Protein AF-0000000079326857 (afdb_homodimer)

Nearest PDB structures (foldseek):
  7pel-assembly1_E  TM=3.396E-01  e=6.069E-03  Simian T-lymphotropic virus 1
  7ouf-assembly1_E  TM=3.299E-01  e=1.329E-02  Simian T-lymphotropic virus 1
  4d1q-assembly1_H-2  TM=3.170E-01  e=2.129E-04  Musca domestica
  7pel-assembly1_E  TM=3.290E-01  e=3.061E-03  Simian T-lymphotropic virus 1
  7ouf-assembly1_E  TM=3.299E-01  e=8.265E-03  Simian T-lymphotropic virus 1

InterPro domains:
  IPR004291 Transposase IS66, central domain [PF03050] (175-452)
  IPR024474 Transposase IS66, zinc-finger binding domain of [PF13005] (114-158)
  IPR045618 Domain of unknown function DUF6444 [PF20042] (26-97)
  IPR052344 Transposase-related protein [PTHR33678] (21-482)

Solvent-accessible surface area (backbone atoms only — not comparable to full-atom values): 53247 Å² total; per-residue (Å²): 128,55,70,69,56,50,52,53,34,53,73,67,29,70,68,46,41,48,50,51,50,49,50,49,46,48,46,39,52,51,45,50,49,49,40,51,51,50,48,50,49,39,48,50,49,44,49,47,46,45,50,51,44,51,56,63,66,49,30,37,42,47,39,92,45,57,67,83,70,33,62,94,78,59,81,67,59,63,90,63,68,78,82,78,67,71,94,65,88,58,95,80,59,77,69,81,66,78,70,87,69,91,77,56,76,40,79,48,76,29,72,46,53,55,36,90,82,85,56,50,78,31,73,86,53,71,63,76,46,72,49,68,28,33,35,43,26,60,63,88,65,58,67,38,32,38,31,36,36,24,30,27,31,62,38,87,82,82,60,47,78,38,65,20,71,67,62,91,88,65,80,52,57,56,39,75,25,47,54,49,44,19,50,50,39,41,38,39,59,70,69,49,35,52,55,67,59,42,30,47,48,43,25,56,66,45,72,42,88,54,54,53,69,55,49,51,49,44,38,48,52,49,33,60,64,41,49,65,55,50,51,51,48,48,49,51,59,28,68,36,67,55,53,33,22,42,45,73,47,82,42,43,42,60,89,33,76,26,23,37,37,38,44,29,48,81,55,43,38,41,50,47,77,33,76,48,79,53,60,68,36,48,59,70,70,51,39,63,81,65,27,70,17,30,42,27,22,62,90,51,69,67,65,69,75,39,93,38,45,59,30,34,27,45,62,59,50,48,27,49,31,46,26,39,36,70,74,68,61,44,73,47,34,56,59,48,47,51,47,54,51,49,50,50,50,52,43,66,70,37,54,89,81,41,60,44,59,53,70,67,56,49,50,51,50,51,51,50,51,50,50,44,49,52,51,34,53,53,52,51,45,66,75,38,42,75,55,66,72,41,85,90,55,80,74,48,71,64,55,53,49,50,50,50,52,63,74,38,42,67,26,58,50,33,33,50,67,30,58,76,36,63,62,46,44,60,67,37,52,58,66,49,44,57,58,53,48,39,34,71,70,65,43,60,33,79,34,68,66,58,44,52,30,45,35,49,49,39,19,51,47,51,20,31,49,51,63,75,44,57,54,48,60,41,49,26,21,52,72,47,95,61,57,69,47,71,90,77,104,126,56,69,70,56,48,52,53,34,54,73,66,30,70,68,45,40,46,49,50,50,49,50,48,46,48,48,41,51,51,45,50,51,49,38,52,51,49,49,49,49,38,48,50,50,45,47,47,47,44,50,50,42,52,57,63,66,49,31,34,42,46,37,92,46,55,65,83,71,32,62,94,80,60,82,68,58,64,89,62,70,78,81,77,66,71,94,64,86,59,94,78,60,77,69,81,65,77,68,88,69,92,76,55,76,40,78,47,77,28,70,46,52,54,36,89,82,84,55,49,76,32,74,87,52,72,62,76,45,71,50,70,28,34,36,44,26,61,64,87,63,59,68,38,33,37,31,37,36,24,30,26,31,60,36,86,83,80,60,47,77,38,65,20,72,69,62,89,89,64,80,51,55,58,39,75,26,48,56,48,45,19,50,51,38,42,38,40,59,70,69,48,35,52,54,69,58,40,30,48,48,43,24,56,68,47,72,41,87,56,54,55,67,54,50,53,48,43,39,50,52,50,33,63,63,40,49,65,54,49,50,51,47,49,49,50,57,26,68,36,67,54,52,36,22,42,46,72,46,80,42,44,43,61,90,33,79,26,24,36,37,38,45,28,48,81,56,43,38,40,48,48,76,33,76,46,80,52,63,68,35,47,58,70,71,51,38,62,81,66,28,70,18,30,42,27,22,63,92,52,70,67,66,71,75,41,93,38,46,60,31,35,26,44,60,60,50,45,27,50,31,47,26,37,35,70,73,70,63,42,74,47,33,55,59,50,48,50,47,54,53,50,50,50,52,52,43,67,71,37,53,89,78,40,59,44,60,53,69,67,56,50,51,50,51,51,49,52,52,50,50,44,50,51,52,33,52,50,51,50,45,65,75,37,43,74,54,67,70,42,85,90,55,80,75,49,71,64,54,51,49,50,50,48,52,63,74,38,42,67,26,60,50,34,33,48,67,31,59,75,36,61,62,47,44,58,67,36,51,58,66,49,46,56,58,55,47,40,32,70,71,65,44,61,33,77,34,68,67,57,44,51,31,47,34,51,48,38,21,52,46,52,19,31,49,51,64,74,45,57,53,49,60,41,49,26,21,52,74,45,96,61,57,69,48,71,89,77,103

Structure (mmCIF, N/CA/C/O backbone):
data_AF-0000000079326857-model_v1
#
loop_
_entity.id
_entity.type
_entity.pdbx_description
1 polymer 'Uncharacterized protein'
#
loop_
_atom_site.group_PDB
_atom_site.id
_atom_site.type_symbol
_atom_site.label_atom_id
_atom_site.label_alt_id
_atom_site.label_comp_id
_atom_site.label_asym_id
_atom_site.label_entity_id
_atom_site.label_seq_id
_atom_site.pdbx_PDB_ins_code
_atom_site.Cartn_x
_atom_site.Cartn_y
_atom_site.Cartn_z
_atom_site.occupancy
_atom_site.B_iso_or_equiv
_atom_site.auth_seq_id
_atom_site.auth_comp_id
_atom_site.auth_asym_id
_atom_site.auth_atom_id
_atom_site.pdbx_PDB_model_num
ATOM 1 N N . MET A 1 1 ? 6.156 63.688 33.5 1 72.5 1 MET A N 1
ATOM 2 C CA . MET A 1 1 ? 6.543 65.125 33.594 1 72.5 1 MET A CA 1
ATOM 3 C C . MET A 1 1 ? 6.895 65.5 35 1 72.5 1 MET A C 1
ATOM 5 O O . MET A 1 1 ? 6.176 65.125 35.938 1 72.5 1 MET A O 1
ATOM 9 N N . SER A 1 2 ? 7.98 66 35.25 1 78.31 2 SER A N 1
ATOM 10 C CA . SER A 1 2 ? 8.469 66.375 36.562 1 78.31 2 SER A CA 1
ATOM 11 C C . SER A 1 2 ? 7.645 67.5 37.156 1 78.31 2 SER A C 1
ATOM 13 O O . SER A 1 2 ? 7.031 68.25 36.438 1 78.31 2 SER A O 1
ATOM 15 N N . GLU A 1 3 ? 7.559 67.438 38.469 1 78.5 3 GLU A N 1
ATOM 16 C CA . GLU A 1 3 ? 6.801 68.438 39.219 1 78.5 3 GLU A CA 1
ATOM 17 C C . GLU A 1 3 ? 7.293 69.875 38.875 1 78.5 3 GLU A C 1
ATOM 19 O O . GLU A 1 3 ? 6.496 70.75 38.75 1 78.5 3 GLU A O 1
ATOM 24 N N . GLY A 1 4 ? 8.578 70.062 38.75 1 76.19 4 GLY A N 1
ATOM 25 C CA . GLY A 1 4 ? 9.156 71.375 38.406 1 76.19 4 GLY A CA 1
ATOM 26 C C . GLY A 1 4 ? 8.703 71.875 37.062 1 76.19 4 GLY A C 1
ATOM 27 O O . GLY A 1 4 ? 8.438 73.062 36.875 1 76.19 4 GLY A O 1
ATOM 28 N N . LYS A 1 5 ? 8.469 70.938 36.188 1 82.5 5 LYS A N 1
ATOM 29 C CA . LYS A 1 5 ? 8.047 71.312 34.844 1 82.5 5 LYS A CA 1
ATOM 30 C C . LYS A 1 5 ? 6.562 71.688 34.812 1 82.5 5 LYS A C 1
ATOM 32 O O . LYS A 1 5 ? 6.148 72.562 34.062 1 82.5 5 LYS A O 1
ATOM 37 N N . ILE A 1 6 ? 5.777 71.062 35.719 1 79.94 6 ILE A N 1
ATOM 38 C CA . ILE A 1 6 ? 4.352 71.375 35.781 1 79.94 6 ILE A CA 1
ATOM 39 C C . ILE A 1 6 ? 4.133 72.75 36.406 1 79.94 6 ILE A C 1
ATOM 41 O O . ILE A 1 6 ? 3.291 73.5 35.906 1 79.94 6 ILE A O 1
ATOM 45 N N . ILE A 1 7 ? 5.078 73.125 37.375 1 80.5 7 ILE A N 1
ATOM 46 C CA . ILE A 1 7 ? 5.004 74.375 38.031 1 80.5 7 ILE A CA 1
ATOM 47 C C . ILE A 1 7 ? 5.398 75.5 37.031 1 80.5 7 ILE A C 1
ATOM 49 O O . ILE A 1 7 ? 4.77 76.562 36.969 1 80.5 7 ILE A O 1
ATOM 53 N N . GLU A 1 8 ? 6.312 75.188 36.219 1 81.5 8 GLU A N 1
ATOM 54 C CA . GLU A 1 8 ? 6.758 76.125 35.219 1 81.5 8 GLU A CA 1
ATOM 55 C C . GLU A 1 8 ? 5.672 76.375 34.156 1 81.5 8 GLU A C 1
ATOM 57 O O . GLU A 1 8 ? 5.441 77.5 33.719 1 81.5 8 GLU A O 1
ATOM 62 N N . ILE A 1 9 ? 4.902 75.375 33.812 1 80.94 9 ILE A N 1
ATOM 63 C CA . ILE A 1 9 ? 3.848 75.438 32.812 1 80.94 9 ILE A CA 1
ATOM 64 C C . ILE A 1 9 ? 2.641 76.188 33.375 1 80.94 9 ILE A C 1
ATOM 66 O O . ILE A 1 9 ? 2.025 77 32.688 1 80.94 9 ILE A O 1
ATOM 70 N N . TYR A 1 10 ? 2.41 76 34.719 1 81.31 10 TYR A N 1
ATOM 71 C CA . TYR A 1 10 ? 1.327 76.688 35.375 1 81.31 10 TYR A CA 1
ATOM 72 C C . TYR A 1 10 ? 1.611 78.188 35.469 1 81.31 10 TYR A C 1
ATOM 74 O O . TYR A 1 10 ? 0.719 79 35.25 1 81.31 10 TYR A O 1
ATOM 82 N N . ASN A 1 11 ? 2.92 78.562 35.688 1 81.06 11 ASN A N 1
ATOM 83 C CA . ASN A 1 11 ? 3.299 79.938 35.875 1 81.06 11 ASN A CA 1
ATOM 84 C C . ASN A 1 11 ? 3.309 80.688 34.531 1 81.06 11 ASN A C 1
ATOM 86 O O . ASN A 1 11 ? 3.275 81.938 34.5 1 81.06 11 ASN A O 1
ATOM 90 N N . GLN A 1 12 ? 3.279 79.938 33.531 1 82.31 12 GLN A N 1
ATOM 91 C CA . GLN A 1 12 ? 3.322 80.562 32.188 1 82.31 12 GLN A CA 1
ATOM 92 C C . GLN A 1 12 ? 1.923 80.938 31.719 1 82.31 12 GLN A C 1
ATOM 94 O O . GLN A 1 12 ? 1.771 81.625 30.719 1 82.31 12 GLN A O 1
ATOM 99 N N . GLY A 1 13 ? 0.97 80.5 32.469 1 81.5 13 GLY A N 1
ATOM 100 C CA . GLY A 1 13 ? -0.364 81 32.188 1 81.5 13 GLY A CA 1
ATOM 101 C C . GLY A 1 13 ? -1.336 79.938 31.75 1 81.5 13 GLY A C 1
ATOM 102 O O . GLY A 1 13 ? -0.952 78.75 31.594 1 81.5 13 GLY A O 1
ATOM 103 N N . LEU A 1 14 ? -2.498 80.312 31.75 1 81.69 14 LEU A N 1
ATOM 104 C CA . LEU A 1 14 ? -3.621 79.438 31.453 1 81.69 14 LEU A CA 1
ATOM 105 C C . LEU A 1 14 ? -3.479 78.875 30.047 1 81.69 14 LEU A C 1
ATOM 107 O O . LEU A 1 14 ? -3.764 77.688 29.844 1 81.69 14 LEU A O 1
ATOM 111 N N . THR A 1 15 ? -2.924 79.562 29.219 1 81.81 15 THR A N 1
ATOM 112 C CA . THR A 1 15 ? -2.816 79.125 27.828 1 81.81 15 THR A CA 1
ATOM 113 C C . THR A 1 15 ? -1.83 78 27.688 1 81.81 15 THR A C 1
ATOM 115 O O . THR A 1 15 ? -2.064 77.062 26.922 1 81.81 15 THR A O 1
ATOM 118 N N . GLN A 1 16 ? -0.893 77.938 28.484 1 82.44 16 GLN A N 1
ATOM 119 C CA . GLN A 1 16 ? 0.14 76.938 28.406 1 82.44 16 GLN A CA 1
ATOM 120 C C . GLN A 1 16 ? -0.331 75.625 29.047 1 82.44 16 GLN A C 1
ATOM 122 O O . GLN A 1 16 ? -0.053 74.562 28.547 1 82.44 16 GLN A O 1
ATOM 127 N N . VAL A 1 17 ? -1.014 75.75 30.109 1 82.5 17 VAL A N 1
ATOM 128 C CA . VAL A 1 17 ? -1.545 74.625 30.797 1 82.5 17 VAL A CA 1
ATOM 129 C C . VAL A 1 17 ? -2.578 73.875 29.906 1 82.5 17 VAL A C 1
ATOM 131 O O . VAL A 1 17 ? -2.588 72.688 29.797 1 82.5 17 VAL A O 1
ATOM 134 N N . MET A 1 18 ? -3.328 74.688 29.281 1 80.81 18 MET A N 1
ATOM 135 C CA . MET A 1 18 ? -4.344 74.188 28.375 1 80.81 18 MET A CA 1
ATOM 136 C C . MET A 1 18 ? -3.701 73.438 27.219 1 80.81 18 MET A C 1
ATOM 138 O O . MET A 1 18 ? -4.184 72.375 26.812 1 80.81 18 MET A O 1
ATOM 142 N N . SER A 1 19 ? -2.646 73.938 26.828 1 82.31 19 SER A N 1
ATOM 143 C CA . SER A 1 19 ? -1.95 73.375 25.703 1 82.31 19 SER A CA 1
ATOM 144 C C . SER A 1 19 ? -1.36 72 26.078 1 82.31 19 SER A C 1
ATOM 146 O O . SER A 1 19 ? -1.469 71 25.312 1 82.31 19 SER A O 1
ATOM 148 N N . VAL A 1 20 ? -0.878 71.938 27.203 1 82.44 20 VAL A N 1
ATOM 149 C CA . VAL A 1 20 ? -0.219 70.688 27.641 1 82.44 20 VAL A CA 1
ATOM 150 C C . VAL A 1 20 ? -1.263 69.625 27.922 1 82.44 20 VAL A C 1
ATOM 152 O O . VAL A 1 20 ? -1.079 68.438 27.547 1 82.44 20 VAL A O 1
ATOM 155 N N . ILE A 1 21 ? -2.264 70 28.516 1 81.25 21 ILE A N 1
ATOM 156 C CA . ILE A 1 21 ? -3.312 69 28.844 1 81.25 21 ILE A CA 1
ATOM 157 C C . ILE A 1 21 ? -3.967 68.5 27.562 1 81.25 21 ILE A C 1
ATOM 159 O O . ILE A 1 21 ? -4.258 67.312 27.438 1 81.25 21 ILE A O 1
ATOM 163 N N . LYS A 1 22 ? -4.062 69.438 26.719 1 80.19 22 LYS A N 1
ATOM 164 C CA . LYS A 1 22 ? -4.613 69 25.438 1 80.19 22 LYS A CA 1
ATOM 165 C C . LYS A 1 22 ? -3.686 68.062 24.719 1 80.19 22 LYS A C 1
ATOM 167 O O . LYS A 1 22 ? -4.145 67.062 24.109 1 80.19 22 LYS A O 1
ATOM 172 N N . GLU A 1 23 ? -2.492 68.312 24.844 1 81.62 23 GLU A N 1
ATOM 173 C CA . GLU A 1 23 ? -1.506 67.438 24.219 1 81.62 23 GLU A CA 1
ATOM 174 C C . GLU A 1 23 ? -1.509 66.062 24.875 1 81.62 23 GLU A C 1
ATOM 176 O O . GLU A 1 23 ? -1.433 65 24.188 1 81.62 23 GLU A O 1
ATOM 181 N N . LEU A 1 24 ? -1.613 66.062 26.109 1 82.38 24 LEU A N 1
ATOM 182 C CA . LEU A 1 24 ? -1.612 64.812 26.844 1 82.38 24 LEU A CA 1
ATOM 183 C C . LEU A 1 24 ? -2.891 64 26.562 1 82.38 24 LEU A C 1
ATOM 185 O O . LEU A 1 24 ? -2.85 62.812 26.406 1 82.38 24 LEU A O 1
ATOM 189 N N . THR A 1 25 ? -3.928 64.75 26.516 1 80.12 25 THR A N 1
ATOM 190 C CA . THR A 1 25 ? -5.207 64.125 26.234 1 80.12 25 THR A CA 1
ATOM 191 C C . THR A 1 25 ? -5.227 63.562 24.812 1 80.12 25 THR A C 1
ATOM 193 O O . THR A 1 25 ? -5.754 62.469 24.578 1 80.12 25 THR A O 1
ATOM 196 N N . ASN A 1 26 ? -4.629 64.25 23.953 1 80.81 26 ASN A N 1
ATOM 197 C CA . ASN A 1 26 ? -4.527 63.75 22.578 1 80.81 26 ASN A CA 1
ATOM 198 C C . ASN A 1 26 ? -3.639 62.531 22.5 1 80.81 26 ASN A C 1
ATOM 200 O O . ASN A 1 26 ? -3.938 61.594 21.75 1 80.81 26 ASN A O 1
ATOM 204 N N . GLU A 1 27 ? -2.691 62.531 23.219 1 81.81 27 GLU A N 1
ATOM 205 C CA . GLU A 1 27 ? -1.798 61.375 23.25 1 81.81 27 GLU A CA 1
ATOM 206 C C . GLU A 1 27 ? -2.502 60.156 23.844 1 81.81 27 GLU A C 1
ATOM 208 O O . GLU A 1 27 ? -2.318 59.062 23.359 1 81.81 27 GLU A O 1
ATOM 213 N N . ILE A 1 28 ? -3.209 60.406 24.766 1 81.94 28 ILE A N 1
ATOM 214 C CA . ILE A 1 28 ? -3.959 59.344 25.391 1 81.94 28 ILE A CA 1
ATOM 215 C C . ILE A 1 28 ? -4.977 58.781 24.406 1 81.94 28 ILE A C 1
ATOM 217 O O . ILE A 1 28 ? -5.137 57.562 24.297 1 81.94 28 ILE A O 1
ATOM 221 N N . LYS A 1 29 ? -5.566 59.656 23.75 1 79.81 29 LYS A N 1
ATOM 222 C CA . LYS A 1 29 ? -6.531 59.219 22.734 1 79.81 29 LYS A CA 1
ATOM 223 C C . LYS A 1 29 ? -5.848 58.406 21.641 1 79.81 29 LYS A C 1
ATOM 225 O O . LYS A 1 29 ? -6.387 57.375 21.203 1 79.81 29 LYS A O 1
ATOM 230 N N . GLY A 1 30 ? -4.762 58.906 21.281 1 81.19 30 GLY A N 1
ATOM 231 C CA . GLY A 1 30 ? -3.994 58.156 20.297 1 81.19 30 GLY A CA 1
ATOM 232 C C . GLY A 1 30 ? -3.541 56.812 20.766 1 81.19 30 GLY A C 1
ATOM 233 O O . GLY A 1 30 ? -3.631 55.812 20.031 1 81.19 30 GLY A O 1
ATOM 234 N N . LEU A 1 31 ? -3.17 56.75 21.922 1 80.81 31 LEU A N 1
ATOM 235 C CA . LEU A 1 31 ? -2.686 55.5 22.5 1 80.81 31 LEU A CA 1
ATOM 236 C C . LEU A 1 31 ? -3.834 54.531 22.719 1 80.81 31 LEU A C 1
ATOM 238 O O . LEU A 1 31 ? -3.68 53.312 22.5 1 80.81 31 LEU A O 1
ATOM 242 N N . ASN A 1 32 ? -4.859 55.062 23.125 1 79.5 32 ASN A N 1
ATOM 243 C CA . ASN A 1 32 ? -6.043 54.25 23.297 1 79.5 32 ASN A CA 1
ATOM 244 C C . ASN A 1 32 ? -6.484 53.625 21.969 1 79.5 32 ASN A C 1
ATOM 246 O O . ASN A 1 32 ? -6.855 52.438 21.922 1 79.5 32 ASN A O 1
ATOM 250 N N . SER A 1 33 ? -6.422 54.375 21.031 1 80.12 33 SER A N 1
ATOM 251 C CA . SER A 1 33 ? -6.758 53.875 19.703 1 80.12 33 SER A CA 1
ATOM 252 C C . SER A 1 33 ? -5.781 52.781 19.25 1 80.12 33 SER A C 1
ATOM 254 O O . SER A 1 33 ? -6.184 51.781 18.672 1 80.12 33 SER A O 1
ATOM 256 N N . GLN A 1 34 ? -4.633 53.031 19.594 1 79.81 34 GLN A N 1
ATOM 257 C CA . GLN A 1 34 ? -3.607 52.062 19.234 1 79.81 34 GLN A CA 1
ATOM 258 C C . GLN A 1 34 ? -3.797 50.75 20.016 1 79.81 34 GLN A C 1
ATOM 260 O O . GLN A 1 34 ? -3.656 49.656 19.453 1 79.81 34 GLN A O 1
ATOM 265 N N . VAL A 1 35 ? -4.074 50.875 21.172 1 77.75 35 VAL A N 1
ATOM 266 C CA . VAL A 1 35 ? -4.32 49.719 22.016 1 77.75 35 VAL A CA 1
ATOM 267 C C . VAL A 1 35 ? -5.512 48.938 21.469 1 77.75 35 VAL A C 1
ATOM 269 O O . VAL A 1 35 ? -5.477 47.688 21.422 1 77.75 35 VAL A O 1
ATOM 272 N N . GLU A 1 36 ? -6.441 49.656 21.156 1 76.69 36 GLU A N 1
ATOM 273 C CA . GLU A 1 36 ? -7.633 49 20.625 1 76.69 36 GLU A CA 1
ATOM 274 C C . GLU A 1 36 ? -7.316 48.281 19.328 1 76.69 36 GLU A C 1
ATOM 276 O O . GLU A 1 36 ? -7.777 47.156 19.109 1 76.69 36 GLU A O 1
ATOM 281 N N . LYS A 1 37 ? -6.617 48.844 18.531 1 77.25 37 LYS A N 1
ATOM 282 C CA . LYS A 1 37 ? -6.258 48.25 17.266 1 77.25 37 LYS A CA 1
ATOM 283 C C . LYS A 1 37 ? -5.395 47 17.453 1 77.25 37 LYS A C 1
ATOM 285 O O . LYS A 1 37 ? -5.648 45.969 16.859 1 77.25 37 LYS A O 1
ATOM 290 N N . ILE A 1 38 ? -4.488 47.125 18.281 1 75.31 38 ILE A N 1
ATOM 291 C CA . ILE A 1 38 ? -3.564 46.031 18.5 1 75.31 38 ILE A CA 1
ATOM 292 C C . ILE A 1 38 ? -4.285 44.906 19.219 1 75.31 38 ILE A C 1
ATOM 294 O O . ILE A 1 38 ? -4.066 43.719 18.906 1 75.31 38 ILE A O 1
ATOM 298 N N . SER A 1 39 ? -5.105 45.281 20.047 1 73.12 39 SER A N 1
ATOM 299 C CA . SER A 1 39 ? -5.891 44.281 20.766 1 73.12 39 SER A CA 1
ATOM 300 C C . SER A 1 39 ? -6.797 43.5 19.812 1 73.12 39 SER A C 1
ATOM 302 O O . SER A 1 39 ? -6.949 42.281 19.938 1 73.12 39 SER A O 1
ATOM 304 N N . LYS A 1 40 ? -7.32 44.156 18.969 1 72.06 40 LYS A N 1
ATOM 305 C CA . LYS A 1 40 ? -8.148 43.5 17.969 1 72.06 40 LYS A CA 1
ATOM 306 C C . LYS A 1 40 ? -7.32 42.562 17.094 1 72.06 40 LYS A C 1
ATOM 308 O O . LYS A 1 40 ? -7.758 41.438 16.797 1 72.06 40 LYS A O 1
ATOM 313 N N . GLU A 1 41 ? -6.273 43.062 16.797 1 72.19 41 GLU A N 1
ATOM 314 C CA . GLU A 1 41 ? -5.371 42.25 16 1 72.19 41 GLU A CA 1
ATOM 315 C C . GLU A 1 41 ? -4.914 41.031 16.781 1 72.19 41 GLU A C 1
ATOM 317 O O . GLU A 1 41 ? -4.836 39.906 16.234 1 72.19 41 GLU A O 1
ATOM 322 N N . ASN A 1 42 ? -4.617 41.25 17.922 1 66.38 42 ASN A N 1
ATOM 323 C CA . ASN A 1 42 ? -4.219 40.156 18.812 1 66.38 42 ASN A CA 1
ATOM 324 C C . ASN A 1 42 ? -5.336 39.125 18.969 1 66.38 42 ASN A C 1
ATOM 326 O O . ASN A 1 42 ? -5.078 37.906 18.984 1 66.38 42 ASN A O 1
ATOM 330 N N . LYS A 1 43 ? -6.395 39.656 19.156 1 65.88 43 LYS A N 1
ATOM 331 C CA . LYS A 1 43 ? -7.547 38.781 19.266 1 65.88 43 LYS A CA 1
ATOM 332 C C . LYS A 1 43 ? -7.746 37.969 18 1 65.88 43 LYS A C 1
ATOM 334 O O . LYS A 1 43 ? -8.008 36.781 18.047 1 65.88 43 LYS A O 1
ATOM 339 N N . ALA A 1 44 ? -7.656 38.625 16.984 1 66.5 44 ALA A N 1
ATOM 340 C CA . ALA A 1 44 ? -7.797 37.938 15.703 1 66.5 44 ALA A CA 1
ATOM 341 C C . ALA A 1 44 ? -6.711 36.875 15.523 1 66.5 44 ALA A C 1
ATOM 343 O O . ALA A 1 44 ? -6.988 35.75 15.07 1 66.5 44 ALA A O 1
ATOM 344 N N . LEU A 1 45 ? -5.609 37.281 15.836 1 64.75 45 LEU A N 1
ATOM 345 C CA . LEU A 1 45 ? -4.492 36.344 15.727 1 64.75 45 LEU A CA 1
ATOM 346 C C . LEU A 1 45 ? -4.641 35.188 16.719 1 64.75 45 LEU A C 1
ATOM 348 O O . LEU A 1 45 ? -4.328 34.031 16.391 1 64.75 45 LEU A O 1
ATOM 352 N N . GLY A 1 46 ? -5.07 35.594 17.828 1 60 46 GLY A N 1
ATOM 353 C CA . GLY A 1 46 ? -5.367 34.562 18.828 1 60 46 GLY A CA 1
ATOM 354 C C . GLY A 1 46 ? -6.422 33.594 18.359 1 60 46 GLY A C 1
ATOM 355 O O . GLY A 1 46 ? -6.27 32.375 18.562 1 60 46 GLY A O 1
ATOM 356 N N . GLU A 1 47 ? -7.395 34.094 17.953 1 62.41 47 GLU A N 1
ATOM 357 C CA . GLU A 1 47 ? -8.453 33.25 17.406 1 62.41 47 GLU A CA 1
ATOM 358 C C . GLU A 1 47 ? -7.922 32.375 16.281 1 62.41 47 GLU A C 1
ATOM 360 O O . GLU A 1 47 ? -8.297 31.203 16.172 1 62.41 47 GLU A O 1
ATOM 365 N N . ARG A 1 48 ? -7.18 33.031 15.57 1 60.03 48 ARG A N 1
ATOM 366 C CA . ARG A 1 48 ? -6.59 32.281 14.477 1 60.03 48 ARG A CA 1
ATOM 367 C C . ARG A 1 48 ? -5.691 31.172 15.008 1 60.03 48 ARG A C 1
ATOM 369 O O . ARG A 1 48 ? -5.699 30.047 14.484 1 60.03 48 ARG A O 1
ATOM 376 N N . VAL A 1 49 ? -4.996 31.5 15.93 1 57.81 49 VAL A N 1
ATOM 377 C CA . VAL A 1 49 ? -4.152 30.5 16.578 1 57.81 49 VAL A CA 1
ATOM 378 C C . VAL A 1 49 ? -5.027 29.422 17.219 1 57.81 49 VAL A C 1
ATOM 380 O O . VAL A 1 49 ? -4.742 28.219 17.094 1 57.81 49 VAL A O 1
ATOM 383 N N . GLN A 1 50 ? -5.914 29.875 17.906 1 56.84 50 GLN A N 1
ATOM 384 C CA . GLN A 1 50 ? -6.836 28.938 18.547 1 56.84 50 GLN A CA 1
ATOM 385 C C . GLN A 1 50 ? -7.512 28.047 17.5 1 56.84 50 GLN A C 1
ATOM 387 O O . GLN A 1 50 ? -7.668 26.844 17.719 1 56.84 50 GLN A O 1
ATOM 392 N N . SER A 1 51 ? -7.996 28.688 16.641 1 56 51 SER A N 1
ATOM 393 C CA . SER A 1 51 ? -8.594 27.922 15.539 1 56 51 SER A CA 1
ATOM 394 C C . SER A 1 51 ? -7.602 26.922 14.961 1 56 51 SER A C 1
ATOM 396 O O . SER A 1 51 ? -7.957 25.766 14.695 1 56 51 SER A O 1
ATOM 398 N N . LEU A 1 52 ? -6.566 27.422 14.82 1 56.88 52 LEU A N 1
ATOM 399 C CA . LEU A 1 52 ? -5.516 26.562 14.281 1 56.88 52 LEU A CA 1
ATOM 400 C C . LEU A 1 52 ? -5.145 25.469 15.273 1 56.88 52 LEU A C 1
ATOM 402 O O . LEU A 1 52 ? -4.891 24.328 14.883 1 56.88 52 LEU A O 1
ATOM 406 N N . GLU A 1 53 ? -5.145 25.906 16.453 1 52.88 53 GLU A N 1
ATOM 407 C CA . GLU A 1 53 ? -4.863 24.938 17.5 1 52.88 53 GLU A CA 1
ATOM 408 C C . GLU A 1 53 ? -5.992 23.922 17.625 1 52.88 53 GLU A C 1
ATOM 410 O O . GLU A 1 53 ? -5.742 22.719 17.828 1 52.88 53 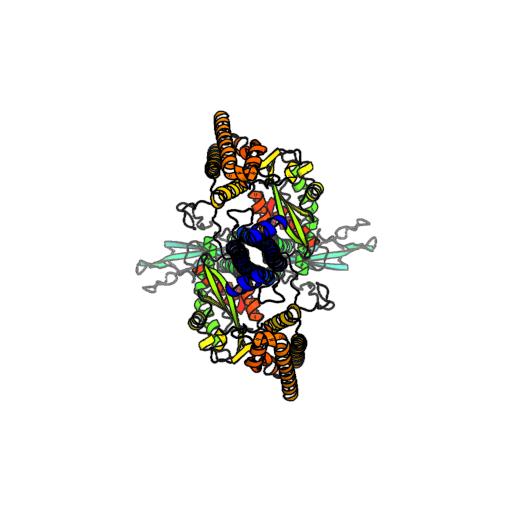GLU A O 1
ATOM 415 N N . LYS A 1 54 ? -7.188 24.359 17.781 1 55.19 54 LYS A N 1
ATOM 416 C CA . LYS A 1 54 ? -8.336 23.453 17.766 1 55.19 54 LYS A CA 1
ATOM 417 C C . LYS A 1 54 ? -8.25 22.484 16.578 1 55.19 54 LYS A C 1
ATOM 419 O O . LYS A 1 54 ? -8.586 21.312 16.719 1 55.19 54 LYS A O 1
ATOM 424 N N . GLN A 1 55 ? -7.969 23.109 15.633 1 51.91 55 GLN A N 1
ATOM 425 C CA . GLN A 1 55 ? -7.75 22.281 14.445 1 51.91 55 GLN A CA 1
ATOM 426 C C . GLN A 1 55 ? -6.664 21.25 14.688 1 51.91 55 GLN A C 1
ATOM 428 O O . GLN A 1 55 ? -6.773 20.109 14.227 1 51.91 55 GLN A O 1
ATOM 433 N N . THR A 1 56 ? -5.797 21.688 15.438 1 53.28 56 THR A N 1
ATOM 434 C CA . THR A 1 56 ? -4.691 20.781 15.734 1 53.28 56 THR A CA 1
ATOM 435 C C . THR A 1 56 ? -5.117 19.719 16.734 1 53.28 56 THR A C 1
ATOM 437 O O . THR A 1 56 ? -4.574 18.609 16.734 1 53.28 56 THR A O 1
ATOM 440 N N . GLN A 1 57 ? -6.121 20.031 17.531 1 51.94 57 GLN A N 1
ATOM 441 C CA . GLN A 1 57 ? -6.562 19.078 18.547 1 51.94 57 GLN A CA 1
ATOM 442 C C . GLN A 1 57 ? -7.594 18.109 17.984 1 51.94 57 GLN A C 1
ATOM 444 O O . GLN A 1 57 ? -7.844 17.047 18.562 1 51.94 57 GLN A O 1
ATOM 449 N N . LYS A 1 58 ? -8.172 18.453 16.984 1 53.53 58 LYS A N 1
ATOM 450 C CA . LYS A 1 58 ? -9.125 17.578 16.328 1 53.53 58 LYS A CA 1
ATOM 451 C C . LYS A 1 58 ? -8.438 16.328 15.781 1 53.53 58 LYS A C 1
ATOM 453 O O . LYS A 1 58 ? -7.363 16.406 15.188 1 53.53 58 LYS A O 1
ATOM 458 N N . ASN A 1 59 ? -8.875 15.219 16.312 1 51.09 59 ASN A N 1
ATOM 459 C CA . ASN A 1 59 ? -8.359 13.922 15.883 1 51.09 59 ASN A CA 1
ATOM 460 C C . ASN A 1 59 ? -9.484 13.016 15.383 1 51.09 59 ASN A C 1
ATOM 462 O O . ASN A 1 59 ? -10.641 13.422 15.328 1 51.09 59 ASN A O 1
ATOM 466 N N . SER A 1 60 ? -9.234 12.008 14.844 1 46.59 60 SER A N 1
ATOM 467 C CA . SER A 1 60 ? -10.195 11.094 14.227 1 46.59 60 SER A CA 1
ATOM 468 C C . SER A 1 60 ? -11.242 10.633 15.234 1 46.59 60 SER A C 1
ATOM 470 O O . SER A 1 60 ? -12.32 10.172 14.852 1 46.59 60 SER A O 1
ATOM 472 N N . ASN A 1 61 ? -10.969 10.852 16.484 1 46.88 61 ASN A N 1
ATOM 473 C CA . ASN A 1 61 ? -11.891 10.375 17.516 1 46.88 61 ASN A CA 1
ATOM 474 C C . ASN A 1 61 ? -12.914 11.438 17.891 1 46.88 61 ASN A C 1
ATOM 476 O O . ASN A 1 61 ? -13.938 11.141 18.5 1 46.88 61 ASN A O 1
ATOM 480 N N . ASN A 1 62 ? -12.547 12.688 17.672 1 48.5 62 ASN A N 1
ATOM 481 C CA . ASN A 1 62 ? -13.43 13.766 18.125 1 48.5 62 ASN A CA 1
ATOM 482 C C . ASN A 1 62 ? -13.859 14.656 16.953 1 48.5 62 ASN A C 1
ATOM 484 O O . ASN A 1 62 ? -14.289 15.789 17.156 1 48.5 62 ASN A O 1
ATOM 488 N N . SER A 1 63 ? -13.414 14.109 15.766 1 49.06 63 SER A N 1
ATOM 489 C CA . SER A 1 63 ? -13.828 14.844 14.57 1 49.06 63 SER A CA 1
ATOM 490 C C . SER A 1 63 ? -14.102 13.906 13.406 1 49.06 63 SER A C 1
ATOM 492 O O . SER A 1 63 ? -14 12.68 13.547 1 49.06 63 SER A O 1
ATOM 494 N N . SER A 1 64 ? -14.609 14.453 12.352 1 47.88 64 SER A N 1
ATOM 495 C CA . SER A 1 64 ? -14.891 13.672 11.148 1 47.88 64 SER A CA 1
ATOM 496 C C . SER A 1 64 ? -13.617 13.43 10.344 1 47.88 64 SER A C 1
ATOM 498 O O . SER A 1 64 ? -13.688 12.992 9.195 1 47.88 64 SER A O 1
ATOM 500 N N . LYS A 1 65 ? -12.523 13.812 11.016 1 50.03 65 LYS A N 1
ATOM 501 C CA . LYS A 1 65 ? -11.258 13.617 10.32 1 50.03 65 LYS A CA 1
ATOM 502 C C . LYS A 1 65 ? -10.891 12.133 10.242 1 50.03 65 LYS A C 1
ATOM 504 O O . LYS A 1 65 ? -11.094 11.391 11.203 1 50.03 65 LYS A O 1
ATOM 509 N N . PRO A 1 66 ? -10.617 11.812 9.039 1 51.88 66 PRO A N 1
ATOM 510 C CA . PRO A 1 66 ? -10.203 10.414 8.914 1 51.88 66 PRO A CA 1
ATOM 511 C C . PRO A 1 66 ? -9.016 10.07 9.812 1 51.88 66 PRO A C 1
ATOM 513 O O . PRO A 1 66 ? -8.156 10.914 10.055 1 51.88 66 PRO A O 1
ATOM 516 N N . PRO A 1 67 ? -9.016 8.945 10.453 1 50 67 PRO A N 1
ATOM 517 C CA . PRO A 1 67 ? -7.93 8.508 11.336 1 50 67 PRO A CA 1
ATOM 518 C C . PRO A 1 67 ? -6.547 8.719 10.727 1 50 67 PRO A C 1
ATOM 520 O O . PRO A 1 67 ? -5.574 8.945 11.453 1 50 67 PRO A O 1
ATOM 523 N N . SER A 1 68 ? -6.41 8.719 9.477 1 48.09 68 SER A N 1
ATOM 524 C CA . SER A 1 68 ? -5.113 8.812 8.812 1 48.09 68 SER A CA 1
ATOM 525 C C . SER A 1 68 ? -4.492 10.188 9 1 48.09 68 SER A C 1
ATOM 527 O O . SER A 1 68 ? -3.277 10.352 8.852 1 48.09 68 SER A O 1
ATOM 529 N N . THR A 1 69 ? -5.344 11.156 9.281 1 45.47 69 THR A N 1
ATOM 530 C CA . THR A 1 69 ? -4.859 12.531 9.328 1 45.47 69 THR A CA 1
ATOM 531 C C . THR A 1 69 ? -4.289 12.852 10.703 1 45.47 69 THR A C 1
ATOM 533 O O . THR A 1 69 ? -3.818 13.969 10.945 1 45.47 69 THR A O 1
ATOM 536 N N . ASP A 1 70 ? -4.559 12.031 11.734 1 48.88 70 ASP A N 1
ATOM 537 C CA . ASP A 1 70 ? -4.113 12.32 13.094 1 48.88 70 ASP A CA 1
ATOM 538 C C . ASP A 1 70 ? -2.59 12.383 13.172 1 48.88 70 ASP A C 1
ATOM 540 O O . ASP A 1 70 ? -2.029 12.82 14.18 1 48.88 70 ASP A O 1
ATOM 544 N N . GLY A 1 71 ? -1.824 12.406 12.188 1 44.19 71 GLY A N 1
ATOM 545 C CA . GLY A 1 71 ? -0.372 12.484 12.18 1 44.19 71 GLY A CA 1
ATOM 546 C C . GLY A 1 71 ? 0.272 11.695 13.305 1 44.19 71 GLY A C 1
ATOM 547 O O . GLY A 1 71 ? -0.362 10.82 13.898 1 44.19 71 GLY A O 1
ATOM 548 N N . PHE A 1 72 ? 1.699 11.812 13.602 1 43.59 72 PHE A N 1
ATOM 549 C CA . PHE A 1 72 ? 2.521 11.07 14.555 1 43.59 72 PHE A CA 1
ATOM 550 C C . PHE A 1 72 ? 2.107 11.383 15.992 1 43.59 72 PHE A C 1
ATOM 552 O O . PHE A 1 72 ? 2.486 10.672 16.922 1 43.59 72 PHE A O 1
ATOM 559 N N . LYS A 1 73 ? 1.59 12.461 16.203 1 44 73 LYS A N 1
ATOM 560 C CA . LYS A 1 73 ? 1.505 12.906 17.594 1 44 73 LYS A CA 1
ATOM 561 C C . LYS A 1 73 ? 0.357 12.219 18.328 1 44 73 LYS A C 1
ATOM 563 O O . LYS A 1 73 ? 0.457 11.938 19.516 1 44 73 LYS A O 1
ATOM 568 N N . LYS A 1 74 ? -1.016 12.227 17.984 1 47.38 74 LYS A N 1
ATOM 569 C CA . LYS A 1 74 ? -2.055 11.93 18.969 1 47.38 74 LYS A CA 1
ATOM 570 C C . LYS A 1 74 ? -2.697 10.578 18.688 1 47.38 74 LYS A C 1
ATOM 572 O O . LYS A 1 74 ? -2.912 10.203 17.547 1 47.38 74 LYS A O 1
ATOM 577 N N . LYS A 1 75 ? -2.84 9.688 19.734 1 44.5 75 LYS A N 1
ATOM 578 C CA . LYS A 1 75 ? -3.486 8.398 19.953 1 44.5 75 LYS A CA 1
ATOM 579 C C . LYS A 1 75 ? -4.945 8.43 19.516 1 44.5 75 LYS A C 1
ATOM 581 O O . LYS A 1 75 ? -5.723 9.266 19.984 1 44.5 75 LYS A O 1
ATOM 586 N N . THR A 1 76 ? -5.258 7.941 18.453 1 40.91 76 THR A N 1
ATOM 587 C CA . THR A 1 76 ? -6.66 7.805 18.078 1 40.91 76 THR A CA 1
ATOM 588 C C . THR A 1 76 ? -7.438 7.062 19.156 1 40.91 76 THR A C 1
ATOM 590 O O . THR A 1 76 ? -7.051 5.961 19.562 1 40.91 76 THR A O 1
ATOM 593 N N . LYS A 1 77 ? -8.055 7.621 19.984 1 42.44 77 LYS A N 1
ATOM 594 C CA . LYS A 1 77 ? -8.914 6.914 20.938 1 42.44 77 LYS A CA 1
ATOM 595 C C . LYS A 1 77 ? -9.992 6.117 20.219 1 42.44 77 LYS A C 1
ATOM 597 O O . LYS A 1 77 ? -10.742 6.672 19.406 1 42.44 77 LYS A O 1
ATOM 602 N N . THR A 1 78 ? -9.719 4.91 19.906 1 42.62 78 THR A N 1
ATOM 603 C CA . THR A 1 78 ? -10.703 4.035 19.281 1 42.62 78 THR A CA 1
ATOM 604 C C . THR A 1 78 ? -12 4.02 20.109 1 42.62 78 THR A C 1
ATOM 606 O O . THR A 1 78 ? -11.961 3.977 21.328 1 42.62 78 THR A O 1
ATOM 609 N N . LEU A 1 79 ? -13.07 4.496 19.531 1 47.25 79 LEU A N 1
ATOM 610 C CA . LEU A 1 79 ? -14.383 4.352 20.141 1 47.25 79 LEU A CA 1
ATOM 611 C C . LEU A 1 79 ? -14.656 2.896 20.516 1 47.25 79 LEU A C 1
ATOM 613 O O . LEU A 1 79 ? -15.68 2.592 21.141 1 47.25 79 LEU A O 1
ATOM 617 N N . ARG A 1 80 ? -13.703 2.037 19.953 1 42.84 80 ARG A N 1
ATOM 618 C CA . ARG A 1 80 ? -13.914 0.634 20.297 1 42.84 80 ARG A CA 1
ATOM 619 C C . ARG A 1 80 ? -13.453 0.348 21.719 1 42.84 80 ARG A C 1
ATOM 621 O O . ARG A 1 80 ? -12.367 0.765 22.125 1 42.84 80 ARG A O 1
ATOM 628 N N . THR A 1 81 ? -14.312 0.152 22.531 1 44.59 81 THR A N 1
ATOM 629 C CA . THR A 1 81 ? -13.992 -0.331 23.875 1 44.59 81 THR A CA 1
ATOM 630 C C . THR A 1 81 ? -13.086 -1.558 23.797 1 44.59 81 THR A C 1
ATOM 632 O O . THR A 1 81 ? -13.281 -2.43 22.953 1 44.59 81 THR A O 1
ATOM 635 N N . LYS A 1 82 ? -11.891 -1.512 24.469 1 47.44 82 LYS A N 1
ATOM 636 C CA . LYS A 1 82 ? -10.992 -2.654 24.531 1 47.44 82 LYS A CA 1
ATOM 637 C C . LYS A 1 82 ? -11.758 -3.947 24.812 1 47.44 82 LYS A C 1
ATOM 639 O O . LYS A 1 82 ? -12.539 -4.023 25.75 1 47.44 82 LYS A O 1
ATOM 644 N N . SER A 1 83 ? -12.016 -4.57 23.797 1 47.94 83 SER A N 1
ATOM 645 C CA . SER A 1 83 ? -12.75 -5.801 24.062 1 47.94 83 SER A CA 1
ATOM 646 C C . SER A 1 83 ? -12.031 -6.66 25.094 1 47.94 83 SER A C 1
ATOM 648 O O . SER A 1 83 ? -12.617 -7.574 25.672 1 47.94 83 SER A O 1
ATOM 650 N N . GLY A 1 84 ? -10.844 -6.113 25.703 1 46.81 84 GLY A N 1
ATOM 651 C CA . GLY A 1 84 ? -10.055 -6.867 26.672 1 46.81 84 GLY A CA 1
ATOM 652 C C . GLY A 1 84 ? -9.438 -8.125 26.078 1 46.81 84 GLY A C 1
ATOM 653 O O . GLY A 1 84 ? -8.797 -8.898 26.797 1 46.81 84 GLY A O 1
ATOM 654 N N . LYS A 1 85 ? -9.852 -8.484 24.969 1 49.84 85 LYS A N 1
ATOM 655 C CA . LYS A 1 85 ? -9.352 -9.758 24.469 1 49.84 85 LYS A CA 1
ATOM 656 C C . LYS A 1 85 ? -7.984 -9.594 23.812 1 49.84 85 LYS A C 1
ATOM 658 O O . LYS A 1 85 ? -7.75 -8.617 23.094 1 49.84 85 LYS A O 1
ATOM 663 N N . LYS A 1 86 ? -7.02 -10.227 24.219 1 48.88 86 LYS A N 1
ATOM 664 C CA . LYS A 1 86 ? -5.656 -10.242 23.703 1 48.88 86 LYS A CA 1
ATOM 665 C C . LYS A 1 86 ? -5.641 -10.555 22.203 1 48.88 86 LYS A C 1
ATOM 667 O O . LYS A 1 86 ? -6.418 -11.391 21.734 1 48.88 86 LYS A O 1
ATOM 672 N N . PRO A 1 87 ? -4.91 -9.758 21.312 1 49.5 87 PRO A N 1
ATOM 673 C CA . PRO A 1 87 ? -4.68 -10.117 19.922 1 49.5 87 PRO A CA 1
ATOM 674 C C . PRO A 1 87 ? -4.109 -11.523 19.75 1 49.5 87 PRO A C 1
ATOM 676 O O . PRO A 1 87 ? -3.35 -11.992 20.594 1 49.5 87 PRO A O 1
ATOM 679 N N . GLY A 1 88 ? -4.844 -12.516 19 1 50.25 88 GLY A N 1
ATOM 680 C CA . GLY A 1 88 ? -4.59 -13.922 18.734 1 50.25 88 GLY A CA 1
ATOM 681 C C . GLY A 1 88 ? -5.852 -14.758 18.703 1 50.25 88 GLY A C 1
ATOM 682 O O . GLY A 1 88 ? -6.957 -14.234 18.859 1 50.25 88 GLY A O 1
ATOM 683 N N . GLY A 1 89 ? -5.742 -15.938 18.109 1 49.16 89 GLY A N 1
ATOM 684 C CA . GLY A 1 89 ? -6.895 -16.828 18.125 1 49.16 89 GLY A CA 1
ATOM 685 C C . GLY A 1 89 ? -7.523 -16.953 19.5 1 49.16 89 GLY A C 1
ATOM 686 O O . GLY A 1 89 ? -6.824 -17.156 20.5 1 49.16 89 GLY A O 1
ATOM 687 N N . GLN A 1 90 ? -8.68 -16.422 19.781 1 49.44 90 GLN A N 1
ATOM 688 C CA . GLN A 1 90 ? -9.414 -16.594 21.031 1 49.44 90 GLN A CA 1
ATOM 689 C C . GLN A 1 90 ? -9.492 -18.062 21.438 1 49.44 90 GLN A C 1
ATOM 691 O O . GLN A 1 90 ? -9.391 -18.953 20.578 1 49.44 90 GLN A O 1
ATOM 696 N N . GLU A 1 91 ? -9.594 -18.328 22.688 1 43 91 GLU A N 1
ATOM 697 C CA . GLU A 1 91 ? -9.883 -19.672 23.188 1 43 91 GLU A CA 1
ATOM 698 C C . GLU A 1 91 ? -11.18 -20.203 22.609 1 43 91 GLU A C 1
ATOM 700 O O . GLU A 1 91 ? -12.188 -19.5 22.562 1 43 91 GLU A O 1
ATOM 705 N N . GLY A 1 92 ? -11.117 -21.297 21.797 1 47.06 92 GLY A N 1
ATOM 706 C CA . GLY A 1 92 ? -12.211 -22.031 21.188 1 47.06 92 GLY A CA 1
ATOM 707 C C . GLY A 1 92 ? -12.234 -21.953 19.672 1 47.06 92 GLY A C 1
ATOM 708 O O . GLY A 1 92 ? -13.195 -22.375 19.031 1 47.06 92 GLY A O 1
ATOM 709 N N . HIS A 1 93 ? -11.547 -20.984 19.188 1 48.28 93 HIS A N 1
ATOM 710 C CA . HIS A 1 93 ? -11.57 -20.969 17.719 1 48.28 93 HIS A CA 1
ATOM 711 C C . HIS A 1 93 ? -11.117 -22.297 17.141 1 48.28 93 HIS A C 1
ATOM 713 O O . HIS A 1 93 ? -10.148 -22.891 17.625 1 48.28 93 HIS A O 1
ATOM 719 N N . ASP A 1 94 ? -11.898 -22.953 16.484 1 49.25 94 ASP A N 1
ATOM 720 C CA . ASP A 1 94 ? -11.539 -24.219 15.836 1 49.25 94 ASP A CA 1
ATOM 721 C C . ASP A 1 94 ? -10.312 -24.047 14.945 1 49.25 94 ASP A C 1
ATOM 723 O O . ASP A 1 94 ? -10.336 -23.234 14.008 1 49.25 94 ASP A O 1
ATOM 727 N N . GLY A 1 95 ? -9.266 -23.953 15.562 1 48.69 95 GLY A N 1
ATOM 728 C CA . GLY A 1 95 ? -8.07 -23.938 14.727 1 48.69 95 GLY A CA 1
ATOM 729 C C . GLY A 1 95 ? -8.148 -24.875 13.547 1 48.69 95 GLY A C 1
ATOM 730 O O . GLY A 1 95 ? -8.719 -25.969 13.648 1 48.69 95 GLY A O 1
ATOM 731 N N . LYS A 1 96 ? -8.344 -24.453 12.438 1 53.75 96 LYS A N 1
ATOM 732 C CA . LYS A 1 96 ? -8.32 -25.359 11.289 1 53.75 96 LYS A CA 1
ATOM 733 C C . LYS A 1 96 ? -6.961 -26.031 11.141 1 53.75 96 LYS A C 1
ATOM 735 O O . LYS A 1 96 ? -5.977 -25.375 10.781 1 53.75 96 LYS A O 1
ATOM 740 N N . THR A 1 97 ? -6.75 -26.953 11.961 1 59.75 97 THR A N 1
ATOM 741 C CA . THR A 1 97 ? -5.531 -27.734 11.781 1 59.75 97 THR A CA 1
ATOM 742 C C . THR A 1 97 ? -5.535 -28.453 10.438 1 59.75 97 THR A C 1
ATOM 744 O O . THR A 1 97 ? -6.59 -28.875 9.953 1 59.75 97 THR A O 1
ATOM 747 N N . LEU A 1 98 ? -4.5 -28.281 9.695 1 66.81 98 LEU A N 1
ATOM 748 C CA . LEU A 1 98 ? -4.324 -29 8.445 1 66.81 98 LEU A CA 1
ATOM 749 C C . LEU A 1 98 ? -4.539 -30.5 8.656 1 66.81 98 LEU A C 1
ATOM 751 O O . LEU A 1 98 ? -3.893 -31.109 9.516 1 66.81 98 LEU A O 1
ATOM 755 N N . GLU A 1 99 ? -5.621 -30.969 8.109 1 69.56 99 GLU A N 1
ATOM 756 C CA . GLU A 1 99 ? -5.949 -32.375 8.266 1 69.56 99 GLU A CA 1
ATOM 757 C C . GLU A 1 99 ? -5.32 -33.219 7.156 1 69.56 99 GLU A C 1
ATOM 759 O O . GLU A 1 99 ? -5.02 -32.719 6.078 1 69.56 99 GLU A O 1
ATOM 764 N N . LEU A 1 100 ? -4.98 -34.438 7.527 1 75.19 100 LEU A N 1
ATOM 765 C CA . LEU A 1 100 ? -4.461 -35.406 6.574 1 75.19 100 LEU A CA 1
ATOM 766 C C . LEU A 1 100 ? -5.465 -35.656 5.449 1 75.19 100 LEU A C 1
ATOM 768 O O . LEU A 1 100 ? -6.676 -35.688 5.688 1 75.19 100 LEU A O 1
ATOM 772 N N . THR A 1 101 ? -4.996 -35.531 4.281 1 78.12 101 THR A N 1
ATOM 773 C CA . THR A 1 101 ? -5.867 -35.844 3.154 1 78.12 101 THR A CA 1
ATOM 774 C C . THR A 1 101 ? -5.809 -37.344 2.846 1 78.12 101 THR A C 1
ATOM 776 O O . THR A 1 101 ? -4.75 -37.969 2.953 1 78.12 101 THR A O 1
ATOM 779 N N . GLU A 1 102 ? -6.91 -37.844 2.463 1 76.94 102 GLU A N 1
ATOM 780 C CA . GLU A 1 102 ? -7 -39.281 2.164 1 76.94 102 GLU A CA 1
ATOM 781 C C . GLU A 1 102 ? -6.406 -39.594 0.794 1 76.94 102 GLU A C 1
ATOM 783 O O . GLU A 1 102 ? -5.977 -40.719 0.542 1 76.94 102 GLU A O 1
ATOM 788 N N . ASN A 1 103 ? -6.32 -38.594 -0.081 1 79.81 103 ASN A N 1
ATOM 789 C CA . ASN A 1 103 ? -5.855 -38.844 -1.444 1 79.81 103 ASN A CA 1
ATOM 790 C C . ASN A 1 103 ? -4.617 -38 -1.768 1 79.81 103 ASN A C 1
ATOM 792 O O . ASN A 1 103 ? -4.707 -37 -2.465 1 79.81 103 ASN A O 1
ATOM 796 N N . PRO A 1 104 ? -3.498 -38.625 -1.267 1 85.56 104 PRO A N 1
ATOM 797 C CA . PRO A 1 104 ? -2.273 -37.906 -1.621 1 85.56 104 PRO A CA 1
ATOM 798 C C . PRO A 1 104 ? -1.89 -38.062 -3.09 1 85.56 104 PRO A C 1
ATOM 800 O O . PRO A 1 104 ? -2.303 -39.031 -3.729 1 85.56 104 PRO A O 1
ATOM 803 N N . ASP A 1 105 ? -1.254 -37.125 -3.738 1 85.44 105 ASP A N 1
ATOM 804 C CA . ASP A 1 105 ? -0.854 -37.188 -5.141 1 85.44 105 ASP A CA 1
ATOM 805 C C . ASP A 1 105 ? 0.377 -38.062 -5.34 1 85.44 105 ASP A C 1
ATOM 807 O O . ASP A 1 105 ? 0.536 -38.688 -6.387 1 85.44 105 ASP A O 1
ATOM 811 N N . GLU A 1 106 ? 1.282 -38.031 -4.352 1 87.69 106 GLU A N 1
ATOM 812 C CA . GLU A 1 106 ? 2.514 -38.812 -4.391 1 87.69 106 GLU A CA 1
ATOM 813 C C . GLU A 1 106 ? 2.807 -39.469 -3.037 1 87.69 106 GLU A C 1
ATOM 815 O O . GLU A 1 106 ? 2.586 -38.844 -1.993 1 87.69 106 GLU A O 1
ATOM 820 N N . ILE A 1 107 ? 3.188 -40.75 -3.055 1 89.31 107 ILE A N 1
ATOM 821 C CA . ILE A 1 107 ? 3.529 -41.469 -1.833 1 89.31 107 ILE A CA 1
ATOM 822 C C . ILE A 1 107 ? 5 -41.906 -1.873 1 89.31 107 ILE A C 1
ATOM 824 O O . ILE A 1 107 ? 5.453 -42.5 -2.844 1 89.31 107 ILE A O 1
ATOM 828 N N . ILE A 1 108 ? 5.773 -41.406 -0.952 1 87.81 108 ILE A N 1
ATOM 829 C CA . ILE A 1 108 ? 7.18 -41.781 -0.831 1 87.81 108 ILE A CA 1
ATOM 830 C C . ILE A 1 108 ? 7.379 -42.656 0.4 1 87.81 108 ILE A C 1
ATOM 832 O O . ILE A 1 108 ? 7.137 -42.219 1.528 1 87.81 108 ILE A O 1
ATOM 836 N N . VAL A 1 109 ? 7.844 -43.844 0.219 1 88.38 109 VAL A N 1
ATOM 837 C CA . VAL A 1 109 ? 8.016 -44.812 1.309 1 88.38 109 VAL A CA 1
ATOM 838 C C . VAL A 1 109 ? 9.477 -44.812 1.77 1 88.38 109 VAL A C 1
ATOM 840 O O . VAL A 1 109 ? 10.391 -44.875 0.95 1 88.38 109 VAL A O 1
ATOM 843 N N . HIS A 1 110 ? 9.648 -44.531 3.064 1 88.69 110 HIS A N 1
ATOM 844 C CA . HIS A 1 110 ? 10.977 -44.594 3.678 1 88.69 110 HIS A CA 1
ATOM 845 C C . HIS A 1 110 ? 11.164 -45.906 4.43 1 88.69 110 HIS A C 1
ATOM 847 O O . HIS A 1 110 ? 10.617 -46.094 5.52 1 88.69 110 HIS A O 1
ATOM 853 N N . THR A 1 111 ? 12.031 -46.75 3.871 1 85.69 111 THR A N 1
ATOM 854 C CA . THR A 1 111 ? 12.219 -48.094 4.41 1 85.69 111 THR A CA 1
ATOM 855 C C . THR A 1 111 ? 13.406 -48.125 5.367 1 85.69 111 THR A C 1
ATOM 857 O O . THR A 1 111 ? 14.203 -47.188 5.41 1 85.69 111 THR A O 1
ATOM 860 N N . VAL A 1 112 ? 13.391 -49.094 6.234 1 85.94 112 VAL A N 1
ATOM 861 C CA . VAL A 1 112 ? 14.508 -49.406 7.113 1 85.94 112 VAL A CA 1
ATOM 862 C C . VAL A 1 112 ? 15.109 -50.75 6.723 1 85.94 112 VAL A C 1
ATOM 864 O O . VAL A 1 112 ? 14.438 -51.781 6.812 1 85.94 112 VAL A O 1
ATOM 867 N N . ASP A 1 113 ? 16.312 -50.594 6.316 1 84.94 113 ASP A N 1
ATOM 868 C CA . ASP A 1 113 ? 16.891 -51.812 5.738 1 84.94 113 ASP A CA 1
ATOM 869 C C . ASP A 1 113 ? 17.781 -52.531 6.75 1 84.94 113 ASP A C 1
ATOM 871 O O . ASP A 1 113 ? 18.062 -53.719 6.605 1 84.94 113 ASP A O 1
ATOM 875 N N . LYS A 1 114 ? 18.297 -51.75 7.727 1 89.06 114 LYS A N 1
ATOM 876 C CA . LYS A 1 114 ? 19.188 -52.344 8.711 1 89.06 114 LYS A CA 1
ATOM 877 C C . LYS A 1 114 ? 18.828 -51.875 10.125 1 89.06 114 LYS A C 1
ATOM 879 O O . LYS A 1 114 ? 18.391 -50.75 10.328 1 89.06 114 LYS A O 1
ATOM 884 N N . CYS A 1 115 ? 18.922 -52.875 11.07 1 89.5 115 CYS A N 1
ATOM 885 C CA . CYS A 1 115 ? 18.703 -52.531 12.469 1 89.5 115 CYS A CA 1
ATOM 886 C C . CYS A 1 115 ? 19.828 -51.656 13 1 89.5 115 CYS A C 1
ATOM 888 O O . CYS A 1 115 ? 21 -51.938 12.758 1 89.5 115 CYS A O 1
ATOM 890 N N . ASP A 1 116 ? 19.453 -50.594 13.664 1 85.31 116 ASP A N 1
ATOM 891 C CA . ASP A 1 116 ? 20.406 -49.594 14.141 1 85.31 116 ASP A CA 1
ATOM 892 C C . ASP A 1 116 ? 21.266 -50.156 15.273 1 85.31 116 ASP A C 1
ATOM 894 O O . ASP A 1 116 ? 22.344 -49.625 15.57 1 85.31 116 ASP A O 1
ATOM 898 N N . ILE A 1 117 ? 20.844 -51.219 15.859 1 84.69 117 ILE A N 1
ATOM 899 C CA . ILE A 1 117 ? 21.547 -51.75 17.031 1 84.69 117 ILE A CA 1
ATOM 900 C C . ILE A 1 117 ? 22.344 -53 16.625 1 84.69 117 ILE A C 1
ATOM 902 O O . ILE A 1 117 ? 23.562 -53.031 16.781 1 84.69 117 ILE A O 1
ATOM 906 N N . CYS A 1 118 ? 21.75 -54.094 16.156 1 89.25 118 CYS A N 1
ATOM 907 C CA . CYS A 1 118 ? 22.422 -55.375 15.914 1 89.25 118 CYS A CA 1
ATOM 908 C C . CYS A 1 118 ? 22.859 -55.5 14.461 1 89.25 118 CYS A C 1
ATOM 910 O O . CYS A 1 118 ? 23.672 -56.344 14.117 1 89.25 118 CYS A O 1
ATOM 912 N N . GLY A 1 119 ? 22.359 -54.562 13.57 1 86.25 119 GLY A N 1
ATOM 913 C CA . GLY A 1 119 ? 22.812 -54.562 12.188 1 86.25 119 GLY A CA 1
ATOM 914 C C . GLY A 1 119 ? 22.109 -55.594 11.32 1 86.25 119 GLY A C 1
ATOM 915 O O . GLY A 1 119 ? 22.438 -55.75 10.141 1 86.25 119 GLY A O 1
ATOM 916 N N . GLU A 1 120 ? 21.234 -56.375 11.914 1 87.81 120 GLU A N 1
ATOM 917 C CA . GLU A 1 120 ? 20.5 -57.375 11.156 1 87.81 120 GLU A CA 1
ATOM 918 C C . GLU A 1 120 ? 19.719 -56.75 10.008 1 87.81 120 GLU A C 1
ATOM 920 O O . GLU A 1 120 ? 19.25 -55.625 10.125 1 87.81 120 GLU A O 1
ATOM 925 N N . SER A 1 121 ? 19.656 -57.5 8.852 1 89 121 SER A N 1
ATOM 926 C CA . SER A 1 121 ? 18.938 -57.031 7.68 1 89 121 SER A CA 1
ATOM 927 C C . SER A 1 121 ? 17.422 -57.062 7.906 1 89 121 SER A C 1
ATOM 929 O O . SER A 1 121 ? 16.891 -58.094 8.312 1 89 121 SER A O 1
ATOM 931 N N . LEU A 1 122 ? 16.781 -55.969 7.746 1 86.75 122 LEU A N 1
ATOM 932 C CA . LEU A 1 122 ? 15.344 -55.844 7.93 1 86.75 122 LEU A CA 1
ATOM 933 C C . LEU A 1 122 ? 14.633 -55.781 6.586 1 86.75 122 LEU A C 1
ATOM 935 O O . LEU A 1 122 ? 13.453 -55.438 6.52 1 86.75 122 LEU A O 1
ATOM 939 N N . GLN A 1 123 ? 15.25 -56.062 5.516 1 85.38 123 GLN A N 1
ATOM 940 C CA . GLN A 1 123 ? 14.688 -55.938 4.172 1 85.38 123 GLN A CA 1
ATOM 941 C C . GLN A 1 123 ? 13.492 -56.875 3.998 1 85.38 123 GLN A C 1
ATOM 943 O O . GLN A 1 123 ? 12.516 -56.531 3.328 1 85.38 123 GLN A O 1
ATOM 948 N N . ASP A 1 124 ? 13.531 -58.062 4.68 1 82.81 124 ASP A N 1
ATOM 949 C CA . ASP A 1 124 ? 12.484 -59.062 4.48 1 82.81 124 ASP A CA 1
ATOM 950 C C . ASP A 1 124 ? 11.477 -59.031 5.629 1 82.81 124 ASP A C 1
ATOM 952 O O . ASP A 1 124 ? 10.57 -59.875 5.688 1 82.81 124 ASP A O 1
ATOM 956 N N . VAL A 1 125 ? 11.688 -58.062 6.484 1 86.5 125 VAL A N 1
ATOM 957 C CA . VAL A 1 125 ? 10.781 -57.969 7.625 1 86.5 125 VAL A CA 1
ATOM 958 C C . VAL A 1 125 ? 9.609 -57.062 7.281 1 86.5 125 VAL A C 1
ATOM 960 O O . VAL A 1 125 ? 9.805 -55.969 6.711 1 86.5 125 VAL A O 1
ATOM 963 N N . ALA A 1 126 ? 8.391 -57.594 7.508 1 87.19 126 ALA A N 1
ATOM 964 C CA . ALA A 1 126 ? 7.195 -56.781 7.262 1 87.19 126 ALA A CA 1
ATOM 965 C C . ALA A 1 126 ? 7.051 -55.688 8.305 1 87.19 126 ALA A C 1
ATOM 967 O O . ALA A 1 126 ? 7.332 -55.906 9.484 1 87.19 126 ALA A O 1
ATOM 968 N N . PRO A 1 127 ? 6.664 -54.531 7.848 1 86.56 127 PRO A N 1
ATOM 969 C CA . PRO A 1 127 ? 6.516 -53.406 8.781 1 86.56 127 PRO A CA 1
ATOM 970 C C . PRO A 1 127 ? 5.371 -53.625 9.773 1 86.56 127 PRO A C 1
ATOM 972 O O . PRO A 1 127 ? 4.32 -54.156 9.406 1 86.56 127 PRO A O 1
ATOM 975 N N . ASP A 1 128 ? 5.652 -53.281 11.055 1 85.31 128 ASP A N 1
ATOM 976 C CA . ASP A 1 128 ? 4.648 -53.375 12.109 1 85.31 128 ASP A CA 1
ATOM 977 C C . ASP A 1 128 ? 3.656 -52.219 12.023 1 85.31 128 ASP A C 1
ATOM 979 O O . ASP A 1 128 ? 2.463 -52.406 12.289 1 85.31 128 ASP A O 1
ATOM 983 N N . SER A 1 129 ? 4.121 -50.969 11.812 1 86.5 129 SER A N 1
ATOM 984 C CA . SER A 1 129 ? 3.305 -49.781 11.695 1 86.5 129 SER A CA 1
ATOM 985 C C . SER A 1 129 ? 3.936 -48.781 10.734 1 86.5 129 SER A C 1
ATOM 987 O O . SER A 1 129 ? 5.09 -48.938 10.328 1 86.5 129 SER A O 1
ATOM 989 N N . ILE A 1 130 ? 3.02 -48 10.203 1 87.12 130 ILE A N 1
ATOM 990 C CA . ILE A 1 130 ? 3.473 -46.969 9.281 1 87.12 130 ILE A CA 1
ATOM 991 C C . ILE A 1 130 ? 3.156 -45.562 9.852 1 87.12 130 ILE A C 1
ATOM 993 O O . ILE A 1 130 ? 2.031 -45.312 10.289 1 87.12 130 ILE A O 1
ATOM 997 N N . ILE A 1 131 ? 4.195 -44.781 10.008 1 86.88 131 ILE A N 1
ATOM 998 C CA . ILE A 1 131 ? 3.996 -43.375 10.406 1 86.88 131 ILE A CA 1
ATOM 999 C C . ILE A 1 131 ? 3.857 -42.5 9.164 1 86.88 131 ILE A C 1
ATOM 1001 O O . ILE A 1 131 ? 4.719 -42.531 8.281 1 86.88 131 ILE A O 1
ATOM 1005 N N . VAL A 1 132 ? 2.688 -41.812 9.133 1 86.62 132 VAL A N 1
ATOM 1006 C CA . VAL A 1 132 ? 2.377 -41.031 7.934 1 86.62 132 VAL A CA 1
ATOM 1007 C C . VAL A 1 132 ? 2.574 -39.562 8.219 1 86.62 132 VAL A C 1
ATOM 1009 O O . VAL A 1 132 ? 2.158 -39.062 9.266 1 86.62 132 VAL A O 1
ATOM 1012 N N . ARG A 1 133 ? 3.318 -38.844 7.305 1 85.19 133 ARG A N 1
ATOM 1013 C CA . ARG A 1 133 ? 3.441 -37.406 7.289 1 85.19 133 ARG A CA 1
ATOM 1014 C C . ARG A 1 133 ? 3.172 -36.844 5.895 1 85.19 133 ARG A C 1
ATOM 1016 O O . ARG A 1 133 ? 3.602 -37.438 4.895 1 85.19 133 ARG A O 1
ATOM 1023 N N . GLN A 1 134 ? 2.41 -35.781 5.855 1 87.75 134 GLN A N 1
ATOM 1024 C CA . GLN A 1 134 ? 2.047 -35.25 4.555 1 87.75 134 GLN A CA 1
ATOM 1025 C C . GLN A 1 134 ? 2.59 -33.812 4.387 1 87.75 134 GLN A C 1
ATOM 1027 O O . GLN A 1 134 ? 2.578 -33.031 5.332 1 87.75 134 GLN A O 1
ATOM 1032 N N . VAL A 1 135 ? 3.135 -33.594 3.227 1 86.62 135 VAL A N 1
ATOM 1033 C CA . VAL A 1 135 ? 3.617 -32.25 2.861 1 86.62 135 VAL A CA 1
ATOM 1034 C C . VAL A 1 135 ? 2.742 -31.672 1.752 1 86.62 135 VAL A C 1
ATOM 1036 O O . VAL A 1 135 ? 2.598 -32.281 0.687 1 86.62 135 VAL A O 1
ATOM 1039 N N . VAL A 1 136 ? 2.107 -30.594 1.989 1 86.31 136 VAL A N 1
ATOM 1040 C CA . VAL A 1 136 ? 1.284 -29.891 1.012 1 86.31 136 VAL A CA 1
ATOM 1041 C C . VAL A 1 136 ? 2.104 -28.781 0.343 1 86.31 136 VAL A C 1
ATOM 1043 O O . VAL A 1 136 ? 2.545 -27.844 1.004 1 86.31 136 VAL A O 1
ATOM 1046 N N . ASP A 1 137 ? 2.334 -28.906 -0.969 1 88.69 137 ASP A N 1
ATOM 1047 C CA . ASP A 1 137 ? 3.152 -27.922 -1.662 1 88.69 137 ASP A CA 1
ATOM 1048 C C . ASP A 1 137 ? 2.637 -27.672 -3.08 1 88.69 137 ASP A C 1
ATOM 1050 O O . ASP A 1 137 ? 1.591 -28.203 -3.463 1 88.69 137 ASP A O 1
ATOM 1054 N N . LEU A 1 138 ? 3.252 -26.656 -3.738 1 87.62 138 LEU A N 1
ATOM 1055 C CA . LEU A 1 138 ? 2.895 -26.312 -5.113 1 87.62 138 LEU A CA 1
ATOM 1056 C C . LEU A 1 138 ? 3.91 -26.891 -6.094 1 87.62 138 LEU A C 1
ATOM 1058 O O . LEU A 1 138 ? 5.113 -26.875 -5.824 1 87.62 138 LEU A O 1
ATOM 1062 N N . PRO A 1 139 ? 3.377 -27.469 -7.152 1 80.81 139 PRO A N 1
ATOM 1063 C CA . PRO A 1 139 ? 4.309 -27.938 -8.188 1 80.81 139 PRO A CA 1
ATOM 1064 C C . PRO A 1 139 ? 4.984 -26.781 -8.93 1 80.81 139 PRO A C 1
ATOM 1066 O O . PRO A 1 139 ? 4.586 -25.625 -8.789 1 80.81 139 PRO A O 1
ATOM 1069 N N . GLU A 1 140 ? 6.105 -27.156 -9.555 1 77.56 140 GLU A N 1
ATOM 1070 C CA . GLU A 1 140 ? 6.762 -26.141 -10.383 1 77.56 140 GLU A CA 1
ATOM 1071 C C . GLU A 1 140 ? 5.844 -25.656 -11.508 1 77.56 140 GLU A C 1
ATOM 1073 O O . GLU A 1 140 ? 5.211 -26.469 -12.188 1 77.56 140 GLU A O 1
ATOM 1078 N N . THR A 1 141 ? 5.508 -24.391 -11.422 1 75 141 THR A N 1
ATOM 1079 C CA . THR A 1 141 ? 4.605 -23.844 -12.43 1 75 141 THR A CA 1
ATOM 1080 C C . THR A 1 141 ? 5.375 -23.453 -13.695 1 75 141 THR A C 1
ATOM 1082 O O . THR A 1 141 ? 6.312 -22.656 -13.641 1 75 141 THR A O 1
ATOM 1085 N N . LYS A 1 142 ? 5.137 -24.25 -14.727 1 76.69 142 LYS A N 1
ATOM 1086 C CA . LYS A 1 142 ? 5.738 -23.922 -16.016 1 76.69 142 LYS A CA 1
ATOM 1087 C C . LYS A 1 142 ? 4.711 -23.312 -16.953 1 76.69 142 LYS A C 1
ATOM 1089 O O . LYS A 1 142 ? 3.541 -23.703 -16.953 1 76.69 142 LYS A O 1
ATOM 1094 N N . VAL A 1 143 ? 5.129 -22.344 -17.625 1 84.94 143 VAL A N 1
ATOM 1095 C CA . VAL A 1 143 ? 4.305 -21.703 -18.641 1 84.94 143 VAL A CA 1
ATOM 1096 C C . VAL A 1 143 ? 3.967 -22.703 -19.75 1 84.94 143 VAL A C 1
ATOM 1098 O O . VAL A 1 143 ? 4.812 -23.5 -20.156 1 84.94 143 VAL A O 1
ATOM 1101 N N . LYS A 1 144 ? 2.74 -22.734 -20.141 1 86.31 144 LYS A N 1
ATOM 1102 C CA . LYS A 1 144 ? 2.281 -23.594 -21.219 1 86.31 144 LYS A CA 1
ATOM 1103 C C . LYS A 1 144 ? 2.033 -22.797 -22.5 1 86.31 144 LYS A C 1
ATOM 1105 O O . LYS A 1 144 ? 1.249 -21.844 -22.5 1 86.31 144 LYS A O 1
ATOM 1110 N N . VAL A 1 145 ? 2.76 -23.156 -23.516 1 88.38 145 VAL A N 1
ATOM 1111 C CA . VAL A 1 145 ? 2.57 -22.516 -24.812 1 88.38 145 VAL A CA 1
ATOM 1112 C C . VAL A 1 145 ? 1.742 -23.422 -25.719 1 88.38 145 VAL A C 1
ATOM 1114 O O . VAL A 1 145 ? 2.143 -24.547 -26.016 1 88.38 145 VAL A O 1
ATOM 1117 N N . THR A 1 146 ? 0.594 -23.016 -26.062 1 88.5 146 THR A N 1
ATOM 1118 C CA . THR A 1 146 ? -0.27 -23.734 -27 1 88.5 146 THR A CA 1
ATOM 1119 C C . THR A 1 146 ? -0.204 -23.109 -28.391 1 88.5 146 THR A C 1
ATOM 1121 O O . THR A 1 146 ? -0.469 -21.922 -28.562 1 88.5 146 THR A O 1
ATOM 1124 N N . GLU A 1 147 ? 0.196 -23.875 -29.359 1 90 147 GLU A N 1
ATOM 1125 C CA . GLU A 1 147 ? 0.278 -23.422 -30.75 1 90 147 GLU A CA 1
ATOM 1126 C C . GLU A 1 147 ? -0.939 -23.875 -31.547 1 90 147 GLU A C 1
ATOM 1128 O O . GLU A 1 147 ? -1.272 -25.062 -31.562 1 90 147 GLU A O 1
ATOM 1133 N N . HIS A 1 148 ? -1.638 -22.906 -32.094 1 88.75 148 HIS A N 1
ATOM 1134 C CA . HIS A 1 148 ? -2.746 -23.172 -33 1 88.75 148 HIS A CA 1
ATOM 1135 C C . HIS A 1 148 ? -2.295 -23.094 -34.438 1 88.75 148 HIS A C 1
ATOM 1137 O O . HIS A 1 148 ? -1.748 -22.078 -34.875 1 88.75 148 HIS A O 1
ATOM 1143 N N . ARG A 1 149 ? -2.502 -24.156 -35.125 1 87.75 149 ARG A N 1
ATOM 1144 C CA . ARG A 1 149 ? -2.148 -24.219 -36.531 1 87.75 149 ARG A CA 1
ATOM 1145 C C . ARG A 1 149 ? -3.395 -24.312 -37.406 1 87.75 149 ARG A C 1
ATOM 1147 O O . ARG A 1 149 ? -4.129 -25.297 -37.344 1 87.75 149 ARG A O 1
ATOM 1154 N N . SER A 1 150 ? -3.633 -23.219 -38.125 1 88.56 150 SER A N 1
ATOM 1155 C CA . SER A 1 150 ? -4.754 -23.234 -39.062 1 88.56 150 SER A CA 1
ATOM 1156 C C . SER A 1 150 ? -4.297 -23.609 -40.469 1 88.56 150 SER A C 1
ATOM 1158 O O . SER A 1 150 ? -3.434 -22.938 -41.062 1 88.56 150 SER A O 1
ATOM 1160 N N . GLU A 1 151 ? -4.957 -24.594 -40.969 1 86.5 151 GLU A N 1
ATOM 1161 C CA . GLU A 1 151 ? -4.602 -25.062 -42.312 1 86.5 151 GLU A CA 1
ATOM 1162 C C . GLU A 1 151 ? -5.266 -24.203 -43.375 1 86.5 151 GLU A C 1
ATOM 1164 O O . GLU A 1 151 ? -6.418 -23.797 -43.219 1 86.5 151 GLU A O 1
ATOM 1169 N N . VAL A 1 152 ? -4.5 -23.875 -44.375 1 88.81 152 VAL A N 1
ATOM 1170 C CA . VAL A 1 152 ? -5.02 -23.219 -45.562 1 88.81 152 VAL A CA 1
ATOM 1171 C C . VAL A 1 152 ? -5.039 -24.203 -46.75 1 88.81 152 VAL A C 1
ATOM 1173 O O . VAL A 1 152 ? -3.994 -24.703 -47.156 1 88.81 152 VAL A O 1
ATOM 1176 N N . LYS A 1 153 ? -6.293 -24.484 -47.156 1 87.69 153 LYS A N 1
ATOM 1177 C CA . LYS A 1 153 ? -6.445 -25.453 -48.219 1 87.69 153 LYS A CA 1
ATOM 1178 C C . LYS A 1 153 ? -7.09 -24.797 -49.469 1 87.69 153 LYS A C 1
ATOM 1180 O O . LYS A 1 153 ? -7.953 -23.922 -49.312 1 87.69 153 LYS A O 1
ATOM 1185 N N . LYS A 1 154 ? -6.598 -25.141 -50.594 1 89.31 154 LYS A N 1
ATOM 1186 C CA . LYS A 1 154 ? -7.18 -24.688 -51.844 1 89.31 154 LYS A CA 1
ATOM 1187 C C . LYS A 1 154 ? -8.164 -25.719 -52.406 1 89.31 154 LYS A C 1
ATOM 1189 O O . LYS A 1 154 ? -7.82 -26.891 -52.531 1 89.31 154 LYS A O 1
ATOM 1194 N N . CYS A 1 155 ? -9.344 -25.234 -52.656 1 89.88 155 CYS A N 1
ATOM 1195 C CA . CYS A 1 155 ? -10.367 -26.125 -53.188 1 89.88 155 CYS A CA 1
ATOM 1196 C C . CYS A 1 155 ? -10.023 -26.578 -54.625 1 89.88 155 CYS A C 1
ATOM 1198 O O . CYS A 1 155 ? -9.688 -25.75 -55.469 1 89.88 155 CYS A O 1
ATOM 1200 N N . PRO A 1 156 ? -10.078 -27.766 -54.875 1 86.31 156 PRO A N 1
ATOM 1201 C CA . PRO A 1 156 ? -9.789 -28.25 -56.25 1 86.31 156 PRO A CA 1
ATOM 1202 C C . PRO A 1 156 ? -10.883 -27.875 -57.25 1 86.31 156 PRO A C 1
ATOM 1204 O O . PRO A 1 156 ? -10.617 -27.812 -58.438 1 86.31 156 PRO A O 1
ATOM 1207 N N . LYS A 1 157 ? -11.961 -27.625 -56.75 1 87.31 157 LYS A N 1
ATOM 1208 C CA . LYS A 1 157 ? -13.086 -27.328 -57.625 1 87.31 157 LYS A CA 1
ATOM 1209 C C . LYS A 1 157 ? -13.141 -25.844 -57.938 1 87.31 157 LYS A C 1
ATOM 1211 O O . LYS A 1 157 ? -13.125 -25.453 -59.125 1 87.31 157 LYS A O 1
ATOM 1216 N N . CYS A 1 158 ? -13.312 -24.984 -57 1 90.56 158 CYS A N 1
ATOM 1217 C CA . CYS A 1 158 ? -13.477 -23.547 -57.25 1 90.56 158 CYS A CA 1
ATOM 1218 C C . CYS A 1 158 ? -12.164 -22.812 -57 1 90.56 158 CYS A C 1
ATOM 1220 O O . CYS A 1 158 ? -12.078 -21.609 -57.25 1 90.56 158 CYS A O 1
ATOM 1222 N N . ARG A 1 159 ? -11.109 -23.375 -56.531 1 86.12 159 ARG A N 1
ATOM 1223 C CA . ARG A 1 159 ? -9.758 -22.844 -56.312 1 86.12 159 ARG A CA 1
ATOM 1224 C C . ARG A 1 159 ? -9.742 -21.797 -55.219 1 86.12 159 ARG A C 1
ATOM 1226 O O . ARG A 1 159 ? -8.781 -21.031 -55.094 1 86.12 159 ARG A O 1
ATOM 1233 N N . ARG A 1 160 ? -10.805 -21.797 -54.531 1 87.12 160 ARG A N 1
ATOM 1234 C CA . ARG A 1 160 ? -10.859 -20.844 -53.438 1 87.12 160 ARG A CA 1
ATOM 1235 C C . ARG A 1 160 ? -10 -21.312 -52.25 1 87.12 160 ARG A C 1
ATOM 1237 O O . ARG A 1 160 ? -9.93 -22.5 -51.969 1 87.12 160 ARG A O 1
ATOM 1244 N N . LYS A 1 161 ? -9.312 -20.375 -51.594 1 89.19 161 LYS A N 1
ATOM 1245 C CA . LYS A 1 161 ? -8.539 -20.641 -50.406 1 89.19 161 LYS A CA 1
ATOM 1246 C C . LYS A 1 161 ? -9.43 -20.656 -49.156 1 89.19 161 LYS A C 1
ATOM 1248 O O . LYS A 1 161 ? -10.195 -19.719 -48.938 1 89.19 161 LYS A O 1
ATOM 1253 N N . ASN A 1 162 ? -9.445 -21.812 -48.562 1 88.38 162 ASN A N 1
ATOM 1254 C CA . ASN A 1 162 ? -10.188 -21.953 -47.312 1 88.38 162 ASN A CA 1
ATOM 1255 C C . ASN A 1 162 ? -9.25 -22.078 -46.094 1 88.38 162 ASN A C 1
ATOM 1257 O O . ASN A 1 162 ? -8.266 -22.828 -46.156 1 88.38 162 ASN A O 1
ATOM 1261 N N . THR A 1 163 ? -9.43 -21.266 -45.156 1 86.25 163 THR A N 1
ATOM 1262 C CA . THR A 1 163 ? -8.609 -21.281 -43.938 1 86.25 163 THR A CA 1
ATOM 1263 C C . THR A 1 163 ? -9.406 -21.812 -42.75 1 86.25 163 THR A C 1
ATOM 1265 O O . THR A 1 163 ? -10.578 -21.469 -42.562 1 86.25 163 THR A O 1
ATOM 1268 N N . GLY A 1 164 ? -8.789 -22.75 -42.031 1 85.06 164 GLY A N 1
ATOM 1269 C CA . GLY A 1 164 ? -9.391 -23.172 -40.781 1 85.06 164 GLY A CA 1
ATOM 1270 C C . GLY A 1 164 ? -9.648 -22.031 -39.812 1 85.06 164 GLY A C 1
ATOM 1271 O O . GLY A 1 164 ? -8.844 -21.109 -39.719 1 85.06 164 GLY A O 1
ATOM 1272 N N . LYS A 1 165 ? -10.789 -22.062 -39.094 1 82.31 165 LYS A N 1
ATOM 1273 C CA . LYS A 1 165 ? -11.18 -20.969 -38.219 1 82.31 165 LYS A CA 1
ATOM 1274 C C . LYS A 1 165 ? -10.508 -21.109 -36.844 1 82.31 165 LYS A C 1
ATOM 1276 O O . LYS A 1 165 ? -10.523 -22.172 -36.25 1 82.31 165 LYS A O 1
ATOM 1281 N N . PHE A 1 166 ? -9.828 -20.078 -36.5 1 84.31 166 PHE A N 1
ATOM 1282 C CA . PHE A 1 166 ? -9.273 -20.031 -35.156 1 84.31 166 PHE A CA 1
ATOM 1283 C C . PHE A 1 166 ? -10.391 -19.891 -34.125 1 84.31 166 PHE A C 1
ATOM 1285 O O . PHE A 1 166 ? -11.438 -19.312 -34.406 1 84.31 166 PHE A O 1
ATOM 1292 N N . PRO A 1 167 ? -10.195 -20.531 -32.906 1 80.12 167 PRO A N 1
ATOM 1293 C CA . PRO A 1 167 ? -11.156 -20.312 -31.828 1 80.12 167 PRO A CA 1
ATOM 1294 C C . PRO A 1 167 ? -11.352 -18.828 -31.531 1 80.12 167 PRO A C 1
ATOM 1296 O O . PRO A 1 167 ? -10.492 -18 -31.859 1 80.12 167 PRO A O 1
ATOM 1299 N N . GLU A 1 168 ? -12.469 -18.547 -30.938 1 79.62 168 GLU A N 1
ATOM 1300 C CA . GLU A 1 168 ? -12.773 -17.172 -30.562 1 79.62 168 GLU A CA 1
ATOM 1301 C C . GLU A 1 168 ? -11.734 -16.609 -29.594 1 79.62 168 GLU A C 1
ATOM 1303 O O . GLU A 1 168 ? -11.297 -17.297 -28.672 1 79.62 168 GLU A O 1
ATOM 1308 N N . GLY A 1 169 ? -11.18 -15.484 -29.938 1 77.25 169 GLY A N 1
ATOM 1309 C CA . GLY A 1 169 ? -10.258 -14.82 -29.016 1 77.25 169 GLY A CA 1
ATOM 1310 C C . GLY A 1 169 ? -8.812 -14.914 -29.453 1 77.25 169 GLY A C 1
ATOM 1311 O O . GLY A 1 169 ? -7.949 -14.219 -28.922 1 77.25 169 GLY A O 1
ATOM 1312 N N . ILE A 1 170 ? -8.547 -15.891 -30.359 1 81.62 170 ILE A N 1
ATOM 1313 C CA . ILE A 1 170 ? -7.176 -16.031 -30.844 1 81.62 170 ILE A CA 1
ATOM 1314 C C . ILE A 1 170 ? -6.996 -15.219 -32.125 1 81.62 170 ILE A C 1
ATOM 1316 O O . ILE A 1 170 ? -7.344 -15.672 -33.219 1 81.62 170 ILE A O 1
ATOM 1320 N N . THR A 1 171 ? -6.48 -14.031 -31.984 1 78.12 171 THR A N 1
ATOM 1321 C CA . THR A 1 171 ? -6.418 -13.117 -33.125 1 78.12 171 THR A CA 1
ATOM 1322 C C . THR A 1 171 ? -4.973 -12.766 -33.438 1 78.12 171 THR A C 1
ATOM 1324 O O . THR A 1 171 ? -4.625 -12.578 -34.625 1 78.12 171 THR A O 1
ATOM 1327 N N . ASN A 1 172 ? -4.129 -12.789 -32.375 1 80.44 172 ASN A N 1
ATOM 1328 C CA . ASN A 1 172 ? -2.754 -12.352 -32.594 1 80.44 172 ASN A CA 1
ATOM 1329 C C . ASN A 1 172 ? -1.809 -13.531 -32.781 1 80.44 172 ASN A C 1
ATOM 1331 O O . ASN A 1 172 ? -2.154 -14.664 -32.438 1 80.44 172 ASN A O 1
ATOM 1335 N N . THR A 1 173 ? -0.681 -13.25 -33.375 1 80.69 173 THR A N 1
ATOM 1336 C CA . THR A 1 173 ? 0.33 -14.281 -33.594 1 80.69 173 THR A CA 1
ATOM 1337 C C . THR A 1 173 ? 0.788 -14.875 -32.25 1 80.69 173 THR A C 1
ATOM 1339 O O . THR A 1 173 ? 0.909 -16.094 -32.125 1 80.69 173 THR A O 1
ATOM 1342 N N . VAL A 1 174 ? 1.055 -14.039 -31.406 1 82.94 174 VAL A N 1
ATOM 1343 C CA . VAL A 1 174 ? 1.376 -14.461 -30.047 1 82.94 174 VAL A CA 1
ATOM 1344 C C . VAL A 1 174 ? 0.563 -13.641 -29.047 1 82.94 174 VAL A C 1
ATOM 1346 O O . VAL A 1 174 ? 0.49 -12.414 -29.156 1 82.94 174 VAL A O 1
ATOM 1349 N N . GLN A 1 175 ? -0.128 -14.43 -28.266 1 87 175 GLN A N 1
ATOM 1350 C CA . GLN A 1 175 ? -0.918 -13.711 -27.266 1 87 175 GLN A CA 1
ATOM 1351 C C . GLN A 1 175 ? -0.894 -14.43 -25.922 1 87 175 GLN A C 1
ATOM 1353 O O . GLN A 1 175 ? -0.548 -15.609 -25.844 1 87 175 GLN A O 1
ATOM 1358 N N . TYR A 1 176 ? -1.199 -13.648 -24.891 1 90.56 176 TYR A N 1
ATOM 1359 C CA . TYR A 1 176 ? -1.278 -14.234 -23.547 1 90.56 176 TYR A CA 1
ATOM 1360 C C . TYR A 1 176 ? -2.65 -14.852 -23.297 1 90.56 176 TYR A C 1
ATOM 1362 O O . TYR A 1 176 ? -3.662 -14.344 -23.797 1 90.56 176 TYR A O 1
ATOM 1370 N N . GLY A 1 177 ? -2.648 -15.891 -22.578 1 90.81 177 GLY A N 1
ATOM 1371 C CA . GLY A 1 177 ? -3.891 -16.578 -22.25 1 90.81 177 GLY A CA 1
ATOM 1372 C C . GLY A 1 177 ? -4.703 -15.859 -21.188 1 90.81 177 GLY A C 1
ATOM 1373 O O . GLY A 1 177 ? -4.27 -14.844 -20.641 1 90.81 177 GLY A O 1
ATOM 1374 N N . ASP A 1 178 ? -5.867 -16.453 -20.922 1 92.81 178 ASP A N 1
ATOM 1375 C CA . ASP A 1 178 ? -6.84 -15.812 -20.047 1 92.81 178 ASP A CA 1
ATOM 1376 C C . ASP A 1 178 ? -6.375 -15.844 -18.594 1 92.81 178 ASP A C 1
ATOM 1378 O O . ASP A 1 178 ? -6.637 -14.914 -17.828 1 92.81 178 ASP A O 1
ATOM 1382 N N . LYS A 1 179 ? -5.691 -16.828 -18.219 1 93 179 LYS A N 1
ATOM 1383 C CA . LYS A 1 179 ? -5.246 -16.938 -16.828 1 93 179 LYS A CA 1
ATOM 1384 C C . LYS A 1 179 ? -4.18 -15.898 -16.516 1 93 179 LYS A C 1
ATOM 1386 O O . LYS A 1 179 ? -4.199 -15.281 -15.453 1 93 179 LYS A O 1
ATOM 1391 N N . VAL A 1 180 ? -3.275 -15.703 -17.438 1 93.88 180 VAL A N 1
ATOM 1392 C CA . VAL A 1 180 ? -2.23 -14.703 -17.266 1 93.88 180 VAL A CA 1
ATOM 1393 C C . VAL A 1 180 ? -2.855 -13.312 -17.188 1 93.88 180 VAL A C 1
ATOM 1395 O O . VAL A 1 180 ? -2.494 -12.508 -16.312 1 93.88 180 VAL A O 1
ATOM 1398 N N . LYS A 1 181 ? -3.795 -13.102 -18.062 1 95.75 181 LYS A N 1
ATOM 1399 C CA . LYS A 1 181 ? -4.492 -11.82 -18.062 1 95.75 181 LYS A CA 1
ATOM 1400 C C . LYS A 1 181 ? -5.215 -11.586 -16.734 1 95.75 181 LYS A C 1
ATOM 1402 O O . LYS A 1 181 ? -5.133 -10.5 -16.156 1 95.75 181 LYS A O 1
ATOM 1407 N N . ALA A 1 182 ? -5.867 -12.609 -16.297 1 96.88 182 ALA A N 1
ATOM 1408 C CA . ALA A 1 182 ? -6.648 -12.523 -15.062 1 96.88 182 ALA A CA 1
ATOM 1409 C C . ALA A 1 182 ? -5.75 -12.25 -13.859 1 96.88 182 ALA A C 1
ATOM 1411 O O . ALA A 1 182 ? -6.09 -11.438 -13 1 96.88 182 ALA A O 1
ATOM 1412 N N . ILE A 1 183 ? -4.609 -12.898 -13.812 1 95.56 183 ILE A N 1
ATOM 1413 C CA . ILE A 1 183 ? -3.682 -12.734 -12.703 1 95.56 183 ILE A CA 1
ATOM 1414 C C . ILE A 1 183 ? -3.148 -11.305 -12.688 1 95.56 183 ILE A C 1
ATOM 1416 O O . ILE A 1 183 ? -3.057 -10.68 -11.625 1 95.56 183 ILE A O 1
ATOM 1420 N N . ALA A 1 184 ? -2.826 -10.805 -13.844 1 96.88 184 ALA A N 1
ATOM 1421 C CA . ALA A 1 184 ? -2.311 -9.445 -13.938 1 96.88 184 ALA A CA 1
ATOM 1422 C C . ALA A 1 184 ? -3.332 -8.43 -13.422 1 96.88 184 ALA A C 1
ATOM 1424 O O . ALA A 1 184 ? -2.992 -7.543 -12.641 1 96.88 184 ALA A O 1
ATOM 1425 N N . VAL A 1 185 ? -4.559 -8.617 -13.836 1 97.62 185 VAL A N 1
ATOM 1426 C CA . VAL A 1 185 ? -5.629 -7.719 -13.414 1 97.62 185 VAL A CA 1
ATOM 1427 C C . VAL A 1 185 ? -5.875 -7.883 -11.914 1 97.62 185 VAL A C 1
ATOM 1429 O O . VAL A 1 185 ? -6.023 -6.898 -11.188 1 97.62 185 VAL A O 1
ATOM 1432 N N . TYR A 1 186 ? -5.926 -9.125 -11.438 1 97.62 186 TYR A N 1
ATOM 1433 C CA . TYR A 1 186 ? -6.145 -9.445 -10.031 1 97.62 186 TYR A CA 1
ATOM 1434 C C . TYR A 1 186 ? -5.102 -8.766 -9.148 1 97.62 186 TYR A C 1
ATOM 1436 O O . TYR A 1 186 ? -5.441 -8.156 -8.141 1 97.62 186 TYR A O 1
ATOM 1444 N N . LEU A 1 187 ? -3.852 -8.789 -9.523 1 96.31 187 LEU A N 1
ATOM 1445 C CA . LEU A 1 187 ? -2.746 -8.266 -8.727 1 96.31 187 LEU A CA 1
ATOM 1446 C C . LEU A 1 187 ? -2.771 -6.742 -8.688 1 96.31 187 LEU A C 1
ATOM 1448 O O . LEU A 1 187 ? -2.541 -6.141 -7.637 1 96.31 187 LEU A O 1
ATOM 1452 N N . THR A 1 188 ? -3.113 -6.102 -9.742 1 95.19 188 THR A N 1
ATOM 1453 C CA . THR A 1 188 ? -2.982 -4.652 -9.836 1 95.19 188 THR A CA 1
ATOM 1454 C C . THR A 1 188 ? -4.266 -3.963 -9.383 1 95.19 188 THR A C 1
ATOM 1456 O O . THR A 1 188 ? -4.215 -2.92 -8.727 1 95.19 188 THR A O 1
ATOM 1459 N N . GLN A 1 189 ? -5.398 -4.59 -9.656 1 94.88 189 GLN A N 1
ATOM 1460 C CA . GLN A 1 189 ? -6.66 -3.895 -9.406 1 94.88 189 GLN A CA 1
ATOM 1461 C C . GLN A 1 189 ? -7.281 -4.336 -8.086 1 94.88 189 GLN A C 1
ATOM 1463 O O . GLN A 1 189 ? -8.039 -3.584 -7.469 1 94.88 189 GLN A O 1
ATOM 1468 N N . TYR A 1 190 ? -7.055 -5.543 -7.648 1 94.25 190 TYR A N 1
ATOM 1469 C CA . TYR A 1 190 ? -7.613 -6.016 -6.387 1 94.25 190 TYR A CA 1
ATOM 1470 C C . TYR A 1 190 ? -6.582 -5.926 -5.266 1 94.25 190 TYR A C 1
ATOM 1472 O O . TYR A 1 190 ? -6.793 -5.223 -4.277 1 94.25 190 TYR A O 1
ATOM 1480 N N . GLN A 1 191 ? -5.414 -6.445 -5.516 1 94.19 191 GLN A N 1
ATOM 1481 C CA . GLN A 1 191 ? -4.398 -6.457 -4.469 1 94.19 191 GLN A CA 1
ATOM 1482 C C . GLN A 1 191 ? -3.592 -5.16 -4.477 1 94.19 191 GLN A C 1
ATOM 1484 O O . GLN A 1 191 ? -2.744 -4.945 -3.605 1 94.19 191 GLN A O 1
ATOM 1489 N N . LEU A 1 192 ? -3.777 -4.305 -5.48 1 93.56 192 LEU A N 1
ATOM 1490 C CA . LEU A 1 192 ? -3.271 -2.939 -5.555 1 93.56 192 LEU A CA 1
ATOM 1491 C C . LEU A 1 192 ? -1.747 -2.93 -5.617 1 93.56 192 LEU A C 1
ATOM 1493 O O . LEU A 1 192 ? -1.102 -2.074 -5.008 1 93.56 192 LEU A O 1
ATOM 1497 N N . ILE A 1 193 ? -1.165 -3.914 -6.27 1 93.94 193 ILE A N 1
ATOM 1498 C CA . ILE A 1 193 ? 0.273 -3.93 -6.516 1 93.94 193 ILE A CA 1
ATOM 1499 C C . ILE A 1 193 ? 0.604 -3.027 -7.699 1 93.94 193 ILE A C 1
ATOM 1501 O O . ILE A 1 193 ? -0.048 -3.1 -8.742 1 93.94 193 ILE A O 1
ATOM 1505 N N . PRO A 1 194 ? 1.59 -2.127 -7.512 1 92.81 194 PRO A N 1
ATOM 1506 C CA . PRO A 1 194 ? 1.978 -1.283 -8.648 1 92.81 194 PRO A CA 1
ATOM 1507 C C . PRO A 1 194 ? 2.385 -2.092 -9.875 1 92.81 194 PRO A C 1
ATOM 1509 O O . PRO A 1 194 ? 2.811 -3.242 -9.75 1 92.81 194 PRO A O 1
ATOM 1512 N N . PHE A 1 195 ? 2.352 -1.51 -11.039 1 93 195 PHE A N 1
ATOM 1513 C CA . PHE A 1 195 ? 2.531 -2.201 -12.312 1 93 195 PHE A CA 1
ATOM 1514 C C . PHE A 1 195 ? 3.918 -2.826 -12.398 1 93 195 PHE A C 1
ATOM 1516 O O . PHE A 1 195 ? 4.059 -3.992 -12.773 1 93 195 PHE A O 1
ATOM 1523 N N . LYS A 1 196 ? 4.898 -2.1 -12.055 1 92.88 196 LYS A N 1
ATOM 1524 C CA . LYS A 1 196 ? 6.262 -2.619 -12.125 1 92.88 196 LYS A CA 1
ATOM 1525 C C . LYS A 1 196 ? 6.438 -3.826 -11.211 1 92.88 196 LYS A C 1
ATOM 1527 O O . LYS A 1 196 ? 6.996 -4.848 -11.617 1 92.88 196 LYS A O 1
ATOM 1532 N N . ARG A 1 197 ? 5.949 -3.756 -10.008 1 93.12 197 ARG A N 1
ATOM 1533 C CA . ARG A 1 197 ? 6.07 -4.836 -9.039 1 93.12 197 ARG A CA 1
ATOM 1534 C C . ARG A 1 197 ? 5.18 -6.016 -9.414 1 93.12 197 ARG A C 1
ATOM 1536 O O . ARG A 1 197 ? 5.523 -7.168 -9.141 1 93.12 197 ARG A O 1
ATOM 1543 N N . GLY A 1 198 ? 4.012 -5.66 -9.961 1 94.19 198 GLY A N 1
ATOM 1544 C CA . GLY A 1 198 ? 3.162 -6.73 -10.469 1 94.19 198 GLY A CA 1
ATOM 1545 C C . GLY A 1 198 ? 3.82 -7.551 -11.562 1 94.19 198 GLY A C 1
ATOM 1546 O O . GLY A 1 198 ? 3.746 -8.781 -11.555 1 94.19 198 GLY A O 1
ATOM 1547 N N . ALA A 1 199 ? 4.473 -6.832 -12.477 1 94.44 199 ALA A N 1
ATOM 1548 C CA . ALA A 1 199 ? 5.195 -7.516 -13.547 1 94.44 199 ALA A CA 1
ATOM 1549 C C . ALA A 1 199 ? 6.34 -8.359 -12.984 1 94.44 199 ALA A C 1
ATOM 1551 O O . ALA A 1 199 ? 6.574 -9.477 -13.438 1 94.44 199 ALA A O 1
ATOM 1552 N N . GLU A 1 200 ? 6.98 -7.824 -11.977 1 93.88 200 GLU A N 1
ATOM 1553 C CA . GLU A 1 200 ? 8.07 -8.547 -11.32 1 93.88 200 GLU A CA 1
ATOM 1554 C C . GLU A 1 200 ? 7.559 -9.812 -10.641 1 93.88 200 GLU A C 1
ATOM 1556 O O . GLU A 1 200 ? 8.195 -10.859 -10.711 1 93.88 200 GLU A O 1
ATOM 1561 N N . LEU A 1 201 ? 6.445 -9.664 -9.984 1 94.38 201 LEU A N 1
ATOM 1562 C CA . LEU A 1 201 ? 5.848 -10.805 -9.305 1 94.38 201 LEU A CA 1
ATOM 1563 C C . LEU A 1 201 ? 5.512 -11.922 -10.289 1 94.38 201 LEU A C 1
ATOM 1565 O O . LEU A 1 201 ? 5.832 -13.086 -10.055 1 94.38 201 LEU A O 1
ATOM 1569 N N . ILE A 1 202 ? 4.949 -11.547 -11.391 1 93.44 202 ILE A N 1
ATOM 1570 C CA . ILE A 1 202 ? 4.566 -12.523 -12.406 1 93.44 202 ILE A CA 1
ATOM 1571 C C . ILE A 1 202 ? 5.82 -13.18 -12.992 1 93.44 202 ILE A C 1
ATOM 1573 O O . ILE A 1 202 ? 5.844 -14.391 -13.227 1 93.44 202 ILE A O 1
ATOM 1577 N N . SER A 1 203 ? 6.84 -12.375 -13.156 1 92.75 203 SER A N 1
ATOM 1578 C CA . SER A 1 203 ? 8.102 -12.906 -13.664 1 92.75 203 SER A CA 1
ATOM 1579 C C . SER A 1 203 ? 8.75 -13.859 -12.672 1 92.75 203 SER A C 1
ATOM 1581 O O . SER A 1 203 ? 9.172 -14.961 -13.039 1 92.75 203 SER A O 1
ATOM 1583 N N . ASP A 1 204 ? 8.773 -13.484 -11.43 1 91.69 204 ASP A N 1
ATOM 1584 C CA . ASP A 1 204 ? 9.406 -14.297 -10.398 1 91.69 204 ASP A CA 1
ATOM 1585 C C . ASP A 1 204 ? 8.641 -15.594 -10.18 1 91.69 204 ASP A C 1
ATOM 1587 O O . ASP A 1 204 ? 9.25 -16.656 -9.969 1 91.69 204 ASP A O 1
ATOM 1591 N N . MET A 1 205 ? 7.367 -15.531 -10.242 1 90.12 205 MET A N 1
ATOM 1592 C CA . MET A 1 205 ? 6.539 -16.688 -9.898 1 90.12 205 MET A CA 1
ATOM 1593 C C . MET A 1 205 ? 6.375 -17.609 -11.094 1 90.12 205 MET A C 1
ATOM 1595 O O . MET A 1 205 ? 6.371 -18.844 -10.938 1 90.12 205 MET A O 1
ATOM 1599 N N . PHE A 1 206 ? 6.211 -17.031 -12.367 1 89.75 206 PHE A N 1
ATOM 1600 C CA . PHE A 1 206 ? 5.812 -17.859 -13.5 1 89.75 206 PHE A CA 1
ATOM 1601 C C . PHE A 1 206 ? 6.848 -17.781 -14.617 1 89.75 206 PHE A C 1
ATOM 1603 O O . PHE A 1 206 ? 6.688 -18.422 -15.664 1 89.75 206 PHE A O 1
ATOM 1610 N N . ASN A 1 207 ? 7.879 -16.953 -14.477 1 87.69 207 ASN A N 1
ATOM 1611 C CA . ASN A 1 207 ? 8.922 -16.766 -15.484 1 87.69 207 ASN A CA 1
ATOM 1612 C C . ASN A 1 207 ? 8.359 -16.188 -16.781 1 87.69 207 ASN A C 1
ATOM 1614 O O . ASN A 1 207 ? 8.711 -16.641 -17.875 1 87.69 207 ASN A O 1
ATOM 1618 N N . ILE A 1 208 ? 7.348 -15.32 -16.609 1 88.25 208 ILE A N 1
ATOM 1619 C CA . ILE A 1 208 ? 6.762 -14.578 -17.719 1 88.25 208 ILE A CA 1
ATOM 1620 C C . ILE A 1 208 ? 7.141 -13.102 -17.609 1 88.25 208 ILE A C 1
ATOM 1622 O O . ILE A 1 208 ? 6.938 -12.477 -16.562 1 88.25 208 ILE A O 1
ATOM 1626 N N . SER A 1 209 ? 7.73 -12.594 -18.594 1 88.31 209 SER A N 1
ATOM 1627 C CA . SER A 1 209 ? 8.117 -11.188 -18.594 1 88.31 209 SER A CA 1
ATOM 1628 C C . SER A 1 209 ? 7.043 -10.32 -19.234 1 88.31 209 SER A C 1
ATOM 1630 O O . SER A 1 209 ? 6.902 -10.289 -20.469 1 88.31 209 SER A O 1
ATOM 1632 N N . LEU A 1 210 ? 6.254 -9.68 -18.5 1 90.75 210 LEU A N 1
ATOM 1633 C CA . LEU A 1 210 ? 5.215 -8.766 -18.969 1 90.75 210 LEU A CA 1
ATOM 1634 C C . LEU A 1 210 ? 5.68 -7.32 -18.859 1 90.75 210 LEU A C 1
ATOM 1636 O O . LEU A 1 210 ? 6.336 -6.945 -17.875 1 90.75 210 LEU A O 1
ATOM 1640 N N . SER A 1 211 ? 5.391 -6.57 -19.844 1 91.81 211 SER A N 1
ATOM 1641 C CA . SER A 1 211 ? 5.641 -5.137 -19.734 1 91.81 211 SER A CA 1
ATOM 1642 C C . SER A 1 211 ? 4.527 -4.438 -18.953 1 91.81 211 SER A C 1
ATOM 1644 O O . SER A 1 211 ? 3.422 -4.969 -18.828 1 91.81 211 SER A O 1
ATOM 1646 N N . GLN A 1 212 ? 4.82 -3.33 -18.438 1 92.44 212 GLN A N 1
ATOM 1647 C CA . GLN A 1 212 ? 3.82 -2.541 -17.734 1 92.44 212 GLN A CA 1
ATOM 1648 C C . GLN A 1 212 ? 2.68 -2.137 -18.656 1 92.44 212 GLN A C 1
ATOM 1650 O O . GLN A 1 212 ? 1.513 -2.148 -18.266 1 92.44 212 GLN A O 1
ATOM 1655 N N . GLY A 1 213 ? 3.045 -1.782 -19.891 1 90.56 213 GLY A N 1
ATOM 1656 C CA . GLY A 1 213 ? 2.037 -1.421 -20.875 1 90.56 213 GLY A CA 1
ATOM 1657 C C . GLY A 1 213 ? 1.046 -2.535 -21.156 1 90.56 213 GLY A C 1
ATOM 1658 O O . GLY A 1 213 ? -0.15 -2.285 -21.312 1 90.56 213 GLY A O 1
ATOM 1659 N N . THR A 1 214 ? 1.553 -3.77 -21.188 1 91.75 214 THR A N 1
ATOM 1660 C CA . THR A 1 214 ? 0.696 -4.93 -21.406 1 91.75 214 THR A CA 1
ATOM 1661 C C . THR A 1 214 ? -0.305 -5.094 -20.266 1 91.75 214 THR A C 1
ATOM 1663 O O . THR A 1 214 ? -1.475 -5.402 -20.5 1 91.75 214 THR A O 1
ATOM 1666 N N . ILE A 1 215 ? 0.12 -4.906 -19.078 1 94.62 215 ILE A N 1
ATOM 1667 C CA . ILE A 1 215 ? -0.755 -5.016 -17.922 1 94.62 215 ILE A CA 1
ATOM 1668 C C . ILE A 1 215 ? -1.857 -3.965 -18 1 94.62 215 ILE A C 1
ATOM 1670 O O . ILE A 1 215 ? -3.021 -4.254 -17.719 1 94.62 215 ILE A O 1
ATOM 1674 N N . VAL A 1 216 ? -1.522 -2.75 -18.406 1 93.69 216 VAL A N 1
ATOM 1675 C CA . VAL A 1 216 ? -2.5 -1.68 -18.578 1 93.69 216 VAL A CA 1
ATOM 1676 C C . VAL A 1 216 ? -3.531 -2.08 -19.625 1 93.69 216 VAL A C 1
ATOM 1678 O O . VAL A 1 216 ? -4.73 -1.862 -19.453 1 93.69 216 VAL A O 1
ATOM 1681 N N . ASN A 1 217 ? -3.025 -2.711 -20.656 1 93.69 217 ASN A N 1
ATOM 1682 C CA . ASN A 1 217 ? -3.926 -3.172 -21.703 1 93.69 217 ASN A CA 1
ATOM 1683 C C . ASN A 1 217 ? -4.898 -4.227 -21.188 1 93.69 217 ASN A C 1
ATOM 1685 O O . ASN A 1 217 ? -6.074 -4.227 -21.562 1 93.69 217 ASN A O 1
ATOM 1689 N N . PHE A 1 218 ? -4.395 -5.129 -20.391 1 95.44 218 PHE A N 1
ATOM 1690 C CA . PHE A 1 218 ? -5.258 -6.133 -19.797 1 95.44 218 PHE A CA 1
ATOM 1691 C C . PHE A 1 218 ? -6.344 -5.473 -18.938 1 95.44 218 PHE A C 1
ATOM 1693 O O . PHE A 1 218 ? -7.504 -5.883 -18.984 1 95.44 218 PHE A O 1
ATOM 1700 N N . ASN A 1 219 ? -5.98 -4.465 -18.156 1 96.06 219 ASN A N 1
ATOM 1701 C CA . ASN A 1 219 ? -6.938 -3.746 -17.328 1 96.06 219 ASN A CA 1
ATOM 1702 C C . ASN A 1 219 ? -8.008 -3.051 -18.156 1 96.06 219 ASN A C 1
ATOM 1704 O O . ASN A 1 219 ? -9.188 -3.078 -17.812 1 96.06 219 ASN A O 1
ATOM 1708 N N . ASN A 1 220 ? -7.574 -2.445 -19.25 1 95.44 220 ASN A N 1
ATOM 1709 C CA . ASN A 1 220 ? -8.516 -1.761 -20.125 1 95.44 220 ASN A CA 1
ATOM 1710 C C . ASN A 1 220 ? -9.477 -2.742 -20.797 1 95.44 220 ASN A C 1
ATOM 1712 O O . ASN A 1 220 ? -10.672 -2.455 -20.922 1 95.44 220 ASN A O 1
ATOM 1716 N N . ASN A 1 221 ? -8.898 -3.842 -21.234 1 94.88 221 ASN A N 1
ATOM 1717 C CA . ASN A 1 221 ? -9.742 -4.887 -21.797 1 94.88 221 ASN A CA 1
ATOM 1718 C C . ASN A 1 221 ? -10.781 -5.379 -20.797 1 94.88 221 ASN A C 1
ATOM 1720 O O . ASN A 1 221 ? -11.961 -5.512 -21.141 1 94.88 221 ASN A O 1
ATOM 1724 N N . CYS A 1 222 ? -10.359 -5.613 -19.625 1 96.81 222 CYS A N 1
ATOM 1725 C CA . CYS A 1 222 ? -11.266 -6.035 -18.562 1 96.81 222 CYS A CA 1
ATOM 1726 C C . CYS A 1 222 ? -12.344 -4.984 -18.312 1 96.81 222 CYS A C 1
ATOM 1728 O O . CYS A 1 222 ? -13.523 -5.32 -18.172 1 96.81 222 CYS A O 1
ATOM 1730 N N . HIS A 1 223 ? -11.953 -3.719 -18.312 1 96.88 223 HIS A N 1
ATOM 1731 C CA . HIS A 1 223 ? -12.859 -2.594 -18.109 1 96.88 223 HIS A CA 1
ATOM 1732 C C . HIS A 1 223 ? -13.961 -2.584 -19.172 1 96.88 223 HIS A C 1
ATOM 1734 O O . HIS A 1 223 ? -15.141 -2.436 -18.844 1 96.88 223 HIS A O 1
ATOM 1740 N N . GLU A 1 224 ? -13.586 -2.768 -20.375 1 96.06 224 GLU A N 1
ATOM 1741 C CA . GLU A 1 224 ? -14.531 -2.723 -21.484 1 96.06 224 GLU A CA 1
ATOM 1742 C C . GLU A 1 224 ? -15.523 -3.883 -21.422 1 96.06 224 GLU A C 1
ATOM 1744 O O . GLU A 1 224 ? -16.719 -3.699 -21.641 1 96.06 224 GLU A O 1
ATOM 1749 N N . LYS A 1 225 ? -15.039 -4.969 -21.094 1 96 225 LYS A N 1
ATOM 1750 C CA . LYS A 1 225 ? -15.867 -6.172 -21.062 1 96 225 LYS A CA 1
ATOM 1751 C C . LYS A 1 225 ? -16.828 -6.152 -19.875 1 96 225 LYS A C 1
ATOM 1753 O O . LYS A 1 225 ? -17.875 -6.812 -19.906 1 96 225 LYS A O 1
ATOM 1758 N N . LEU A 1 226 ? -16.516 -5.395 -18.812 1 97.38 226 LEU A N 1
ATOM 1759 C CA . LEU A 1 226 ? -17.328 -5.371 -17.609 1 97.38 226 LEU A CA 1
ATOM 1760 C C . LEU A 1 226 ? -18.406 -4.297 -17.688 1 97.38 226 LEU A C 1
ATOM 1762 O O . LEU A 1 226 ? -19.141 -4.07 -16.719 1 97.38 226 LEU A O 1
ATOM 1766 N N . GLU A 1 227 ? -18.562 -3.623 -18.781 1 96.38 227 GLU A N 1
ATOM 1767 C CA . GLU A 1 227 ? -19.516 -2.52 -18.922 1 96.38 227 GLU A CA 1
ATOM 1768 C C . GLU A 1 227 ? -20.938 -2.975 -18.641 1 96.38 227 GLU A C 1
ATOM 1770 O O . GLU A 1 227 ? -21.641 -2.357 -17.844 1 96.38 227 GLU A O 1
ATOM 1775 N N . LEU A 1 228 ? -21.281 -4.105 -19.25 1 95.31 228 LEU A N 1
ATOM 1776 C CA . LEU A 1 228 ? -22.641 -4.605 -19.078 1 95.31 228 LEU A CA 1
ATOM 1777 C C . LEU A 1 228 ? -22.875 -5.066 -17.641 1 95.31 228 LEU A C 1
ATOM 1779 O O . LEU A 1 228 ? -23.938 -4.832 -17.078 1 95.31 228 LEU A O 1
ATOM 1783 N N . VAL A 1 229 ? -21.938 -5.742 -17.078 1 96.44 229 VAL A N 1
ATOM 1784 C CA . VAL A 1 229 ? -22.062 -6.227 -15.711 1 96.44 229 VAL A CA 1
ATOM 1785 C C . VAL A 1 229 ? -22.203 -5.047 -14.758 1 96.44 229 VAL A C 1
ATOM 1787 O O . VAL A 1 229 ? -22.984 -5.105 -13.805 1 96.44 229 VAL A O 1
ATOM 1790 N N . GLU A 1 230 ? -21.469 -3.971 -14.992 1 96.69 230 GLU A N 1
ATOM 1791 C CA . GLU A 1 230 ? -21.562 -2.773 -14.156 1 96.69 230 GLU A CA 1
ATOM 1792 C C . GLU A 1 230 ? -22.953 -2.17 -14.211 1 96.69 230 GLU A C 1
ATOM 1794 O O . GLU A 1 230 ? -23.484 -1.739 -13.188 1 96.69 230 GLU A O 1
ATOM 1799 N N . GLU A 1 231 ? -23.5 -2.125 -15.383 1 96.25 231 GLU A N 1
ATOM 1800 C CA . GLU A 1 231 ? -24.859 -1.614 -15.539 1 96.25 231 GLU A CA 1
ATOM 1801 C C . GLU A 1 231 ? -25.859 -2.467 -14.773 1 96.25 231 GLU A C 1
ATOM 1803 O O . GLU A 1 231 ? -26.797 -1.938 -14.164 1 96.25 231 GLU A O 1
ATOM 1808 N N . ASN A 1 232 ? -25.656 -3.748 -14.859 1 97 232 ASN A N 1
ATOM 1809 C CA . ASN A 1 232 ? -26.516 -4.652 -14.102 1 97 232 ASN A CA 1
ATOM 1810 C C . ASN A 1 232 ? -26.406 -4.41 -12.602 1 97 232 ASN A C 1
ATOM 1812 O O . ASN A 1 232 ? -27.422 -4.434 -11.891 1 97 232 ASN A O 1
ATOM 1816 N N . ILE A 1 233 ? -25.219 -4.223 -12.141 1 97.25 233 ILE A N 1
ATOM 1817 C CA . ILE A 1 233 ? -25 -3.953 -10.719 1 97.25 233 ILE A CA 1
ATOM 1818 C C . ILE A 1 233 ? -25.672 -2.641 -10.336 1 97.25 233 ILE A C 1
ATOM 1820 O O . ILE A 1 233 ? -26.359 -2.566 -9.305 1 97.25 233 ILE A O 1
ATOM 1824 N N . LYS A 1 234 ? -25.516 -1.638 -11.156 1 97 234 LYS A N 1
ATOM 1825 C CA . LYS A 1 234 ? -26.141 -0.34 -10.93 1 97 234 LYS A CA 1
ATOM 1826 C C . LYS A 1 234 ? -27.656 -0.469 -10.852 1 97 234 LYS A C 1
ATOM 1828 O O . LYS A 1 234 ? -28.281 0.078 -9.945 1 97 234 LYS A O 1
ATOM 1833 N N . ASN A 1 235 ? -28.219 -1.191 -11.719 1 96.44 235 ASN A N 1
ATOM 1834 C CA . ASN A 1 235 ? -29.672 -1.397 -11.75 1 96.44 235 ASN A CA 1
ATOM 1835 C C . ASN A 1 235 ? -30.156 -2.189 -10.539 1 96.44 235 ASN A C 1
ATOM 1837 O O . ASN A 1 235 ? -31.203 -1.896 -9.977 1 96.44 235 ASN A O 1
ATOM 1841 N N . ALA A 1 236 ? -29.391 -3.135 -10.211 1 96.38 236 ALA A N 1
ATOM 1842 C CA . ALA A 1 236 ? -29.75 -3.938 -9.039 1 96.38 236 ALA A CA 1
ATOM 1843 C C . ALA A 1 236 ? -29.781 -3.082 -7.777 1 96.38 236 ALA A C 1
ATOM 1845 O O . ALA A 1 236 ? -30.672 -3.24 -6.941 1 96.38 236 ALA A O 1
ATOM 1846 N N . ILE A 1 237 ? -28.859 -2.188 -7.652 1 97 237 ILE A N 1
ATOM 1847 C CA . ILE A 1 237 ? -28.797 -1.305 -6.492 1 97 237 ILE A CA 1
ATOM 1848 C C . ILE A 1 237 ? -29.969 -0.318 -6.539 1 97 237 ILE A C 1
ATOM 1850 O O . ILE A 1 237 ? -30.625 -0.074 -5.52 1 97 237 ILE A O 1
ATOM 1854 N N . THR A 1 238 ? -30.234 0.226 -7.688 1 96.19 238 THR A N 1
ATOM 1855 C CA . THR A 1 238 ? -31.281 1.225 -7.867 1 96.19 238 THR A CA 1
ATOM 1856 C C . THR A 1 238 ? -32.656 0.637 -7.535 1 96.19 238 THR A C 1
ATOM 1858 O O . THR A 1 238 ? -33.5 1.316 -6.957 1 96.19 238 THR A O 1
ATOM 1861 N N . ASN A 1 239 ? -32.812 -0.6 -7.809 1 94.81 239 ASN A N 1
ATOM 1862 C CA . ASN A 1 239 ? -34.125 -1.226 -7.637 1 94.81 239 ASN A CA 1
ATOM 1863 C C . ASN A 1 239 ? -34.219 -1.947 -6.297 1 94.81 239 ASN A C 1
ATOM 1865 O O . ASN A 1 239 ? -35.25 -2.539 -5.988 1 94.81 239 ASN A O 1
ATOM 1869 N N . TYR A 1 240 ? -33.188 -1.873 -5.566 1 94.56 240 TYR A N 1
ATOM 1870 C CA . TYR A 1 240 ? -33.188 -2.547 -4.273 1 94.56 240 TYR A CA 1
ATOM 1871 C C . TYR A 1 240 ? -34.094 -1.813 -3.273 1 94.56 240 TYR A C 1
ATOM 1873 O O . TYR A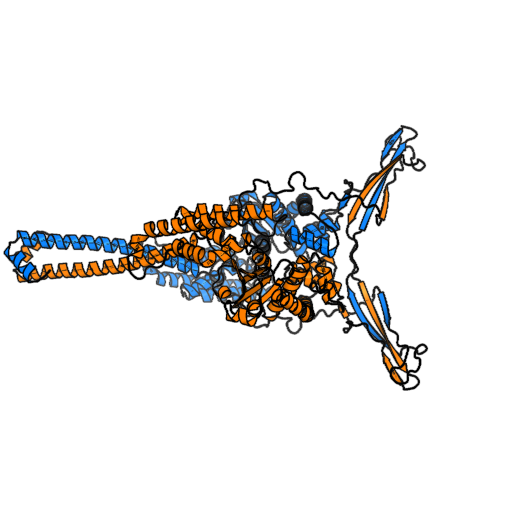 1 240 ? -34.031 -0.586 -3.17 1 94.56 240 TYR A O 1
ATOM 1881 N N . GLN A 1 241 ? -34.906 -2.48 -2.529 1 92.69 241 GLN A N 1
ATOM 1882 C CA . GLN A 1 241 ? -35.844 -1.852 -1.612 1 92.69 241 GLN A CA 1
ATOM 1883 C C . GLN A 1 241 ? -35.281 -1.766 -0.202 1 92.69 241 GLN A C 1
ATOM 1885 O O . GLN A 1 241 ? -35.781 -1.012 0.635 1 92.69 241 GLN A O 1
ATOM 1890 N N . GLY A 1 242 ? -34.219 -2.377 0.048 1 93.75 242 GLY A N 1
ATOM 1891 C CA . GLY A 1 242 ? -33.594 -2.34 1.371 1 93.75 242 GLY A CA 1
ATOM 1892 C C . GLY A 1 242 ? -32.625 -1.189 1.55 1 93.75 242 GLY A C 1
ATOM 1893 O O . GLY A 1 242 ? -32.781 -0.144 0.912 1 93.75 242 GLY A O 1
ATOM 1894 N N . ALA A 1 243 ? -31.781 -1.33 2.488 1 96.56 243 ALA A N 1
ATOM 1895 C CA . ALA A 1 243 ? -30.844 -0.264 2.824 1 96.56 243 ALA A CA 1
ATOM 1896 C C . ALA A 1 243 ? -29.656 -0.264 1.873 1 96.56 243 ALA A C 1
ATOM 1898 O O . ALA A 1 243 ? -29.078 -1.317 1.586 1 96.56 243 ALA A O 1
ATOM 1899 N N . VAL A 1 244 ? -29.297 0.879 1.31 1 97.56 244 VAL A N 1
ATOM 1900 C CA . VAL A 1 244 ? -28.109 1.088 0.485 1 97.56 244 VAL A CA 1
ATOM 1901 C C . VAL A 1 244 ? -27.25 2.191 1.092 1 97.56 244 VAL A C 1
ATOM 1903 O O . VAL A 1 244 ? -27.75 3.232 1.507 1 97.56 244 VAL A O 1
ATOM 1906 N N . HIS A 1 245 ? -26.031 1.946 1.187 1 97.94 245 HIS A N 1
ATOM 1907 C CA . HIS A 1 245 ? -25.094 2.881 1.796 1 97.94 245 HIS A CA 1
ATOM 1908 C C . HIS A 1 245 ? -24.5 3.83 0.756 1 97.94 245 HIS A C 1
ATOM 1910 O O . HIS A 1 245 ? -24.109 3.402 -0.333 1 97.94 245 HIS A O 1
ATOM 1916 N N . TYR A 1 246 ? -24.453 5.094 1.072 1 96.44 246 TYR A N 1
ATOM 1917 C CA . TYR A 1 246 ? -23.891 6.117 0.202 1 96.44 246 TYR A CA 1
ATOM 1918 C C . TYR A 1 246 ? -22.781 6.891 0.919 1 96.44 246 TYR A C 1
ATOM 1920 O O . TYR A 1 246 ? -22.922 7.242 2.092 1 96.44 246 TYR A O 1
ATOM 1928 N N . ASP A 1 247 ? -21.75 7.043 0.3 1 94.44 247 ASP A N 1
ATOM 1929 C CA . ASP A 1 247 ? -20.641 7.824 0.818 1 94.44 247 ASP A CA 1
ATOM 1930 C C . ASP A 1 247 ? -19.719 8.289 -0.312 1 94.44 247 ASP A C 1
ATOM 1932 O O . ASP A 1 247 ? -19.891 7.879 -1.463 1 94.44 247 ASP A O 1
ATOM 1936 N N . GLU A 1 248 ? -18.906 9.273 -0.03 1 92.56 248 GLU A N 1
ATOM 1937 C CA . GLU A 1 248 ? -17.953 9.789 -1.021 1 92.56 248 GLU A CA 1
ATOM 1938 C C . GLU A 1 248 ? -16.609 10.094 -0.391 1 92.56 248 GLU A C 1
ATOM 1940 O O . GLU A 1 248 ? -16.516 10.32 0.817 1 92.56 248 GLU A O 1
ATOM 1945 N N . THR A 1 249 ? -15.57 9.914 -1.109 1 89.69 249 THR A N 1
ATOM 1946 C CA . THR A 1 249 ? -14.227 10.258 -0.667 1 89.69 249 THR A CA 1
ATOM 1947 C C . THR A 1 249 ? -13.461 10.992 -1.77 1 89.69 249 THR A C 1
ATOM 1949 O O . THR A 1 249 ? -13.805 10.867 -2.949 1 89.69 249 THR A O 1
ATOM 1952 N N . GLY A 1 250 ? -12.57 11.773 -1.404 1 88.06 250 GLY A N 1
ATOM 1953 C CA . GLY A 1 250 ? -11.75 12.492 -2.367 1 88.06 250 GLY A CA 1
ATOM 1954 C C . GLY A 1 250 ? -10.664 11.633 -2.994 1 88.06 250 GLY A C 1
ATOM 1955 O O . GLY A 1 250 ? 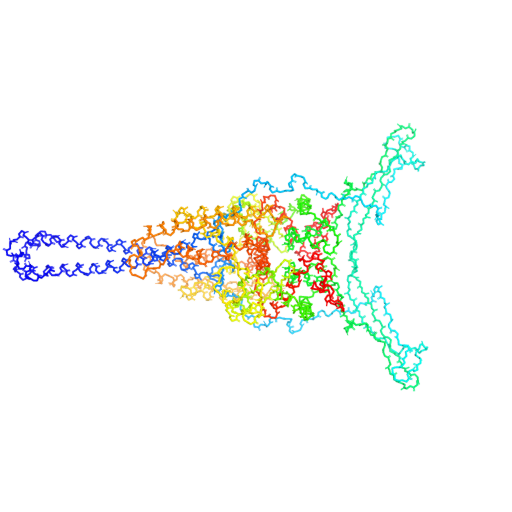-10.055 10.812 -2.314 1 88.06 250 GLY A O 1
ATOM 1956 N N . ILE A 1 251 ? -10.516 11.781 -4.305 1 87.19 251 ILE A N 1
ATOM 1957 C CA . ILE A 1 251 ? -9.438 11.109 -5.023 1 87.19 251 ILE A CA 1
ATOM 1958 C C . ILE A 1 251 ? -8.758 12.102 -5.969 1 87.19 251 ILE A C 1
ATOM 1960 O O . ILE A 1 251 ? -9.312 13.156 -6.277 1 87.19 251 ILE A O 1
ATOM 1964 N N . TYR A 1 252 ? -7.57 11.805 -6.332 1 85.94 252 TYR A N 1
ATOM 1965 C CA . TYR A 1 252 ? -6.844 12.664 -7.262 1 85.94 252 TYR A CA 1
ATOM 1966 C C . TYR A 1 252 ? -6.691 11.984 -8.617 1 85.94 252 TYR A C 1
ATOM 1968 O O . TYR A 1 252 ? -6.191 10.867 -8.711 1 85.94 252 TYR A O 1
ATOM 1976 N N . ILE A 1 253 ? -7.18 12.656 -9.602 1 88.19 253 ILE A N 1
ATOM 1977 C CA . ILE A 1 253 ? -7.039 12.219 -10.984 1 88.19 253 ILE A CA 1
ATOM 1978 C C . ILE A 1 253 ? -6.316 13.297 -11.797 1 88.19 253 ILE A C 1
ATOM 1980 O O . ILE A 1 253 ? -6.77 14.445 -11.852 1 88.19 253 ILE A O 1
ATOM 1984 N N . ASP A 1 254 ? -5.258 13.008 -12.352 1 82.44 254 ASP A N 1
ATOM 1985 C CA . ASP A 1 254 ? -4.461 13.945 -13.133 1 82.44 254 ASP A CA 1
ATOM 1986 C C . ASP A 1 254 ? -4.156 15.211 -12.328 1 82.44 254 ASP A C 1
ATOM 1988 O O . ASP A 1 254 ? -4.41 16.328 -12.797 1 82.44 254 ASP A O 1
ATOM 1992 N N . LYS A 1 255 ? -3.848 15.039 -11.156 1 76.19 255 LYS A N 1
ATOM 1993 C CA . LYS A 1 255 ? -3.383 16.078 -10.25 1 76.19 255 LYS A CA 1
ATOM 1994 C C . LYS A 1 255 ? -4.527 17.016 -9.852 1 76.19 255 LYS A C 1
ATOM 1996 O O . LYS A 1 255 ? -4.293 18.125 -9.367 1 76.19 255 LYS A O 1
ATOM 2001 N N . LYS A 1 256 ? -5.688 16.562 -10.172 1 82 256 LYS A N 1
ATOM 2002 C CA . LYS A 1 256 ? -6.867 17.328 -9.773 1 82 256 LYS A CA 1
ATOM 2003 C C . LYS A 1 256 ? -7.715 16.562 -8.766 1 82 256 LYS A C 1
ATOM 2005 O O . LYS A 1 256 ? -7.883 15.344 -8.906 1 82 256 LYS A O 1
ATOM 2010 N N . ARG A 1 257 ? -8.156 17.312 -7.891 1 87.5 257 ARG A N 1
ATOM 2011 C CA . ARG A 1 257 ? -9 16.688 -6.879 1 87.5 257 ARG A CA 1
ATOM 2012 C C . ARG A 1 257 ? -10.375 16.344 -7.453 1 87.5 257 ARG A C 1
ATOM 2014 O O . ARG A 1 257 ? -11.016 17.188 -8.078 1 87.5 257 ARG A O 1
ATOM 2021 N N . GLN A 1 258 ? -10.766 15.211 -7.355 1 91.69 258 GLN A N 1
ATOM 2022 C CA . GLN A 1 258 ? -12.086 14.711 -7.73 1 91.69 258 GLN A CA 1
ATOM 2023 C C . GLN A 1 258 ? -12.703 13.891 -6.602 1 91.69 258 GLN A C 1
ATOM 2025 O O . GLN A 1 258 ? -12.211 13.914 -5.469 1 91.69 258 GLN A O 1
ATOM 2030 N N . TRP A 1 259 ? -13.922 13.352 -6.941 1 92.56 259 TRP A N 1
ATOM 2031 C CA . TRP A 1 259 ? -14.625 12.641 -5.879 1 92.56 259 TRP A CA 1
ATOM 2032 C C . TRP A 1 259 ? -15.047 11.25 -6.344 1 92.56 259 TRP A C 1
ATOM 2034 O O . TRP A 1 259 ? -15.492 11.078 -7.48 1 92.56 259 TRP A O 1
ATOM 2044 N N . LEU A 1 260 ? -14.828 10.305 -5.5 1 94.62 260 LEU A N 1
ATOM 2045 C CA . LEU A 1 260 ? -15.305 8.945 -5.742 1 94.62 260 LEU A CA 1
ATOM 2046 C C . LEU A 1 260 ? -16.562 8.664 -4.938 1 94.62 260 LEU A C 1
ATOM 2048 O O . LEU A 1 260 ? -16.562 8.75 -3.707 1 94.62 260 LEU A O 1
ATOM 2052 N N . HIS A 1 261 ? -17.625 8.406 -5.609 1 95.75 261 HIS A N 1
ATOM 2053 C CA . HIS A 1 261 ? -18.906 8.07 -4.984 1 95.75 261 HIS A CA 1
ATOM 2054 C C . HIS A 1 261 ? -19.094 6.559 -4.906 1 95.75 261 HIS A C 1
ATOM 2056 O O . HIS A 1 261 ? -18.719 5.832 -5.828 1 95.75 261 HIS A O 1
ATOM 2062 N N . VAL A 1 262 ? -19.672 6.113 -3.85 1 97.06 262 VAL A N 1
ATOM 2063 C CA . VAL A 1 262 ? -19.953 4.688 -3.699 1 97.06 262 VAL A CA 1
ATOM 2064 C C . VAL A 1 262 ? -21.406 4.477 -3.326 1 97.06 262 VAL A C 1
ATOM 2066 O O . VAL A 1 262 ? -21.984 5.262 -2.568 1 97.06 262 VAL A O 1
ATOM 2069 N N . ALA A 1 263 ? -22.078 3.662 -3.881 1 97.69 263 ALA A N 1
ATOM 2070 C CA . ALA A 1 263 ? -23.359 3.09 -3.502 1 97.69 263 ALA A CA 1
ATOM 2071 C C . ALA A 1 263 ? -23.25 1.579 -3.309 1 97.69 263 ALA A C 1
ATOM 2073 O O . ALA A 1 263 ? -22.906 0.851 -4.242 1 97.69 263 ALA A O 1
ATOM 2074 N N . SER A 1 264 ? -23.484 1.104 -2.094 1 97.25 264 SER A N 1
ATOM 2075 C CA . SER A 1 264 ? -23.234 -0.317 -1.866 1 97.25 264 SER A CA 1
ATOM 2076 C C . SER A 1 264 ? -24.203 -0.88 -0.823 1 97.25 264 SER A C 1
ATOM 2078 O O . SER A 1 264 ? -24.75 -0.133 -0.014 1 97.25 264 SER A O 1
ATOM 2080 N N . ASN A 1 265 ? -24.484 -2.066 -0.894 1 96.38 265 ASN A N 1
ATOM 2081 C CA . ASN A 1 265 ? -25.188 -2.863 0.11 1 96.38 265 ASN A CA 1
ATOM 2082 C C . ASN A 1 265 ? -24.453 -4.176 0.392 1 96.38 265 ASN A C 1
ATOM 2084 O O . ASN A 1 265 ? -23.25 -4.285 0.149 1 96.38 265 ASN A O 1
ATOM 2088 N N . ASP A 1 266 ? -25.047 -5.125 0.987 1 93.94 266 ASP A N 1
ATOM 2089 C CA . ASP A 1 266 ? -24.375 -6.352 1.406 1 93.94 266 ASP A CA 1
ATOM 2090 C C . ASP A 1 266 ? -24.062 -7.242 0.207 1 93.94 266 ASP A C 1
ATOM 2092 O O . ASP A 1 266 ? -23.234 -8.148 0.301 1 93.94 266 ASP A O 1
ATOM 2096 N N . LYS A 1 267 ? -24.594 -6.926 -1.03 1 95.56 267 LYS A N 1
ATOM 2097 C CA . LYS A 1 267 ? -24.422 -7.812 -2.178 1 95.56 267 LYS A CA 1
ATOM 2098 C C . LYS A 1 267 ? -23.719 -7.094 -3.328 1 95.56 267 LYS A C 1
ATOM 2100 O O . LYS A 1 267 ? -23 -7.719 -4.117 1 95.56 267 LYS A O 1
ATOM 2105 N N . TYR A 1 268 ? -23.984 -5.793 -3.4 1 97.06 268 TYR A N 1
ATOM 2106 C CA . TYR A 1 268 ? -23.531 -5.074 -4.586 1 97.06 268 TYR A CA 1
ATOM 2107 C C . TYR A 1 268 ? -22.75 -3.82 -4.203 1 97.06 268 TYR A C 1
ATOM 2109 O O . TYR A 1 268 ? -23.016 -3.221 -3.156 1 97.06 268 TYR A O 1
ATOM 2117 N N . THR A 1 269 ? -21.828 -3.475 -5 1 97.94 269 THR A N 1
ATOM 2118 C CA . THR A 1 269 ? -21.062 -2.246 -4.84 1 97.94 269 THR A CA 1
ATOM 2119 C C . THR A 1 269 ? -20.906 -1.527 -6.176 1 97.94 269 THR A C 1
ATOM 2121 O O . THR A 1 269 ? -20.531 -2.141 -7.18 1 97.94 269 THR A O 1
ATOM 2124 N N . TYR A 1 270 ? -21.203 -0.314 -6.246 1 97.88 270 TYR A N 1
ATOM 2125 C CA . TYR A 1 270 ? -21.031 0.535 -7.418 1 97.88 270 TYR A CA 1
ATOM 2126 C C . TYR A 1 270 ? -20.188 1.761 -7.086 1 97.88 270 TYR A C 1
ATOM 2128 O O . TYR A 1 270 ? -20.406 2.412 -6.062 1 97.88 270 TYR A O 1
ATOM 2136 N N . TYR A 1 271 ? -19.219 1.962 -7.922 1 96.94 271 TYR A N 1
ATOM 2137 C CA . TYR A 1 271 ? -18.359 3.131 -7.781 1 96.94 271 TYR A CA 1
ATOM 2138 C C . TYR A 1 271 ? -18.469 4.047 -8.992 1 96.94 271 TYR A C 1
ATOM 2140 O O . TYR A 1 271 ? -18.641 3.58 -10.117 1 96.94 271 TYR A O 1
ATOM 2148 N N . GLU A 1 272 ? -18.297 5.328 -8.75 1 95.25 272 GLU A N 1
ATOM 2149 C CA . GLU A 1 272 ? -18.203 6.285 -9.844 1 95.25 272 GLU A CA 1
ATOM 2150 C C . GLU A 1 272 ? -17.391 7.512 -9.445 1 95.25 272 GLU A C 1
ATOM 2152 O O . GLU A 1 272 ? -17.594 8.07 -8.359 1 95.25 272 GLU A O 1
ATOM 2157 N N . ALA A 1 273 ? -16.469 7.82 -10.289 1 93.94 273 ALA A N 1
ATOM 2158 C CA . ALA A 1 273 ? -15.68 9.031 -10.078 1 93.94 273 ALA A CA 1
ATOM 2159 C C . ALA A 1 273 ? -16.312 10.227 -10.781 1 93.94 273 ALA A C 1
ATOM 2161 O O . ALA A 1 273 ? -16.781 10.109 -11.922 1 93.94 273 ALA A O 1
ATOM 2162 N N . HIS A 1 274 ? -16.375 11.305 -10.055 1 93.31 274 HIS A N 1
ATOM 2163 C CA . HIS A 1 274 ? -16.953 12.531 -10.602 1 93.31 274 HIS A CA 1
ATOM 2164 C C . HIS A 1 274 ? -16.172 13.758 -10.148 1 93.31 274 HIS A C 1
ATOM 2166 O O . HIS A 1 274 ? -15.57 13.758 -9.078 1 93.31 274 HIS A O 1
ATOM 2172 N N . GLU A 1 275 ? -16.156 14.734 -10.891 1 90.69 275 GLU A N 1
ATOM 2173 C CA . GLU A 1 275 ? -15.43 15.961 -10.594 1 90.69 275 GLU A CA 1
ATOM 2174 C C . GLU A 1 275 ? -16.062 16.719 -9.422 1 90.69 275 GLU A C 1
ATOM 2176 O O . GLU A 1 275 ? -15.359 17.391 -8.664 1 90.69 275 GLU A O 1
ATOM 2181 N N . LYS A 1 276 ? -17.375 16.562 -9.367 1 90.38 276 LYS A N 1
ATOM 2182 C CA . LYS A 1 276 ? -18.094 17.266 -8.312 1 90.38 276 LYS A CA 1
ATOM 2183 C C . LYS A 1 276 ? -18.531 16.312 -7.203 1 90.38 276 LYS A C 1
ATOM 2185 O O . LYS A 1 276 ? -18.609 15.094 -7.418 1 90.38 276 LYS A O 1
ATOM 2190 N N . ARG A 1 277 ? -18.797 16.875 -6.09 1 88.56 277 ARG A N 1
ATOM 2191 C CA . ARG A 1 277 ? -19.188 16.109 -4.914 1 88.56 277 ARG A CA 1
ATOM 2192 C C . ARG A 1 277 ? -20.703 16.172 -4.691 1 88.56 277 ARG A C 1
ATOM 2194 O O . ARG A 1 277 ? -21.312 15.195 -4.238 1 88.56 277 ARG A O 1
ATOM 2201 N N . GLY A 1 278 ? -21.297 17.219 -5.102 1 87.75 278 GLY A N 1
ATOM 2202 C CA . GLY A 1 278 ? -22.641 17.562 -4.664 1 87.75 278 GLY A CA 1
ATOM 2203 C C . GLY A 1 278 ? -23.734 16.969 -5.543 1 87.75 278 GLY A C 1
ATOM 2204 O O . GLY A 1 278 ? -23.578 15.867 -6.062 1 87.75 278 GLY A O 1
ATOM 2205 N N . LYS A 1 279 ? -24.828 17.703 -5.574 1 90.94 279 LYS A N 1
ATOM 2206 C CA . LYS A 1 279 ? -26.062 17.281 -6.219 1 90.94 279 LYS A CA 1
ATOM 2207 C C . LYS A 1 279 ? -25.828 16.969 -7.699 1 90.94 279 LYS A C 1
ATOM 2209 O O . LYS A 1 279 ? -26.375 16 -8.234 1 90.94 279 LYS A O 1
ATOM 2214 N N . GLU A 1 280 ? -25.031 17.719 -8.297 1 92.12 280 GLU A N 1
ATOM 2215 C CA . GLU A 1 280 ? -24.75 17.516 -9.719 1 92.12 280 GLU A CA 1
ATOM 2216 C C . GLU A 1 280 ? -24.188 16.125 -9.969 1 92.12 280 GLU A C 1
ATOM 2218 O O . GLU A 1 280 ? -24.578 15.438 -10.914 1 92.12 280 GLU A O 1
ATOM 2223 N N . ALA A 1 281 ? -23.266 15.719 -9.164 1 93 281 ALA A N 1
ATOM 2224 C CA . ALA A 1 281 ? -22.656 14.398 -9.297 1 93 281 ALA A CA 1
ATOM 2225 C C . ALA A 1 281 ? -23.672 13.289 -9.047 1 93 281 ALA A C 1
ATOM 2227 O O . ALA A 1 281 ? -23.734 12.32 -9.805 1 93 281 ALA A O 1
ATOM 2228 N N . ILE A 1 282 ? -24.5 13.438 -8.047 1 93.75 282 ILE A N 1
ATOM 2229 C CA . ILE A 1 282 ? -25.469 12.43 -7.66 1 93.75 282 ILE A CA 1
ATOM 2230 C C . ILE A 1 282 ? -26.531 12.281 -8.758 1 93.75 282 ILE A C 1
ATOM 2232 O O . ILE A 1 282 ? -26.938 11.164 -9.078 1 93.75 282 ILE A O 1
ATOM 2236 N N . ASP A 1 283 ? -26.875 13.438 -9.328 1 94.44 283 ASP A N 1
ATOM 2237 C CA . ASP A 1 283 ? -27.859 13.414 -10.422 1 94.44 283 ASP A CA 1
ATOM 2238 C C . ASP A 1 283 ? -27.281 12.742 -11.656 1 94.44 283 ASP A C 1
ATOM 2240 O O . ASP A 1 283 ? -27.969 12 -12.352 1 94.44 283 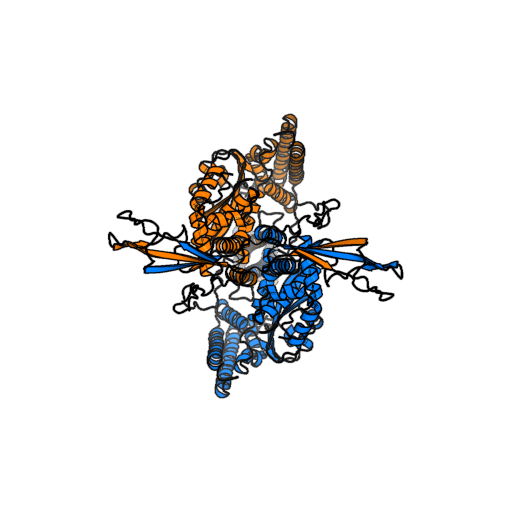ASP A O 1
ATOM 2244 N N . ASP A 1 284 ? -26.031 13.016 -11.898 1 94.31 284 ASP A N 1
ATOM 2245 C CA . ASP A 1 284 ? -25.359 12.422 -13.055 1 94.31 284 ASP A CA 1
ATOM 2246 C C . ASP A 1 284 ? -25.234 10.906 -12.906 1 94.31 284 ASP A C 1
ATOM 2248 O O . ASP A 1 284 ? -25.391 10.164 -13.875 1 94.31 284 ASP A O 1
ATOM 2252 N N . ILE A 1 285 ? -24.906 10.422 -11.75 1 93.88 285 ILE A N 1
ATOM 2253 C CA . ILE A 1 285 ? -24.766 8.992 -11.477 1 93.88 285 ILE A CA 1
ATOM 2254 C C . ILE A 1 285 ? -26.125 8.312 -11.594 1 93.88 285 ILE A C 1
ATOM 2256 O O . ILE A 1 285 ? -26.219 7.164 -12.031 1 93.88 285 ILE A O 1
ATOM 2260 N N . ASN A 1 286 ? -27.172 9.023 -11.148 1 94 286 ASN A N 1
ATOM 2261 C CA . ASN A 1 286 ? -28.562 8.688 -11.406 1 94 286 ASN A CA 1
ATOM 2262 C C . ASN A 1 286 ? -28.984 7.422 -10.672 1 94 286 ASN A C 1
ATOM 2264 O O . ASN A 1 286 ? -29.719 6.594 -11.219 1 94 286 ASN A O 1
ATOM 2268 N N . ILE A 1 287 ? -28.484 7.137 -9.508 1 94.94 287 ILE A N 1
ATOM 2269 C CA . ILE A 1 287 ? -28.922 6.031 -8.664 1 94.94 287 ILE A CA 1
ATOM 2270 C C . ILE A 1 287 ? -29.906 6.547 -7.621 1 94.94 287 ILE A C 1
ATOM 2272 O O . ILE A 1 287 ? -31.047 6.078 -7.547 1 94.94 287 ILE A O 1
ATOM 2276 N N . LEU A 1 288 ? -29.547 7.57 -6.938 1 93.62 288 LEU A N 1
ATOM 2277 C CA . LEU A 1 288 ? -30.312 8.086 -5.809 1 93.62 288 LEU A CA 1
ATOM 2278 C C . LEU A 1 288 ? -31.625 8.711 -6.281 1 93.62 288 LEU A C 1
ATOM 2280 O O . LEU A 1 288 ? -32.656 8.555 -5.629 1 93.62 288 LEU A O 1
ATOM 2284 N N . PRO A 1 289 ? -31.641 9.414 -7.453 1 93.88 289 PRO A N 1
ATOM 2285 C CA . PRO A 1 289 ? -32.906 10.008 -7.93 1 93.88 289 PRO A CA 1
ATOM 2286 C C . PRO A 1 289 ? -33.969 8.961 -8.234 1 93.88 289 PRO A C 1
ATOM 2288 O O . PRO A 1 289 ? -35.156 9.25 -8.156 1 93.88 289 PRO A O 1
ATOM 2291 N N . LYS A 1 290 ? -33.562 7.777 -8.508 1 94.5 290 LYS A N 1
ATOM 2292 C CA . LYS A 1 290 ? -34.5 6.719 -8.875 1 94.5 290 LYS A CA 1
ATOM 2293 C C . LYS A 1 290 ? -34.656 5.711 -7.742 1 94.5 290 LYS A C 1
ATOM 2295 O O . LYS A 1 290 ? -35.469 4.773 -7.844 1 94.5 290 LYS A O 1
ATOM 2300 N N . PHE A 1 291 ? -33.969 5.922 -6.73 1 95.5 291 PHE A N 1
ATOM 2301 C CA . PHE A 1 291 ? -33.906 4.973 -5.625 1 95.5 291 PHE A CA 1
ATOM 2302 C C . PHE A 1 291 ? -35.125 5.121 -4.73 1 95.5 291 PHE A C 1
ATOM 2304 O O . PHE A 1 291 ? -35.531 6.242 -4.398 1 95.5 291 PHE A O 1
ATOM 2311 N N . THR A 1 292 ? -35.75 3.998 -4.332 1 93.81 292 THR A N 1
ATOM 2312 C CA . THR A 1 292 ? -36.969 4.051 -3.527 1 93.81 292 THR A CA 1
ATOM 2313 C C . THR A 1 292 ? -36.75 3.334 -2.193 1 93.81 292 THR A C 1
ATOM 2315 O O . THR A 1 292 ? -37.688 3.205 -1.404 1 93.81 292 THR A O 1
ATOM 2318 N N . GLY A 1 293 ? -35.656 2.869 -1.943 1 95 293 GLY A N 1
ATOM 2319 C CA . GLY A 1 293 ? -35.344 2.211 -0.679 1 95 293 GLY A CA 1
ATOM 2320 C C . GLY A 1 293 ? -34.875 3.17 0.401 1 95 293 GLY A C 1
ATOM 2321 O O . GLY A 1 293 ? -35.375 4.293 0.494 1 95 293 GLY A O 1
ATOM 2322 N N . THR A 1 294 ? -34.062 2.693 1.307 1 96.62 294 THR A N 1
ATOM 2323 C CA . THR A 1 294 ? -33.562 3.516 2.398 1 96.62 294 THR A CA 1
ATOM 2324 C C . THR A 1 294 ? -32.094 3.867 2.172 1 96.62 294 THR A C 1
ATOM 2326 O O . THR A 1 294 ? -31.234 2.98 2.109 1 96.62 294 THR A O 1
ATOM 2329 N N . ALA A 1 295 ? -31.781 5.094 2.035 1 96.88 295 ALA A N 1
ATOM 2330 C CA . ALA A 1 295 ? -30.406 5.562 1.844 1 96.88 295 ALA A CA 1
ATOM 2331 C C . ALA A 1 295 ? -29.719 5.797 3.184 1 96.88 295 ALA A C 1
ATOM 2333 O O . ALA A 1 295 ? -30.172 6.605 3.994 1 96.88 295 ALA A O 1
ATOM 2334 N N . VAL A 1 296 ? -28.703 5.09 3.416 1 97.19 296 VAL A N 1
ATOM 2335 C CA . VAL A 1 296 ? -27.906 5.258 4.629 1 97.19 296 VAL A CA 1
ATOM 2336 C C . VAL A 1 296 ? -26.703 6.141 4.34 1 97.19 296 VAL A C 1
ATOM 2338 O O . VAL A 1 296 ? -25.922 5.855 3.432 1 97.19 296 VAL A O 1
ATOM 2341 N N . HIS A 1 297 ? -26.484 7.156 4.945 1 95 297 HIS A N 1
ATOM 2342 C CA . HIS A 1 297 ? -25.391 8.078 4.676 1 95 297 HIS A CA 1
ATOM 2343 C C . HIS A 1 297 ? -25.031 8.883 5.922 1 95 297 HIS A C 1
ATOM 2345 O O . HIS A 1 297 ? -25.625 8.695 6.98 1 95 297 HIS A O 1
ATOM 2351 N N . ASP A 1 298 ? -24.047 9.617 5.562 1 87.06 298 ASP A N 1
ATOM 2352 C CA . ASP A 1 298 ? -23.703 10.562 6.621 1 87.06 298 ASP A CA 1
ATOM 2353 C C . ASP A 1 298 ? -24.594 11.805 6.543 1 87.06 298 ASP A C 1
ATOM 2355 O O . ASP A 1 298 ? -25.375 11.961 5.598 1 87.06 298 ASP A O 1
ATOM 2359 N N . CYS A 1 299 ? -25.016 12.508 7.469 1 84.75 299 CYS A N 1
ATOM 2360 C CA . CYS A 1 299 ? -25.938 13.625 7.582 1 84.75 299 CYS A CA 1
ATOM 2361 C C . CYS A 1 299 ? -25.531 14.766 6.66 1 84.75 299 CYS A C 1
ATOM 2363 O O . CYS A 1 299 ? -25.688 15.938 7.004 1 84.75 299 CYS A O 1
ATOM 2365 N N . TRP A 1 300 ? -24.969 14.258 5.418 1 83.44 300 TRP A N 1
ATOM 2366 C CA . TRP A 1 300 ? -24.672 15.297 4.434 1 83.44 300 TRP A CA 1
ATOM 2367 C C . TRP A 1 300 ? -25.953 15.82 3.793 1 83.44 300 TRP A C 1
ATOM 2369 O O . TRP A 1 300 ? -26.812 15.039 3.354 1 83.44 300 TRP A O 1
ATOM 2379 N N . LYS A 1 301 ? -26.156 17.078 3.74 1 84.5 301 LYS A N 1
ATOM 2380 C CA . LYS A 1 301 ? -27.406 17.75 3.398 1 84.5 301 LYS A CA 1
ATOM 2381 C C . LYS A 1 301 ? -27.844 17.391 1.98 1 84.5 301 LYS A C 1
ATOM 2383 O O . LYS A 1 301 ? -29.047 17.328 1.7 1 84.5 301 LYS A O 1
ATOM 2388 N N . THR A 1 302 ? -26.922 17.078 1.143 1 87.06 302 THR A N 1
ATOM 2389 C CA . THR A 1 302 ? -27.219 16.828 -0.262 1 87.06 302 THR A CA 1
ATOM 2390 C C . THR A 1 302 ? -28.078 15.578 -0.414 1 87.06 302 THR A C 1
ATOM 2392 O O . THR A 1 302 ? -28.953 15.516 -1.277 1 87.06 302 THR A O 1
ATOM 2395 N N . TYR A 1 303 ? -27.906 14.609 0.429 1 91.06 303 TYR A N 1
ATOM 2396 C CA . TYR A 1 303 ? -28.625 13.352 0.32 1 91.06 303 TYR A CA 1
ATOM 2397 C C . TYR A 1 303 ? -30.094 13.523 0.672 1 91.06 303 TYR A C 1
ATOM 2399 O O . TYR A 1 303 ? -30.953 12.805 0.165 1 91.06 303 TYR A O 1
ATOM 2407 N N . HIS A 1 304 ? -30.375 14.531 1.484 1 89.81 304 HIS A N 1
ATOM 2408 C CA . HIS A 1 304 ? -31.734 14.734 1.981 1 89.81 304 HIS A CA 1
ATOM 2409 C C . HIS A 1 304 ? -32.625 15.367 0.917 1 89.81 304 HIS A C 1
ATOM 2411 O O . HIS A 1 304 ? -33.844 15.461 1.097 1 89.81 304 HIS A O 1
ATOM 2417 N N . GLN A 1 305 ? -32.094 15.672 -0.143 1 89.19 305 GLN A N 1
ATOM 2418 C CA . GLN A 1 305 ? -32.844 16.312 -1.219 1 89.19 305 GLN A CA 1
ATOM 2419 C C . GLN A 1 305 ? -33.594 15.281 -2.062 1 89.19 305 GLN A C 1
ATOM 2421 O O . GLN A 1 305 ? -34.438 15.633 -2.896 1 89.19 305 GLN A O 1
ATOM 2426 N N . TYR A 1 306 ? -33.375 14.086 -1.774 1 92.25 306 TYR A N 1
ATOM 2427 C CA . TYR A 1 306 ? -34 13.031 -2.582 1 92.25 306 TYR A CA 1
ATOM 2428 C C . TYR A 1 306 ? -35.125 12.336 -1.82 1 92.25 306 TYR A C 1
ATOM 2430 O O . TYR A 1 306 ? -35.094 12.266 -0.589 1 92.25 306 TYR A O 1
ATOM 2438 N N . SER A 1 307 ? -36.125 11.867 -2.566 1 88.12 307 SER A N 1
ATOM 2439 C CA . SER A 1 307 ? -37.438 11.453 -2.01 1 88.12 307 SER A CA 1
ATOM 2440 C C . SER A 1 307 ? -37.344 10.023 -1.469 1 88.12 307 SER A C 1
ATOM 2442 O O . SER A 1 307 ? -38.344 9.5 -0.96 1 88.12 307 SER A O 1
ATOM 2444 N N . CYS A 1 308 ? -36.312 9.477 -1.214 1 92.62 308 CYS A N 1
ATOM 2445 C CA . CYS A 1 308 ? -36.219 8.148 -0.627 1 92.62 308 CYS A CA 1
ATOM 2446 C C . CYS A 1 308 ? -36.156 8.227 0.895 1 92.62 308 CYS A C 1
ATOM 2448 O O . CYS A 1 308 ? -36.188 9.312 1.466 1 92.62 308 CYS A O 1
ATOM 2450 N N . GLU A 1 309 ? -36.312 7.098 1.545 1 94.25 309 GLU A N 1
ATOM 2451 C CA . GLU A 1 309 ? -36.125 7.062 2.994 1 94.25 309 GLU A CA 1
ATOM 2452 C C . GLU A 1 309 ? -34.656 7.203 3.375 1 94.25 309 GLU A C 1
ATOM 2454 O O . GLU A 1 309 ? -33.781 6.789 2.621 1 94.25 309 GLU A O 1
ATOM 2459 N N . HIS A 1 310 ? -34.469 7.797 4.465 1 95.88 310 HIS A N 1
ATOM 2460 C CA . HIS A 1 310 ? -33.094 8.062 4.867 1 95.88 310 HIS A CA 1
ATOM 2461 C C . HIS A 1 310 ? -32.812 7.488 6.254 1 95.88 310 HIS A C 1
ATOM 2463 O O . HIS A 1 310 ? -33.688 7.41 7.094 1 95.88 310 HIS A O 1
ATOM 2469 N N . ALA A 1 311 ? -31.656 7.027 6.445 1 96.44 311 ALA A N 1
ATOM 2470 C CA . ALA A 1 311 ? -31.109 6.625 7.734 1 96.44 311 ALA A CA 1
ATOM 2471 C C . ALA A 1 311 ? -29.719 7.227 7.953 1 96.44 311 ALA A C 1
ATOM 2473 O O . ALA A 1 311 ? -28.922 7.309 7.02 1 96.44 311 ALA A O 1
ATOM 2474 N N . LEU A 1 312 ? -29.453 7.625 9.156 1 95.75 312 LEU A N 1
ATOM 2475 C CA . LEU A 1 312 ? -28.203 8.328 9.422 1 95.75 312 LEU A CA 1
ATOM 2476 C C . LEU A 1 312 ? -27.219 7.43 10.164 1 95.75 312 LEU A C 1
ATOM 2478 O O . LEU A 1 312 ? -27.625 6.559 10.938 1 95.75 312 LEU A O 1
ATOM 2482 N N . CYS A 1 313 ? -25.984 7.652 9.867 1 95.12 313 CYS A N 1
ATOM 2483 C CA . CYS A 1 313 ? -24.906 6.879 10.477 1 95.12 313 CYS A CA 1
ATOM 2484 C C . CYS A 1 313 ? -24.703 7.281 11.938 1 95.12 313 CYS A C 1
ATOM 2486 O O . CYS A 1 313 ? -24.203 8.375 12.219 1 95.12 313 CYS A O 1
ATOM 2488 N N . ASN A 1 314 ? -24.906 6.402 12.852 1 94.81 314 ASN A N 1
ATOM 2489 C CA . ASN A 1 314 ? -24.812 6.699 14.281 1 94.81 314 ASN A CA 1
ATOM 2490 C C . ASN A 1 314 ? -23.359 6.672 14.75 1 94.81 314 ASN A C 1
ATOM 2492 O O . ASN A 1 314 ? -23.047 7.172 15.836 1 94.81 314 ASN A O 1
ATOM 2496 N N . ALA A 1 315 ? -22.5 6.098 13.961 1 91.25 315 ALA A N 1
ATOM 2497 C CA . ALA A 1 315 ? -21.094 6.156 14.312 1 91.25 315 ALA A CA 1
ATOM 2498 C C . ALA A 1 315 ? -20.578 7.594 14.297 1 91.25 315 ALA A C 1
ATOM 2500 O O . ALA A 1 315 ? -19.797 7.984 15.156 1 91.25 315 ALA A O 1
ATOM 2501 N N . HIS A 1 316 ? -21.016 8.305 13.359 1 88.75 316 HIS A N 1
ATOM 2502 C CA . HIS A 1 316 ? -20.641 9.711 13.297 1 88.75 316 HIS A CA 1
ATOM 2503 C C . HIS A 1 316 ? -21.25 10.492 14.461 1 88.75 316 HIS A C 1
ATOM 2505 O O . HIS A 1 316 ? -20.594 11.336 15.062 1 88.75 316 HIS A O 1
ATOM 2511 N N . ILE A 1 317 ? -22.422 10.188 14.75 1 90.75 317 ILE A N 1
ATOM 2512 C CA . ILE A 1 317 ? -23.125 10.859 15.844 1 90.75 317 ILE A CA 1
ATOM 2513 C C . ILE A 1 317 ? -22.422 10.57 17.172 1 90.75 317 ILE A C 1
ATOM 2515 O O . ILE A 1 317 ? -22.188 11.477 17.969 1 90.75 317 ILE A O 1
ATOM 2519 N N . LEU A 1 318 ? -22.078 9.367 17.344 1 90.31 318 LEU A N 1
ATOM 2520 C CA . LEU A 1 318 ? -21.375 8.977 18.562 1 90.31 318 LEU A CA 1
ATOM 2521 C C . LEU A 1 318 ? -20.062 9.75 18.703 1 90.31 318 LEU A C 1
ATOM 2523 O O . LEU A 1 318 ? -19.703 10.18 19.797 1 90.31 318 LEU A O 1
ATOM 2527 N N . ARG A 1 319 ? -19.359 9.906 17.594 1 84.19 319 ARG A N 1
ATOM 2528 C CA . ARG A 1 319 ? -18.109 10.648 17.625 1 84.19 319 ARG A CA 1
ATOM 2529 C C . ARG A 1 319 ? -18.344 12.117 17.984 1 84.19 319 ARG A C 1
ATOM 2531 O O . ARG A 1 319 ? -17.578 12.711 18.734 1 84.19 319 ARG A O 1
ATOM 2538 N N . GLU A 1 320 ? -19.344 12.633 17.438 1 86.19 320 GLU A N 1
ATOM 2539 C CA . GLU A 1 320 ? -19.672 14.023 17.719 1 86.19 320 GLU A CA 1
ATOM 2540 C C . GLU A 1 320 ? -20.094 14.211 19.172 1 86.19 320 GLU A C 1
ATOM 2542 O O . GLU A 1 320 ? -19.781 15.234 19.781 1 86.19 320 GLU A O 1
ATOM 2547 N N . LEU A 1 321 ? -20.812 13.25 19.688 1 89.75 321 LEU A N 1
ATOM 2548 C CA . LEU A 1 321 ? -21.234 13.297 21.078 1 89.75 321 LEU A CA 1
ATOM 2549 C C . LEU A 1 321 ? -20.016 13.227 22 1 89.75 321 LEU A C 1
ATOM 2551 O O . LEU A 1 321 ? -19.969 13.922 23.031 1 89.75 321 LEU A O 1
ATOM 2555 N N . ASN A 1 322 ? -19.094 12.461 21.594 1 84.44 322 ASN A N 1
ATOM 2556 C CA . ASN A 1 322 ? -17.844 12.406 22.359 1 84.44 322 ASN A CA 1
ATOM 2557 C C . ASN A 1 322 ? -17.125 13.75 22.375 1 84.44 322 ASN A C 1
ATOM 2559 O O . ASN A 1 322 ? -16.578 14.164 23.391 1 84.44 322 ASN A O 1
ATOM 2563 N N . ALA A 1 323 ? -17.156 14.344 21.25 1 80.69 323 ALA A N 1
ATOM 2564 C CA . ALA A 1 323 ? -16.5 15.648 21.141 1 80.69 323 ALA A CA 1
ATOM 2565 C C . ALA A 1 323 ? -17.172 16.672 22.047 1 80.69 323 ALA A C 1
ATOM 2567 O O . ALA A 1 323 ? -16.5 17.5 22.672 1 80.69 323 ALA A O 1
ATOM 2568 N N . ILE A 1 324 ? -18.453 16.594 22.109 1 81.81 324 ILE A N 1
ATOM 2569 C CA . ILE A 1 324 ? -19.203 17.516 22.953 1 81.81 324 ILE A CA 1
ATOM 2570 C C . ILE A 1 324 ? -18.906 17.25 24.422 1 81.81 324 ILE A C 1
ATOM 2572 O O . ILE A 1 324 ? -18.703 18.188 25.203 1 81.81 324 ILE A O 1
ATOM 2576 N N . SER A 1 325 ? -18.844 16.078 24.766 1 81.81 325 SER A N 1
ATOM 2577 C CA . SER A 1 325 ? -18.562 15.695 26.141 1 81.81 325 SER A CA 1
ATOM 2578 C C . SER A 1 325 ? -17.156 16.094 26.547 1 81.81 325 SER A C 1
ATOM 2580 O O . SER A 1 325 ? -16.938 16.594 27.656 1 81.81 325 SER A O 1
ATOM 2582 N N . GLU A 1 326 ? -16.234 15.953 25.641 1 75.12 326 GLU A N 1
ATOM 2583 C CA . GLU A 1 326 ? -14.828 16.172 25.953 1 75.12 326 GLU A CA 1
ATOM 2584 C C . GLU A 1 326 ? -14.469 17.656 25.828 1 75.12 326 GLU A C 1
ATOM 2586 O O . GLU A 1 326 ? -13.734 18.188 26.656 1 75.12 326 GLU A O 1
ATOM 2591 N N . LEU A 1 327 ? -14.992 18.297 24.844 1 69 327 LEU A N 1
ATOM 2592 C CA . LEU A 1 327 ? -14.555 19.656 24.531 1 69 327 LEU A CA 1
ATOM 2593 C C . LEU A 1 327 ? -15.469 20.688 25.188 1 69 327 LEU A C 1
ATOM 2595 O O . LEU A 1 327 ? -14.992 21.688 25.719 1 69 327 LEU A O 1
ATOM 2599 N N . GLU A 1 328 ? -16.797 20.453 25.141 1 71.12 328 GLU A N 1
ATOM 2600 C CA . GLU A 1 328 ? -17.75 21.438 25.656 1 71.12 328 GLU A CA 1
ATOM 2601 C C . GLU A 1 328 ? -18.219 21.078 27.062 1 71.12 328 GLU A C 1
ATOM 2603 O O . GLU A 1 328 ? -18.875 21.875 27.719 1 71.12 328 GLU A O 1
ATOM 2608 N N . LYS A 1 329 ? -17.875 19.859 27.516 1 76.38 329 LYS A N 1
ATOM 2609 C CA . LYS A 1 329 ? -18.172 19.359 28.859 1 76.38 329 LYS A CA 1
ATOM 2610 C C . LYS A 1 329 ? -19.656 19.469 29.172 1 76.38 329 LYS A C 1
ATOM 2612 O O . LYS A 1 329 ? -20.031 19.859 30.266 1 76.38 329 LYS A O 1
ATOM 2617 N N . GLN A 1 330 ? -20.469 19.328 28.203 1 83.69 330 GLN A N 1
ATOM 2618 C CA . GLN A 1 330 ? -21.906 19.266 28.422 1 83.69 330 GLN A CA 1
ATOM 2619 C C . GLN A 1 330 ? -22.344 17.859 28.859 1 83.69 330 GLN A C 1
ATOM 2621 O O . GLN A 1 330 ? -21.859 16.859 28.328 1 83.69 330 GLN A O 1
ATOM 2626 N N . LYS A 1 331 ? -23.297 17.766 29.719 1 88.38 331 LYS A N 1
ATOM 2627 C CA . LYS A 1 331 ? -23.625 16.531 30.422 1 88.38 331 LYS A CA 1
ATOM 2628 C C . LYS A 1 331 ? -24.641 15.703 29.641 1 88.38 331 LYS A C 1
ATOM 2630 O O . LYS A 1 331 ? -24.734 14.484 29.828 1 88.38 331 LYS A O 1
ATOM 2635 N N . TRP A 1 332 ? -25.359 16.328 28.734 1 91.38 332 TRP A N 1
ATOM 2636 C CA . TRP A 1 332 ? -26.438 15.625 28.062 1 91.38 332 TRP A CA 1
ATOM 2637 C C . TRP A 1 332 ? -25.891 14.633 27.031 1 91.38 332 TRP A C 1
ATOM 2639 O O . TRP A 1 332 ? -26.578 13.688 26.641 1 91.38 332 TRP A O 1
ATOM 2649 N N . ALA A 1 333 ? -24.688 14.805 26.594 1 91.69 333 ALA A N 1
ATOM 2650 C CA . ALA A 1 333 ? -24.109 14.023 25.5 1 91.69 333 ALA A CA 1
ATOM 2651 C C . ALA A 1 333 ? -23.891 12.57 25.906 1 91.69 333 ALA A C 1
ATOM 2653 O O . ALA A 1 333 ? -24.141 11.656 25.125 1 91.69 333 ALA A O 1
ATOM 2654 N N . GLU A 1 334 ? -23.453 12.352 27.062 1 92.25 334 GLU A N 1
ATOM 2655 C CA . GLU A 1 334 ? -23.125 11.008 27.516 1 92.25 334 GLU A CA 1
ATOM 2656 C C . GLU A 1 334 ? -24.391 10.148 27.641 1 92.25 334 GLU A C 1
ATOM 2658 O O . GLU A 1 334 ? -24.422 9.008 27.172 1 92.25 334 GLU A O 1
ATOM 2663 N N . PRO A 1 335 ? -25.406 10.68 28.25 1 94.06 335 PRO A N 1
ATOM 2664 C CA . PRO A 1 335 ? -26.625 9.883 28.344 1 94.06 335 PRO A CA 1
ATOM 2665 C C . PRO A 1 335 ? -27.188 9.523 26.969 1 94.06 335 PRO A C 1
ATOM 2667 O O . PRO A 1 335 ? -27.734 8.438 26.781 1 94.06 335 PRO A O 1
ATOM 2670 N N . LEU A 1 336 ? -27.094 10.422 26.094 1 95.44 336 LEU A N 1
ATOM 2671 C CA . LEU A 1 336 ? -27.594 10.117 24.75 1 95.44 336 LEU A CA 1
ATOM 2672 C C . LEU A 1 336 ? -26.75 9.039 24.078 1 95.44 336 LEU A C 1
ATOM 2674 O O . LEU A 1 336 ? -27.281 8.148 23.422 1 95.44 336 LEU A O 1
ATOM 2678 N N . LYS A 1 337 ? -25.469 9.156 24.188 1 94.44 337 LYS A N 1
ATOM 2679 C CA . LYS A 1 337 ? -24.578 8.125 23.672 1 94.44 337 LYS A CA 1
ATOM 2680 C C . LYS A 1 337 ? -24.922 6.754 24.234 1 94.44 337 LYS A C 1
ATOM 2682 O O . LYS A 1 337 ? -25.047 5.781 23.484 1 94.44 337 LYS A O 1
ATOM 2687 N N . ASN A 1 338 ? -25.125 6.738 25.484 1 95 338 ASN A N 1
ATOM 2688 C CA . ASN A 1 338 ? -25.469 5.484 26.156 1 95 338 ASN A CA 1
ATOM 2689 C C . ASN A 1 338 ? -26.812 4.941 25.688 1 95 338 ASN A C 1
ATOM 2691 O O . ASN A 1 338 ? -26.984 3.729 25.547 1 95 338 ASN A O 1
ATOM 2695 N N . LEU A 1 339 ? -27.672 5.848 25.484 1 96.38 339 LEU A N 1
ATOM 2696 C CA . LEU A 1 339 ? -28.984 5.438 25.016 1 96.38 339 LEU A CA 1
ATOM 2697 C C . LEU A 1 339 ? -28.891 4.773 23.641 1 96.38 339 LEU A C 1
ATOM 2699 O O . LEU A 1 339 ? -29.469 3.699 23.438 1 96.38 339 LEU A O 1
ATOM 2703 N N . LEU A 1 340 ? -28.188 5.387 22.734 1 96.19 340 LEU A N 1
ATOM 2704 C CA . LEU A 1 340 ? -28.047 4.836 21.391 1 96.19 340 LEU A CA 1
ATOM 2705 C C . LEU A 1 340 ? -27.391 3.463 21.422 1 96.19 340 LEU A C 1
ATOM 2707 O O . LEU A 1 340 ? -27.812 2.551 20.703 1 96.19 340 LEU A O 1
ATOM 2711 N N . VAL A 1 341 ? -26.406 3.318 22.219 1 95.69 341 VAL A N 1
ATOM 2712 C CA . VAL A 1 341 ? -25.703 2.051 22.344 1 95.69 341 VAL A CA 1
ATOM 2713 C C . VAL A 1 341 ? -26.625 0.999 22.953 1 95.69 341 VAL A C 1
ATOM 2715 O O . VAL A 1 341 ? -26.609 -0.165 22.547 1 95.69 341 VAL A O 1
ATOM 2718 N N . GLU A 1 342 ? -27.391 1.463 23.891 1 95 342 GLU A N 1
ATOM 2719 C CA . GLU A 1 342 ? -28.359 0.56 24.516 1 95 342 GLU A CA 1
ATOM 2720 C C . GLU A 1 342 ? -29.375 0.059 23.5 1 95 342 GLU A C 1
ATOM 2722 O O . GLU A 1 342 ? -29.719 -1.126 23.484 1 95 342 GLU A O 1
ATOM 2727 N N . ILE A 1 343 ? -29.844 0.929 22.766 1 95.56 343 ILE A N 1
ATOM 2728 C CA . ILE A 1 343 ? -30.812 0.549 21.75 1 95.56 343 ILE A CA 1
ATOM 2729 C C . ILE A 1 343 ? -30.172 -0.447 20.781 1 95.56 343 ILE A C 1
ATOM 2731 O O . ILE A 1 343 ? -30.797 -1.444 20.406 1 95.56 343 ILE A O 1
ATOM 2735 N N . LYS A 1 344 ? -29 -0.143 20.328 1 95.25 344 LYS A N 1
ATOM 2736 C CA . LYS A 1 344 ? -28.281 -1.04 19.422 1 95.25 344 LYS A CA 1
ATOM 2737 C C . LYS A 1 344 ? -28.156 -2.438 20.016 1 95.25 344 LYS A C 1
ATOM 2739 O O . LYS A 1 344 ? -28.359 -3.438 19.328 1 95.25 344 LYS A O 1
ATOM 2744 N N . LYS A 1 345 ? -27.797 -2.533 21.25 1 94.12 345 LYS A N 1
ATOM 2745 C CA . LYS A 1 345 ? -27.672 -3.816 21.938 1 94.12 345 LYS A CA 1
ATOM 2746 C C . LYS A 1 345 ? -28.984 -4.582 21.922 1 94.12 345 LYS A C 1
ATOM 2748 O O . LYS A 1 345 ? -29 -5.797 21.703 1 94.12 345 LYS A O 1
ATOM 2753 N N . GLU A 1 346 ? -30 -3.832 22.203 1 93 346 GLU A N 1
ATOM 2754 C CA . GLU A 1 346 ? -31.312 -4.457 22.219 1 93 346 GLU A CA 1
ATOM 2755 C C . GLU A 1 346 ? -31.688 -4.992 20.828 1 93 346 GLU A C 1
ATOM 2757 O O . GLU A 1 346 ? -32.25 -6.074 20.719 1 93 346 GLU A O 1
ATOM 2762 N N . VAL A 1 347 ? -31.438 -4.25 19.875 1 93.56 347 VAL A N 1
ATOM 2763 C CA . VAL A 1 347 ? -31.703 -4.668 18.5 1 93.56 347 VAL A CA 1
ATOM 2764 C C . VAL A 1 347 ? -30.875 -5.906 18.172 1 93.56 347 VAL A C 1
ATOM 2766 O O . VAL A 1 347 ? -31.375 -6.852 17.562 1 93.56 347 VAL A O 1
ATOM 2769 N N . ASP A 1 348 ? -29.578 -5.918 18.531 1 91.25 348 ASP A N 1
ATOM 2770 C CA . ASP A 1 348 ? -28.672 -7.035 18.25 1 91.25 348 ASP A CA 1
ATOM 2771 C C . ASP A 1 348 ? -29.172 -8.312 18.922 1 91.25 348 ASP A C 1
ATOM 2773 O O . ASP A 1 348 ? -29 -9.414 18.391 1 91.25 348 ASP A O 1
ATOM 2777 N N . LEU A 1 349 ? -29.75 -8.156 20 1 89.19 349 LEU A N 1
ATOM 2778 C CA . LEU A 1 349 ? -30.266 -9.305 20.75 1 89.19 349 LEU A CA 1
ATOM 2779 C C . LEU A 1 349 ? -31.547 -9.836 20.125 1 89.19 349 LEU A C 1
ATOM 2781 O O . LEU A 1 349 ? -31.797 -11.047 20.156 1 89.19 349 LEU A O 1
ATOM 2785 N N . SER A 1 350 ? -32.188 -8.953 19.516 1 86.81 350 SER A N 1
ATOM 2786 C CA . SER A 1 350 ? -33.5 -9.328 19.031 1 86.81 350 SER A CA 1
ATOM 2787 C C . SER A 1 350 ? -33.5 -9.617 17.531 1 86.81 350 SER A C 1
ATOM 2789 O O . SER A 1 350 ? -34.531 -9.961 16.953 1 86.81 350 SER A O 1
ATOM 2791 N N . TRP A 1 351 ? -32.438 -9.539 16.938 1 79.75 351 TRP A N 1
ATOM 2792 C CA . TRP A 1 351 ? -32.344 -9.547 15.484 1 79.75 351 TRP A CA 1
ATOM 2793 C C . TRP A 1 351 ? -32.781 -10.898 14.922 1 79.75 351 TRP A C 1
ATOM 2795 O O . TRP A 1 351 ? -33.281 -10.984 13.805 1 79.75 351 TRP A O 1
ATOM 2805 N N . ASN A 1 352 ? -32.656 -11.961 15.609 1 80.75 352 ASN A N 1
ATOM 2806 C CA . ASN A 1 352 ? -32.969 -13.305 15.133 1 80.75 352 ASN A CA 1
ATOM 2807 C C . ASN A 1 352 ? -34.469 -13.617 15.312 1 80.75 352 ASN A C 1
ATOM 2809 O O . ASN A 1 352 ? -34.969 -14.531 14.68 1 80.75 352 ASN A O 1
ATOM 2813 N N . THR A 1 353 ? -35.156 -12.781 16.109 1 80.62 353 THR A N 1
ATOM 2814 C CA . THR A 1 353 ? -36.5 -13.164 16.484 1 80.62 353 THR A CA 1
ATOM 2815 C C . THR A 1 353 ? -37.531 -12.195 15.883 1 80.62 353 THR A C 1
ATOM 2817 O O . THR A 1 353 ? -38.688 -12.531 15.742 1 80.62 353 THR A O 1
ATOM 2820 N N . ALA A 1 354 ? -37 -10.992 15.625 1 84 354 ALA A N 1
ATOM 2821 C CA . ALA A 1 354 ? -37.938 -9.977 15.156 1 84 354 ALA A CA 1
ATOM 2822 C C . ALA A 1 354 ? -37.312 -9.086 14.094 1 84 354 ALA A C 1
ATOM 2824 O O . ALA A 1 354 ? -36.125 -9.227 13.797 1 84 354 ALA A O 1
ATOM 2825 N N . ASN A 1 355 ? -38.219 -8.367 13.453 1 87.88 355 ASN A N 1
ATOM 2826 C CA . ASN A 1 355 ? -37.75 -7.434 12.438 1 87.88 355 ASN A CA 1
ATOM 2827 C C . ASN A 1 355 ? -37.75 -5.996 12.961 1 87.88 355 ASN A C 1
ATOM 2829 O O . ASN A 1 355 ? -37.25 -5.09 12.281 1 87.88 355 ASN A O 1
ATOM 2833 N N . ALA A 1 356 ? -38.344 -5.824 14.133 1 89.88 356 ALA A N 1
ATOM 2834 C CA . ALA A 1 356 ? -38.406 -4.523 14.797 1 89.88 356 ALA A CA 1
ATOM 2835 C C . ALA A 1 356 ? -38.531 -4.684 16.312 1 89.88 356 ALA A C 1
ATOM 2837 O O . ALA A 1 356 ? -38.875 -5.77 16.797 1 89.88 356 ALA A O 1
ATOM 2838 N N . LEU A 1 357 ? -38.25 -3.678 17.016 1 92 357 LEU A N 1
ATOM 2839 C CA . LEU A 1 357 ? -38.469 -3.703 18.453 1 92 357 LEU A CA 1
ATOM 2840 C C . LEU A 1 357 ? -39.969 -3.621 18.75 1 92 357 LEU A C 1
ATOM 2842 O O . LEU A 1 357 ? -40.75 -3.209 17.891 1 92 357 LEU A O 1
ATOM 2846 N N . THR A 1 358 ? -40.281 -4.086 19.906 1 91.88 358 THR A N 1
ATOM 2847 C CA . THR A 1 358 ? -41.688 -4.027 20.297 1 91.88 358 THR A CA 1
ATOM 2848 C C . THR A 1 358 ? -42.125 -2.582 20.484 1 91.88 358 THR A C 1
ATOM 2850 O O . THR A 1 358 ? -41.312 -1.71 20.812 1 91.88 358 THR A O 1
ATOM 2853 N N . LEU A 1 359 ? -43.375 -2.301 20.266 1 93.06 359 LEU A N 1
ATOM 2854 C CA . LEU A 1 359 ? -43.938 -0.953 20.328 1 93.06 359 LEU A CA 1
ATOM 2855 C C . LEU A 1 359 ? -43.688 -0.339 21.703 1 93.06 359 LEU A C 1
ATOM 2857 O O . LEU A 1 359 ? -43.438 0.861 21.812 1 93.06 359 LEU A O 1
ATOM 2861 N N . ASP A 1 360 ? -43.719 -1.143 22.656 1 93.12 360 ASP A N 1
ATOM 2862 C CA . ASP A 1 360 ? -43.5 -0.65 24.016 1 93.12 360 ASP A CA 1
ATOM 2863 C C . ASP A 1 360 ? -42.062 -0.159 24.188 1 93.12 360 ASP A C 1
ATOM 2865 O O . ASP A 1 360 ? -41.844 0.896 24.781 1 93.12 360 ASP A O 1
ATOM 2869 N N . LYS A 1 361 ? -41.219 -0.988 23.688 1 93.94 361 LYS A N 1
ATOM 2870 C CA . LYS A 1 361 ? -39.812 -0.62 23.797 1 93.94 361 LYS A CA 1
ATOM 2871 C C . LYS A 1 361 ? -39.5 0.622 22.969 1 93.94 361 LYS A C 1
ATOM 2873 O O . LYS A 1 361 ? -38.75 1.49 23.391 1 93.94 361 LYS A O 1
ATOM 2878 N N . ILE A 1 362 ? -40.125 0.689 21.797 1 95.81 362 ILE A N 1
ATOM 2879 C CA . ILE A 1 362 ? -39.938 1.821 20.891 1 95.81 362 ILE A CA 1
ATOM 2880 C C . ILE A 1 362 ? -40.406 3.107 21.562 1 95.81 362 ILE A C 1
ATOM 2882 O O . ILE A 1 362 ? -39.688 4.109 21.578 1 95.81 362 ILE A O 1
ATOM 2886 N N . GLU A 1 363 ? -41.469 3.068 22.203 1 95.5 363 GLU A N 1
ATOM 2887 C CA . GLU A 1 363 ? -42.031 4.242 22.875 1 95.5 363 GLU A CA 1
ATOM 2888 C C . GLU A 1 363 ? -41.156 4.66 24.047 1 95.5 363 GLU A C 1
ATOM 2890 O O . GLU A 1 363 ? -40.969 5.855 24.281 1 95.5 363 GLU A O 1
ATOM 2895 N N . ALA A 1 364 ? -40.75 3.699 24.703 1 95.88 364 ALA A N 1
ATOM 2896 C CA . ALA A 1 364 ? -39.906 3.98 25.859 1 95.88 364 ALA A CA 1
ATOM 2897 C C . ALA A 1 364 ? -38.594 4.656 25.422 1 95.88 364 ALA A C 1
ATOM 2899 O O . ALA A 1 364 ? -38.156 5.633 26.031 1 95.88 364 ALA A O 1
ATOM 2900 N N . PHE A 1 365 ? -38.031 4.062 24.406 1 96.75 365 PHE A N 1
ATOM 2901 C CA . PHE A 1 365 ? -36.781 4.613 23.922 1 96.75 365 PHE A CA 1
ATOM 2902 C C . PHE A 1 365 ? -37 6.008 23.328 1 96.75 365 PHE A C 1
ATOM 2904 O O . PHE A 1 365 ? -36.156 6.895 23.516 1 96.75 365 PHE A O 1
ATOM 2911 N N . GLU A 1 366 ? -38.062 6.273 22.641 1 96.69 366 GLU A N 1
ATOM 2912 C CA . GLU A 1 366 ? -38.375 7.582 22.078 1 96.69 366 GLU A CA 1
ATOM 2913 C C . GLU A 1 366 ? -38.562 8.625 23.172 1 96.69 366 GLU A C 1
ATOM 2915 O O . GLU A 1 366 ? -38.094 9.766 23.031 1 96.69 366 GLU A O 1
ATOM 2920 N N . LYS A 1 367 ? -39.219 8.219 24.188 1 96.31 367 LYS A N 1
ATOM 2921 C CA . LYS A 1 367 ? -39.438 9.125 25.312 1 96.31 367 LYS A CA 1
ATOM 2922 C C . LYS A 1 367 ? -38.125 9.539 25.969 1 96.31 367 LYS A C 1
ATOM 2924 O O . LYS A 1 367 ? -37.906 10.711 26.281 1 96.31 367 LYS A O 1
ATOM 2929 N N . ARG A 1 368 ? -37.375 8.555 26.172 1 96.81 368 ARG A N 1
ATOM 2930 C CA . ARG A 1 368 ? -36.062 8.844 26.766 1 96.81 368 ARG A CA 1
ATOM 2931 C C . ARG A 1 368 ? -35.219 9.742 25.859 1 96.81 368 ARG A C 1
ATOM 2933 O O . ARG A 1 368 ? -34.562 10.656 26.344 1 96.81 368 ARG A O 1
ATOM 2940 N N . TYR A 1 369 ? -35.312 9.438 24.578 1 97.38 369 TYR A N 1
ATOM 2941 C CA . TYR A 1 369 ? -34.594 10.234 23.578 1 97.38 369 TYR A CA 1
ATOM 2942 C C . TYR A 1 369 ? -35.062 11.695 23.625 1 97.38 369 TYR A C 1
ATOM 2944 O O . TYR A 1 369 ? -34.219 12.602 23.703 1 97.38 369 TYR A O 1
ATOM 2952 N N . ASP A 1 370 ? -36.281 11.914 23.719 1 96.56 370 ASP A N 1
ATOM 2953 C CA . ASP A 1 370 ? -36.844 13.266 23.734 1 96.56 370 ASP A CA 1
ATOM 2954 C C . ASP A 1 370 ? -36.5 13.984 25.031 1 96.56 370 ASP A C 1
ATOM 2956 O O . ASP A 1 370 ? -36.219 15.188 25.031 1 96.56 370 ASP A O 1
ATOM 2960 N N . GLN A 1 371 ? -36.531 13.234 26.078 1 96.12 371 GLN A N 1
ATOM 2961 C CA . GLN A 1 371 ? -36.188 13.836 27.375 1 96.12 371 GLN A CA 1
ATOM 2962 C C . GLN A 1 371 ? -34.75 14.305 27.422 1 96.12 371 GLN A C 1
ATOM 2964 O O . GLN A 1 371 ? -34.438 15.391 27.922 1 96.12 371 GLN A O 1
ATOM 2969 N N . ILE A 1 372 ? -33.906 13.445 26.891 1 96.19 372 ILE A N 1
ATOM 2970 C CA . ILE A 1 372 ? -32.5 13.797 26.891 1 96.19 372 ILE A CA 1
ATOM 2971 C C . ILE A 1 372 ? -32.25 15.039 26.031 1 96.19 372 ILE A C 1
ATOM 2973 O O . ILE A 1 372 ? -31.484 15.922 26.391 1 96.19 372 ILE A O 1
ATOM 2977 N N . LEU A 1 373 ? -32.938 15.133 24.875 1 95.81 373 LEU A N 1
ATOM 2978 C CA . LEU A 1 373 ? -32.812 16.281 23.984 1 95.81 373 LEU A CA 1
ATOM 2979 C C . LEU A 1 373 ? -33.312 17.547 24.656 1 95.81 373 LEU A C 1
ATOM 2981 O O . LEU A 1 373 ? -32.688 18.609 24.531 1 95.81 373 LEU A O 1
ATOM 2985 N N . GLU A 1 374 ? -34.406 17.422 25.359 1 94.44 374 GLU A N 1
ATOM 2986 C CA . GLU A 1 374 ? -34.938 18.578 26.078 1 94.44 374 GLU A CA 1
ATOM 2987 C C . GLU A 1 374 ? -33.969 19.078 27.141 1 94.44 374 GLU A C 1
ATOM 2989 O O . GLU A 1 374 ? -33.75 20.297 27.281 1 94.44 374 GLU A O 1
ATOM 2994 N N . ASP A 1 375 ? -33.469 18.125 27.828 1 93.81 375 ASP A N 1
ATOM 2995 C CA . ASP A 1 375 ? -32.438 18.484 28.812 1 93.81 375 ASP A CA 1
ATOM 2996 C C . ASP A 1 375 ? -31.219 19.125 28.156 1 93.81 375 ASP A C 1
ATOM 2998 O O . ASP A 1 375 ? -30.625 20.047 28.719 1 93.81 375 ASP A O 1
ATOM 3002 N N . GLY A 1 376 ? -30.953 18.609 27.016 1 92.94 376 GLY A N 1
ATOM 3003 C CA . GLY A 1 376 ? -29.812 19.156 26.281 1 92.94 376 GLY A CA 1
ATOM 3004 C C . GLY A 1 376 ? -30.031 20.594 25.828 1 92.94 376 GLY A C 1
ATOM 3005 O O . GLY A 1 376 ? -29.141 21.422 25.938 1 92.94 376 GLY A O 1
ATOM 3006 N N . PHE A 1 377 ? -31.203 20.875 25.328 1 92.38 377 PHE A N 1
ATOM 3007 C CA . PHE A 1 377 ? -31.531 22.219 24.891 1 92.38 377 PHE A CA 1
ATOM 3008 C C . PHE A 1 377 ? -31.484 23.203 26.062 1 92.38 377 PHE A C 1
ATOM 3010 O O . PHE A 1 377 ? -30.969 24.312 25.938 1 92.38 377 PHE A O 1
ATOM 3017 N N . LYS A 1 378 ? -31.969 22.75 27.203 1 90.81 378 LYS A N 1
ATOM 3018 C CA . LYS A 1 378 ? -31.969 23.594 28.406 1 90.81 378 LYS A CA 1
ATOM 3019 C C . LYS A 1 378 ? -30.531 23.875 28.859 1 90.81 378 LYS A C 1
ATOM 3021 O O . LYS A 1 378 ? -30.188 25.016 29.172 1 90.81 378 LYS A O 1
ATOM 3026 N N . GLU A 1 379 ? -29.859 22.812 28.859 1 90.25 379 GLU A N 1
ATOM 3027 C CA . GLU A 1 379 ? -28.469 22.953 29.281 1 90.25 379 GLU A CA 1
ATOM 3028 C C . GLU A 1 379 ? -27.703 23.891 28.359 1 90.25 379 GLU A C 1
ATOM 3030 O O . GLU A 1 379 ? -26.922 24.734 28.828 1 90.25 379 GLU A O 1
ATOM 3035 N N . ASP A 1 380 ? -27.875 23.766 27.078 1 86.38 380 ASP A N 1
ATOM 3036 C CA . ASP A 1 380 ? -27.156 24.609 26.109 1 86.38 380 ASP A CA 1
ATOM 3037 C C . ASP A 1 380 ? -27.609 26.062 26.203 1 86.38 380 ASP A C 1
ATOM 3039 O O . ASP A 1 380 ? -26.797 26.969 26.109 1 86.38 380 ASP A O 1
ATOM 3043 N N . TYR A 1 381 ? -28.859 26.25 26.438 1 82.25 381 TYR A N 1
ATOM 3044 C CA . TYR A 1 381 ? -29.375 27.609 26.562 1 82.25 381 TYR A CA 1
ATOM 3045 C C . TYR A 1 381 ? -28.797 28.297 27.797 1 82.25 381 TYR A C 1
ATOM 3047 O O . TYR A 1 381 ? -28.438 29.484 27.734 1 82.25 381 TYR A O 1
ATOM 3055 N N . ILE A 1 382 ? -28.734 27.562 28.828 1 81.38 382 ILE A N 1
ATOM 3056 C CA . ILE A 1 382 ? -28.188 28.125 30.078 1 81.38 382 ILE A CA 1
ATOM 3057 C C . ILE A 1 382 ? -26.703 28.438 29.891 1 81.38 382 ILE A C 1
ATOM 3059 O O . ILE A 1 382 ? -26.25 29.516 30.297 1 81.38 382 ILE A O 1
ATOM 3063 N N . ALA A 1 383 ? -26.062 27.594 29.297 1 79.25 383 ALA A N 1
ATOM 3064 C CA . ALA A 1 383 ? -24.609 27.734 29.141 1 79.25 383 ALA A CA 1
ATOM 3065 C C . ALA A 1 383 ? -24.281 28.875 28.172 1 79.25 383 ALA A C 1
ATOM 3067 O O . ALA A 1 383 ? -23.266 29.547 28.328 1 79.25 383 ALA A O 1
ATOM 3068 N N . ASN A 1 384 ? -25.125 29.141 27.203 1 76.44 384 ASN A N 1
ATOM 3069 C CA . ASN A 1 384 ? -24.797 30.109 26.172 1 76.44 384 ASN A CA 1
ATOM 3070 C C . ASN A 1 384 ? -25.766 31.281 26.172 1 76.44 384 ASN A C 1
ATOM 3072 O O . ASN A 1 384 ? -25.906 31.984 25.172 1 76.44 384 ASN A O 1
ATOM 3076 N N . SER A 1 385 ? -26.438 31.453 27.156 1 74.38 385 SER A N 1
ATOM 3077 C CA . SER A 1 385 ? -27.469 32.469 27.281 1 74.38 385 SER A CA 1
ATOM 3078 C C . SER A 1 385 ? -26.906 33.875 26.969 1 74.38 385 SER A C 1
ATOM 3080 O O . SER A 1 385 ? -27.531 34.656 26.266 1 74.38 385 SER A O 1
ATOM 3082 N N . LYS A 1 386 ? -25.812 34.188 27.484 1 66.94 386 LYS A N 1
ATOM 3083 C CA . LYS A 1 386 ? -25.203 35.5 27.266 1 66.94 386 LYS A CA 1
ATOM 3084 C C . LYS A 1 386 ? -24.828 35.688 25.797 1 66.94 386 LYS A C 1
ATOM 3086 O O . LYS A 1 386 ? -25.031 36.75 25.219 1 66.94 386 LYS A O 1
ATOM 3091 N N . ALA A 1 387 ? -24.359 34.5 25.281 1 71 387 ALA A N 1
ATOM 3092 C CA . ALA A 1 387 ? -23.922 34.594 23.891 1 71 387 ALA A CA 1
ATOM 3093 C C . ALA A 1 387 ? -25.109 34.719 22.938 1 71 387 ALA A C 1
ATOM 3095 O O . ALA A 1 387 ? -25.062 35.469 21.969 1 71 387 ALA A O 1
ATOM 3096 N N . TYR A 1 388 ? -26.188 34.062 23.234 1 72.25 388 TYR A N 1
ATOM 3097 C CA . TYR A 1 388 ? -27.344 34 22.359 1 72.25 388 TYR A CA 1
ATOM 3098 C C . TYR A 1 388 ? -28.141 35.281 22.422 1 72.25 388 TYR A C 1
ATOM 3100 O O . TYR A 1 388 ? -28.969 35.562 21.547 1 72.25 388 TYR A O 1
ATOM 3108 N N . SER A 1 389 ? -27.938 36.062 23.516 1 64.12 389 SER A N 1
ATOM 3109 C CA . SER A 1 389 ? -28.609 37.375 23.656 1 64.12 389 SER A CA 1
ATOM 3110 C C . SER A 1 389 ? -28.016 38.406 22.719 1 64.12 389 SER A C 1
ATOM 3112 O O . SER A 1 389 ? -28.656 39.406 22.406 1 64.12 389 SER A O 1
ATOM 3114 N N . LYS A 1 390 ? -26.812 38.188 22.328 1 62.5 390 LYS A N 1
ATOM 3115 C CA . LYS A 1 390 ? -26.188 39.094 21.391 1 62.5 390 LYS A CA 1
ATOM 3116 C C . LYS A 1 390 ? -26.609 38.781 19.953 1 62.5 390 LYS A C 1
ATOM 3118 O O . LYS A 1 390 ? -26.922 37.656 19.625 1 62.5 390 LYS A O 1
ATOM 3123 N N . LYS A 1 391 ? -26.828 39.812 19.172 1 61 391 LYS A N 1
ATOM 3124 C CA . LYS A 1 391 ? -27.219 39.656 17.781 1 61 391 LYS A CA 1
ATOM 3125 C C . LYS A 1 391 ? -26.156 38.906 16.969 1 61 391 LYS A C 1
ATOM 3127 O O . LYS A 1 391 ? -24.969 39.094 17.203 1 61 391 LYS A O 1
ATOM 3132 N N . LYS A 1 392 ? -26.484 37.969 16.047 1 60.19 392 LYS A N 1
ATOM 3133 C CA . LYS A 1 392 ? -25.766 37.312 14.953 1 60.19 392 LYS A CA 1
ATOM 3134 C C . LYS A 1 392 ? -24.719 36.344 15.5 1 60.19 392 LYS A C 1
ATOM 3136 O O . LYS A 1 392 ? -23.562 36.344 15.039 1 60.19 392 LYS A O 1
ATOM 3141 N N . VAL A 1 393 ? -25.141 35.688 16.641 1 60.34 393 VAL A N 1
ATOM 3142 C CA . VAL A 1 393 ? -24.078 34.844 17.156 1 60.34 393 VAL A CA 1
ATOM 3143 C C . VAL A 1 393 ? -24.172 33.469 16.5 1 60.34 393 VAL A C 1
ATOM 3145 O O . VAL A 1 393 ? -25.281 32.969 16.203 1 60.34 393 VAL A O 1
ATOM 3148 N N . LYS A 1 394 ? -23.016 32.938 16.094 1 68.69 394 LYS A N 1
ATOM 3149 C CA . LYS A 1 394 ? -22.922 31.594 15.555 1 68.69 394 LYS A CA 1
ATOM 3150 C C . LYS A 1 394 ? -23.359 30.562 16.594 1 68.69 394 LYS A C 1
ATOM 3152 O O . LYS A 1 394 ? -23.031 30.688 17.766 1 68.69 394 LYS A O 1
ATOM 3157 N N . LYS A 1 395 ? -24.328 29.734 16.234 1 74.44 395 LYS A N 1
ATOM 3158 C CA . LYS A 1 395 ? -24.812 28.656 17.094 1 74.44 395 LYS A CA 1
ATOM 3159 C C . LYS A 1 395 ? -23.656 27.781 17.578 1 74.44 395 LYS A C 1
ATOM 3161 O O . LYS A 1 395 ? -22.672 27.609 16.875 1 74.44 395 LYS A O 1
ATOM 3166 N N . SER A 1 396 ? -23.812 27.406 18.703 1 77.31 396 SER A N 1
ATOM 3167 C CA . SER A 1 396 ? -22.797 26.516 19.266 1 77.31 396 SER A CA 1
ATOM 3168 C C . SER A 1 396 ? -22.828 25.156 18.578 1 77.31 396 SER A C 1
ATOM 3170 O O . SER A 1 396 ? -23.812 24.797 17.938 1 77.31 396 SER A O 1
ATOM 3172 N N . THR A 1 397 ? -21.734 24.438 18.594 1 80.25 397 THR A N 1
ATOM 3173 C CA . THR A 1 397 ? -21.656 23.094 18.047 1 80.25 397 THR A CA 1
ATOM 3174 C C . THR A 1 397 ? -22.672 22.172 18.703 1 80.25 397 THR A C 1
ATOM 3176 O O . THR A 1 397 ? -23.266 21.297 18.047 1 80.25 397 THR A O 1
ATOM 3179 N N . SER A 1 398 ? -22.812 22.438 19.984 1 85.38 398 SER A N 1
ATOM 3180 C CA . SER A 1 398 ? -23.781 21.641 20.734 1 85.38 398 SER A CA 1
ATOM 3181 C C . SER A 1 398 ? -25.203 21.891 20.25 1 85.38 398 SER A C 1
ATOM 3183 O O . SER A 1 398 ? -25.953 20.953 20 1 85.38 398 SER A O 1
ATOM 3185 N N . LEU A 1 399 ? -25.516 23.094 20.094 1 87.19 399 LEU A N 1
ATOM 3186 C CA . LEU A 1 399 ? -26.859 23.438 19.641 1 87.19 399 LEU A CA 1
ATOM 3187 C C . LEU A 1 399 ? -27.109 22.891 18.234 1 87.19 399 LEU A C 1
ATOM 3189 O O . LEU A 1 399 ? -28.188 22.391 17.938 1 87.19 399 LEU A O 1
ATOM 3193 N N . ASN A 1 400 ? -26.141 23.031 17.422 1 87.81 400 ASN A N 1
ATOM 3194 C CA . ASN A 1 400 ? -26.266 22.5 16.062 1 87.81 400 ASN A CA 1
ATOM 3195 C C . ASN A 1 400 ? -26.531 21 16.078 1 87.81 400 ASN A C 1
ATOM 3197 O O . ASN A 1 400 ? -27.359 20.5 15.32 1 87.81 400 ASN A O 1
ATOM 3201 N N . LEU A 1 401 ? -25.781 20.281 16.875 1 90.56 401 LEU A N 1
ATOM 3202 C CA . LEU A 1 401 ? -25.969 18.844 16.969 1 90.56 401 LEU A CA 1
ATOM 3203 C C . LEU A 1 401 ? -27.359 18.516 17.531 1 90.56 401 LEU A C 1
ATOM 3205 O O . LEU A 1 401 ? -28.031 17.625 17.016 1 90.56 401 LEU A O 1
ATOM 3209 N N . LEU A 1 402 ? -27.75 19.266 18.547 1 92.44 402 LEU A N 1
ATOM 3210 C CA . LEU A 1 402 ? -29.047 19.062 19.141 1 92.44 402 LEU A CA 1
ATOM 3211 C C . LEU A 1 402 ? -30.172 19.281 18.125 1 92.44 402 LEU A C 1
ATOM 3213 O O . LEU A 1 402 ? -31.125 18.516 18.062 1 92.44 402 LEU A O 1
ATOM 3217 N N . ASN A 1 403 ? -30.031 20.312 17.375 1 92.44 403 ASN A N 1
ATOM 3218 C CA . ASN A 1 403 ? -31 20.578 16.328 1 92.44 403 ASN A CA 1
ATOM 3219 C C . ASN A 1 403 ? -31.062 19.453 15.305 1 92.44 403 ASN A C 1
ATOM 3221 O O . ASN A 1 403 ? -32.156 19.062 14.867 1 92.44 403 ASN A O 1
ATOM 3225 N N . ARG A 1 404 ? -29.922 18.938 14.914 1 92.12 404 ARG A N 1
ATOM 3226 C CA . ARG A 1 404 ? -29.859 17.828 13.977 1 92.12 404 ARG A CA 1
ATOM 3227 C C . ARG A 1 404 ? -30.5 16.578 14.562 1 92.12 404 ARG A C 1
ATOM 3229 O O . ARG A 1 404 ? -31.25 15.883 13.891 1 92.12 404 ARG A O 1
ATOM 3236 N N . LEU A 1 405 ? -30.188 16.312 15.82 1 95.19 405 LEU A N 1
ATOM 3237 C CA . LEU A 1 405 ? -30.719 15.141 16.5 1 95.19 405 LEU A CA 1
ATOM 3238 C C . LEU A 1 405 ? -32.219 15.227 16.625 1 95.19 405 LEU A C 1
ATOM 3240 O O . LEU A 1 405 ? -32.906 14.211 16.516 1 95.19 405 LEU A O 1
ATOM 3244 N N . SER A 1 406 ? -32.688 16.406 16.891 1 95.06 406 SER A N 1
ATOM 3245 C CA . SER A 1 406 ? -34.125 16.609 17.016 1 95.06 406 SER A CA 1
ATOM 3246 C C . SER A 1 406 ? -34.812 16.547 15.656 1 95.06 406 SER A C 1
ATOM 3248 O O . SER A 1 406 ? -35.875 15.945 15.523 1 95.06 406 SER A O 1
ATOM 3250 N N . GLY A 1 407 ? -34.219 17.141 14.656 1 93.38 407 GLY A N 1
ATOM 3251 C CA . GLY A 1 407 ? -34.812 17.234 13.336 1 93.38 407 GLY A CA 1
ATOM 3252 C C . GLY A 1 407 ? -34.844 15.898 12.602 1 93.38 407 GLY A C 1
ATOM 3253 O O . GLY A 1 407 ? -35.719 15.672 11.758 1 93.38 407 GLY A O 1
ATOM 3254 N N . TYR A 1 408 ? -33.906 15.008 12.898 1 95.25 408 TYR A N 1
ATOM 3255 C CA . TYR A 1 408 ? -33.812 13.75 12.18 1 95.25 408 TYR A CA 1
ATOM 3256 C C . TYR A 1 408 ? -33.969 12.562 13.125 1 95.25 408 TYR A C 1
ATOM 3258 O O . TYR A 1 408 ? -33.281 11.555 12.984 1 95.25 408 TYR A O 1
ATOM 3266 N N . LYS A 1 409 ? -34.781 12.727 14.094 1 96 409 LYS A N 1
ATOM 3267 C CA . LYS A 1 409 ? -35 11.695 15.102 1 96 409 LYS A CA 1
ATOM 3268 C C . LYS A 1 409 ? -35.375 10.359 14.461 1 96 409 LYS A C 1
ATOM 3270 O O . LYS A 1 409 ? -34.75 9.336 14.758 1 96 409 LYS A O 1
ATOM 3275 N N . ASN A 1 410 ? -36.281 10.391 13.5 1 95.19 410 ASN A N 1
ATOM 3276 C CA . ASN A 1 410 ? -36.719 9.156 12.859 1 95.19 410 ASN A CA 1
ATOM 3277 C C . ASN A 1 410 ? -35.625 8.484 12.062 1 95.19 410 ASN A C 1
ATOM 3279 O O . ASN A 1 410 ? -35.5 7.258 12.055 1 95.19 410 ASN A O 1
ATOM 3283 N N . GLN A 1 411 ? -34.812 9.242 11.414 1 95.81 411 GLN A N 1
ATOM 3284 C CA . GLN A 1 411 ? -33.719 8.719 10.602 1 95.81 411 GLN A CA 1
ATOM 3285 C C . GLN A 1 411 ? -32.594 8.172 11.469 1 95.81 411 GLN A C 1
ATOM 3287 O O . GLN A 1 411 ? -31.922 7.211 11.094 1 95.81 411 GLN A O 1
ATOM 3292 N N . ILE A 1 412 ? -32.406 8.766 12.609 1 96.75 412 ILE A N 1
ATOM 3293 C CA . ILE A 1 412 ? -31.344 8.352 13.531 1 96.75 412 ILE A CA 1
ATOM 3294 C C . ILE A 1 412 ? -31.75 7.055 14.227 1 96.75 412 ILE A C 1
ATOM 3296 O O . ILE A 1 412 ? -30.922 6.152 14.398 1 96.75 412 ILE A O 1
ATOM 3300 N N . LEU A 1 413 ? -33.031 6.938 14.57 1 96.94 413 LEU A N 1
ATOM 3301 C CA . LEU A 1 413 ? -33.531 5.773 15.297 1 96.94 413 LEU A CA 1
ATOM 3302 C C . LEU A 1 413 ? -34.094 4.738 14.336 1 96.94 413 LEU A C 1
ATOM 3304 O O . LEU A 1 413 ? -34.75 3.777 14.766 1 96.94 413 LEU A O 1
ATOM 3308 N N . ALA A 1 414 ? -33.875 4.859 13.086 1 96.06 414 ALA A N 1
ATOM 3309 C CA . ALA A 1 414 ? -34.469 4.004 12.062 1 96.06 414 ALA A CA 1
ATOM 3310 C C . ALA A 1 414 ? -34.094 2.539 12.289 1 96.06 414 ALA A C 1
ATOM 3312 O O . ALA A 1 414 ? -34.906 1.644 12.008 1 96.06 414 ALA A O 1
ATOM 3313 N N . PHE A 1 415 ? -32.938 2.229 12.859 1 95.44 415 PHE A N 1
ATOM 3314 C CA . PHE A 1 415 ? -32.438 0.867 13.023 1 95.44 415 PHE A CA 1
ATOM 3315 C C . PHE A 1 415 ? -33.281 0.109 14.055 1 95.44 415 PHE A C 1
ATOM 3317 O O . PHE A 1 415 ? -33.219 -1.12 14.117 1 95.44 415 PHE A O 1
ATOM 3324 N N . MET A 1 416 ? -33.969 0.829 14.914 1 95 416 MET A N 1
ATOM 3325 C CA . MET A 1 416 ? -34.781 0.12 15.898 1 95 416 MET A CA 1
ATOM 3326 C C . MET A 1 416 ? -36.156 -0.189 15.344 1 95 416 MET A C 1
ATOM 3328 O O . MET A 1 416 ? -36.844 -1.07 15.844 1 95 416 MET A O 1
ATOM 3332 N N . TYR A 1 417 ? -36.594 0.634 14.234 1 95 417 TYR A N 1
ATOM 3333 C CA . TYR A 1 417 ? -37.875 0.418 13.602 1 95 417 TYR A CA 1
ATOM 3334 C C . TYR A 1 417 ? -37.812 -0.727 12.594 1 95 417 TYR A C 1
ATOM 3336 O O . TYR A 1 417 ? -38.812 -1.388 12.328 1 95 417 TYR A O 1
ATOM 3344 N N . ASP A 1 418 ? -36.688 -0.875 11.969 1 94.12 418 ASP A N 1
ATOM 3345 C CA . ASP A 1 418 ? -36.406 -1.902 10.969 1 94.12 418 ASP A CA 1
ATOM 3346 C C . ASP A 1 418 ? -34.969 -2.43 11.102 1 94.12 418 ASP A C 1
ATOM 3348 O O . ASP A 1 418 ? -34.031 -1.722 10.797 1 94.12 418 ASP A O 1
ATOM 3352 N N . PHE A 1 419 ? -34.906 -3.717 11.406 1 93.38 419 PHE A N 1
ATOM 3353 C CA . PHE A 1 419 ? -33.625 -4.305 11.711 1 93.38 419 PHE A CA 1
ATOM 3354 C C . PHE A 1 419 ? -32.781 -4.449 10.445 1 93.38 419 PHE A C 1
ATOM 3356 O O . PHE A 1 419 ? -31.562 -4.68 10.523 1 93.38 419 PHE A O 1
ATOM 3363 N N . GLU A 1 420 ? -33.344 -4.227 9.289 1 91.44 420 GLU A N 1
ATOM 3364 C CA . GLU A 1 420 ? -32.594 -4.277 8.031 1 91.44 420 GLU A CA 1
ATOM 3365 C C . GLU A 1 420 ? -31.797 -3.004 7.82 1 91.44 420 GLU A C 1
ATOM 3367 O O . GLU A 1 420 ? -30.875 -2.979 7.004 1 91.44 420 GLU A O 1
ATOM 3372 N N . ILE A 1 421 ? -32.156 -1.986 8.555 1 94.69 421 ILE A N 1
ATOM 3373 C CA . ILE A 1 421 ? -31.422 -0.732 8.492 1 94.69 421 ILE A CA 1
ATOM 3374 C C . ILE A 1 421 ? -30.25 -0.784 9.461 1 94.69 421 ILE A C 1
ATOM 3376 O O . ILE A 1 421 ? -30.422 -0.97 10.672 1 94.69 421 ILE A O 1
ATOM 3380 N N . PRO A 1 422 ? -29.094 -0.646 8.93 1 95.25 422 PRO A N 1
ATOM 3381 C CA . PRO A 1 422 ? -27.906 -0.76 9.781 1 95.25 422 PRO A CA 1
ATOM 3382 C C . PRO A 1 422 ? -27.75 0.426 10.727 1 95.25 422 PRO A C 1
ATOM 3384 O O . PRO A 1 422 ? -28.266 1.51 10.469 1 95.25 422 PRO A O 1
ATOM 3387 N N . PHE A 1 423 ? -27.031 0.233 11.797 1 95.62 423 PHE A N 1
ATOM 3388 C CA . PHE A 1 423 ? -26.75 1.232 12.82 1 95.62 423 PHE A CA 1
ATOM 3389 C C . PHE A 1 423 ? -25.828 2.312 12.289 1 95.62 423 PHE A C 1
ATOM 3391 O O . PHE A 1 423 ? -25.922 3.475 12.68 1 95.62 423 PHE A O 1
ATOM 3398 N N . ASP A 1 424 ? -24.984 1.842 11.398 1 95 424 ASP A N 1
ATOM 3399 C CA . ASP A 1 424 ? -23.984 2.779 10.906 1 95 424 ASP A CA 1
ATOM 3400 C C . ASP A 1 424 ? -23.766 2.613 9.398 1 95 424 ASP A C 1
ATOM 3402 O O . ASP A 1 424 ? -24.422 1.793 8.758 1 95 424 ASP A O 1
ATOM 3406 N N . ASN A 1 425 ? -22.891 3.51 8.812 1 95.12 425 ASN A N 1
ATOM 3407 C CA . ASN A 1 425 ? -22.562 3.512 7.395 1 95.12 425 ASN A CA 1
ATOM 3408 C C . ASN A 1 425 ? -21.172 2.936 7.145 1 95.12 425 ASN A C 1
ATOM 3410 O O . ASN A 1 425 ? -20.469 3.363 6.227 1 95.12 425 ASN A O 1
ATOM 3414 N N . ASN A 1 426 ? -20.703 1.987 8 1 91.19 426 ASN A N 1
ATOM 3415 C CA . ASN A 1 426 ? -19.344 1.456 7.969 1 91.19 426 ASN A CA 1
ATOM 3416 C C . ASN A 1 426 ? -19.094 0.657 6.695 1 91.19 426 ASN A C 1
ATOM 3418 O O . ASN A 1 426 ? -17.953 0.585 6.227 1 91.19 426 ASN A O 1
ATOM 3422 N N . LEU A 1 427 ? -20.125 0.093 6.117 1 94.69 427 LEU A N 1
ATOM 3423 C CA . LEU A 1 427 ? -19.953 -0.677 4.891 1 94.69 427 LEU A CA 1
ATOM 3424 C C . LEU A 1 427 ? -19.406 0.199 3.77 1 94.69 427 LEU A C 1
ATOM 3426 O O . LEU A 1 427 ? -18.469 -0.194 3.072 1 94.69 427 LEU A O 1
ATOM 3430 N N . ALA A 1 428 ? -20 1.371 3.635 1 94.69 428 ALA A N 1
ATOM 3431 C CA . ALA A 1 428 ? -19.516 2.291 2.605 1 94.69 428 ALA A CA 1
ATOM 3432 C C . ALA A 1 428 ? -18.078 2.715 2.873 1 94.69 428 ALA A C 1
ATOM 3434 O O . ALA A 1 428 ? -17.266 2.828 1.944 1 94.69 428 ALA A O 1
ATOM 3435 N N . GLU A 1 429 ? -17.781 2.936 4.145 1 89.38 429 GLU A N 1
ATOM 3436 C CA . GLU A 1 429 ? -16.422 3.316 4.52 1 89.38 429 GLU A CA 1
ATOM 3437 C C . GLU A 1 429 ? -15.422 2.211 4.184 1 89.38 429 GLU A C 1
ATOM 3439 O O . GLU A 1 429 ? -14.336 2.484 3.672 1 89.38 429 GLU A O 1
ATOM 3444 N N . ARG A 1 430 ? -15.812 1.055 4.426 1 91.75 430 ARG A N 1
ATOM 3445 C CA . ARG A 1 430 ? -14.953 -0.091 4.121 1 91.75 430 ARG A CA 1
ATOM 3446 C C . ARG A 1 430 ? -14.75 -0.236 2.617 1 91.75 430 ARG A C 1
ATOM 3448 O O . ARG A 1 430 ? -13.648 -0.548 2.166 1 91.75 430 ARG A O 1
ATOM 3455 N N . ASP A 1 431 ? -15.766 -0.021 1.911 1 94.06 431 ASP A N 1
ATOM 3456 C CA . ASP A 1 431 ? -15.695 -0.142 0.458 1 94.06 431 ASP A CA 1
ATOM 3457 C C . ASP A 1 431 ? -14.805 0.949 -0.138 1 94.06 431 ASP A C 1
ATOM 3459 O O . ASP A 1 431 ? -14.117 0.719 -1.132 1 94.06 431 ASP A O 1
ATOM 3463 N N . LEU A 1 432 ? -14.812 2.104 0.482 1 93.69 432 LEU A N 1
ATOM 3464 C CA . LEU A 1 432 ? -14.031 3.221 -0.043 1 93.69 432 LEU A CA 1
ATOM 3465 C C . LEU A 1 432 ? -12.578 3.123 0.392 1 93.69 432 LEU A C 1
ATOM 3467 O O . LEU A 1 432 ? -11.695 3.729 -0.225 1 93.69 432 LEU A O 1
ATOM 3471 N N . ARG A 1 433 ? -12.297 2.436 1.442 1 87.44 433 ARG A N 1
ATOM 3472 C CA . ARG A 1 433 ? -10.977 2.367 2.051 1 87.44 433 ARG A CA 1
ATOM 3473 C C . ARG A 1 433 ? -9.938 1.876 1.047 1 87.44 433 ARG A C 1
ATOM 3475 O O . ARG A 1 433 ? -8.812 2.379 1.013 1 87.44 433 ARG A O 1
ATOM 3482 N N . MET A 1 434 ? -10.234 0.929 0.256 1 89.12 434 MET A N 1
ATOM 3483 C CA . MET A 1 434 ? -9.266 0.32 -0.656 1 89.12 434 MET A CA 1
ATOM 3484 C C . MET A 1 434 ? -8.844 1.31 -1.735 1 89.12 434 MET A C 1
ATOM 3486 O O . MET A 1 434 ? -7.699 1.271 -2.201 1 89.12 434 MET A O 1
ATOM 3490 N N . THR A 1 435 ? -9.75 2.16 -2.098 1 88.56 435 THR A N 1
ATOM 3491 C CA . THR A 1 435 ? -9.383 3.188 -3.066 1 88.56 435 THR A CA 1
ATOM 3492 C C . THR A 1 435 ? -8.344 4.141 -2.473 1 88.56 435 THR A C 1
ATOM 3494 O O . THR A 1 435 ? -7.43 4.582 -3.17 1 88.56 435 THR A O 1
ATOM 3497 N N . LYS A 1 436 ? -8.484 4.449 -1.196 1 85 436 LYS A N 1
ATOM 3498 C CA . LYS A 1 436 ? -7.508 5.289 -0.515 1 85 436 LYS A CA 1
ATOM 3499 C C . LYS A 1 436 ? -6.156 4.59 -0.415 1 85 436 LYS A C 1
ATOM 3501 O O . LYS A 1 436 ? -5.109 5.223 -0.559 1 85 436 LYS A O 1
ATOM 3506 N N . VAL A 1 437 ? -6.219 3.352 -0.238 1 86.69 437 VAL A N 1
ATOM 3507 C CA . VAL A 1 437 ? -4.992 2.561 -0.159 1 86.69 437 VAL A CA 1
ATOM 3508 C C . VAL A 1 437 ? -4.277 2.584 -1.506 1 86.69 437 VAL A C 1
ATOM 3510 O O . VAL A 1 437 ? -3.051 2.715 -1.562 1 86.69 437 VAL A O 1
ATOM 3513 N N . LYS A 1 438 ? -5.062 2.453 -2.553 1 88.94 438 LYS A N 1
ATOM 3514 C CA . LYS A 1 438 ? -4.492 2.541 -3.893 1 88.94 438 LYS A CA 1
ATOM 3515 C C . LYS A 1 438 ? -3.719 3.844 -4.078 1 88.94 438 LYS A C 1
ATOM 3517 O O . LYS A 1 438 ? -2.611 3.846 -4.617 1 88.94 438 LYS A O 1
ATOM 3522 N N . GLN A 1 439 ? -4.242 4.887 -3.617 1 85.38 439 GLN A N 1
ATOM 3523 C CA . GLN A 1 439 ? -3.611 6.191 -3.76 1 85.38 439 GLN A CA 1
ATOM 3524 C C . GLN A 1 439 ? -2.355 6.297 -2.898 1 85.38 439 GLN A C 1
ATOM 3526 O O . GLN A 1 439 ? -1.387 6.957 -3.279 1 85.38 439 GLN A O 1
ATOM 3531 N N . LYS A 1 440 ? -2.4 5.637 -1.77 1 80 440 LYS A N 1
ATOM 3532 C CA . LYS A 1 440 ? -1.24 5.641 -0.884 1 80 440 LYS A CA 1
ATOM 3533 C C . LYS A 1 440 ? -0.068 4.891 -1.51 1 80 440 LYS A C 1
ATOM 3535 O O . LYS A 1 440 ? 1.089 5.277 -1.334 1 80 440 LYS A O 1
ATOM 3540 N N . ILE A 1 441 ? -0.389 3.889 -2.201 1 84.19 441 ILE A N 1
ATOM 3541 C CA . ILE A 1 441 ? 0.64 3.012 -2.746 1 84.19 441 ILE A CA 1
ATOM 3542 C C . ILE A 1 441 ? 1.153 3.576 -4.07 1 84.19 441 ILE A C 1
ATOM 3544 O O . ILE A 1 441 ? 2.363 3.699 -4.273 1 84.19 441 ILE A O 1
ATOM 3548 N N . SER A 1 442 ? 0.218 3.924 -4.918 1 79.44 442 SER A N 1
ATOM 3549 C CA . SER A 1 442 ? 0.585 4.27 -6.289 1 79.44 442 SER A CA 1
ATOM 3550 C C . SER A 1 442 ? 0.476 5.77 -6.531 1 79.44 442 SER A C 1
ATOM 3552 O O . SER A 1 442 ? 0.815 6.258 -7.609 1 79.44 442 SER A O 1
ATOM 3554 N N . GLY A 1 443 ? 0.036 6.461 -5.484 1 73.19 443 GLY A N 1
ATOM 3555 C CA . GLY A 1 443 ? -0.126 7.895 -5.66 1 73.19 443 GLY A CA 1
ATOM 3556 C C . GLY A 1 443 ? -1.441 8.273 -6.316 1 73.19 443 GLY A C 1
ATOM 3557 O O . GLY A 1 443 ? -2.504 7.801 -5.902 1 73.19 443 GLY A O 1
ATOM 3558 N N . THR A 1 444 ? -1.371 9.109 -7.414 1 73.31 444 THR A N 1
ATOM 3559 C CA . THR A 1 444 ? -2.568 9.609 -8.078 1 73.31 444 THR A CA 1
ATOM 3560 C C . THR A 1 444 ? -2.852 8.812 -9.352 1 73.31 444 THR A C 1
ATOM 3562 O O . THR A 1 444 ? -1.986 8.086 -9.836 1 73.31 444 THR A O 1
ATOM 3565 N N . PHE A 1 445 ? -4.137 8.773 -9.688 1 84.25 445 PHE A N 1
ATOM 3566 C CA . PHE A 1 445 ? -4.453 8.266 -11.016 1 84.25 445 PHE A CA 1
ATOM 3567 C C . PHE A 1 445 ? -3.92 9.195 -12.102 1 84.25 445 PHE A C 1
ATOM 3569 O O . PHE A 1 445 ? -4.215 10.391 -12.094 1 84.25 445 PHE A O 1
ATOM 3576 N N . ARG A 1 446 ? -3.158 8.672 -12.891 1 78.5 446 ARG A N 1
ATOM 3577 C CA . ARG A 1 446 ? -2.477 9.484 -13.891 1 78.5 446 ARG A CA 1
ATOM 3578 C C . ARG A 1 446 ? -3.43 9.898 -15.008 1 78.5 446 ARG A C 1
ATOM 3580 O O . ARG A 1 446 ? -3.162 10.844 -15.742 1 78.5 446 ARG A O 1
ATOM 3587 N N . SER A 1 447 ? -4.527 9.125 -15.164 1 85.19 447 SER A N 1
ATOM 3588 C CA . SER A 1 447 ? -5.484 9.422 -16.219 1 85.19 447 SER A CA 1
ATOM 3589 C C . SER A 1 447 ? -6.91 9.102 -15.781 1 85.19 447 SER A C 1
ATOM 3591 O O . SER A 1 447 ? -7.117 8.312 -14.859 1 85.19 447 SER A O 1
ATOM 3593 N N . LYS A 1 448 ? -7.797 9.766 -16.469 1 87.62 448 LYS A N 1
ATOM 3594 C CA . LYS A 1 448 ? -9.211 9.492 -16.234 1 87.62 448 LYS A CA 1
ATOM 3595 C C . LYS A 1 448 ? -9.57 8.055 -16.609 1 87.62 448 LYS A C 1
ATOM 3597 O O . LYS A 1 448 ? -10.336 7.402 -15.906 1 87.62 448 LYS A O 1
ATOM 3602 N N . ASP A 1 449 ? -8.969 7.633 -17.656 1 89 449 ASP A N 1
ATOM 3603 C CA . ASP A 1 449 ? -9.234 6.273 -18.109 1 89 449 ASP A CA 1
ATOM 3604 C C . ASP A 1 449 ? -8.781 5.246 -17.078 1 89 449 ASP A C 1
ATOM 3606 O O . ASP A 1 449 ? -9.477 4.258 -16.828 1 89 449 ASP A O 1
ATOM 3610 N N . GLY A 1 450 ? -7.684 5.512 -16.516 1 88.38 450 GLY A N 1
ATOM 3611 C CA . GLY A 1 450 ? -7.18 4.629 -15.477 1 88.38 450 GLY A CA 1
ATOM 3612 C C . GLY A 1 450 ? -8.062 4.59 -14.25 1 88.38 450 GLY A C 1
ATOM 3613 O O . GLY A 1 450 ? -8.281 3.525 -13.664 1 88.38 450 GLY A O 1
ATOM 3614 N N . ALA A 1 451 ? -8.578 5.723 -13.969 1 90.69 451 ALA A N 1
ATOM 3615 C CA . ALA A 1 451 ? -9.469 5.809 -12.805 1 90.69 451 ALA A CA 1
ATOM 3616 C C . ALA A 1 451 ? -10.781 5.074 -13.07 1 90.69 451 ALA A C 1
ATOM 3618 O O . ALA A 1 451 ? -11.289 4.367 -12.195 1 90.69 451 ALA A O 1
ATOM 3619 N N . LYS A 1 452 ? -11.305 5.258 -14.273 1 92.31 452 LYS A N 1
ATOM 3620 C CA . LYS A 1 452 ? -12.547 4.586 -14.648 1 92.31 452 LYS A CA 1
ATOM 3621 C C . LYS A 1 452 ? -12.375 3.07 -14.656 1 92.31 452 LYS A C 1
ATOM 3623 O O . LYS A 1 452 ? -13.25 2.338 -14.188 1 92.31 452 LYS A O 1
ATOM 3628 N N . ALA A 1 453 ? -11.289 2.656 -15.172 1 94.12 453 ALA A N 1
ATOM 3629 C CA . ALA A 1 453 ? -11.008 1.224 -15.195 1 94.12 453 ALA A CA 1
ATOM 3630 C C . ALA A 1 453 ? -10.922 0.658 -13.781 1 94.12 453 ALA A C 1
ATOM 3632 O O . ALA A 1 453 ? -11.516 -0.379 -13.484 1 94.12 453 ALA A O 1
ATOM 3633 N N . PHE A 1 454 ? -10.227 1.38 -12.953 1 93.56 454 PHE A N 1
ATOM 3634 C CA . PHE A 1 454 ? -10.047 0.933 -11.578 1 93.56 454 PHE A CA 1
ATOM 3635 C C . PHE A 1 454 ? -11.391 0.837 -10.859 1 93.56 454 PHE A C 1
ATOM 3637 O O . PHE A 1 454 ? -11.688 -0.172 -10.219 1 93.56 454 PHE A O 1
ATOM 3644 N N . THR A 1 455 ? -12.219 1.854 -11 1 94.75 455 THR A N 1
ATOM 3645 C CA . THR A 1 455 ? -13.477 1.92 -10.266 1 94.75 455 THR A CA 1
ATOM 3646 C C . THR A 1 455 ? -14.438 0.83 -10.734 1 94.75 455 THR A C 1
ATOM 3648 O O . THR A 1 455 ? -15.086 0.176 -9.914 1 94.75 455 THR A O 1
ATOM 3651 N N . ARG A 1 456 ? -14.508 0.631 -12.039 1 96.75 456 ARG A N 1
ATOM 3652 C CA . ARG A 1 456 ? -15.391 -0.402 -12.57 1 96.75 456 ARG A CA 1
ATOM 3653 C C . ARG A 1 456 ? -14.93 -1.79 -12.125 1 96.75 456 ARG A C 1
ATOM 3655 O O . ARG A 1 456 ? -15.742 -2.592 -11.648 1 96.75 456 ARG A O 1
ATOM 3662 N N . ILE A 1 457 ? -13.68 -2.094 -12.297 1 97.44 457 ILE A N 1
ATOM 3663 C CA . ILE A 1 457 ? -13.148 -3.406 -11.938 1 97.44 457 ILE A CA 1
ATOM 3664 C C . ILE A 1 457 ? -13.289 -3.625 -10.43 1 97.44 457 ILE A C 1
ATOM 3666 O O . ILE A 1 457 ? -13.672 -4.711 -9.984 1 97.44 457 ILE A O 1
ATOM 3670 N N . ARG A 1 458 ? -13 -2.6 -9.68 1 96.25 458 ARG A N 1
ATOM 3671 C CA . ARG A 1 458 ? -13.102 -2.695 -8.227 1 96.25 458 ARG A CA 1
ATOM 3672 C C . ARG A 1 458 ? -14.547 -2.953 -7.797 1 96.25 458 ARG A C 1
ATOM 3674 O O . ARG A 1 458 ? -14.789 -3.715 -6.859 1 96.25 458 ARG A O 1
ATOM 3681 N N . GLY A 1 459 ? -15.469 -2.195 -8.398 1 97.19 459 GLY A N 1
ATOM 3682 C CA . GLY A 1 459 ? -16.875 -2.455 -8.117 1 97.19 459 GLY A CA 1
ATOM 3683 C C . GLY A 1 459 ? -17.281 -3.895 -8.375 1 97.19 459 GLY A C 1
ATOM 3684 O O . GLY A 1 459 ? -17.984 -4.5 -7.57 1 97.19 459 GLY A O 1
ATOM 3685 N N . TYR A 1 460 ? -16.812 -4.461 -9.492 1 97.56 460 TYR A N 1
ATOM 3686 C CA . TYR A 1 460 ? -17.062 -5.855 -9.828 1 97.56 460 TYR A CA 1
ATOM 3687 C C . TYR A 1 460 ? -16.453 -6.793 -8.797 1 97.56 460 TYR A C 1
ATOM 3689 O O . TYR A 1 460 ? -17.125 -7.707 -8.305 1 97.56 460 TYR A O 1
ATOM 3697 N N . VAL A 1 461 ? -15.219 -6.547 -8.414 1 96.31 461 VAL A N 1
ATOM 3698 C CA . VAL A 1 461 ? -14.492 -7.387 -7.465 1 96.31 461 VAL A CA 1
ATOM 3699 C C . VAL A 1 461 ? -15.18 -7.348 -6.105 1 96.31 461 VAL A C 1
ATOM 3701 O O . VAL A 1 461 ? -15.367 -8.391 -5.469 1 96.31 461 VAL A O 1
ATOM 3704 N N . SER A 1 462 ? -15.508 -6.125 -5.656 1 96.25 462 SER A N 1
ATOM 3705 C CA . SER A 1 462 ? -16.219 -5.984 -4.383 1 96.25 462 SER A CA 1
ATOM 3706 C C . SER A 1 462 ? -17.516 -6.77 -4.387 1 96.25 462 SER A C 1
ATOM 3708 O O . SER A 1 462 ? -17.844 -7.453 -3.412 1 96.25 462 SER A O 1
ATOM 3710 N N . THR A 1 463 ? -18.266 -6.664 -5.469 1 97.38 463 THR A N 1
ATOM 3711 C CA . THR A 1 463 ? -19.531 -7.379 -5.609 1 97.38 463 THR A CA 1
ATOM 3712 C C . THR A 1 463 ? -19.297 -8.891 -5.59 1 97.38 463 THR A C 1
ATOM 3714 O O . THR A 1 463 ? -20.031 -9.625 -4.93 1 97.38 463 THR A O 1
ATOM 3717 N N . VAL A 1 464 ? -18.266 -9.352 -6.324 1 96.25 464 VAL A N 1
ATOM 3718 C CA . VAL A 1 464 ? -17.922 -10.766 -6.395 1 96.25 464 VAL A CA 1
ATOM 3719 C C . VAL A 1 464 ? -17.578 -11.289 -4.996 1 96.25 464 VAL A C 1
ATOM 3721 O O . VAL A 1 464 ? -18.062 -12.344 -4.586 1 96.25 464 VAL A O 1
ATOM 3724 N N . ARG A 1 465 ? -16.844 -10.586 -4.258 1 93.81 465 ARG A N 1
ATOM 3725 C CA . ARG A 1 465 ? -16.438 -10.977 -2.914 1 93.81 465 ARG A CA 1
ATOM 3726 C C . ARG A 1 465 ? -17.625 -11.023 -1.964 1 93.81 465 ARG A C 1
ATOM 3728 O O . ARG A 1 465 ? -17.719 -11.914 -1.117 1 93.81 465 ARG A O 1
ATOM 3735 N N . LYS A 1 466 ? -18.5 -10.039 -2.08 1 95.12 466 LYS A N 1
ATOM 3736 C CA . LYS A 1 466 ? -19.703 -10 -1.242 1 95.12 466 LYS A CA 1
ATOM 3737 C C . LYS A 1 466 ? -20.578 -11.227 -1.476 1 95.12 466 LYS A C 1
ATOM 3739 O O . LYS A 1 466 ? -21.328 -11.641 -0.589 1 95.12 466 LYS A O 1
ATOM 3744 N N . ASN A 1 467 ? -20.438 -11.797 -2.668 1 94.88 467 ASN A N 1
ATOM 3745 C CA . ASN A 1 467 ? -21.219 -12.984 -3.002 1 94.88 467 ASN A CA 1
ATOM 3746 C C . ASN A 1 467 ? -20.422 -14.266 -2.801 1 94.88 467 ASN A C 1
ATOM 3748 O O . ASN A 1 467 ? -20.766 -15.312 -3.342 1 94.88 467 ASN A O 1
ATOM 3752 N N . SER A 1 468 ? -19.25 -14.266 -2.174 1 91.38 468 SER A N 1
ATOM 3753 C CA . SER A 1 468 ? -18.406 -15.383 -1.757 1 91.38 468 SER A CA 1
ATOM 3754 C C . SER A 1 468 ? -17.922 -16.188 -2.957 1 91.38 468 SER A C 1
ATOM 3756 O O . SER A 1 468 ? -17.906 -17.422 -2.924 1 91.38 468 SER A O 1
ATOM 3758 N N . LEU A 1 469 ? -17.656 -15.5 -4.035 1 92.69 469 LEU A N 1
ATOM 3759 C CA . LEU A 1 469 ? -17.094 -16.125 -5.227 1 92.69 469 LEU A CA 1
ATOM 3760 C C . LEU A 1 469 ? -15.578 -15.914 -5.285 1 92.69 469 LEU A C 1
ATOM 3762 O O . LEU A 1 469 ? -15.055 -14.984 -4.672 1 92.69 469 LEU A O 1
ATOM 3766 N N . ASN A 1 470 ? -14.93 -16.797 -5.973 1 93.25 470 ASN A N 1
ATOM 3767 C CA . ASN A 1 470 ? -13.492 -16.641 -6.176 1 93.25 470 ASN A CA 1
ATOM 3768 C C . ASN A 1 470 ? -13.195 -15.492 -7.137 1 93.25 470 ASN A C 1
ATOM 3770 O O . ASN A 1 470 ? -13.547 -15.555 -8.32 1 93.25 470 ASN A O 1
ATOM 3774 N N . THR A 1 471 ? -12.562 -14.539 -6.633 1 95.19 471 THR A N 1
ATOM 3775 C CA . THR A 1 471 ? -12.344 -13.305 -7.383 1 95.19 471 THR A CA 1
ATOM 3776 C C . THR A 1 471 ? -11.516 -13.57 -8.633 1 95.19 471 THR A C 1
ATOM 3778 O O . THR A 1 471 ? -11.82 -13.055 -9.711 1 95.19 471 THR A O 1
ATOM 3781 N N . LEU A 1 472 ? -10.43 -14.398 -8.531 1 95.31 472 LEU A N 1
ATOM 3782 C CA . LEU A 1 472 ? -9.562 -14.664 -9.672 1 95.31 472 LEU A CA 1
ATOM 3783 C C . LEU A 1 472 ? -10.312 -15.406 -10.773 1 95.31 472 LEU A C 1
ATOM 3785 O O . LEU A 1 472 ? -10.188 -15.062 -11.953 1 95.31 472 LEU A O 1
ATOM 3789 N N . ASP A 1 473 ? -11.125 -16.344 -10.422 1 93.88 473 ASP A N 1
ATOM 3790 C CA . ASP A 1 473 ? -11.922 -17.078 -11.391 1 93.88 473 ASP A CA 1
ATOM 3791 C C . ASP A 1 473 ? -12.93 -16.172 -12.094 1 93.88 473 ASP A C 1
ATOM 3793 O O . ASP A 1 473 ? -13.148 -16.281 -13.297 1 93.88 473 ASP A O 1
ATOM 3797 N N . CYS A 1 474 ? -13.5 -15.305 -11.305 1 96 474 CYS A N 1
ATOM 3798 C CA . CYS A 1 474 ? -14.477 -14.375 -11.875 1 96 474 CYS A CA 1
ATOM 3799 C C . CYS A 1 474 ? -13.812 -13.406 -12.844 1 96 474 CYS A C 1
ATOM 3801 O O . CYS A 1 474 ? -14.352 -13.133 -13.914 1 96 474 CYS A O 1
ATOM 3803 N N . ILE A 1 475 ? -12.648 -12.891 -12.492 1 97.12 475 ILE A N 1
ATOM 3804 C CA . ILE A 1 475 ? -11.922 -12 -13.391 1 97.12 475 ILE A CA 1
ATOM 3805 C C . ILE A 1 475 ? -11.516 -12.766 -14.648 1 97.12 475 ILE A C 1
ATOM 3807 O O . ILE A 1 475 ? -11.57 -12.227 -15.758 1 97.12 475 ILE A O 1
ATOM 3811 N N . LYS A 1 476 ? -11.055 -14.016 -14.484 1 95.69 476 LYS A N 1
ATOM 3812 C CA . LYS A 1 476 ? -10.695 -14.852 -15.633 1 95.69 476 LYS A CA 1
ATOM 3813 C C . LYS A 1 476 ? -11.883 -15.016 -16.578 1 95.69 476 LYS A C 1
ATOM 3815 O O . LYS A 1 476 ? -11.711 -14.953 -17.797 1 95.69 476 LYS A O 1
ATOM 3820 N N . SER A 1 477 ? -13.07 -15.18 -16.016 1 95.25 477 SER A N 1
ATOM 3821 C CA . SER A 1 477 ? -14.266 -15.359 -16.812 1 95.25 477 SER A CA 1
ATOM 3822 C C . SER A 1 477 ? -14.539 -14.141 -17.688 1 95.25 477 SER A C 1
ATOM 3824 O O . SER A 1 477 ? -15.156 -14.25 -18.75 1 95.25 477 SER A O 1
ATOM 3826 N N . VAL A 1 478 ? -14.094 -12.969 -17.234 1 95.62 478 VAL A N 1
ATOM 3827 C CA . VAL A 1 478 ? -14.312 -11.727 -17.984 1 95.62 478 VAL A CA 1
ATOM 3828 C C . VAL A 1 478 ? -13.609 -11.797 -19.328 1 95.62 478 VAL A C 1
ATOM 3830 O O . VAL A 1 478 ? -14.062 -11.195 -20.312 1 95.62 478 VAL A O 1
ATOM 3833 N N . PHE A 1 479 ? -12.477 -12.547 -19.422 1 93.5 479 PHE A N 1
ATOM 3834 C CA . PHE A 1 479 ? -11.695 -12.641 -20.641 1 93.5 479 PHE A CA 1
ATOM 3835 C C . PHE A 1 479 ? -12.195 -13.781 -21.516 1 93.5 479 PHE A C 1
ATOM 3837 O O . PHE A 1 479 ? -11.688 -13.992 -22.625 1 93.5 479 PHE A O 1
ATOM 3844 N N . THR A 1 480 ? -13.18 -14.477 -21.016 1 89.88 480 THR A N 1
ATOM 3845 C CA . THR A 1 480 ? -13.797 -15.555 -21.781 1 89.88 480 THR A CA 1
ATOM 3846 C C . THR A 1 480 ? -15.164 -15.117 -22.312 1 89.88 480 THR A C 1
ATOM 3848 O O . THR A 1 480 ? -15.555 -13.961 -22.156 1 89.88 480 THR A O 1
ATOM 3851 N N . SER A 1 481 ? -15.82 -16.031 -22.984 1 85.31 481 SER A N 1
ATOM 3852 C CA . SER A 1 481 ? -17.125 -15.734 -23.547 1 85.31 481 SER A CA 1
ATOM 3853 C C . SER A 1 481 ? -18.234 -15.82 -22.5 1 85.31 481 SER A C 1
ATOM 3855 O O . SER A 1 481 ? -19.344 -15.32 -22.719 1 85.31 481 SER A O 1
ATOM 3857 N N . ASN A 1 482 ? -17.891 -16.312 -21.391 1 88.38 482 ASN A N 1
ATOM 3858 C CA . ASN A 1 482 ? -18.875 -16.5 -20.328 1 88.38 482 ASN A CA 1
ATOM 3859 C C . ASN A 1 482 ? -18.484 -15.734 -19.062 1 88.38 482 ASN A C 1
ATOM 3861 O O . ASN A 1 482 ? -18 -16.328 -18.094 1 88.38 482 ASN A O 1
ATOM 3865 N N . ILE A 1 483 ? -18.906 -14.516 -19.047 1 92.31 483 ILE A N 1
ATOM 3866 C CA . ILE A 1 483 ? -18.578 -13.664 -17.922 1 92.31 483 ILE A CA 1
ATOM 3867 C C . ILE A 1 483 ? -19.484 -14.008 -16.734 1 92.31 483 ILE A C 1
ATOM 3869 O O . ILE A 1 483 ? -20.703 -14.133 -16.891 1 92.31 483 ILE A O 1
ATOM 3873 N N . ILE A 1 484 ? -18.969 -14.234 -15.641 1 92.19 484 ILE A N 1
ATOM 3874 C CA . ILE A 1 484 ? -19.734 -14.484 -14.422 1 92.19 484 ILE A CA 1
ATOM 3875 C C . ILE A 1 484 ? -20.312 -13.172 -13.898 1 92.19 484 ILE A C 1
ATOM 3877 O O . ILE A 1 484 ? -19.562 -12.266 -13.523 1 92.19 484 ILE A O 1
ATOM 3881 N N . ASP A 1 485 ? -21.562 -13.055 -13.93 1 93.44 485 ASP A N 1
ATOM 3882 C CA . ASP A 1 485 ? -22.297 -11.898 -13.414 1 93.44 485 ASP A CA 1
ATOM 3883 C C . ASP A 1 485 ? -22.922 -12.203 -12.055 1 93.44 485 ASP A C 1
ATOM 3885 O O . ASP A 1 485 ? -23.891 -12.969 -11.977 1 93.44 485 ASP A O 1
ATOM 3889 N N . PRO A 1 486 ? -22.406 -11.617 -11.016 1 90.5 486 PRO A N 1
ATOM 3890 C CA . PRO A 1 486 ? -22.891 -11.922 -9.664 1 90.5 486 PRO A CA 1
ATOM 3891 C C . PRO A 1 486 ? -24.344 -11.531 -9.469 1 90.5 486 PRO A C 1
ATOM 3893 O O . PRO A 1 486 ? -24.984 -11.969 -8.5 1 90.5 486 PRO A O 1
ATOM 3896 N N . THR A 1 487 ? -24.922 -10.664 -10.344 1 87.94 487 THR A N 1
ATOM 3897 C CA . THR A 1 487 ? -26.312 -10.258 -10.219 1 87.94 487 THR A CA 1
ATOM 3898 C C . THR A 1 487 ? -27.25 -11.367 -10.703 1 87.94 487 THR A C 1
ATOM 3900 O O . THR A 1 487 ? -28.453 -11.344 -10.406 1 87.94 487 THR A O 1
ATOM 3903 N N . LEU A 1 488 ? -26.656 -12.305 -11.43 1 79.38 488 LEU A N 1
ATOM 3904 C CA . LEU A 1 488 ? -27.453 -13.383 -12 1 79.38 488 LEU A CA 1
ATOM 3905 C C . LEU A 1 488 ? -27.266 -14.68 -11.219 1 79.38 488 LEU A C 1
ATOM 3907 O O . LEU A 1 488 ? -27.906 -15.688 -11.508 1 79.38 488 LEU A O 1
ATOM 3911 N N . VAL A 1 489 ? -26.375 -14.68 -10.258 1 68.81 489 VAL A N 1
ATOM 3912 C CA . VAL A 1 489 ? -26.125 -15.906 -9.508 1 68.81 489 VAL A CA 1
ATOM 3913 C C . VAL A 1 489 ? -27.094 -16 -8.32 1 68.81 489 VAL A C 1
ATOM 3915 O O . VAL A 1 489 ? -27.469 -14.977 -7.746 1 68.81 489 VAL A O 1
ATOM 3918 N N . MET B 1 1 ? -10.664 66.125 27.172 1 72.25 1 MET B N 1
ATOM 3919 C CA . MET B 1 1 ? -11.133 67.062 28.203 1 72.25 1 MET B CA 1
ATOM 3920 C C . MET B 1 1 ? -11.539 68.375 27.594 1 72.25 1 MET B C 1
ATOM 3922 O O . MET B 1 1 ? -10.828 68.938 26.75 1 72.25 1 MET B O 1
ATOM 3926 N N . SER B 1 2 ? -12.641 68.812 27.812 1 78.44 2 SER B N 1
ATOM 3927 C CA . SER B 1 2 ? -13.18 70.062 27.25 1 78.44 2 SER B CA 1
ATOM 3928 C C . SER B 1 2 ? -12.43 71.312 27.766 1 78.44 2 SER B C 1
ATOM 3930 O O . SER B 1 2 ? -11.852 71.25 28.859 1 78.44 2 SER B O 1
ATOM 3932 N N . GLU B 1 3 ? -12.367 72.25 26.891 1 78.44 3 GLU B N 1
ATOM 3933 C CA . GLU B 1 3 ? -11.68 73.5 27.25 1 78.44 3 GLU B CA 1
ATOM 3934 C C . GLU B 1 3 ? -12.25 74.125 28.516 1 78.44 3 GLU B C 1
ATOM 3936 O O . GLU B 1 3 ? -11.5 74.625 29.359 1 78.44 3 GLU B O 1
ATOM 3941 N N . GLY B 1 4 ? -13.562 74.062 28.719 1 76.19 4 GLY B N 1
ATOM 3942 C CA . GLY B 1 4 ? -14.203 74.625 29.922 1 76.19 4 GLY B CA 1
ATOM 3943 C C . GLY B 1 4 ? -13.742 73.875 31.188 1 76.19 4 GLY B C 1
ATOM 3944 O O . GLY B 1 4 ? -13.555 74.562 32.219 1 76.19 4 GLY B O 1
ATOM 3945 N N . LYS B 1 5 ? -13.438 72.688 31.047 1 82.88 5 LYS B N 1
ATOM 3946 C CA . LYS B 1 5 ? -13 71.875 32.188 1 82.88 5 LYS B CA 1
ATOM 3947 C C . LYS B 1 5 ? -11.539 72.188 32.531 1 82.88 5 LYS B C 1
ATOM 3949 O O . LYS B 1 5 ? -11.164 72.188 33.719 1 82.88 5 LYS B O 1
ATOM 3954 N N . ILE B 1 6 ? -10.75 72.5 31.531 1 79.94 6 ILE B N 1
ATOM 3955 C CA . ILE B 1 6 ? -9.344 72.875 31.75 1 79.94 6 ILE B CA 1
ATOM 3956 C C . ILE B 1 6 ? -9.219 74.188 32.438 1 79.94 6 ILE B C 1
ATOM 3958 O O . ILE B 1 6 ? -8.414 74.375 33.344 1 79.94 6 ILE B O 1
ATOM 3962 N N . ILE B 1 7 ? -10.195 75.125 32.062 1 80.56 7 ILE B N 1
ATOM 3963 C CA . ILE B 1 7 ? -10.219 76.438 32.656 1 80.56 7 ILE B CA 1
ATOM 3964 C C . ILE B 1 7 ? -10.641 76.312 34.125 1 80.56 7 ILE B C 1
ATOM 3966 O O . ILE B 1 7 ? -10.078 77 35 1 80.56 7 ILE B O 1
ATOM 3970 N N . GLU B 1 8 ? -11.531 75.5 34.375 1 81.75 8 GLU B N 1
ATOM 3971 C CA . GLU B 1 8 ? -11.992 75.25 35.75 1 81.75 8 GLU B CA 1
ATOM 3972 C C . GLU B 1 8 ? -10.898 74.688 36.625 1 81.75 8 GLU B C 1
ATOM 3974 O O . GLU B 1 8 ? -10.719 75.062 37.781 1 81.75 8 GLU B O 1
ATOM 3979 N N . ILE B 1 9 ? -10.062 73.812 36.094 1 80.94 9 ILE B N 1
ATOM 3980 C CA . ILE B 1 9 ? -8.984 73.125 36.781 1 80.94 9 ILE B CA 1
ATOM 3981 C C . ILE B 1 9 ? -7.836 74.125 37.031 1 80.94 9 ILE B C 1
ATOM 3983 O O . ILE B 1 9 ? -7.25 74.125 38.125 1 80.94 9 ILE B O 1
ATOM 3987 N N . TYR B 1 10 ? -7.625 75.062 36.062 1 81.31 10 TYR B N 1
ATOM 3988 C CA . TYR B 1 10 ? -6.602 76.062 36.219 1 81.31 10 TYR B CA 1
ATOM 3989 C C . TYR B 1 10 ? -6.977 77.062 37.312 1 81.31 10 TYR B C 1
ATOM 3991 O O . TYR B 1 10 ? -6.125 77.438 38.094 1 81.31 10 TYR B O 1
ATOM 3999 N N . ASN B 1 11 ? -8.312 77.375 37.406 1 81 11 ASN B N 1
ATOM 4000 C CA . ASN B 1 11 ? -8.781 78.375 38.375 1 81 11 ASN B CA 1
ATOM 4001 C C . ASN B 1 11 ? -8.789 77.812 39.781 1 81 11 ASN B C 1
ATOM 4003 O O . ASN B 1 11 ? -8.844 78.562 40.75 1 81 11 ASN B O 1
ATOM 4007 N N . GLN B 1 12 ? -8.688 76.562 39.844 1 82.31 12 GLN B N 1
ATOM 4008 C CA . GLN B 1 12 ? -8.727 75.875 41.156 1 82.31 12 GLN B CA 1
ATOM 4009 C C . GLN B 1 12 ? -7.34 75.812 41.781 1 82.31 12 GLN B C 1
ATOM 4011 O O . GLN B 1 12 ? -7.199 75.5 42.938 1 82.31 12 GLN B O 1
ATOM 4016 N N . GLY B 1 13 ? -6.383 76.188 41 1 81.31 13 GLY B N 1
ATOM 4017 C CA . GLY B 1 13 ? -5.07 76.375 41.625 1 81.31 13 GLY B CA 1
ATOM 4018 C C . GLY B 1 13 ? -4.031 75.438 41.062 1 81.31 13 GLY B C 1
ATOM 4019 O O . GLY B 1 13 ? -4.348 74.562 40.281 1 81.31 13 GLY B O 1
ATOM 4020 N N . LEU B 1 14 ? -2.893 75.75 41.438 1 81.62 14 LEU B N 1
ATOM 4021 C CA . LEU B 1 14 ? -1.719 75 40.969 1 81.62 14 LEU B CA 1
ATOM 4022 C C . LEU B 1 14 ? -1.79 73.562 41.375 1 81.62 14 LEU B C 1
ATOM 4024 O O . LEU B 1 14 ? -1.435 72.688 40.625 1 81.62 14 LEU B O 1
ATOM 4028 N N . THR B 1 15 ? -2.352 73.312 42.438 1 81.62 15 THR B N 1
ATOM 4029 C CA . THR B 1 15 ? -2.398 71.938 42.969 1 81.62 15 THR B CA 1
ATOM 4030 C C . THR B 1 15 ? -3.318 71.062 42.125 1 81.62 15 THR B C 1
ATOM 4032 O O . THR B 1 15 ? -3.014 69.875 41.906 1 81.62 15 THR B O 1
ATOM 4035 N N . GLN B 1 16 ? -4.273 71.625 41.625 1 82.69 16 GLN B N 1
ATOM 4036 C CA . GLN B 1 16 ? -5.246 70.875 40.844 1 82.69 16 GLN B CA 1
ATOM 4037 C C . GLN B 1 16 ? -4.727 70.562 39.438 1 82.69 16 GLN B C 1
ATOM 4039 O O . GLN B 1 16 ? -4.93 69.438 38.906 1 82.69 16 GLN B O 1
ATOM 4044 N N . VAL B 1 17 ? -4.086 71.5 38.875 1 82.5 17 VAL B N 1
ATOM 4045 C CA . VAL B 1 17 ? -3.51 71.312 37.562 1 82.5 17 VAL B CA 1
ATOM 4046 C C . VAL B 1 17 ? -2.418 70.25 37.625 1 82.5 17 VAL B C 1
ATOM 4048 O O . VAL B 1 17 ? -2.34 69.375 36.719 1 82.5 17 VAL B O 1
ATOM 4051 N N . MET B 1 18 ? -1.701 70.312 38.656 1 80.88 18 MET B N 1
ATOM 4052 C CA . MET B 1 18 ? -0.633 69.375 38.844 1 80.88 18 MET B CA 1
ATOM 4053 C C . MET B 1 18 ? -1.202 67.938 38.969 1 80.88 18 MET B C 1
ATOM 4055 O O . MET B 1 18 ? -0.652 67 38.438 1 80.88 18 MET B O 1
ATOM 4059 N N . SER B 1 19 ? -2.266 67.875 39.594 1 82.5 19 SER B N 1
ATOM 4060 C CA . SER B 1 19 ? -2.898 66.625 39.812 1 82.5 19 SER B CA 1
ATOM 4061 C C . SER B 1 19 ? -3.422 66 38.531 1 82.5 19 SER B C 1
ATOM 4063 O O . SER B 1 19 ? -3.238 64.812 38.25 1 82.5 19 SER B O 1
ATOM 4065 N N . VAL B 1 20 ? -3.93 66.812 37.75 1 82.62 20 VAL B N 1
ATOM 4066 C CA . VAL B 1 20 ? -4.535 66.375 36.5 1 82.62 20 VAL B CA 1
ATOM 4067 C C . VAL B 1 20 ? -3.441 65.938 35.531 1 82.62 20 VAL B C 1
ATOM 4069 O O . VAL B 1 20 ? -3.551 64.938 34.844 1 82.62 20 VAL B O 1
ATOM 4072 N N . ILE B 1 21 ? -2.477 66.688 35.438 1 81.19 21 ILE B N 1
ATOM 4073 C CA . ILE B 1 21 ? -1.386 66.375 34.531 1 81.19 21 ILE B CA 1
ATOM 4074 C C . ILE B 1 21 ? -0.674 65.125 34.969 1 81.19 21 ILE B C 1
ATOM 4076 O O . ILE B 1 21 ? -0.314 64.312 34.125 1 81.19 21 ILE B O 1
ATOM 4080 N N . LYS B 1 22 ? -0.597 65.062 36.188 1 80.19 22 LYS B N 1
ATOM 4081 C CA . LYS B 1 22 ? 0.012 63.812 36.719 1 80.19 22 LYS B CA 1
ATOM 4082 C C . LYS B 1 22 ? -0.84 62.594 36.375 1 80.19 22 LYS B C 1
ATOM 4084 O O . LYS B 1 22 ? -0.31 61.531 36.031 1 80.19 22 LYS B O 1
ATOM 4089 N N . GLU B 1 23 ? -2.043 62.781 36.469 1 81.62 23 GLU B N 1
ATOM 4090 C CA . GLU B 1 23 ? -2.963 61.719 36.156 1 81.62 23 GLU B CA 1
ATOM 4091 C C . GLU B 1 23 ? -2.898 61.344 34.688 1 81.62 23 GLU B C 1
ATOM 4093 O O . GLU B 1 23 ? -2.898 60.156 34.344 1 81.62 23 GLU B O 1
ATOM 4098 N N . LEU B 1 24 ? -2.842 62.312 33.938 1 82.19 24 LEU B N 1
ATOM 4099 C CA . LEU B 1 24 ? -2.791 62.094 32.5 1 82.19 24 LEU B CA 1
ATOM 4100 C C . LEU B 1 24 ? -1.463 61.438 32.094 1 82.19 24 LEU B C 1
ATOM 4102 O O . LEU B 1 24 ? -1.43 60.531 31.266 1 82.19 24 LEU B O 1
ATOM 4106 N N . THR B 1 25 ? -0.466 61.938 32.719 1 80 25 THR B N 1
ATOM 4107 C CA . THR B 1 25 ? 0.854 61.375 32.438 1 80 25 THR B CA 1
ATOM 4108 C C . THR B 1 25 ? 0.942 59.938 32.906 1 80 25 THR B C 1
ATOM 4110 O O . THR B 1 25 ? 1.539 59.094 32.219 1 80 25 THR B O 1
ATOM 4113 N N . ASN B 1 26 ? 0.337 59.688 33.969 1 81 26 ASN B N 1
ATOM 4114 C CA . ASN B 1 26 ? 0.299 58.312 34.469 1 81 26 ASN B CA 1
ATOM 4115 C C . ASN B 1 26 ? -0.517 57.406 33.531 1 81 26 ASN B C 1
ATOM 4117 O O . ASN B 1 26 ? -0.147 56.25 33.312 1 81 26 ASN B O 1
ATOM 4121 N N . GLU B 1 27 ? -1.481 57.906 33.094 1 81.81 27 GLU B N 1
ATOM 4122 C CA . GLU B 1 27 ? -2.311 57.156 32.156 1 81.81 27 GLU B CA 1
ATOM 4123 C C . GLU B 1 27 ? -1.556 56.875 30.844 1 81.81 27 GLU B C 1
ATOM 4125 O O . GLU B 1 27 ? -1.664 55.781 30.281 1 81.81 27 GLU B O 1
ATOM 4130 N N . ILE B 1 28 ? -0.893 57.781 30.469 1 81.94 28 ILE B N 1
ATOM 4131 C CA . ILE B 1 28 ? -0.101 57.625 29.25 1 81.94 28 ILE B CA 1
ATOM 4132 C C . ILE B 1 28 ? 0.973 56.562 29.469 1 81.94 28 ILE B C 1
ATOM 4134 O O . ILE B 1 28 ? 1.203 55.719 28.609 1 81.94 28 ILE B O 1
ATOM 4138 N N . LYS B 1 29 ? 1.526 56.656 30.578 1 79.94 29 LYS B N 1
ATOM 4139 C CA . LYS B 1 29 ? 2.535 55.656 30.906 1 79.94 29 LYS B CA 1
ATOM 4140 C C . LYS B 1 29 ? 1.93 54.25 30.953 1 79.94 29 LYS B C 1
ATOM 4142 O O . LYS B 1 29 ? 2.533 53.281 30.469 1 79.94 29 LYS B O 1
ATOM 4147 N N . GLY B 1 30 ? 0.838 54.219 31.547 1 81.25 30 GLY B N 1
ATOM 4148 C CA . GLY B 1 30 ? 0.139 52.969 31.594 1 81.25 30 GLY B CA 1
ATOM 4149 C C . GLY B 1 30 ? -0.246 52.438 30.234 1 81.25 30 GLY B C 1
ATOM 4150 O O . GLY B 1 30 ? -0.079 51.25 29.938 1 81.25 30 GLY B O 1
ATOM 4151 N N . LEU B 1 31 ? -0.644 53.281 29.453 1 80.75 31 LEU B N 1
ATOM 4152 C CA . LEU B 1 31 ? -1.072 52.906 28.109 1 80.75 31 LEU B CA 1
ATOM 4153 C C . LEU B 1 31 ? 0.124 52.531 27.234 1 80.75 31 LEU B C 1
ATOM 4155 O O . LEU B 1 31 ? 0.045 51.594 26.438 1 80.75 31 LEU B O 1
ATOM 4159 N N . ASN B 1 32 ? 1.106 53.25 27.422 1 79.38 32 ASN B N 1
ATOM 4160 C CA . ASN B 1 32 ? 2.33 52.906 26.703 1 79.38 32 ASN B CA 1
ATOM 4161 C C . ASN B 1 32 ? 2.842 51.531 27.078 1 79.38 32 ASN B C 1
ATOM 4163 O O . ASN B 1 32 ? 3.285 50.781 26.219 1 79.38 32 ASN B O 1
ATOM 4167 N N . SER B 1 33 ? 2.748 51.281 28.25 1 80.19 33 SER B N 1
ATOM 4168 C CA . SER B 1 33 ? 3.148 49.969 28.719 1 80.19 33 SER B CA 1
ATOM 4169 C C . SER B 1 33 ? 2.246 48.875 28.156 1 80.19 33 SER B C 1
ATOM 4171 O O . SER B 1 33 ? 2.721 47.812 27.75 1 80.19 33 SER B O 1
ATOM 4173 N N . GLN B 1 34 ? 1.084 49.219 28.094 1 79.88 34 GLN B N 1
ATOM 4174 C CA . GLN B 1 34 ? 0.127 48.25 27.531 1 79.88 34 GLN B CA 1
ATOM 4175 C C . GLN B 1 34 ? 0.371 48.031 26.047 1 79.88 34 GLN B C 1
ATOM 4177 O O . GLN B 1 34 ? 0.309 46.906 25.547 1 79.88 34 GLN B O 1
ATOM 4182 N N . VAL B 1 35 ? 0.607 49.031 25.422 1 77.62 35 VAL B N 1
ATOM 4183 C CA . VAL B 1 35 ? 0.897 48.969 23.984 1 77.62 35 VAL B CA 1
ATOM 4184 C C . VAL B 1 35 ? 2.148 48.125 23.75 1 77.62 35 VAL B C 1
ATOM 4186 O O . VAL B 1 35 ? 2.189 47.281 22.844 1 77.62 35 VAL B O 1
ATOM 4189 N N . GLU B 1 36 ? 3.041 48.406 24.547 1 76.75 36 GLU B N 1
ATOM 4190 C CA . GLU B 1 36 ? 4.281 47.625 24.422 1 76.75 36 GLU B CA 1
ATOM 4191 C C . GLU B 1 36 ? 4.047 46.156 24.672 1 76.75 36 GLU B C 1
ATOM 4193 O O . GLU B 1 36 ? 4.578 45.312 23.953 1 76.75 36 GLU B O 1
ATOM 4198 N N . LYS B 1 37 ? 3.334 45.875 25.578 1 77.38 37 LYS B N 1
ATOM 4199 C CA . LYS B 1 37 ? 3.047 44.469 25.906 1 77.38 37 LYS B CA 1
ATOM 4200 C C . LYS B 1 37 ? 2.254 43.781 24.797 1 77.38 37 LYS B C 1
ATOM 4202 O O . LYS B 1 37 ? 2.586 42.688 24.391 1 77.38 37 LYS B O 1
ATOM 4207 N N . ILE B 1 38 ? 1.323 44.438 24.359 1 75.5 38 ILE B N 1
ATOM 4208 C CA . ILE B 1 38 ? 0.459 43.875 23.344 1 75.5 38 ILE B CA 1
ATOM 4209 C C . ILE B 1 38 ? 1.224 43.75 22.031 1 75.5 38 ILE B C 1
ATOM 4211 O O . ILE B 1 38 ? 1.084 42.75 21.312 1 75.5 38 ILE B O 1
ATOM 4215 N N . SER B 1 39 ? 1.988 44.688 21.828 1 73.06 39 SER B N 1
ATOM 4216 C CA . SER B 1 39 ? 2.809 44.656 20.625 1 73.06 39 SER B CA 1
ATOM 4217 C C . SER B 1 39 ? 3.789 43.5 20.656 1 73.06 39 SER B C 1
ATOM 4219 O O . SER B 1 39 ? 4.012 42.844 19.641 1 73.06 39 SER B O 1
ATOM 4221 N N . LYS B 1 40 ? 4.289 43.281 21.688 1 72 40 LYS B N 1
ATOM 4222 C CA . LYS B 1 40 ? 5.184 42.156 21.859 1 72 40 LYS B CA 1
ATOM 4223 C C . LYS B 1 40 ? 4.441 40.812 21.641 1 72 40 LYS B C 1
ATOM 4225 O O . LYS B 1 40 ? 4.953 39.906 21 1 72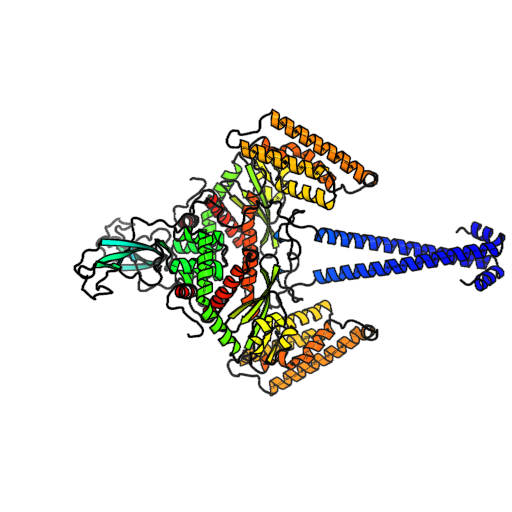 40 LYS B O 1
ATOM 4230 N N . GLU B 1 41 ? 3.383 40.844 22.203 1 72.19 41 GLU B N 1
ATOM 4231 C CA . GLU B 1 41 ? 2.555 39.656 22.047 1 72.19 41 GLU B CA 1
ATOM 4232 C C . GLU B 1 41 ? 2.148 39.469 20.594 1 72.19 41 GLU B C 1
ATOM 4234 O O . GLU B 1 41 ? 2.154 38.344 20.094 1 72.19 41 GLU B O 1
ATOM 4239 N N . ASN B 1 42 ? 1.805 40.469 20.031 1 66.31 42 ASN B N 1
ATOM 4240 C CA . ASN B 1 42 ? 1.446 40.438 18.625 1 66.31 42 ASN B CA 1
ATOM 4241 C C . ASN B 1 42 ? 2.619 39.969 17.766 1 66.31 42 ASN B C 1
ATOM 4243 O O . ASN B 1 42 ? 2.436 39.219 16.812 1 66.31 42 ASN B O 1
ATOM 4247 N N . LYS B 1 43 ? 3.633 40.531 18.078 1 65.94 43 LYS B N 1
ATOM 4248 C CA . LYS B 1 43 ? 4.832 40.125 17.359 1 65.94 43 LYS B CA 1
ATOM 4249 C C . LYS B 1 43 ? 5.117 38.656 17.547 1 65.94 43 LYS B C 1
ATOM 4251 O O . LYS B 1 43 ? 5.449 37.938 16.594 1 65.94 43 LYS B O 1
ATOM 4256 N N . ALA B 1 44 ? 5.012 38.281 18.688 1 66.62 44 ALA B N 1
ATOM 4257 C CA . ALA B 1 44 ? 5.23 36.844 18.984 1 66.62 44 ALA B CA 1
ATOM 4258 C C . ALA B 1 44 ? 4.215 35.969 18.234 1 66.62 44 ALA B C 1
ATOM 4260 O O . ALA B 1 44 ? 4.574 34.938 17.688 1 66.62 44 ALA B O 1
ATOM 4261 N N . LEU B 1 45 ? 3.094 36.406 18.328 1 64.88 45 LEU B N 1
ATOM 4262 C CA . LEU B 1 45 ? 2.037 35.688 17.641 1 64.88 45 LEU B CA 1
ATOM 4263 C C . LEU B 1 45 ? 2.23 35.719 16.125 1 64.88 45 LEU B C 1
ATOM 4265 O O . LEU B 1 45 ? 2.002 34.719 15.438 1 64.88 45 LEU B O 1
ATOM 4269 N N . GLY B 1 46 ? 2.609 36.875 15.742 1 60.16 46 GLY B N 1
ATOM 4270 C CA . GLY B 1 46 ? 2.941 37 14.336 1 60.16 46 GLY B CA 1
ATOM 4271 C C . GLY B 1 46 ? 4.07 36.094 13.898 1 60.16 46 GLY B C 1
ATOM 4272 O O . GLY B 1 46 ? 3.992 35.469 12.836 1 60.16 46 GLY B O 1
ATOM 4273 N N . GLU B 1 47 ? 5.02 36.156 14.586 1 62.56 47 GLU B N 1
ATOM 4274 C CA . GLU B 1 47 ? 6.141 35.25 14.305 1 62.56 47 GLU B CA 1
ATOM 4275 C C . GLU B 1 47 ? 5.703 33.781 14.32 1 62.56 47 GLU B C 1
ATOM 4277 O O . GLU B 1 47 ? 6.152 33 13.5 1 62.56 47 GLU B O 1
ATOM 4282 N N . ARG B 1 48 ? 4.934 33.625 15.266 1 59.94 48 ARG B N 1
ATOM 4283 C CA . ARG B 1 48 ? 4.422 32.25 15.344 1 59.94 48 ARG B CA 1
ATOM 4284 C C . ARG B 1 48 ? 3.582 31.922 14.125 1 59.94 48 ARG B C 1
ATOM 4286 O O . ARG B 1 48 ? 3.674 30.812 13.594 1 59.94 48 ARG B O 1
ATOM 4293 N N . VAL B 1 49 ? 2.85 32.781 13.789 1 57.78 49 VAL B N 1
ATOM 4294 C CA . VAL B 1 49 ? 2.055 32.594 12.578 1 57.78 49 VAL B CA 1
ATOM 4295 C C . VAL B 1 49 ? 2.977 32.469 11.367 1 57.78 49 VAL B C 1
ATOM 4297 O O . VAL B 1 49 ? 2.771 31.609 10.516 1 57.78 49 VAL B O 1
ATOM 4300 N N . GLN B 1 50 ? 3.816 33.344 11.297 1 57 50 GLN B N 1
ATOM 4301 C CA . GLN B 1 50 ? 4.777 33.312 10.203 1 57 50 GLN B CA 1
ATOM 4302 C C . GLN B 1 50 ? 5.539 31.984 10.203 1 57 50 GLN B C 1
ATOM 4304 O O . GLN B 1 50 ? 5.762 31.391 9.141 1 57 50 GLN B O 1
ATOM 4309 N N . SER B 1 51 ? 6.004 31.75 11.25 1 56 51 SER B N 1
ATOM 4310 C CA . SER B 1 51 ? 6.676 30.469 11.383 1 56 51 SER B CA 1
ATOM 4311 C C . SER B 1 51 ? 5.773 29.312 10.938 1 56 51 SER B C 1
ATOM 4313 O O . SER B 1 51 ? 6.215 28.406 10.242 1 56 51 SER B O 1
ATOM 4315 N N . LEU B 1 52 ? 4.715 29.453 11.383 1 57.16 52 LEU B N 1
ATOM 4316 C CA . LEU B 1 52 ? 3.74 28.438 11.031 1 57.16 52 LEU B CA 1
ATOM 4317 C C . LEU B 1 52 ? 3.414 28.484 9.539 1 57.16 52 LEU B C 1
ATOM 4319 O O . LEU B 1 52 ? 3.24 27.453 8.898 1 57.16 52 LEU B O 1
ATOM 4323 N N . GLU B 1 53 ? 3.359 29.688 9.125 1 52.88 53 GLU B N 1
ATOM 4324 C CA . GLU B 1 53 ? 3.115 29.844 7.699 1 52.88 53 GLU B CA 1
ATOM 4325 C C . GLU B 1 53 ? 4.301 29.359 6.871 1 52.88 53 GLU B C 1
ATOM 4327 O O . GLU B 1 53 ? 4.125 28.75 5.82 1 52.88 53 GLU B O 1
ATOM 4332 N N . LYS B 1 54 ? 5.477 29.844 7.148 1 55.47 54 LYS B N 1
ATOM 4333 C CA . LYS B 1 54 ? 6.68 29.328 6.504 1 55.47 54 LYS B CA 1
ATOM 4334 C C . LYS B 1 54 ? 6.688 27.797 6.512 1 55.47 54 LYS B C 1
ATOM 4336 O O . LYS B 1 54 ? 7.098 27.172 5.535 1 55.47 54 LYS B O 1
ATOM 4341 N N . GLN B 1 55 ? 6.391 27.438 7.578 1 51.88 55 GLN B N 1
ATOM 4342 C CA . GLN B 1 55 ? 6.258 26 7.699 1 51.88 55 GLN B CA 1
ATOM 4343 C C . GLN B 1 55 ? 5.23 25.453 6.707 1 51.88 55 GLN B C 1
ATOM 4345 O O . GLN B 1 55 ? 5.422 24.391 6.129 1 51.88 55 GLN B O 1
ATOM 4350 N N . THR B 1 56 ? 4.328 26.25 6.543 1 53.88 56 THR B N 1
ATOM 4351 C CA . THR B 1 56 ? 3.271 25.844 5.629 1 53.88 56 THR B CA 1
ATOM 4352 C C . THR B 1 56 ? 3.732 25.953 4.176 1 53.88 56 THR B C 1
ATOM 4354 O O . THR B 1 56 ? 3.256 25.219 3.309 1 53.88 56 THR B O 1
ATOM 4357 N N . GLN B 1 57 ? 4.688 26.844 3.945 1 52.41 57 GLN B N 1
ATOM 4358 C CA . GLN B 1 57 ? 5.145 27.031 2.572 1 52.41 57 GLN B CA 1
ATOM 4359 C C . GLN B 1 57 ? 6.246 26.047 2.217 1 52.41 57 GLN B C 1
ATOM 4361 O O . GLN B 1 57 ? 6.555 25.844 1.038 1 52.41 57 GLN B O 1
ATOM 4366 N N . LYS B 1 58 ? 6.812 25.516 3.146 1 54.28 58 LYS B N 1
ATOM 4367 C CA . LYS B 1 58 ? 7.836 24.5 2.914 1 54.28 58 LYS B CA 1
ATOM 4368 C C . LYS B 1 58 ? 7.238 23.25 2.277 1 54.28 58 LYS B C 1
ATOM 4370 O O . LYS B 1 58 ? 6.176 22.781 2.693 1 54.28 58 LYS B O 1
ATOM 4375 N N . ASN B 1 59 ? 7.742 22.984 1.129 1 52.22 59 ASN B N 1
ATOM 4376 C CA . ASN B 1 59 ? 7.32 21.797 0.406 1 52.22 59 ASN B CA 1
ATOM 4377 C C . ASN B 1 59 ? 8.508 20.891 0.067 1 52.22 59 ASN B C 1
ATOM 4379 O O . ASN B 1 59 ? 9.641 21.188 0.447 1 52.22 59 ASN B O 1
ATOM 4383 N N . SER B 1 60 ? 8.352 19.828 -0.371 1 46.31 60 SER B N 1
ATOM 4384 C CA . SER B 1 60 ? 9.383 18.828 -0.646 1 46.31 60 SER B CA 1
ATOM 4385 C C . SER B 1 60 ? 10.438 19.375 -1.607 1 46.31 60 SER B C 1
ATOM 4387 O O . SER B 1 60 ? 11.547 18.844 -1.679 1 46.31 60 SER B O 1
ATOM 4389 N N . ASN B 1 61 ? 10.102 20.469 -2.246 1 47.25 61 ASN B N 1
ATOM 4390 C CA . ASN B 1 61 ? 11.031 21 -3.24 1 47.25 61 ASN B CA 1
ATOM 4391 C C . ASN B 1 61 ? 11.969 22.031 -2.629 1 47.25 61 ASN B C 1
ATOM 4393 O O . ASN B 1 61 ? 13 22.359 -3.217 1 47.25 61 ASN B O 1
ATOM 4397 N N . ASN B 1 62 ? 11.523 22.656 -1.543 1 48.72 62 ASN B N 1
ATOM 4398 C CA . ASN B 1 62 ? 12.32 23.734 -0.979 1 48.72 62 ASN B CA 1
ATOM 4399 C C . ASN B 1 62 ? 12.734 23.438 0.461 1 48.72 62 ASN B C 1
ATOM 4401 O O . ASN B 1 62 ? 13.07 24.344 1.215 1 48.72 62 ASN B O 1
ATOM 4405 N N . SER B 1 63 ? 12.359 22.141 0.793 1 49.16 63 SER B N 1
ATOM 4406 C CA . SER B 1 63 ? 12.758 21.734 2.135 1 49.16 63 SER B CA 1
ATOM 4407 C C . SER B 1 63 ? 13.133 20.266 2.17 1 49.16 63 SER B C 1
ATOM 4409 O O . SER B 1 63 ? 13.109 19.578 1.14 1 49.16 63 SER B O 1
ATOM 4411 N N . SER B 1 64 ? 13.641 19.844 3.289 1 47.53 64 SER B N 1
ATOM 4412 C CA . SER B 1 64 ? 14.016 18.438 3.465 1 47.53 64 SER B CA 1
ATOM 4413 C C . SER B 1 64 ? 12.789 17.578 3.75 1 47.53 64 SER B C 1
ATOM 4415 O O . SER B 1 64 ? 12.922 16.406 4.137 1 47.53 64 SER B O 1
ATOM 4417 N N . LYS B 1 65 ? 11.664 18.266 3.572 1 50.09 65 LYS B N 1
ATOM 4418 C CA . LYS B 1 65 ? 10.438 17.516 3.83 1 50.09 65 LYS B CA 1
ATOM 4419 C C . LYS B 1 65 ? 10.18 16.484 2.73 1 50.09 65 LYS B C 1
ATOM 4421 O O . LYS B 1 65 ? 10.398 16.766 1.549 1 50.09 65 LYS B O 1
ATOM 4426 N N . PRO B 1 66 ? 9.961 15.336 3.252 1 51.97 66 PRO B N 1
ATOM 4427 C CA . PRO B 1 66 ? 9.656 14.32 2.242 1 51.97 66 PRO B CA 1
ATOM 4428 C C . PRO B 1 66 ? 8.461 14.703 1.364 1 51.97 66 PRO B C 1
ATOM 4430 O O . PRO B 1 66 ? 7.535 15.367 1.835 1 51.97 66 PRO B O 1
ATOM 4433 N N . PRO B 1 67 ? 8.523 14.492 0.086 1 49.84 67 PRO B N 1
ATOM 4434 C CA . PRO B 1 67 ? 7.445 14.812 -0.852 1 49.84 67 PRO B CA 1
ATOM 4435 C C . PRO B 1 67 ? 6.07 14.375 -0.347 1 49.84 67 PRO B C 1
ATOM 4437 O O . PRO B 1 67 ? 5.062 15 -0.679 1 49.84 67 PRO B O 1
ATOM 4440 N N . SER B 1 68 ? 5.988 13.414 0.456 1 48.19 68 SER B N 1
ATOM 4441 C CA . SER B 1 68 ? 4.715 12.867 0.91 1 48.19 68 SER B CA 1
ATOM 4442 C C . SER B 1 68 ? 3.986 13.844 1.826 1 48.19 68 SER B C 1
ATOM 4444 O O . SER B 1 68 ? 2.771 13.75 2.008 1 48.19 68 SER B O 1
ATOM 4446 N N . THR B 1 69 ? 4.77 14.727 2.416 1 45.94 69 THR B N 1
ATOM 4447 C CA . THR B 1 69 ? 4.188 15.602 3.424 1 45.94 69 THR B CA 1
ATOM 4448 C C . THR B 1 69 ? 3.553 16.828 2.773 1 45.94 69 THR B C 1
ATOM 4450 O O . THR B 1 69 ? 2.982 17.672 3.461 1 45.94 69 THR B O 1
ATOM 4453 N N . ASP B 1 70 ? 3.863 17.109 1.504 1 48.75 70 ASP B N 1
ATOM 4454 C CA . ASP B 1 70 ? 3.354 18.312 0.845 1 48.75 70 ASP B CA 1
ATOM 4455 C C . ASP B 1 70 ? 1.828 18.297 0.789 1 48.75 70 ASP B C 1
ATOM 4457 O O . ASP B 1 70 ? 1.206 19.312 0.471 1 48.75 70 ASP B O 1
ATOM 4461 N N . GLY B 1 71 ? 1.111 17.5 1.436 1 43.97 71 GLY B N 1
ATOM 4462 C CA . GLY B 1 71 ? -0.342 17.453 1.451 1 43.97 71 GLY B CA 1
ATOM 4463 C C . GLY B 1 71 ? -0.965 17.75 0.101 1 43.97 71 GLY B C 1
ATOM 4464 O O . GLY B 1 71 ? -0.288 17.688 -0.928 1 43.97 71 GLY B O 1
ATOM 4465 N N . PHE B 1 72 ? -2.402 17.953 -0.046 1 43.06 72 PHE B N 1
ATOM 4466 C CA . PHE B 1 72 ? -3.211 18.125 -1.247 1 43.06 72 PHE B CA 1
ATOM 4467 C C . PHE B 1 72 ? -2.891 19.438 -1.932 1 43.06 72 PHE B C 1
ATOM 4469 O O . PHE B 1 72 ? -3.268 19.656 -3.086 1 43.06 72 PHE B O 1
ATOM 4476 N N . LYS B 1 73 ? -2.508 20.375 -1.244 1 43.5 73 LYS B N 1
ATOM 4477 C CA . LYS B 1 73 ? -2.518 21.719 -1.794 1 43.5 73 LYS B CA 1
ATOM 4478 C C . LYS B 1 73 ? -1.353 21.938 -2.756 1 43.5 73 LYS B C 1
ATOM 4480 O O . LYS B 1 73 ? -1.479 22.672 -3.742 1 43.5 73 LYS B O 1
ATOM 4485 N N . LYS B 1 74 ? 0.02 21.797 -2.49 1 48 74 LYS B N 1
ATOM 4486 C CA . LYS B 1 74 ? 1.032 22.438 -3.328 1 48 74 LYS B CA 1
ATOM 4487 C C . LYS B 1 74 ? 1.781 21.391 -4.164 1 48 74 LYS B C 1
ATOM 4489 O O . LYS B 1 74 ? 2.068 20.297 -3.689 1 48 74 LYS B O 1
ATOM 4494 N N . LYS B 1 75 ? 1.952 21.609 -5.543 1 44.88 75 LYS B N 1
ATOM 4495 C CA . LYS B 1 75 ? 2.682 21 -6.648 1 44.88 75 LYS B CA 1
ATOM 4496 C C . LYS B 1 75 ? 4.148 20.797 -6.289 1 44.88 75 LYS B C 1
ATOM 4498 O O . LYS B 1 75 ? 4.855 21.75 -5.953 1 44.88 75 LYS B O 1
ATOM 4503 N N . THR B 1 76 ? 4.543 19.672 -5.957 1 40.59 76 THR B N 1
ATOM 4504 C CA . THR B 1 76 ? 5.965 19.422 -5.77 1 40.59 76 THR B CA 1
ATOM 4505 C C . THR B 1 76 ? 6.758 19.828 -7.008 1 40.59 76 THR B C 1
ATOM 4507 O O . THR B 1 76 ? 6.449 19.391 -8.117 1 40.59 76 THR B O 1
ATOM 4510 N N . LYS B 1 77 ? 7.277 20.844 -7.102 1 42.41 77 LYS B N 1
ATOM 4511 C CA . LYS B 1 77 ? 8.164 21.188 -8.219 1 42.41 77 LYS B CA 1
ATOM 4512 C C . LYS B 1 77 ? 9.312 20.188 -8.32 1 42.41 77 LYS B C 1
ATOM 4514 O O . LYS B 1 77 ? 10.039 19.969 -7.348 1 42.41 77 LYS B O 1
ATOM 4519 N N . THR B 1 78 ? 9.164 19.156 -9.039 1 42.41 78 THR B N 1
ATOM 4520 C CA . THR B 1 78 ? 10.227 18.188 -9.281 1 42.41 78 THR B CA 1
ATOM 4521 C C . THR B 1 78 ? 11.492 18.891 -9.773 1 42.41 78 THR B C 1
ATOM 4523 O O . THR B 1 78 ? 11.422 19.797 -10.617 1 42.41 78 THR B O 1
ATOM 4526 N N . LEU B 1 79 ? 12.555 18.844 -9.008 1 47.12 79 LEU B N 1
ATOM 4527 C CA . LEU B 1 79 ? 13.859 19.297 -9.469 1 47.12 79 LEU B CA 1
ATOM 4528 C C . LEU B 1 79 ? 14.211 18.688 -10.812 1 47.12 79 LEU B C 1
ATOM 4530 O O . LEU B 1 79 ? 15.227 19.031 -11.414 1 47.12 79 LEU B O 1
ATOM 4534 N N . ARG B 1 80 ? 13.344 17.625 -11.148 1 43.06 80 ARG B N 1
ATOM 4535 C CA . ARG B 1 80 ? 13.633 17.016 -12.445 1 43.06 80 ARG B CA 1
ATOM 4536 C C . ARG B 1 80 ? 13.125 17.891 -13.586 1 43.06 80 ARG B C 1
ATOM 4538 O O . ARG B 1 80 ? 11.992 18.359 -13.555 1 43.06 80 ARG B O 1
ATOM 4545 N N . THR B 1 81 ? 13.953 18.453 -14.242 1 44.41 81 THR B N 1
ATOM 4546 C CA . THR B 1 81 ? 13.609 19.141 -15.477 1 44.41 81 THR B CA 1
ATOM 4547 C C . THR B 1 81 ? 12.781 18.25 -16.391 1 44.41 81 THR B C 1
ATOM 4549 O O . THR B 1 81 ? 13.062 17.047 -16.516 1 44.41 81 THR B O 1
ATOM 4552 N N . LYS B 1 82 ? 11.57 18.688 -16.781 1 47.09 82 LYS B N 1
ATOM 4553 C CA . LYS B 1 82 ? 10.727 17.953 -17.719 1 47.09 82 LYS B CA 1
ATOM 4554 C C . LYS B 1 82 ? 11.555 17.391 -18.875 1 47.09 82 LYS B C 1
ATOM 4556 O O . LYS B 1 82 ? 12.297 18.125 -19.531 1 47.09 82 LYS B O 1
ATOM 4561 N N . SER B 1 83 ? 11.891 16.25 -18.703 1 47.69 83 SER B N 1
ATOM 4562 C CA . SER B 1 83 ? 12.688 15.719 -19.812 1 47.69 83 SER B CA 1
ATOM 4563 C C . SER B 1 83 ? 11.961 15.891 -21.141 1 47.69 83 SER B C 1
ATOM 4565 O O . SER B 1 83 ? 12.57 15.781 -22.219 1 47.69 83 SER B O 1
ATOM 4567 N N . GLY B 1 84 ? 10.703 16.625 -21.141 1 46.69 84 GLY B N 1
ATOM 4568 C CA . GLY B 1 84 ? 9.922 16.828 -22.344 1 46.69 84 GLY B CA 1
ATOM 4569 C C . GLY B 1 84 ? 9.414 15.523 -22.938 1 46.69 84 GLY B C 1
ATOM 4570 O O . GLY B 1 84 ? 8.797 15.523 -24.016 1 46.69 84 GLY B O 1
ATOM 4571 N N . LYS B 1 85 ? 9.898 14.469 -22.5 1 48.94 85 LYS B N 1
ATOM 4572 C CA . LYS B 1 85 ? 9.492 13.234 -23.172 1 48.94 85 LYS B CA 1
ATOM 4573 C C . LYS B 1 85 ? 8.156 12.734 -22.625 1 48.94 85 LYS B C 1
ATOM 4575 O O . LYS B 1 85 ? 7.918 12.773 -21.422 1 48.94 85 LYS B O 1
ATOM 4580 N N . LYS B 1 86 ? 7.195 12.594 -23.375 1 48.09 86 LYS B N 1
ATOM 4581 C CA . LYS B 1 86 ? 5.863 12.078 -23.062 1 48.09 86 LYS B CA 1
ATOM 4582 C C . LYS B 1 86 ? 5.945 10.727 -22.359 1 48.09 86 LYS B C 1
ATOM 4584 O O . LYS B 1 86 ? 6.781 9.891 -22.719 1 48.09 86 LYS B O 1
ATOM 4589 N N . PRO B 1 87 ? 5.242 10.484 -21.203 1 48.53 87 PRO B N 1
ATOM 4590 C CA . PRO B 1 87 ? 5.102 9.156 -20.594 1 48.53 87 PRO B CA 1
ATOM 4591 C C . PRO B 1 87 ? 4.59 8.109 -21.578 1 48.53 87 PRO B C 1
ATOM 4593 O O . PRO B 1 87 ? 3.791 8.43 -22.469 1 48.53 87 PRO B O 1
ATOM 4596 N N . GLY B 1 88 ? 5.395 6.957 -21.906 1 49.66 88 GLY B N 1
ATOM 4597 C CA . GLY B 1 88 ? 5.211 5.852 -22.828 1 49.66 88 GLY B CA 1
ATOM 4598 C C . GLY B 1 88 ? 6.508 5.379 -23.453 1 49.66 88 GLY B C 1
ATOM 4599 O O . GLY B 1 88 ? 7.578 5.902 -23.156 1 49.66 88 GLY B O 1
ATOM 4600 N N . GLY B 1 89 ? 6.48 4.176 -24 1 48.44 89 GLY B N 1
ATOM 4601 C CA . GLY B 1 89 ? 7.672 3.715 -24.688 1 48.44 89 GLY B CA 1
ATOM 4602 C C . GLY B 1 89 ? 8.227 4.734 -25.656 1 48.44 89 GLY B C 1
ATOM 4603 O O . GLY B 1 89 ? 7.48 5.32 -26.453 1 48.44 89 GLY B O 1
ATOM 4604 N N . GLN B 1 90 ? 9.344 5.387 -25.453 1 48.81 90 GLN B N 1
ATOM 4605 C CA . GLN B 1 90 ? 10.016 6.281 -26.391 1 48.81 90 GLN B CA 1
ATOM 4606 C C . GLN B 1 90 ? 10.133 5.645 -27.766 1 48.81 90 GLN B C 1
ATOM 4608 O O . GLN B 1 90 ? 10.109 4.422 -27.891 1 48.81 90 GLN B O 1
ATOM 4613 N N . GLU B 1 91 ? 10.156 6.438 -28.766 1 42.31 91 GLU B N 1
ATOM 4614 C CA . GLU B 1 91 ? 10.477 5.992 -30.109 1 42.31 91 GLU B CA 1
ATOM 4615 C C . GLU B 1 91 ? 11.836 5.305 -30.172 1 42.31 91 GLU B C 1
ATOM 4617 O O . GLU B 1 91 ? 12.812 5.812 -29.625 1 42.31 91 GLU B O 1
ATOM 4622 N N . GLY B 1 92 ? 11.859 3.973 -30.453 1 46.75 92 GLY B N 1
ATOM 4623 C CA . GLY B 1 92 ? 13.023 3.129 -30.656 1 46.75 92 GLY B CA 1
ATOM 4624 C C . GLY B 1 92 ? 13.148 2.023 -29.625 1 46.75 92 GLY B C 1
ATOM 4625 O O . GLY B 1 92 ? 14.172 1.343 -29.562 1 46.75 92 GLY B O 1
ATOM 4626 N N . HIS B 1 93 ? 12.469 2.207 -28.547 1 47.53 93 HIS B N 1
ATOM 4627 C CA . HIS B 1 93 ? 12.602 1.099 -27.609 1 47.53 93 HIS B CA 1
ATOM 4628 C C . HIS B 1 93 ? 12.242 -0.229 -28.266 1 47.53 93 HIS B C 1
ATOM 4630 O O . HIS B 1 93 ? 11.266 -0.313 -29.016 1 47.53 93 HIS B O 1
ATOM 4636 N N . ASP B 1 94 ? 13.094 -1.093 -28.375 1 48.28 94 ASP B N 1
ATOM 4637 C CA . ASP B 1 94 ? 12.836 -2.416 -28.938 1 48.28 94 ASP B CA 1
ATOM 4638 C C . ASP B 1 94 ? 11.672 -3.094 -28.219 1 48.28 94 ASP B C 1
ATOM 4640 O O . ASP B 1 94 ? 11.719 -3.297 -27 1 48.28 94 ASP B O 1
ATOM 4644 N N . GLY B 1 95 ? 10.562 -2.676 -28.531 1 48.22 95 GLY B N 1
ATOM 4645 C CA . GLY B 1 95 ? 9.43 -3.393 -27.969 1 48.22 95 GLY B CA 1
ATOM 4646 C C . GLY B 1 95 ? 9.641 -4.895 -27.906 1 48.22 95 GLY B C 1
ATOM 4647 O O . GLY B 1 95 ? 10.266 -5.473 -28.797 1 48.22 95 GLY B O 1
ATOM 4648 N N . LYS B 1 96 ? 9.891 -5.434 -26.859 1 52.81 96 LYS B N 1
ATOM 4649 C CA . LYS B 1 96 ? 9.992 -6.887 -26.797 1 52.81 96 LYS B CA 1
ATOM 4650 C C . LYS B 1 96 ? 8.68 -7.551 -27.203 1 52.81 96 LYS B C 1
ATOM 4652 O O . LYS B 1 96 ? 7.691 -7.488 -26.469 1 52.81 96 LYS B O 1
ATOM 4657 N N . THR B 1 97 ? 8.477 -7.531 -28.438 1 59.03 97 THR B N 1
ATOM 4658 C CA . THR B 1 97 ? 7.316 -8.273 -28.922 1 59.03 97 THR B CA 1
ATOM 4659 C C . THR B 1 97 ? 7.441 -9.758 -28.578 1 59.03 97 THR B C 1
ATOM 4661 O O . THR B 1 97 ? 8.547 -10.305 -28.578 1 59.03 97 THR B O 1
ATOM 4664 N N . LEU B 1 98 ? 6.441 -10.289 -28 1 66.31 98 LEU B N 1
ATOM 4665 C CA . LEU B 1 98 ? 6.379 -11.719 -27.734 1 66.31 98 LEU B CA 1
ATOM 4666 C C . LEU B 1 98 ? 6.699 -12.508 -29 1 66.31 98 LEU B C 1
ATOM 4668 O O . LEU B 1 98 ? 6.078 -12.305 -30.047 1 66.31 98 LEU B O 1
ATOM 4672 N N . GLU B 1 99 ? 7.836 -13.148 -28.969 1 69.38 99 GLU B N 1
ATOM 4673 C CA . GLU B 1 99 ? 8.266 -13.922 -30.141 1 69.38 99 GLU B CA 1
ATOM 4674 C C . GLU B 1 99 ? 7.73 -15.352 -30.078 1 69.38 99 GLU B C 1
ATOM 4676 O O . GLU B 1 99 ? 7.422 -15.859 -29 1 69.38 99 GLU B O 1
ATOM 4681 N N . LEU B 1 100 ? 7.461 -15.875 -31.25 1 74.69 100 LEU B N 1
ATOM 4682 C CA . LEU B 1 100 ? 7.039 -17.266 -31.391 1 74.69 100 LEU B CA 1
ATOM 4683 C C . LEU B 1 100 ? 8.094 -18.203 -30.812 1 74.69 100 LEU B C 1
ATOM 4685 O O . LEU B 1 100 ? 9.289 -17.969 -30.953 1 74.69 100 LEU B O 1
ATOM 4689 N N . THR B 1 101 ? 7.656 -19.047 -29.969 1 77.81 101 THR B N 1
ATOM 4690 C CA . THR B 1 101 ? 8.578 -20.062 -29.469 1 77.81 101 THR B CA 1
ATOM 4691 C C . THR B 1 101 ? 8.633 -21.266 -30.406 1 77.81 101 THR B C 1
ATOM 4693 O O . THR B 1 101 ? 7.617 -21.641 -31 1 77.81 101 THR B O 1
ATOM 4696 N N . GLU B 1 102 ? 9.773 -21.797 -30.531 1 76.69 102 GLU B N 1
ATOM 4697 C CA . GLU B 1 102 ? 9.969 -22.938 -31.422 1 76.69 102 GLU B CA 1
ATOM 4698 C C . GLU B 1 102 ? 9.445 -24.234 -30.797 1 76.69 102 GLU B C 1
ATOM 4700 O O . GLU B 1 102 ? 9.102 -25.172 -31.516 1 76.69 102 GLU B O 1
ATOM 4705 N N . ASN B 1 103 ? 9.328 -24.266 -29.469 1 79.81 103 ASN B N 1
ATOM 4706 C CA . ASN B 1 103 ? 8.922 -25.484 -28.797 1 79.81 103 ASN B CA 1
ATOM 4707 C C . ASN B 1 103 ? 7.645 -25.281 -27.984 1 79.81 103 ASN B C 1
ATOM 4709 O O . ASN B 1 103 ? 7.691 -25.156 -26.766 1 79.81 103 ASN B O 1
ATOM 4713 N N . PRO B 1 104 ? 6.551 -25.391 -28.812 1 85.44 104 PRO B N 1
ATOM 4714 C CA . PRO B 1 104 ? 5.293 -25.281 -28.078 1 85.44 104 PRO B CA 1
ATOM 4715 C C . PRO B 1 104 ? 4.977 -26.531 -27.266 1 85.44 104 PRO B C 1
ATOM 4717 O O . PRO B 1 104 ? 5.473 -27.625 -27.594 1 85.44 104 PRO B O 1
ATOM 4720 N N . ASP B 1 105 ? 4.301 -26.484 -26.172 1 85.44 105 ASP B N 1
ATOM 4721 C CA . ASP B 1 105 ? 3.955 -27.609 -25.297 1 85.44 105 ASP B CA 1
ATOM 4722 C C . ASP B 1 105 ? 2.789 -28.406 -25.891 1 85.44 105 ASP B C 1
ATOM 4724 O O . ASP B 1 105 ? 2.703 -29.625 -25.688 1 85.44 105 ASP B O 1
ATOM 4728 N N . GLU B 1 106 ? 1.855 -27.703 -26.531 1 87.69 106 GLU B N 1
ATOM 4729 C CA . GLU B 1 106 ? 0.677 -28.312 -27.141 1 87.69 106 GLU B CA 1
ATOM 4730 C C . GLU B 1 106 ? 0.379 -27.719 -28.516 1 87.69 106 GLU B C 1
ATOM 4732 O O . GLU B 1 106 ? 0.521 -26.5 -28.703 1 87.69 106 GLU B O 1
ATOM 4737 N N . ILE B 1 107 ? 0.09 -28.594 -29.5 1 89.38 107 ILE B N 1
ATOM 4738 C CA . ILE B 1 107 ? -0.247 -28.141 -30.844 1 89.38 107 ILE B CA 1
ATOM 4739 C C . ILE B 1 107 ? -1.684 -28.547 -31.172 1 89.38 107 ILE B C 1
ATOM 4741 O O . ILE B 1 107 ? -2.064 -29.703 -31.016 1 89.38 107 ILE B O 1
ATOM 4745 N N . ILE B 1 108 ? -2.521 -27.578 -31.422 1 87.94 108 ILE B N 1
ATOM 4746 C CA . ILE B 1 108 ? -3.902 -27.812 -31.828 1 87.94 108 ILE B CA 1
ATOM 4747 C C . ILE B 1 108 ? -4.082 -27.453 -33.312 1 87.94 108 ILE B C 1
ATOM 4749 O O . ILE B 1 108 ? -3.914 -26.297 -33.688 1 87.94 108 ILE B O 1
ATOM 4753 N N . VAL B 1 109 ? -4.465 -28.406 -34.094 1 88.5 109 VAL B N 1
ATOM 4754 C CA . VAL B 1 109 ? -4.609 -28.203 -35.531 1 88.5 109 VAL B CA 1
ATOM 4755 C C . VAL B 1 109 ? -6.078 -27.938 -35.875 1 88.5 109 VAL B C 1
ATOM 4757 O O . VAL B 1 109 ? -6.961 -28.672 -35.438 1 88.5 109 VAL B O 1
ATOM 4760 N N . HIS B 1 110 ? -6.32 -26.781 -36.5 1 88.88 110 HIS B N 1
ATOM 4761 C CA . HIS B 1 110 ? -7.656 -26.453 -37 1 88.88 110 HIS B CA 1
ATOM 4762 C C . HIS B 1 110 ? -7.785 -26.734 -38.5 1 88.88 110 HIS B C 1
ATOM 4764 O O . HIS B 1 110 ? -7.27 -25.984 -39.312 1 88.88 110 HIS B O 1
ATOM 4770 N N . THR B 1 111 ? -8.562 -27.766 -38.781 1 85.88 111 THR B N 1
ATOM 4771 C CA . THR B 1 111 ? -8.688 -28.219 -40.156 1 85.88 111 THR B CA 1
ATOM 4772 C C . THR B 1 111 ? -9.898 -27.594 -40.844 1 85.88 111 THR B C 1
ATOM 4774 O O . THR B 1 111 ? -10.758 -27.016 -40.188 1 85.88 111 THR B O 1
ATOM 4777 N N . VAL B 1 112 ? -9.852 -27.547 -42.125 1 86.31 112 VAL B N 1
ATOM 4778 C CA . VAL B 1 112 ? -10.984 -27.156 -42.969 1 86.31 112 VAL B CA 1
ATOM 4779 C C . VAL B 1 112 ? -11.484 -28.359 -43.781 1 86.31 112 VAL B C 1
ATOM 4781 O O . VAL B 1 112 ? -10.758 -28.922 -44.594 1 86.31 112 VAL B O 1
ATOM 4784 N N . ASP B 1 113 ? -12.68 -28.672 -43.438 1 85.06 113 ASP B N 1
ATOM 4785 C CA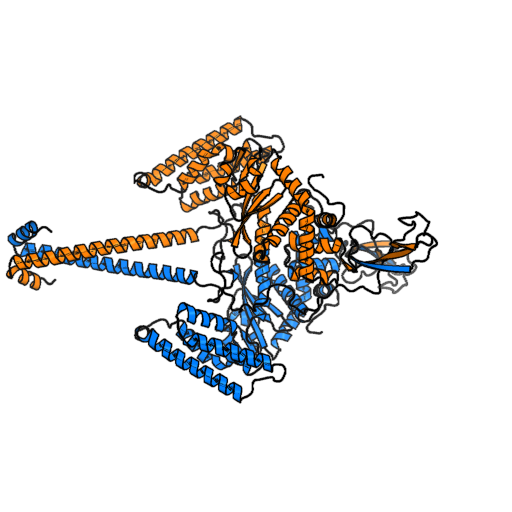 . ASP B 1 113 ? -13.172 -29.922 -44 1 85.06 113 ASP B CA 1
ATOM 4786 C C . ASP B 1 113 ? -14.047 -29.672 -45.219 1 85.06 113 ASP B C 1
ATOM 4788 O O . ASP B 1 113 ? -14.242 -30.578 -46.031 1 85.06 113 ASP B O 1
ATOM 4792 N N . LYS B 1 114 ? -14.633 -28.438 -45.25 1 89.25 114 LYS B N 1
ATOM 4793 C CA . LYS B 1 114 ? -15.523 -28.141 -46.375 1 89.25 114 LYS B CA 1
ATOM 4794 C C . LYS B 1 114 ? -15.242 -26.734 -46.938 1 89.25 114 LYS B C 1
ATOM 4796 O O . LYS B 1 114 ? -14.883 -25.828 -46.188 1 89.25 114 LYS B O 1
ATOM 4801 N N . CYS B 1 115 ? -15.305 -26.688 -48.312 1 89.69 115 CYS B N 1
ATOM 4802 C CA . CYS B 1 115 ? -15.156 -25.375 -48.938 1 89.69 115 CYS B CA 1
ATOM 4803 C C . CYS B 1 115 ? -16.344 -24.484 -48.625 1 89.69 115 CYS B C 1
ATOM 4805 O O . CYS B 1 115 ? -17.5 -24.922 -48.719 1 89.69 115 CYS B O 1
ATOM 4807 N N . ASP B 1 116 ? -16.062 -23.25 -48.219 1 85.5 116 ASP B N 1
ATOM 4808 C CA . ASP B 1 116 ? -17.109 -22.312 -47.812 1 85.5 116 ASP B CA 1
ATOM 4809 C C . ASP B 1 116 ? -17.953 -21.875 -49 1 85.5 116 ASP B C 1
ATOM 4811 O O . ASP B 1 116 ? -19.062 -21.359 -48.812 1 85.5 116 ASP B O 1
ATOM 4815 N N . ILE B 1 117 ? -17.484 -22.078 -50.188 1 84.81 117 ILE B N 1
ATOM 4816 C CA . ILE B 1 117 ? -18.188 -21.578 -51.344 1 84.81 117 ILE B CA 1
ATOM 4817 C C . ILE B 1 117 ? -18.891 -22.734 -52.062 1 84.81 117 ILE B C 1
ATOM 4819 O O . ILE B 1 117 ? -20.125 -22.719 -52.219 1 84.81 117 ILE B O 1
ATOM 4823 N N . CYS B 1 118 ? -18.219 -23.766 -52.562 1 89.44 118 CYS B N 1
ATOM 4824 C CA . CYS B 1 118 ? -18.797 -24.812 -53.406 1 89.44 118 CYS B CA 1
ATOM 4825 C C . CYS B 1 118 ? -19.172 -26.031 -52.594 1 89.44 118 CYS B C 1
ATOM 4827 O O . CYS B 1 118 ? -19.922 -26.891 -53.031 1 89.44 118 CYS B O 1
ATOM 4829 N N . GLY B 1 119 ? -18.703 -26.078 -51.281 1 86.44 119 GLY B N 1
ATOM 4830 C CA . GLY B 1 119 ? -19.109 -27.156 -50.406 1 86.44 119 GLY B CA 1
ATOM 4831 C C . GLY B 1 119 ? -18.312 -28.422 -50.625 1 86.44 119 GLY B C 1
ATOM 4832 O O . GLY B 1 119 ? -18.578 -29.453 -49.969 1 86.44 119 GLY B O 1
ATOM 4833 N N . GLU B 1 120 ? -17.406 -28.422 -51.594 1 87.88 120 GLU B N 1
ATOM 4834 C CA . GLU B 1 120 ? -16.578 -29.594 -51.844 1 87.88 120 GLU B CA 1
ATOM 4835 C C . GLU B 1 120 ? -15.805 -30.016 -50.594 1 87.88 120 GLU B C 1
ATOM 4837 O O . GLU B 1 120 ? -15.406 -29.172 -49.781 1 87.88 120 GLU B O 1
ATOM 4842 N N . SER B 1 121 ? -15.656 -31.391 -50.438 1 89.12 121 SER B N 1
ATOM 4843 C CA . SER B 1 121 ? -14.922 -31.922 -49.312 1 89.12 121 SER B CA 1
ATOM 4844 C C . SER B 1 121 ? -13.422 -31.688 -49.438 1 89.12 121 SER B C 1
ATOM 4846 O O . SER B 1 121 ? -12.836 -32 -50.469 1 89.12 121 SER B O 1
ATOM 4848 N N . LEU B 1 122 ? -12.859 -31.047 -48.469 1 87 122 LEU B N 1
ATOM 4849 C CA . LEU B 1 122 ? -11.43 -30.734 -48.469 1 87 122 LEU B CA 1
ATOM 4850 C C . LEU B 1 122 ? -10.672 -31.672 -47.531 1 87 122 LEU B C 1
ATOM 4852 O O . LEU B 1 122 ? -9.523 -31.406 -47.188 1 87 122 LEU B O 1
ATOM 4856 N N . GLN B 1 123 ? -11.234 -32.719 -47.062 1 85.56 123 GLN B N 1
ATOM 4857 C CA . GLN B 1 123 ? -10.633 -33.625 -46.094 1 85.56 123 GLN B CA 1
ATOM 4858 C C . GLN B 1 123 ? -9.367 -34.281 -46.656 1 85.56 123 GLN B C 1
ATOM 4860 O O . GLN B 1 123 ? -8.398 -34.5 -45.938 1 85.56 123 GLN B O 1
ATOM 4865 N N . ASP B 1 124 ? -9.367 -34.531 -48 1 83 124 ASP B N 1
ATOM 4866 C CA . ASP B 1 124 ? -8.25 -35.25 -48.625 1 83 124 ASP B CA 1
ATOM 4867 C C . ASP B 1 124 ? -7.289 -34.281 -49.312 1 83 124 ASP B C 1
ATOM 4869 O O . ASP B 1 124 ? -6.332 -34.719 -49.938 1 83 124 ASP B O 1
ATOM 4873 N N . VAL B 1 125 ? -7.582 -33.031 -49.125 1 86.62 125 VAL B N 1
ATOM 4874 C CA . VAL B 1 125 ? -6.723 -32.031 -49.75 1 86.62 125 VAL B CA 1
ATOM 4875 C C . VAL B 1 125 ? -5.602 -31.625 -48.812 1 86.62 125 VAL B C 1
ATOM 4877 O O . VAL B 1 125 ? -5.848 -31.375 -47.625 1 86.62 125 VAL B O 1
ATOM 4880 N N . ALA B 1 126 ? -4.355 -31.719 -49.312 1 87.38 126 ALA B N 1
ATOM 4881 C CA . ALA B 1 126 ? -3.207 -31.312 -48.531 1 87.38 126 ALA B CA 1
ATOM 4882 C C . ALA B 1 126 ? -3.168 -29.797 -48.344 1 87.38 126 ALA B C 1
ATOM 4884 O O . ALA B 1 126 ? -3.48 -29.047 -49.281 1 87.38 126 ALA B O 1
ATOM 4885 N N . PRO B 1 127 ? -2.854 -29.359 -47.156 1 86.81 127 PRO B N 1
ATOM 4886 C CA . PRO B 1 127 ? -2.807 -27.922 -46.906 1 86.81 127 PRO B CA 1
ATOM 4887 C C . PRO B 1 127 ? -1.685 -27.234 -47.656 1 86.81 127 PRO B C 1
ATOM 4889 O O . PRO B 1 127 ? -0.589 -27.781 -47.812 1 86.81 127 PRO B O 1
ATOM 4892 N N . ASP B 1 128 ? -2.029 -26.047 -48.25 1 85.56 128 ASP B N 1
ATOM 4893 C CA . ASP B 1 128 ? -1.057 -25.234 -48.969 1 85.56 128 ASP B CA 1
ATOM 4894 C C . ASP B 1 128 ? -0.136 -24.5 -48 1 85.56 128 ASP B C 1
ATOM 4896 O O . ASP B 1 128 ? 1.055 -24.328 -48.281 1 85.56 128 ASP B O 1
ATOM 4900 N N . SER B 1 129 ? -0.67 -23.891 -46.938 1 86.75 129 SER B N 1
ATOM 4901 C CA . SER B 1 129 ? 0.067 -23.156 -45.906 1 86.75 129 SER B CA 1
ATOM 4902 C C . SER B 1 129 ? -0.599 -23.281 -44.531 1 86.75 129 SER B C 1
ATOM 4904 O O . SER B 1 129 ? -1.725 -23.766 -44.438 1 86.75 129 SER B O 1
ATOM 4906 N N . ILE B 1 130 ? 0.277 -23.109 -43.562 1 87.31 130 ILE B N 1
ATOM 4907 C CA . ILE B 1 130 ? -0.215 -23.172 -42.188 1 87.31 130 ILE B CA 1
ATOM 4908 C C . ILE B 1 130 ? -0.01 -21.828 -41.5 1 87.31 130 ILE B C 1
ATOM 4910 O O . ILE B 1 130 ? 1.08 -21.266 -41.562 1 87.31 130 ILE B O 1
ATOM 4914 N N . ILE B 1 131 ? -1.108 -21.266 -41.031 1 87 131 ILE B N 1
ATOM 4915 C CA . ILE B 1 131 ? -1.015 -20.047 -40.219 1 87 131 ILE B CA 1
ATOM 4916 C C . ILE B 1 131 ? -0.895 -20.438 -38.75 1 87 131 ILE B C 1
ATOM 4918 O O . ILE B 1 131 ? -1.726 -21.172 -38.219 1 87 131 ILE B O 1
ATOM 4922 N N . VAL B 1 132 ? 0.234 -19.922 -38.156 1 86.75 132 VAL B N 1
ATOM 4923 C CA . VAL B 1 132 ? 0.531 -20.312 -36.781 1 86.75 132 VAL B CA 1
ATOM 4924 C C . VAL B 1 132 ? 0.228 -19.156 -35.844 1 86.75 132 VAL B C 1
ATOM 4926 O O . VAL B 1 132 ? 0.575 -18.016 -36.125 1 86.75 132 VAL B O 1
ATOM 4929 N N . ARG B 1 133 ? -0.533 -19.453 -34.719 1 85.44 133 ARG B N 1
ATOM 4930 C CA . ARG B 1 133 ? -0.749 -18.547 -33.594 1 85.44 133 ARG B CA 1
ATOM 4931 C C . ARG B 1 133 ? -0.471 -19.234 -32.281 1 85.44 133 ARG B C 1
ATOM 4933 O O . ARG B 1 133 ? -0.831 -20.391 -32.094 1 85.44 133 ARG B O 1
ATOM 4940 N N . GLN B 1 134 ? 0.224 -18.531 -31.438 1 87.81 134 GLN B N 1
ATOM 4941 C CA . GLN B 1 134 ? 0.591 -19.141 -30.156 1 87.81 134 GLN B CA 1
ATOM 4942 C C . GLN B 1 134 ? -0.04 -18.406 -28.984 1 87.81 134 GLN B C 1
ATOM 4944 O O . GLN B 1 134 ? -0.112 -17.172 -29 1 87.81 134 GLN B O 1
ATOM 4949 N N . VAL B 1 135 ? -0.559 -19.172 -28.062 1 86.75 135 VAL B N 1
ATOM 4950 C CA . VAL B 1 135 ? -1.115 -18.641 -26.828 1 86.75 135 VAL B CA 1
ATOM 4951 C C . VAL B 1 135 ? -0.245 -19.047 -25.641 1 86.75 135 VAL B C 1
ATOM 4953 O O . VAL B 1 135 ? -0.018 -20.234 -25.422 1 86.75 135 VAL B O 1
ATOM 4956 N N . VAL B 1 136 ? 0.313 -18.125 -24.953 1 86.31 136 VAL B N 1
ATOM 4957 C CA . VAL B 1 136 ? 1.117 -18.375 -23.75 1 86.31 136 VAL B CA 1
ATOM 4958 C C . VAL B 1 136 ? 0.248 -18.234 -22.516 1 86.31 136 VAL B C 1
ATOM 4960 O O . VAL B 1 136 ? -0.275 -17.141 -22.234 1 86.31 136 VAL B O 1
ATOM 4963 N N . ASP B 1 137 ? 0.062 -19.328 -21.766 1 88.69 137 ASP B N 1
ATOM 4964 C CA . ASP B 1 137 ? -0.797 -19.281 -20.594 1 88.69 137 ASP B CA 1
ATOM 4965 C C . ASP B 1 137 ? -0.253 -20.172 -19.469 1 88.69 137 ASP B C 1
ATOM 4967 O O . ASP B 1 137 ? 0.837 -20.734 -19.594 1 88.69 137 ASP B O 1
ATOM 4971 N N . LEU B 1 138 ? -0.914 -20.062 -18.281 1 87.69 138 LEU B N 1
ATOM 4972 C CA . LEU B 1 138 ? -0.532 -20.875 -17.141 1 87.69 138 LEU B CA 1
ATOM 4973 C C . LEU B 1 138 ? -1.477 -22.047 -16.969 1 87.69 138 LEU B C 1
ATOM 4975 O O . LEU B 1 138 ? -2.686 -21.922 -17.172 1 87.69 138 LEU B O 1
ATOM 4979 N N . PRO B 1 139 ? -0.868 -23.203 -16.703 1 80.69 139 PRO B N 1
ATOM 4980 C CA . PRO B 1 139 ? -1.729 -24.344 -16.438 1 80.69 139 PRO B CA 1
ATOM 4981 C C . PRO B 1 139 ? -2.459 -24.234 -15.094 1 80.69 139 PRO B C 1
ATOM 4983 O O . PRO B 1 139 ? -2.145 -23.344 -14.289 1 80.69 139 PRO B O 1
ATOM 4986 N N . GLU B 1 140 ? -3.527 -25.016 -15 1 77.62 140 GLU B N 1
ATOM 4987 C CA . GLU B 1 140 ? -4.227 -25.047 -13.719 1 77.62 140 GLU B CA 1
ATOM 4988 C C . GLU B 1 140 ? -3.307 -25.531 -12.602 1 77.62 140 GLU B C 1
ATOM 4990 O O . GLU B 1 140 ? -2.602 -26.531 -12.766 1 77.62 140 GLU B O 1
ATOM 4995 N N . THR B 1 141 ? -3.061 -24.625 -11.68 1 74.69 141 THR B N 1
ATOM 4996 C CA . THR B 1 141 ? -2.172 -24.984 -10.578 1 74.69 141 THR B CA 1
ATOM 4997 C C . THR B 1 141 ? -2.922 -25.766 -9.508 1 74.69 141 THR B C 1
ATOM 4999 O O . THR B 1 141 ? -3.92 -25.297 -8.969 1 74.69 141 THR B O 1
ATOM 5002 N N . LYS B 1 142 ? -2.58 -27.047 -9.445 1 76.75 142 LYS B N 1
ATOM 5003 C CA . LYS B 1 142 ? -3.164 -27.875 -8.391 1 76.75 142 LYS B CA 1
ATOM 5004 C C . LYS B 1 142 ? -2.154 -28.125 -7.27 1 76.75 142 LYS B C 1
ATOM 5006 O O . LYS B 1 142 ? -0.96 -28.281 -7.531 1 76.75 142 LYS B O 1
ATOM 5011 N N . VAL B 1 143 ? -2.641 -28.047 -6.121 1 84.75 143 VAL B N 1
ATOM 5012 C CA . VAL B 1 143 ? -1.837 -28.344 -4.941 1 84.75 143 VAL B CA 1
ATOM 5013 C C . VAL B 1 143 ? -1.389 -29.812 -4.98 1 84.75 143 VAL B C 1
ATOM 5015 O O . VAL B 1 143 ? -2.16 -30.688 -5.359 1 84.75 143 VAL B O 1
ATOM 5018 N N . LYS B 1 144 ? -0.144 -30.047 -4.707 1 86.31 144 LYS B N 1
ATOM 5019 C CA . LYS B 1 144 ? 0.413 -31.391 -4.652 1 86.31 144 LYS B CA 1
ATOM 5020 C C . LYS B 1 144 ? 0.646 -31.844 -3.213 1 86.31 144 LYS B C 1
ATOM 5022 O O . LYS B 1 144 ? 1.356 -31.172 -2.459 1 86.31 144 LYS B O 1
ATOM 5027 N N . VAL B 1 145 ? -0.023 -32.875 -2.85 1 88.38 145 VAL B N 1
ATOM 5028 C CA . VAL B 1 145 ? 0.16 -33.438 -1.516 1 88.38 145 VAL B CA 1
ATOM 5029 C C . VAL B 1 145 ? 1.074 -34.656 -1.589 1 88.38 145 VAL B C 1
ATOM 5031 O O . VAL B 1 145 ? 0.76 -35.656 -2.271 1 88.38 145 VAL B O 1
ATOM 5034 N N . THR B 1 146 ? 2.203 -34.594 -1.021 1 88.5 146 THR B N 1
ATOM 5035 C CA . THR B 1 146 ? 3.143 -35.719 -0.944 1 88.5 146 THR B CA 1
ATOM 5036 C C . THR B 1 146 ? 3.076 -36.375 0.425 1 88.5 146 THR B C 1
ATOM 5038 O O . THR B 1 146 ? 3.264 -35.719 1.452 1 88.5 146 THR B O 1
ATOM 5041 N N . GLU B 1 147 ? 2.75 -37.656 0.449 1 90 147 GLU B N 1
ATOM 5042 C CA . GLU B 1 147 ? 2.678 -38.406 1.688 1 90 147 GLU B CA 1
ATOM 5043 C C . GLU B 1 147 ? 3.945 -39.219 1.907 1 90 147 GLU B C 1
ATOM 5045 O O . GLU B 1 147 ? 4.367 -39.969 1.025 1 90 147 GLU B O 1
ATOM 5050 N N . HIS B 1 148 ? 4.586 -38.969 3.012 1 88.69 148 HIS B N 1
ATOM 5051 C CA . HIS B 1 148 ? 5.738 -39.75 3.436 1 88.69 148 HIS B CA 1
ATOM 5052 C C . HIS B 1 148 ? 5.328 -40.844 4.418 1 88.69 148 HIS B C 1
ATOM 5054 O O . HIS B 1 148 ? 4.73 -40.562 5.457 1 88.69 148 HIS B O 1
ATOM 5060 N N . ARG B 1 149 ? 5.621 -42.031 4.051 1 87.56 149 ARG B N 1
ATOM 5061 C CA . ARG B 1 149 ? 5.312 -43.156 4.902 1 87.56 149 ARG B CA 1
ATOM 5062 C C . ARG B 1 149 ? 6.586 -43.812 5.438 1 87.56 149 ARG B C 1
ATOM 5064 O O . ARG B 1 149 ? 7.387 -44.344 4.668 1 87.56 149 ARG B O 1
ATOM 5071 N N . SER B 1 150 ? 6.77 -43.656 6.738 1 88.44 150 SER B N 1
ATOM 5072 C CA . SER B 1 150 ? 7.914 -44.312 7.371 1 88.44 150 SER B CA 1
ATOM 5073 C C . SER B 1 150 ? 7.523 -45.656 7.984 1 88.44 150 SER B C 1
ATOM 5075 O O . SER B 1 150 ? 6.629 -45.719 8.828 1 88.44 150 SER B O 1
ATOM 5077 N N . GLU B 1 151 ? 8.266 -46.625 7.555 1 86.25 151 GLU B N 1
ATOM 5078 C CA . GLU B 1 151 ? 7.977 -47.969 8.055 1 86.25 151 GLU B CA 1
ATOM 5079 C C . GLU B 1 151 ? 8.617 -48.188 9.422 1 86.25 151 GLU B C 1
ATOM 5081 O O . GLU B 1 151 ? 9.734 -47.719 9.68 1 86.25 151 GLU B O 1
ATOM 5086 N N . VAL B 1 152 ? 7.855 -48.781 10.297 1 88.75 152 VAL B N 1
ATOM 5087 C CA . VAL B 1 152 ? 8.367 -49.219 11.594 1 88.75 152 VAL B CA 1
ATOM 5088 C C . VAL B 1 152 ? 8.484 -50.75 11.594 1 88.75 152 VAL B C 1
ATOM 5090 O O . VAL B 1 152 ? 7.488 -51.469 11.445 1 88.75 152 VAL B O 1
ATOM 5093 N N . LYS B 1 153 ? 9.773 -51.188 11.664 1 87.56 153 LYS B N 1
ATOM 5094 C CA . LYS B 1 153 ? 10.023 -52.625 11.641 1 87.56 153 LYS B CA 1
ATOM 5095 C C . LYS B 1 153 ? 10.648 -53.094 12.945 1 87.56 153 LYS B C 1
ATOM 5097 O O . LYS B 1 153 ? 11.461 -52.375 13.539 1 87.56 153 LYS B O 1
ATOM 5102 N N . LYS B 1 154 ? 10.195 -54.188 13.414 1 89.12 154 LYS B N 1
ATOM 5103 C CA . LYS B 1 154 ? 10.781 -54.812 14.586 1 89.12 154 LYS B CA 1
ATOM 5104 C C . LYS B 1 154 ? 11.844 -55.844 14.188 1 89.12 154 LYS B C 1
ATOM 5106 O O . LYS B 1 154 ? 11.586 -56.719 13.375 1 89.12 154 LYS B O 1
ATOM 5111 N N . CYS B 1 155 ? 13.016 -55.656 14.781 1 89.75 155 CYS B N 1
ATOM 5112 C CA . CYS B 1 155 ? 14.109 -56.562 14.477 1 89.75 155 CYS B CA 1
ATOM 5113 C C . CYS B 1 155 ? 13.836 -57.969 15.031 1 89.75 155 CYS B C 1
ATOM 5115 O O . CYS B 1 155 ? 13.469 -58.125 16.203 1 89.75 155 CYS B O 1
ATOM 5117 N N . PRO B 1 156 ? 13.953 -58.938 14.312 1 86 156 PRO B N 1
ATOM 5118 C CA . PRO B 1 156 ? 13.734 -60.312 14.805 1 86 156 PRO B CA 1
ATOM 5119 C C . PRO B 1 156 ? 14.828 -60.75 15.773 1 86 156 PRO B C 1
ATOM 5121 O O . PRO B 1 156 ? 14.602 -61.656 16.594 1 86 156 PRO B O 1
ATOM 5124 N N . LYS B 1 157 ? 15.891 -60.156 15.68 1 87.19 157 LYS B N 1
ATOM 5125 C CA . LYS B 1 157 ? 17.016 -60.531 16.516 1 87.19 157 LYS B CA 1
ATOM 5126 C C . LYS B 1 157 ? 16.984 -59.844 17.859 1 87.19 157 LYS B C 1
ATOM 5128 O O . LYS B 1 157 ? 16.969 -60.469 18.922 1 87.19 157 LYS B O 1
ATOM 5133 N N . CYS B 1 158 ? 17.062 -58.562 17.922 1 90.44 158 CYS B N 1
ATOM 5134 C CA . CYS B 1 158 ? 17.141 -57.781 19.156 1 90.44 158 CYS B CA 1
ATOM 5135 C C . CYS B 1 158 ? 15.781 -57.219 19.531 1 90.44 158 CYS B C 1
ATOM 5137 O O . CYS B 1 158 ? 15.617 -56.656 20.609 1 90.44 158 CYS B O 1
ATOM 5139 N N . ARG B 1 159 ? 14.75 -57.281 18.75 1 86.06 159 ARG B N 1
ATOM 5140 C CA . ARG B 1 159 ? 13.367 -56.875 18.984 1 86.06 159 ARG B CA 1
ATOM 5141 C C . ARG B 1 159 ? 13.25 -55.375 19.078 1 86.06 159 ARG B C 1
ATOM 5143 O O . ARG B 1 159 ? 12.242 -54.844 19.547 1 86.06 159 ARG B O 1
ATOM 5150 N N . ARG B 1 160 ? 14.289 -54.781 18.641 1 87.25 160 ARG B N 1
ATOM 5151 C CA . ARG B 1 160 ? 14.25 -53.312 18.656 1 87.25 160 ARG B CA 1
ATOM 5152 C C . ARG B 1 160 ? 13.383 -52.781 17.531 1 87.25 160 ARG B C 1
ATOM 5154 O O . ARG B 1 160 ? 13.383 -53.344 16.422 1 87.25 160 ARG B O 1
ATOM 5161 N N . LYS B 1 161 ? 12.617 -51.75 17.797 1 89.12 161 LYS B N 1
ATOM 5162 C CA . LYS B 1 161 ? 11.828 -51.031 16.781 1 89.12 161 LYS B CA 1
ATOM 5163 C C . LYS B 1 161 ? 12.68 -50.031 16 1 89.12 161 LYS B C 1
ATOM 5165 O O . LYS B 1 161 ? 13.367 -49.219 16.594 1 89.12 161 LYS B O 1
ATOM 5170 N N . ASN B 1 162 ? 12.773 -50.312 14.734 1 88.19 162 ASN B N 1
ATOM 5171 C CA . ASN B 1 162 ? 13.484 -49.406 13.836 1 88.19 162 ASN B CA 1
ATOM 5172 C C . ASN B 1 162 ? 12.523 -48.625 12.938 1 88.19 162 ASN B C 1
ATOM 5174 O O . ASN B 1 162 ? 11.602 -49.219 12.359 1 88.19 162 ASN B O 1
ATOM 5178 N N . THR B 1 163 ? 12.617 -47.375 12.953 1 86.12 163 THR B N 1
ATOM 5179 C CA . THR B 1 163 ? 11.758 -46.5 12.133 1 86.12 163 THR B CA 1
ATOM 5180 C C . THR B 1 163 ? 12.555 -45.875 10.984 1 86.12 163 THR B C 1
ATOM 5182 O O . THR B 1 163 ? 13.695 -45.469 11.172 1 86.12 163 THR B O 1
ATOM 5185 N N . GLY B 1 164 ? 11.984 -45.969 9.781 1 84.88 164 GLY B N 1
ATOM 5186 C CA . GLY B 1 164 ? 12.578 -45.25 8.664 1 84.88 164 GLY B CA 1
ATOM 5187 C C . GLY B 1 164 ? 12.727 -43.781 8.922 1 84.88 164 GLY B C 1
ATOM 5188 O O . GLY B 1 164 ? 11.859 -43.156 9.539 1 84.88 164 GLY B O 1
ATOM 5189 N N . LYS B 1 165 ? 13.844 -43.188 8.484 1 82.12 165 LYS B N 1
ATOM 5190 C CA . LYS B 1 165 ? 14.133 -41.781 8.758 1 82.12 165 LYS B CA 1
ATOM 5191 C C . LYS B 1 165 ? 13.438 -40.844 7.754 1 82.12 165 LYS B C 1
ATOM 5193 O O . LYS B 1 165 ? 13.508 -41.094 6.547 1 82.12 165 LYS B O 1
ATOM 5198 N N . PHE B 1 166 ? 12.68 -39.969 8.281 1 84.12 166 PHE B N 1
ATOM 5199 C CA . PHE B 1 166 ? 12.086 -38.938 7.438 1 84.12 166 PHE B CA 1
ATOM 5200 C C . PHE B 1 166 ? 13.156 -38 6.922 1 84.12 166 PHE B C 1
ATOM 5202 O O . PHE B 1 166 ? 14.172 -37.781 7.582 1 84.12 166 PHE B O 1
ATOM 5209 N N . PRO B 1 167 ? 12.969 -37.5 5.648 1 80 167 PRO B N 1
ATOM 5210 C CA . PRO B 1 167 ? 13.883 -36.469 5.168 1 80 167 PRO B CA 1
ATOM 5211 C C . PRO B 1 167 ? 13.969 -35.281 6.109 1 80 167 PRO B C 1
ATOM 5213 O O . PRO B 1 167 ? 13.062 -35.062 6.926 1 80 167 PRO B O 1
ATOM 5216 N N . GLU B 1 168 ? 15.047 -34.562 5.973 1 79.5 168 GLU B N 1
ATOM 5217 C CA . GLU B 1 168 ? 15.25 -33.375 6.797 1 79.5 168 GLU B CA 1
ATOM 5218 C C . GLU B 1 168 ? 14.141 -32.344 6.57 1 79.5 168 GLU B C 1
ATOM 5220 O O . GLU B 1 168 ? 13.727 -32.125 5.434 1 79.5 168 GLU B O 1
ATOM 5225 N N . GLY B 1 169 ? 13.523 -31.922 7.621 1 77 169 GLY B N 1
ATOM 5226 C CA . GLY B 1 169 ? 12.531 -30.859 7.508 1 77 169 GLY B CA 1
ATOM 5227 C C . GLY B 1 169 ? 11.109 -31.359 7.672 1 77 169 GLY B C 1
ATOM 5228 O O . GLY B 1 169 ? 10.18 -30.562 7.832 1 77 169 GLY B O 1
ATOM 5229 N N . ILE B 1 170 ? 10.93 -32.688 7.496 1 81.56 170 ILE B N 1
ATOM 5230 C CA . ILE B 1 170 ? 9.586 -33.25 7.656 1 81.56 170 ILE B CA 1
ATOM 5231 C C . ILE B 1 170 ? 9.391 -33.719 9.094 1 81.56 170 ILE B C 1
ATOM 5233 O O . ILE B 1 170 ? 9.797 -34.812 9.461 1 81.56 170 ILE B O 1
ATOM 5237 N N . THR B 1 171 ? 8.797 -32.875 9.883 1 77.88 171 THR B N 1
ATOM 5238 C CA . THR B 1 171 ? 8.711 -33.156 11.312 1 77.88 171 THR B CA 1
ATOM 5239 C C . THR B 1 171 ? 7.25 -33.281 11.75 1 77.88 171 THR B C 1
ATOM 5241 O O . THR B 1 171 ? 6.926 -34.062 12.641 1 77.88 171 THR B O 1
ATOM 5244 N N . ASN B 1 172 ? 6.379 -32.531 11.008 1 80.44 172 ASN B N 1
ATOM 5245 C CA . ASN B 1 172 ? 4.98 -32.5 11.43 1 80.44 172 ASN B CA 1
ATOM 5246 C C . ASN B 1 172 ? 4.125 -33.469 10.609 1 80.44 172 ASN B C 1
ATOM 5248 O O . ASN B 1 172 ? 4.539 -33.906 9.539 1 80.44 172 ASN B O 1
ATOM 5252 N N . THR B 1 173 ? 3.006 -33.844 11.18 1 80.44 173 THR B N 1
ATOM 5253 C CA . THR B 1 173 ? 2.074 -34.719 10.492 1 80.44 173 THR B CA 1
ATOM 5254 C C . THR B 1 173 ? 1.622 -34.125 9.172 1 80.44 173 THR B C 1
ATOM 5256 O O . THR B 1 173 ? 1.586 -34.812 8.148 1 80.44 173 THR B O 1
ATOM 5259 N N . VAL B 1 174 ? 1.27 -32.938 9.242 1 82.94 174 VAL B N 1
ATOM 5260 C CA . VAL B 1 174 ? 0.94 -32.188 8.031 1 82.94 174 VAL B CA 1
ATOM 5261 C C . VAL B 1 174 ? 1.665 -30.844 8.047 1 82.94 174 VAL B C 1
ATOM 5263 O O . VAL B 1 174 ? 1.656 -30.141 9.055 1 82.94 174 VAL B O 1
ATOM 5266 N N . GLN B 1 175 ? 2.389 -30.719 6.965 1 87.12 175 GLN B N 1
ATOM 5267 C CA . GLN B 1 175 ? 3.1 -29.438 6.898 1 87.12 175 GLN B CA 1
ATOM 5268 C C . GLN B 1 175 ? 3.084 -28.875 5.484 1 87.12 175 GLN B C 1
ATOM 5270 O O . GLN B 1 175 ? 2.816 -29.594 4.523 1 87.12 175 GLN B O 1
ATOM 5275 N N . TYR B 1 176 ? 3.301 -27.562 5.422 1 90.5 176 TYR B N 1
ATOM 5276 C CA . TYR B 1 176 ? 3.377 -26.906 4.117 1 90.5 176 TYR B CA 1
ATOM 5277 C C . TYR B 1 176 ? 4.781 -27.031 3.533 1 90.5 176 TYR B C 1
ATOM 5279 O O . TYR B 1 176 ? 5.77 -27.016 4.27 1 90.5 176 TYR B O 1
ATOM 5287 N N . GLY B 1 177 ? 4.828 -27.125 2.268 1 90.81 177 GLY B N 1
ATOM 5288 C CA . GLY B 1 177 ? 6.102 -27.234 1.575 1 90.81 177 GLY B CA 1
ATOM 5289 C C . GLY B 1 177 ? 6.832 -25.906 1.46 1 90.81 177 GLY B C 1
ATOM 5290 O O . GLY B 1 177 ? 6.312 -24.875 1.874 1 90.81 177 GLY B O 1
ATOM 5291 N N . ASP B 1 178 ? 8.023 -26 0.885 1 92.75 178 ASP B N 1
ATOM 5292 C CA . ASP B 1 178 ? 8.922 -24.859 0.84 1 92.75 178 ASP B CA 1
ATOM 5293 C C . ASP B 1 178 ? 8.414 -23.797 -0.137 1 92.75 178 ASP B C 1
ATOM 5295 O O . ASP B 1 178 ? 8.586 -22.594 0.093 1 92.75 178 ASP B O 1
ATOM 5299 N N . LYS B 1 179 ? 7.793 -24.203 -1.15 1 93 179 LYS B N 1
ATOM 5300 C CA . LYS B 1 179 ? 7.312 -23.25 -2.141 1 93 179 LYS B CA 1
ATOM 5301 C C . LYS B 1 179 ? 6.168 -22.406 -1.582 1 93 179 LYS B C 1
ATOM 5303 O O . LYS B 1 179 ? 6.117 -21.188 -1.8 1 93 179 LYS B O 1
ATOM 5308 N N . VAL B 1 180 ? 5.285 -23.047 -0.869 1 93.88 180 VAL B N 1
ATOM 5309 C CA . VAL B 1 180 ? 4.168 -22.328 -0.257 1 93.88 180 VAL B CA 1
ATOM 5310 C C . VAL B 1 180 ? 4.695 -21.344 0.777 1 93.88 180 VAL B C 1
ATOM 5312 O O . VAL B 1 180 ? 4.254 -20.188 0.823 1 93.88 180 VAL B O 1
ATOM 5315 N N . LYS B 1 181 ? 5.641 -21.812 1.524 1 95.75 181 LYS B N 1
ATOM 5316 C CA . LYS B 1 181 ? 6.25 -20.953 2.525 1 95.75 181 LYS B CA 1
ATOM 5317 C C . LYS B 1 181 ? 6.91 -19.734 1.872 1 95.75 181 LYS B C 1
ATOM 5319 O O . LYS B 1 181 ? 6.738 -18.609 2.33 1 95.75 181 LYS B O 1
ATOM 5324 N N . ALA B 1 182 ? 7.633 -20.016 0.83 1 96.88 182 ALA B N 1
ATOM 5325 C CA . ALA B 1 182 ? 8.367 -18.969 0.13 1 96.88 182 ALA B CA 1
ATOM 5326 C C . ALA B 1 182 ? 7.41 -17.922 -0.463 1 96.88 182 ALA B C 1
ATOM 5328 O O . ALA B 1 182 ? 7.664 -16.719 -0.384 1 96.88 182 ALA B O 1
ATOM 5329 N N . ILE B 1 183 ? 6.305 -18.391 -1.018 1 95.56 183 ILE B N 1
ATOM 5330 C CA . ILE B 1 183 ? 5.332 -17.5 -1.637 1 95.56 183 ILE B CA 1
ATOM 5331 C C . ILE B 1 183 ? 4.703 -16.609 -0.572 1 95.56 183 ILE B C 1
ATOM 5333 O O . ILE B 1 183 ? 4.535 -15.398 -0.782 1 95.56 183 ILE B O 1
ATOM 5337 N N . ALA B 1 184 ? 4.387 -17.188 0.54 1 96.88 184 ALA B N 1
ATOM 5338 C CA . ALA B 1 184 ? 3.781 -16.422 1.628 1 96.88 184 ALA B CA 1
ATOM 5339 C C . ALA B 1 184 ? 4.715 -15.312 2.102 1 96.88 184 ALA B C 1
ATOM 5341 O O . ALA B 1 184 ? 4.289 -14.164 2.264 1 96.88 184 ALA B O 1
ATOM 5342 N N . VAL B 1 185 ? 5.969 -15.648 2.268 1 97.62 185 VAL B N 1
ATOM 5343 C CA . VAL B 1 185 ? 6.957 -14.68 2.711 1 97.62 185 VAL B CA 1
ATOM 5344 C C . VAL B 1 185 ? 7.172 -13.625 1.625 1 97.62 185 VAL B C 1
ATOM 5346 O O . VAL B 1 185 ? 7.227 -12.43 1.915 1 97.62 185 VAL B O 1
ATOM 5349 N N . TYR B 1 186 ? 7.293 -14.062 0.374 1 97.62 186 TYR B N 1
ATOM 5350 C CA . TYR B 1 186 ? 7.488 -13.18 -0.77 1 97.62 186 TYR B CA 1
ATOM 5351 C C . TYR B 1 186 ? 6.375 -12.141 -0.855 1 97.62 186 TYR B C 1
ATOM 5353 O O . TYR B 1 186 ? 6.641 -10.945 -1.028 1 97.62 186 TYR B O 1
ATOM 5361 N N . LEU B 1 187 ? 5.137 -12.523 -0.667 1 96.38 187 LEU B N 1
ATOM 5362 C CA . LEU B 1 187 ? 3.973 -11.656 -0.821 1 96.38 187 LEU B CA 1
ATOM 5363 C C . LEU B 1 187 ? 3.895 -10.641 0.317 1 96.38 187 LEU B C 1
ATOM 5365 O O . LEU B 1 187 ? 3.598 -9.469 0.091 1 96.38 187 LEU B O 1
ATOM 5369 N N . THR B 1 188 ? 4.223 -11.016 1.494 1 95.19 188 THR B N 1
ATOM 5370 C CA . THR B 1 188 ? 3.996 -10.164 2.656 1 95.19 188 THR B CA 1
ATOM 5371 C C . THR B 1 188 ? 5.215 -9.289 2.928 1 95.19 188 THR B C 1
ATOM 5373 O O . THR B 1 188 ? 5.074 -8.117 3.297 1 95.19 188 THR B O 1
ATOM 5376 N N . GLN B 1 189 ? 6.402 -9.812 2.666 1 94.88 189 GLN B N 1
ATOM 5377 C CA . GLN B 1 189 ? 7.602 -9.094 3.08 1 94.88 189 GLN B CA 1
ATOM 5378 C C . GLN B 1 189 ? 8.211 -8.328 1.911 1 94.88 189 GLN B C 1
ATOM 5380 O O . GLN B 1 189 ? 8.898 -7.32 2.111 1 94.88 189 GLN B O 1
ATOM 5385 N N . TYR B 1 190 ? 8.047 -8.789 0.698 1 94.25 190 TYR B N 1
ATOM 5386 C CA . TYR B 1 190 ? 8.602 -8.086 -0.457 1 94.25 190 TYR B CA 1
ATOM 5387 C C . TYR B 1 190 ? 7.535 -7.246 -1.145 1 94.25 190 TYR B C 1
ATOM 5389 O O . TYR B 1 190 ? 7.664 -6.023 -1.238 1 94.25 190 TYR B O 1
ATOM 5397 N N . GLN B 1 191 ? 6.41 -7.848 -1.42 1 94.19 191 GLN B N 1
ATOM 5398 C CA . GLN B 1 191 ? 5.363 -7.121 -2.135 1 94.19 191 GLN B CA 1
ATOM 5399 C C . GLN B 1 191 ? 4.473 -6.348 -1.168 1 94.19 191 GLN B C 1
ATOM 5401 O O . GLN B 1 191 ? 3.594 -5.598 -1.594 1 94.19 191 GLN B O 1
ATOM 5406 N N . LEU B 1 192 ? 4.633 -6.559 0.137 1 93.56 192 LEU B N 1
ATOM 5407 C CA . LEU B 1 192 ? 4.035 -5.773 1.208 1 93.56 192 LEU B CA 1
ATOM 5408 C C . LEU B 1 192 ? 2.516 -5.922 1.207 1 93.56 192 LEU B C 1
ATOM 5410 O O . LEU B 1 192 ? 1.792 -4.949 1.443 1 93.56 192 LEU B O 1
ATOM 5414 N N . ILE B 1 193 ? 2.027 -7.086 0.861 1 93.88 193 ILE B N 1
ATOM 5415 C CA . ILE B 1 193 ? 0.602 -7.383 0.958 1 93.88 193 ILE B CA 1
ATOM 5416 C C . ILE B 1 193 ? 0.247 -7.738 2.4 1 93.88 193 ILE B C 1
ATOM 5418 O O . ILE B 1 193 ? 0.935 -8.539 3.039 1 93.88 193 ILE B O 1
ATOM 5422 N N . PRO B 1 194 ? -0.812 -7.086 2.932 1 92.81 194 PRO B N 1
ATOM 5423 C CA . PRO B 1 194 ? -1.222 -7.438 4.293 1 92.81 194 PRO B CA 1
ATOM 5424 C C . PRO B 1 194 ? -1.532 -8.922 4.453 1 92.81 194 PRO B C 1
ATOM 5426 O O . PRO B 1 194 ? -1.878 -9.594 3.477 1 92.81 194 PRO B O 1
ATOM 5429 N N . PHE B 1 195 ? -1.501 -9.445 5.656 1 92.94 195 PHE B N 1
ATOM 5430 C CA . PHE B 1 195 ? -1.593 -10.867 5.941 1 92.94 195 PHE B CA 1
ATOM 5431 C C . PHE B 1 195 ? -2.93 -11.43 5.473 1 92.94 195 PHE B C 1
ATOM 5433 O O . PHE B 1 195 ? -2.979 -12.477 4.82 1 92.94 195 PHE B O 1
ATOM 5440 N N . LYS B 1 196 ? -3.973 -10.773 5.773 1 92.88 196 LYS B N 1
ATOM 5441 C CA . LYS B 1 196 ? -5.293 -11.25 5.379 1 92.88 196 LYS B CA 1
ATOM 5442 C C . LYS B 1 196 ? -5.414 -11.344 3.861 1 92.88 196 LYS B C 1
ATOM 5444 O O . LYS B 1 196 ? -5.887 -12.352 3.33 1 92.88 196 LYS B O 1
ATOM 5449 N N . ARG B 1 197 ? -4.969 -10.344 3.158 1 93.12 197 ARG B N 1
ATOM 5450 C CA . ARG B 1 197 ? -5.051 -10.305 1.702 1 93.12 197 ARG B CA 1
ATOM 5451 C C . ARG B 1 197 ? -4.07 -11.289 1.073 1 93.12 197 ARG B C 1
ATOM 5453 O O . ARG B 1 197 ? -4.34 -11.852 0.009 1 93.12 197 ARG B O 1
ATOM 5460 N N . GLY B 1 198 ? -2.904 -11.406 1.731 1 94.19 198 GLY B N 1
ATOM 5461 C CA . GLY B 1 198 ? -1.969 -12.414 1.271 1 94.19 198 GLY B CA 1
ATOM 5462 C C . GLY B 1 198 ? -2.533 -13.82 1.33 1 94.19 198 GLY B C 1
ATOM 5463 O O . GLY B 1 198 ? -2.375 -14.602 0.389 1 94.19 198 GLY B O 1
ATOM 5464 N N . ALA B 1 199 ? -3.209 -14.102 2.451 1 94.38 199 ALA B N 1
ATOM 5465 C CA . ALA B 1 199 ? -3.852 -15.406 2.596 1 94.38 199 ALA B CA 1
ATOM 5466 C C . ALA B 1 199 ? -4.953 -15.594 1.557 1 94.38 199 ALA B C 1
ATOM 5468 O O . ALA B 1 199 ? -5.098 -16.672 0.985 1 94.38 199 ALA B O 1
ATOM 5469 N N . GLU B 1 200 ? -5.656 -14.531 1.293 1 93.88 200 GLU B N 1
ATOM 5470 C CA . GLU B 1 200 ? -6.715 -14.57 0.286 1 93.88 200 GLU B CA 1
ATOM 5471 C C . GLU B 1 200 ? -6.141 -14.828 -1.105 1 93.88 200 GLU B C 1
ATOM 5473 O O . GLU B 1 200 ? -6.707 -15.602 -1.881 1 93.88 200 GLU B O 1
ATOM 5478 N N . LEU B 1 201 ? -5.062 -14.156 -1.388 1 94.44 201 LEU B N 1
ATOM 5479 C CA . LEU B 1 201 ? -4.41 -14.328 -2.68 1 94.44 201 LEU B CA 1
ATOM 5480 C C . LEU B 1 201 ? -3.975 -15.773 -2.879 1 94.44 201 LEU B C 1
ATOM 5482 O O . LEU B 1 201 ? -4.223 -16.359 -3.934 1 94.44 201 LEU B O 1
ATOM 5486 N N . ILE B 1 202 ? -3.4 -16.344 -1.866 1 93.5 202 ILE B N 1
ATOM 5487 C CA . ILE B 1 202 ? -2.922 -17.719 -1.945 1 93.5 202 ILE B CA 1
ATOM 5488 C C . ILE B 1 202 ? -4.109 -18.672 -2.104 1 93.5 202 ILE B C 1
ATOM 5490 O O . ILE B 1 202 ? -4.043 -19.625 -2.877 1 93.5 202 ILE B O 1
ATOM 5494 N N . SER B 1 203 ? -5.176 -18.344 -1.425 1 92.81 203 SER B N 1
ATOM 5495 C CA . SER B 1 203 ? -6.383 -19.156 -1.535 1 92.81 203 SER B CA 1
ATOM 5496 C C . SER B 1 203 ? -6.992 -19.047 -2.928 1 92.81 203 SER B C 1
ATOM 5498 O O . SER B 1 203 ? -7.328 -20.062 -3.543 1 92.81 203 SER B O 1
ATOM 5500 N N . ASP B 1 204 ? -7.078 -17.859 -3.438 1 91.81 204 ASP B N 1
ATOM 5501 C CA . ASP B 1 204 ? -7.688 -17.641 -4.742 1 91.81 204 ASP B CA 1
ATOM 5502 C C . ASP B 1 204 ? -6.844 -18.266 -5.855 1 91.81 204 ASP B C 1
ATOM 5504 O O . ASP B 1 204 ? -7.383 -18.828 -6.812 1 91.81 204 ASP B O 1
ATOM 5508 N N . MET B 1 205 ? -5.574 -18.188 -5.719 1 90.19 205 MET B N 1
ATOM 5509 C CA . MET B 1 205 ? -4.684 -18.594 -6.801 1 90.19 205 MET B CA 1
ATOM 5510 C C . MET B 1 205 ? -4.414 -20.094 -6.734 1 90.19 205 MET B C 1
ATOM 5512 O O . MET B 1 205 ? -4.332 -20.766 -7.77 1 90.19 205 MET B O 1
ATOM 5516 N N . PHE B 1 206 ? -4.254 -20.672 -5.461 1 89.81 206 PHE B N 1
ATOM 5517 C CA . PHE B 1 206 ? -3.764 -22.047 -5.352 1 89.81 206 PHE B CA 1
ATOM 5518 C C . PHE B 1 206 ? -4.762 -22.922 -4.602 1 89.81 206 PHE B C 1
ATOM 5520 O O . PHE B 1 206 ? -4.527 -24.125 -4.41 1 89.81 206 PHE B O 1
ATOM 5527 N N . ASN B 1 207 ? -5.848 -22.359 -4.098 1 87.75 207 ASN B N 1
ATOM 5528 C CA . ASN B 1 207 ? -6.871 -23.078 -3.342 1 87.75 207 ASN B CA 1
ATOM 5529 C C . ASN B 1 207 ? -6.305 -23.656 -2.047 1 87.75 207 ASN B C 1
ATOM 5531 O O . ASN B 1 207 ? -6.598 -24.797 -1.693 1 87.75 207 ASN B O 1
ATOM 5535 N N . ILE B 1 208 ? -5.367 -22.906 -1.463 1 88.19 208 ILE B N 1
ATOM 5536 C CA . ILE B 1 208 ? -4.801 -23.234 -0.161 1 88.19 208 ILE B CA 1
ATOM 5537 C C . ILE B 1 208 ? -5.277 -22.219 0.883 1 88.19 208 ILE B C 1
ATOM 5539 O O . ILE B 1 208 ? -5.156 -21.016 0.69 1 88.19 208 ILE B O 1
ATOM 5543 N N . SER B 1 209 ? -5.867 -22.703 1.889 1 88.25 209 SER B N 1
ATOM 5544 C CA . SER B 1 209 ? -6.352 -21.828 2.951 1 88.25 209 SER B CA 1
ATOM 5545 C C . SER B 1 209 ? -5.312 -21.672 4.062 1 88.25 209 SER B C 1
ATOM 5547 O O . SER B 1 209 ? -5.137 -22.594 4.875 1 88.25 209 SER B O 1
ATOM 5549 N N . LEU B 1 210 ? -4.602 -20.641 4.102 1 90.69 210 LEU B N 1
ATOM 5550 C CA . LEU B 1 210 ? -3.615 -20.344 5.133 1 90.69 210 LEU B CA 1
ATOM 5551 C C . LEU B 1 210 ? -4.176 -19.359 6.152 1 90.69 210 LEU B C 1
ATOM 5553 O O . LEU B 1 210 ? -4.887 -18.422 5.789 1 90.69 210 LEU B O 1
ATOM 5557 N N . SER B 1 211 ? -3.912 -19.609 7.371 1 91.62 211 SER B N 1
ATOM 5558 C CA . SER B 1 211 ? -4.266 -18.625 8.391 1 91.62 211 SER B CA 1
ATOM 5559 C C . SER B 1 211 ? -3.227 -17.516 8.461 1 91.62 211 SER B C 1
ATOM 5561 O O . SER B 1 211 ? -2.094 -17.688 8.008 1 91.62 211 SER B O 1
ATOM 5563 N N . GLN B 1 212 ? -3.609 -16.438 8.953 1 92.44 212 GLN B N 1
ATOM 5564 C CA . GLN B 1 212 ? -2.688 -15.312 9.133 1 92.44 212 GLN B CA 1
ATOM 5565 C C . GLN B 1 212 ? -1.55 -15.688 10.078 1 92.44 212 GLN B C 1
ATOM 5567 O O . GLN B 1 212 ? -0.399 -15.305 9.859 1 92.44 212 GLN B O 1
ATOM 5572 N N . GLY B 1 213 ? -1.897 -16.422 11.133 1 90.44 213 GLY B N 1
ATOM 5573 C CA . GLY B 1 213 ? -0.886 -16.875 12.07 1 90.44 213 GLY B CA 1
ATOM 5574 C C . GLY B 1 213 ? 0.189 -17.734 11.43 1 90.44 213 GLY B C 1
ATOM 5575 O O . GLY B 1 213 ? 1.369 -17.609 11.766 1 90.44 213 GLY B O 1
ATOM 5576 N N . THR B 1 214 ? -0.235 -18.578 10.492 1 91.62 214 THR B N 1
ATOM 5577 C CA . THR B 1 214 ? 0.706 -19.438 9.781 1 91.62 214 THR B CA 1
ATOM 5578 C C . THR B 1 214 ? 1.68 -18.609 8.953 1 91.62 214 THR B C 1
ATOM 5580 O O . THR B 1 214 ? 2.875 -18.906 8.906 1 91.62 214 THR B O 1
ATOM 5583 N N . ILE B 1 215 ? 1.208 -17.609 8.32 1 94.62 215 ILE B N 1
ATOM 5584 C CA . ILE B 1 215 ? 2.053 -16.734 7.512 1 94.62 215 ILE B CA 1
ATOM 5585 C C . ILE B 1 215 ? 3.082 -16.047 8.406 1 94.62 215 ILE B C 1
ATOM 5587 O O . ILE B 1 215 ? 4.254 -15.93 8.039 1 94.62 215 ILE B O 1
ATOM 5591 N N . VAL B 1 216 ? 2.676 -15.602 9.594 1 93.56 216 VAL B N 1
ATOM 5592 C CA . VAL B 1 216 ? 3.582 -14.977 10.547 1 93.56 216 VAL B CA 1
ATOM 5593 C C . VAL B 1 216 ? 4.672 -15.961 10.953 1 93.56 216 VAL B C 1
ATOM 5595 O O . VAL B 1 216 ? 5.848 -15.602 11.039 1 93.56 216 VAL B O 1
ATOM 5598 N N . ASN B 1 217 ? 4.238 -17.188 11.125 1 93.62 217 ASN B N 1
ATOM 5599 C CA . ASN B 1 217 ? 5.203 -18.234 11.477 1 93.62 217 ASN B CA 1
ATOM 5600 C C . ASN B 1 217 ? 6.23 -18.438 10.367 1 93.62 217 ASN B C 1
ATOM 5602 O O . ASN B 1 217 ? 7.414 -18.641 10.641 1 93.62 217 ASN B O 1
ATOM 5606 N N . PHE B 1 218 ? 5.762 -18.453 9.148 1 95.44 218 PHE B N 1
ATOM 5607 C CA . PHE B 1 218 ? 6.676 -18.562 8.023 1 95.44 218 PHE B CA 1
ATOM 5608 C C . PHE B 1 218 ? 7.684 -17.422 8.016 1 95.44 218 PHE B C 1
ATOM 5610 O O . PHE B 1 218 ? 8.875 -17.641 7.766 1 95.44 218 PHE B O 1
ATOM 5617 N N . ASN B 1 219 ? 7.219 -16.203 8.258 1 96.06 219 ASN B N 1
ATOM 5618 C CA . ASN B 1 219 ? 8.094 -15.031 8.305 1 96.06 219 ASN B CA 1
ATOM 5619 C C . ASN B 1 219 ? 9.141 -15.156 9.414 1 96.06 219 ASN B C 1
ATOM 5621 O O . ASN B 1 219 ? 10.305 -14.836 9.211 1 96.06 219 ASN B O 1
ATOM 5625 N N . ASN B 1 220 ? 8.703 -15.617 10.562 1 95.38 220 ASN B N 1
ATOM 5626 C CA . ASN B 1 220 ? 9.617 -15.789 11.688 1 95.38 220 ASN B CA 1
ATOM 5627 C C . ASN B 1 220 ? 10.672 -16.859 11.398 1 95.38 220 ASN B C 1
ATOM 5629 O O . ASN B 1 220 ? 11.844 -16.688 11.734 1 95.38 220 ASN B O 1
ATOM 5633 N N . ASN B 1 221 ? 10.18 -17.938 10.812 1 94.88 221 ASN B N 1
ATOM 5634 C CA . ASN B 1 221 ? 11.109 -18.984 10.414 1 94.88 221 ASN B CA 1
ATOM 5635 C C . ASN B 1 221 ? 12.156 -18.469 9.43 1 94.88 221 ASN B C 1
ATOM 5637 O O . ASN B 1 221 ? 13.352 -18.734 9.586 1 94.88 221 ASN B O 1
ATOM 5641 N N . CYS B 1 222 ? 11.719 -17.75 8.477 1 96.75 222 CYS B N 1
ATOM 5642 C CA . CYS B 1 222 ? 12.617 -17.156 7.5 1 96.75 222 CYS B CA 1
ATOM 5643 C C . CYS B 1 222 ? 13.609 -16.219 8.172 1 96.75 222 CYS B C 1
ATOM 5645 O O . CYS B 1 222 ? 14.797 -16.234 7.855 1 96.75 222 CYS B O 1
ATOM 5647 N N . HIS B 1 223 ? 13.133 -15.422 9.125 1 96.88 223 HIS B N 1
ATOM 5648 C CA . HIS B 1 223 ? 13.953 -14.492 9.891 1 96.88 223 HIS B CA 1
ATOM 5649 C C . HIS B 1 223 ? 15.086 -15.219 10.617 1 96.88 223 HIS B C 1
ATOM 5651 O O . HIS B 1 223 ? 16.234 -14.789 10.555 1 96.88 223 HIS B O 1
ATOM 5657 N N . GLU B 1 224 ? 14.75 -16.281 11.25 1 96.06 224 GLU B N 1
ATOM 5658 C CA . GLU B 1 224 ? 15.727 -17.031 12.031 1 96.06 224 GLU B CA 1
ATOM 5659 C C . GLU B 1 224 ? 16.797 -17.656 11.133 1 96.06 224 GLU B C 1
ATOM 5661 O O . GLU B 1 224 ? 17.984 -17.625 11.453 1 96.06 224 GLU B O 1
ATOM 5666 N N . LYS B 1 225 ? 16.391 -18.141 10.07 1 95.94 225 LYS B N 1
ATOM 5667 C CA . LYS B 1 225 ? 17.297 -18.828 9.164 1 95.94 225 LYS B CA 1
ATOM 5668 C C . LYS B 1 225 ? 18.219 -17.844 8.453 1 95.94 225 LYS B C 1
ATOM 5670 O O . LYS B 1 225 ? 19.312 -18.219 8.008 1 95.94 225 LYS B O 1
ATOM 5675 N N . LEU B 1 226 ? 17.812 -16.578 8.336 1 97.31 226 LEU B N 1
ATOM 5676 C CA . LEU B 1 226 ? 18.578 -15.578 7.594 1 97.31 226 LEU B CA 1
ATOM 5677 C C . LEU B 1 226 ? 19.578 -14.883 8.508 1 97.31 226 LEU B C 1
ATOM 5679 O O . LEU B 1 226 ? 20.281 -13.953 8.078 1 97.31 226 LEU B O 1
ATOM 5683 N N . GLU B 1 227 ? 19.734 -15.266 9.727 1 96.31 227 GLU B N 1
ATOM 5684 C CA . GLU B 1 227 ? 20.594 -14.602 10.695 1 96.31 227 GLU B CA 1
ATOM 5685 C C . GLU B 1 227 ? 22.047 -14.578 10.219 1 96.31 227 GLU B C 1
ATOM 5687 O O . GLU B 1 227 ? 22.688 -13.523 10.195 1 96.31 227 GLU B O 1
ATOM 5692 N N . LEU B 1 228 ? 22.484 -15.758 9.766 1 95.25 228 LEU B N 1
ATOM 5693 C CA . LEU B 1 228 ? 23.875 -15.852 9.32 1 95.25 228 LEU B CA 1
ATOM 5694 C C . LEU B 1 228 ? 24.094 -15.047 8.047 1 95.25 228 LEU B C 1
ATOM 5696 O O . LEU B 1 228 ? 25.125 -14.383 7.906 1 95.25 228 LEU B O 1
ATOM 5700 N N . VAL B 1 229 ? 23.203 -15.102 7.141 1 96.44 229 VAL B N 1
ATOM 5701 C CA . VAL B 1 229 ? 23.312 -14.367 5.887 1 96.44 229 VAL B CA 1
ATOM 5702 C C . VAL B 1 229 ? 23.344 -12.867 6.172 1 96.44 229 VAL B C 1
ATOM 5704 O O . VAL B 1 229 ? 24.094 -12.125 5.535 1 96.44 229 VAL B O 1
ATOM 5707 N N . GLU B 1 230 ? 22.531 -12.406 7.113 1 96.69 230 GLU B N 1
ATOM 5708 C CA . GLU B 1 230 ? 22.516 -10.992 7.492 1 96.69 230 GLU B CA 1
ATOM 5709 C C . GLU B 1 230 ? 23.875 -10.555 8.031 1 96.69 230 GLU B C 1
ATOM 5711 O O . GLU B 1 230 ? 24.344 -9.461 7.719 1 96.69 230 GLU B O 1
ATOM 5716 N N . GLU B 1 231 ? 24.453 -11.375 8.836 1 96.19 231 GLU B N 1
ATOM 5717 C CA . GLU B 1 231 ? 25.766 -11.078 9.375 1 96.19 231 GLU B CA 1
ATOM 5718 C C . GLU B 1 231 ? 26.812 -10.977 8.258 1 96.19 231 GLU B C 1
ATOM 5720 O O . GLU B 1 231 ? 27.688 -10.102 8.297 1 96.19 231 GLU B O 1
ATOM 5725 N N . ASN B 1 232 ? 26.688 -11.875 7.332 1 96.94 232 ASN B N 1
ATOM 5726 C CA . ASN B 1 232 ? 27.594 -11.828 6.188 1 96.94 232 ASN B CA 1
ATOM 5727 C C . ASN B 1 232 ? 27.422 -10.531 5.398 1 96.94 232 ASN B C 1
ATOM 5729 O O . ASN B 1 232 ? 28.406 -9.938 4.957 1 96.94 232 ASN B O 1
ATOM 5733 N N . ILE B 1 233 ? 26.203 -10.141 5.203 1 97.19 233 ILE B N 1
ATOM 5734 C CA . ILE B 1 233 ? 25.922 -8.898 4.488 1 97.19 233 ILE B CA 1
ATOM 5735 C C . ILE B 1 233 ? 26.5 -7.715 5.258 1 97.19 233 ILE B C 1
ATOM 5737 O O . ILE B 1 233 ? 27.141 -6.836 4.676 1 97.19 233 ILE B O 1
ATOM 5741 N N . LYS B 1 234 ? 26.281 -7.707 6.551 1 96.94 234 LYS B N 1
ATOM 5742 C CA . LYS B 1 234 ? 26.812 -6.652 7.414 1 96.94 234 LYS B CA 1
ATOM 5743 C C . LYS B 1 234 ? 28.344 -6.574 7.32 1 96.94 234 LYS B C 1
ATOM 5745 O O . LYS B 1 234 ? 28.906 -5.488 7.172 1 96.94 234 LYS B O 1
ATOM 5750 N N . ASN B 1 235 ? 28.984 -7.664 7.34 1 96.38 235 ASN B N 1
ATOM 5751 C CA . ASN B 1 235 ? 30.438 -7.723 7.254 1 96.38 235 ASN B CA 1
ATOM 5752 C C . ASN B 1 235 ? 30.938 -7.273 5.883 1 96.38 235 ASN B C 1
ATOM 5754 O O . ASN B 1 235 ? 31.953 -6.582 5.781 1 96.38 235 ASN B O 1
ATOM 5758 N N . ALA B 1 236 ? 30.234 -7.684 4.93 1 96.31 236 ALA B N 1
ATOM 5759 C CA . ALA B 1 236 ? 30.609 -7.285 3.576 1 96.31 236 ALA B CA 1
ATOM 5760 C C . ALA B 1 236 ? 30.547 -5.77 3.412 1 96.31 236 ALA B C 1
ATOM 5762 O O . ALA B 1 236 ? 31.422 -5.168 2.783 1 96.31 236 ALA B O 1
ATOM 5763 N N . ILE B 1 237 ? 29.562 -5.168 3.98 1 96.94 237 ILE B N 1
ATOM 5764 C CA . ILE B 1 237 ? 29.406 -3.719 3.904 1 96.94 237 ILE B CA 1
ATOM 5765 C C . ILE B 1 237 ? 30.5 -3.037 4.727 1 96.94 237 ILE B C 1
ATOM 5767 O O . ILE B 1 237 ? 31.094 -2.059 4.277 1 96.94 237 ILE B O 1
ATOM 5771 N N . THR B 1 238 ? 30.766 -3.543 5.887 1 96.12 238 THR B N 1
ATOM 5772 C CA . THR B 1 238 ? 31.734 -2.967 6.801 1 96.12 238 THR B CA 1
ATOM 5773 C C . THR B 1 238 ? 33.125 -2.998 6.188 1 96.12 238 THR B C 1
ATOM 5775 O O . THR B 1 238 ? 33.906 -2.061 6.359 1 96.12 238 THR B O 1
ATOM 5778 N N . ASN B 1 239 ? 33.375 -3.994 5.418 1 94.75 239 ASN B N 1
ATOM 5779 C CA . ASN B 1 239 ? 34.719 -4.176 4.875 1 94.75 239 ASN B CA 1
ATOM 5780 C C . ASN B 1 239 ? 34.844 -3.609 3.465 1 94.75 239 ASN B C 1
ATOM 5782 O O . ASN B 1 239 ? 35.906 -3.686 2.846 1 94.75 239 ASN B O 1
ATOM 5786 N N . TYR B 1 240 ? 33.812 -3.07 3.014 1 94.56 240 TYR B N 1
ATOM 5787 C CA . TYR B 1 240 ? 33.812 -2.516 1.664 1 94.56 240 TYR B CA 1
ATOM 5788 C C . TYR B 1 240 ? 34.594 -1.223 1.607 1 94.56 240 TYR B C 1
ATOM 5790 O O . TYR B 1 240 ? 34.469 -0.354 2.471 1 94.56 240 TYR B O 1
ATOM 5798 N N . GLN B 1 241 ? 35.438 -1.033 0.644 1 92.62 241 GLN B N 1
ATOM 5799 C CA . GLN B 1 241 ? 36.312 0.134 0.563 1 92.62 241 GLN B CA 1
ATOM 5800 C C . GLN B 1 241 ? 35.688 1.229 -0.298 1 92.62 241 GLN B C 1
ATOM 5802 O O . GLN B 1 241 ? 36.125 2.385 -0.245 1 92.62 241 GLN B O 1
ATOM 5807 N N . GLY B 1 242 ? 34.656 0.955 -0.958 1 93.75 242 GLY B N 1
ATOM 5808 C CA . GLY B 1 242 ? 34.031 1.949 -1.803 1 93.75 242 GLY B CA 1
ATOM 5809 C C . GLY B 1 242 ? 32.969 2.758 -1.073 1 93.75 242 GLY B C 1
ATOM 5810 O O . GLY B 1 242 ? 33.062 2.953 0.141 1 93.75 242 GLY B O 1
ATOM 5811 N N . ALA B 1 243 ? 32.094 3.324 -1.82 1 96.56 243 ALA B N 1
ATOM 5812 C CA . ALA B 1 243 ? 31.078 4.203 -1.257 1 96.56 243 ALA B CA 1
ATOM 5813 C C . ALA B 1 243 ? 29.922 3.396 -0.68 1 96.56 243 ALA B C 1
ATOM 5815 O O . ALA B 1 243 ? 29.438 2.457 -1.313 1 96.56 243 ALA B O 1
ATOM 5816 N N . VAL B 1 244 ? 29.5 3.68 0.542 1 97.56 244 VAL B N 1
ATOM 5817 C CA . VAL B 1 244 ? 28.328 3.107 1.195 1 97.56 244 VAL B CA 1
ATOM 5818 C C . VAL B 1 244 ? 27.375 4.223 1.619 1 97.56 244 VAL B C 1
ATOM 5820 O O . VAL B 1 244 ? 27.812 5.242 2.16 1 97.56 244 VAL B O 1
ATOM 5823 N N . HIS B 1 245 ? 26.188 4.051 1.332 1 97.94 245 HIS B N 1
ATOM 5824 C CA . HIS B 1 245 ? 25.156 5.055 1.622 1 97.94 245 HIS B CA 1
ATOM 5825 C C . HIS B 1 245 ? 24.547 4.832 2.998 1 97.94 245 HIS B C 1
ATOM 5827 O O . HIS B 1 245 ? 24.219 3.697 3.363 1 97.94 245 HIS B O 1
ATOM 5833 N N . TYR B 1 246 ? 24.406 5.879 3.754 1 96.38 246 TYR B N 1
ATOM 5834 C CA . TYR B 1 246 ? 23.781 5.832 5.074 1 96.38 246 TYR B CA 1
ATOM 5835 C C . TYR B 1 246 ? 22.609 6.805 5.168 1 96.38 246 TYR B C 1
ATOM 5837 O O . TYR B 1 246 ? 22.703 7.934 4.68 1 96.38 246 TYR B O 1
ATOM 5845 N N . ASP B 1 247 ? 21.594 6.367 5.648 1 94.44 247 ASP B N 1
ATOM 5846 C CA . ASP B 1 247 ? 20.406 7.191 5.875 1 94.44 247 ASP B CA 1
ATOM 5847 C C . ASP B 1 247 ? 19.5 6.566 6.934 1 94.44 247 ASP B C 1
ATOM 5849 O O . ASP B 1 247 ? 19.719 5.434 7.363 1 94.44 247 ASP B O 1
ATOM 5853 N N . GLU B 1 248 ? 18.609 7.359 7.465 1 92.56 248 GLU B N 1
ATOM 5854 C CA . GLU B 1 248 ? 17.656 6.871 8.469 1 92.56 248 GLU B CA 1
ATOM 5855 C C . GLU B 1 248 ? 16.266 7.453 8.242 1 92.56 248 GLU B C 1
ATOM 5857 O O . GLU B 1 248 ? 16.125 8.516 7.633 1 92.56 248 GLU B O 1
ATOM 5862 N N . THR B 1 249 ? 15.266 6.715 8.539 1 89.81 249 THR B N 1
ATOM 5863 C CA . THR B 1 249 ? 13.883 7.18 8.469 1 89.81 249 THR B CA 1
ATOM 5864 C C . THR B 1 249 ? 13.109 6.754 9.711 1 89.81 249 THR B C 1
ATOM 5866 O O . THR B 1 249 ? 13.484 5.801 10.391 1 89.81 249 THR B O 1
ATOM 5869 N N . GLY B 1 250 ? 12.148 7.469 10.039 1 88.06 250 GLY B N 1
ATOM 5870 C CA . GLY B 1 250 ? 11.312 7.137 11.18 1 88.06 250 GLY B CA 1
ATOM 5871 C C . GLY B 1 250 ? 10.312 6.031 10.891 1 88.06 250 GLY B C 1
ATOM 5872 O O . GLY B 1 250 ? 9.742 5.977 9.805 1 88.06 250 GLY B O 1
ATOM 5873 N N . ILE B 1 251 ? 10.188 5.117 11.859 1 87.25 251 ILE B N 1
ATOM 5874 C CA . ILE B 1 251 ? 9.172 4.066 11.773 1 87.25 251 ILE B CA 1
ATOM 5875 C C . ILE B 1 251 ? 8.461 3.936 13.117 1 87.25 251 ILE B C 1
ATOM 5877 O O . ILE B 1 251 ? 8.953 4.41 14.141 1 87.25 251 ILE B O 1
ATOM 5881 N N . TYR B 1 252 ? 7.312 3.395 13.086 1 86.12 252 TYR B N 1
ATOM 5882 C CA . TYR B 1 252 ? 6.555 3.186 14.312 1 86.12 252 TYR B CA 1
ATOM 5883 C C . TYR B 1 252 ? 6.496 1.705 14.672 1 86.12 252 TYR B C 1
ATOM 5885 O O . TYR B 1 252 ? 6.086 0.878 13.859 1 86.12 252 TYR B O 1
ATOM 5893 N N . ILE B 1 253 ? 6.973 1.425 15.836 1 88.06 253 ILE B N 1
ATOM 5894 C CA . ILE B 1 253 ? 6.91 0.078 16.391 1 88.06 253 ILE B CA 1
ATOM 5895 C C . ILE B 1 253 ? 6.145 0.104 17.719 1 88.06 253 ILE B C 1
ATOM 5897 O O . ILE B 1 253 ? 6.52 0.825 18.641 1 88.06 253 ILE B O 1
ATOM 5901 N N . ASP B 1 254 ? 5.137 -0.593 17.812 1 82.38 254 ASP B N 1
ATOM 5902 C CA . ASP B 1 254 ? 4.301 -0.644 19.016 1 82.38 254 ASP B CA 1
ATOM 5903 C C . ASP B 1 254 ? 3.879 0.758 19.453 1 82.38 254 ASP B C 1
ATOM 5905 O O . ASP B 1 254 ? 4.07 1.138 20.609 1 82.38 254 ASP B O 1
ATOM 5909 N N . LYS B 1 255 ? 3.537 1.522 18.547 1 76.12 255 LYS B N 1
ATOM 5910 C CA . LYS B 1 255 ? 2.967 2.852 18.734 1 76.12 255 LYS B CA 1
ATOM 5911 C C . LYS B 1 255 ? 4.027 3.84 19.219 1 76.12 255 LYS B C 1
ATOM 5913 O O . LYS B 1 255 ? 3.695 4.902 19.75 1 76.12 255 LYS B O 1
ATOM 5918 N N . LYS B 1 256 ? 5.234 3.389 19.141 1 81.88 256 LYS B N 1
ATOM 5919 C CA . LYS B 1 256 ? 6.34 4.27 19.5 1 81.88 256 LYS B CA 1
ATOM 5920 C C . LYS B 1 256 ? 7.203 4.594 18.281 1 81.88 256 LYS B C 1
ATOM 5922 O O . LYS B 1 256 ? 7.465 3.723 17.453 1 81.88 256 LYS B O 1
ATOM 5927 N N . ARG B 1 257 ? 7.566 5.777 18.297 1 87.44 257 ARG B N 1
ATOM 5928 C CA . ARG B 1 257 ? 8.422 6.203 17.203 1 87.44 257 ARG B CA 1
ATOM 5929 C C . ARG B 1 257 ? 9.836 5.648 17.359 1 87.44 257 ARG B C 1
ATOM 5931 O O . ARG B 1 257 ? 10.438 5.766 18.422 1 87.44 257 ARG B O 1
ATOM 5938 N N . GLN B 1 258 ? 10.305 5.027 16.453 1 91.56 258 GLN B N 1
ATOM 5939 C CA . GLN B 1 258 ? 11.664 4.508 16.359 1 91.56 258 GLN B CA 1
ATOM 5940 C C . GLN B 1 258 ? 12.305 4.891 15.031 1 91.56 258 GLN B C 1
ATOM 5942 O O . GLN B 1 258 ? 11.789 5.742 14.305 1 91.56 258 GLN B O 1
ATOM 5947 N N . TRP B 1 259 ? 13.562 4.355 14.875 1 92.56 259 TRP B N 1
ATOM 5948 C CA . TRP B 1 259 ? 14.281 4.758 13.672 1 92.56 259 TRP B CA 1
ATOM 5949 C C . TRP B 1 259 ? 14.812 3.537 12.922 1 92.56 259 TRP B C 1
ATOM 5951 O O . TRP B 1 259 ? 15.297 2.586 13.547 1 92.56 259 TRP B O 1
ATOM 5961 N N . LEU B 1 260 ? 14.641 3.568 11.648 1 94.62 260 LEU B N 1
ATOM 5962 C CA . LEU B 1 260 ? 15.219 2.545 10.781 1 94.62 260 LEU B CA 1
ATOM 5963 C C . LEU B 1 260 ? 16.484 3.062 10.094 1 94.62 260 LEU B C 1
ATOM 5965 O O . LEU B 1 260 ? 16.422 4.059 9.367 1 94.62 260 LEU B O 1
ATOM 5969 N N . HIS B 1 261 ? 17.562 2.457 10.367 1 95.75 261 HIS B N 1
ATOM 5970 C CA . HIS B 1 261 ? 18.844 2.807 9.75 1 95.75 261 HIS B CA 1
ATOM 5971 C C . HIS B 1 261 ? 19.141 1.91 8.555 1 95.75 261 HIS B C 1
ATOM 5973 O O . HIS B 1 261 ? 18.844 0.713 8.586 1 95.75 261 HIS B O 1
ATOM 5979 N N . VAL B 1 262 ? 19.719 2.465 7.555 1 97.06 262 VAL B N 1
ATOM 5980 C CA . VAL B 1 262 ? 20.078 1.682 6.375 1 97.06 262 VAL B CA 1
ATOM 5981 C C . VAL B 1 262 ? 21.531 1.929 6.02 1 97.06 262 VAL B C 1
ATOM 5983 O O . VAL B 1 262 ? 22.031 3.051 6.148 1 97.06 262 VAL B O 1
ATOM 5986 N N . ALA B 1 263 ? 22.281 1.023 5.777 1 97.69 263 ALA B N 1
ATOM 5987 C CA . ALA B 1 263 ? 23.594 1.03 5.137 1 97.69 263 ALA B CA 1
ATOM 5988 C C . ALA B 1 263 ? 23.578 0.202 3.855 1 97.69 263 ALA B C 1
ATOM 5990 O O . ALA B 1 263 ? 23.312 -1.002 3.889 1 97.69 263 ALA B O 1
ATOM 5991 N N . SER B 1 264 ? 23.797 0.843 2.721 1 97.19 264 SER B N 1
ATOM 5992 C CA . SER B 1 264 ? 23.641 0.089 1.48 1 97.19 264 SER B CA 1
ATOM 5993 C C . SER B 1 264 ? 24.609 0.587 0.411 1 97.19 264 SER B C 1
ATOM 5995 O O . SER B 1 264 ? 25.094 1.722 0.479 1 97.19 264 SER B O 1
ATOM 5997 N N . ASN B 1 265 ? 24.984 -0.216 -0.44 1 96.31 265 ASN B N 1
ATOM 5998 C CA . ASN B 1 265 ? 25.703 0.086 -1.671 1 96.31 265 ASN B CA 1
ATOM 5999 C C . ASN B 1 265 ? 25.062 -0.59 -2.879 1 96.31 265 ASN B C 1
ATOM 6001 O O . ASN B 1 265 ? 23.875 -0.927 -2.85 1 96.31 265 ASN B O 1
ATOM 6005 N N . ASP B 1 266 ? 25.703 -0.708 -3.965 1 93.81 266 ASP B N 1
ATOM 6006 C CA . ASP B 1 266 ? 25.109 -1.222 -5.195 1 93.81 266 ASP B CA 1
ATOM 6007 C C . ASP B 1 266 ? 24.891 -2.73 -5.109 1 93.81 266 ASP B C 1
ATOM 6009 O O . ASP B 1 266 ? 24.109 -3.293 -5.887 1 93.81 266 ASP B O 1
ATOM 6013 N N . LYS B 1 267 ? 25.422 -3.436 -4.051 1 95.5 267 LYS B N 1
ATOM 6014 C CA . LYS B 1 267 ? 25.344 -4.891 -3.992 1 95.5 267 LYS B CA 1
ATOM 6015 C C . LYS B 1 267 ? 24.625 -5.355 -2.725 1 95.5 267 LYS B C 1
ATOM 6017 O O . LYS B 1 267 ? 23.984 -6.406 -2.715 1 95.5 267 LYS B O 1
ATOM 6022 N N . TYR B 1 268 ? 24.812 -4.559 -1.674 1 97 268 TYR B N 1
ATOM 6023 C CA . TYR B 1 268 ? 24.344 -5.031 -0.374 1 97 268 TYR B CA 1
ATOM 6024 C C . TYR B 1 268 ? 23.484 -3.986 0.312 1 97 268 TYR B C 1
ATOM 6026 O O . TYR B 1 268 ? 23.672 -2.785 0.106 1 97 268 TYR B O 1
ATOM 6034 N N . THR B 1 269 ? 22.562 -4.434 1.055 1 97.94 269 THR B N 1
ATOM 6035 C CA . THR B 1 269 ? 21.703 -3.574 1.863 1 97.94 269 THR B CA 1
ATOM 6036 C C . THR B 1 269 ? 21.531 -4.141 3.27 1 97.94 269 THR B C 1
ATOM 6038 O O . THR B 1 269 ? 21.234 -5.328 3.436 1 97.94 269 THR B O 1
ATOM 6041 N N . TYR B 1 270 ? 21.766 -3.389 4.25 1 97.88 270 TYR B N 1
ATOM 6042 C CA . TYR B 1 270 ? 21.562 -3.75 5.648 1 97.88 270 TYR B CA 1
ATOM 6043 C C . TYR B 1 270 ? 20.625 -2.766 6.34 1 97.88 270 TYR B C 1
ATOM 6045 O O . TYR B 1 270 ? 20.766 -1.551 6.184 1 97.88 270 TYR B O 1
ATOM 6053 N N . TYR B 1 271 ? 19.672 -3.344 6.996 1 96.94 271 TYR B N 1
ATOM 6054 C CA . TYR B 1 271 ? 18.719 -2.543 7.766 1 96.94 271 TYR B CA 1
ATOM 6055 C C . TYR B 1 271 ? 18.812 -2.867 9.25 1 96.94 271 TYR B C 1
ATOM 6057 O O . TYR B 1 271 ? 19.047 -4.016 9.633 1 96.94 271 TYR B O 1
ATOM 6065 N N . GLU B 1 272 ? 18.547 -1.872 10.07 1 95.12 272 GLU B N 1
ATOM 6066 C CA . GLU B 1 272 ? 18.422 -2.098 11.508 1 95.12 272 GLU B CA 1
ATOM 6067 C C . GLU B 1 272 ? 17.516 -1.058 12.156 1 95.12 272 GLU B C 1
ATOM 6069 O O . GLU B 1 272 ? 17.641 0.139 11.883 1 95.12 272 GLU B O 1
ATOM 6074 N N . ALA B 1 273 ? 16.594 -1.571 12.906 1 93.88 273 ALA B N 1
ATOM 6075 C CA . ALA B 1 273 ? 15.719 -0.685 13.672 1 93.88 273 ALA B CA 1
ATOM 6076 C C . ALA B 1 273 ? 16.297 -0.412 15.062 1 93.88 273 ALA B C 1
ATOM 6078 O O . ALA B 1 273 ? 16.797 -1.321 15.719 1 93.88 273 ALA B O 1
ATOM 6079 N N . HIS B 1 274 ? 16.25 0.844 15.406 1 93.19 274 HIS B N 1
ATOM 6080 C CA . HIS B 1 274 ? 16.766 1.257 16.703 1 93.19 274 HIS B CA 1
ATOM 6081 C C . HIS B 1 274 ? 15.883 2.338 17.328 1 93.19 274 HIS B C 1
ATOM 6083 O O . HIS B 1 274 ? 15.25 3.117 16.609 1 93.19 274 HIS B O 1
ATOM 6089 N N . GLU B 1 275 ? 15.82 2.398 18.562 1 90.62 275 GLU B N 1
ATOM 6090 C CA . GLU B 1 275 ? 15 3.365 19.281 1 90.62 275 GLU B CA 1
ATOM 6091 C C . GLU B 1 275 ? 15.539 4.781 19.109 1 90.62 275 GLU B C 1
ATOM 6093 O O . GLU B 1 275 ? 14.781 5.75 19.109 1 90.62 275 GLU B O 1
ATOM 6098 N N . LYS B 1 276 ? 16.859 4.801 19 1 90.25 276 LYS B N 1
ATOM 6099 C CA . LYS B 1 276 ? 17.516 6.105 18.891 1 90.25 276 LYS B CA 1
ATOM 6100 C C . LYS B 1 276 ? 17.969 6.367 17.453 1 90.25 276 LYS B C 1
ATOM 6102 O O . LYS B 1 276 ? 18.141 5.434 16.672 1 90.25 276 LYS B O 1
ATOM 6107 N N . ARG B 1 277 ? 18.172 7.598 17.172 1 88.44 277 ARG B N 1
ATOM 6108 C CA . ARG B 1 277 ? 18.578 8.023 15.844 1 88.44 277 ARG B CA 1
ATOM 6109 C C . ARG B 1 277 ? 20.062 8.336 15.797 1 88.44 277 ARG B C 1
ATOM 6111 O O . ARG B 1 277 ? 20.719 8.102 14.781 1 88.44 277 ARG B O 1
ATOM 6118 N N . GLY B 1 278 ? 20.609 8.742 16.875 1 87.88 278 GLY B N 1
ATOM 6119 C CA . GLY B 1 278 ? 21.906 9.391 16.906 1 87.88 278 GLY B CA 1
ATOM 6120 C C . GLY B 1 278 ? 23.062 8.414 17.062 1 87.88 278 GLY B C 1
ATOM 6121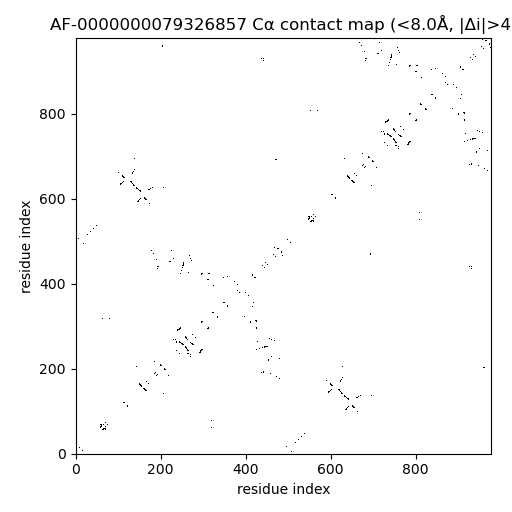 O O . GLY B 1 278 ? 23 7.293 16.547 1 87.88 278 GLY B O 1
ATOM 6122 N N . LYS B 1 279 ? 24.094 8.93 17.688 1 90.81 279 LYS B N 1
ATOM 6123 C CA . LYS B 1 279 ? 25.375 8.242 17.812 1 90.81 279 LYS B CA 1
ATOM 6124 C C . LYS B 1 279 ? 25.203 6.902 18.531 1 90.81 279 LYS B C 1
ATOM 6126 O O . LYS B 1 279 ? 25.844 5.914 18.156 1 90.81 279 LYS B O 1
ATOM 6131 N N . GLU B 1 280 ? 24.391 6.879 19.469 1 92.06 280 GLU B N 1
ATOM 6132 C CA . GLU B 1 280 ? 24.172 5.641 20.203 1 92.06 280 GLU B CA 1
ATOM 6133 C C . GLU B 1 280 ? 23.703 4.52 19.281 1 92.06 280 GLU B C 1
ATOM 6135 O O . GLU B 1 280 ? 24.172 3.387 19.391 1 92.06 280 GLU B O 1
ATOM 6140 N N . ALA B 1 281 ? 22.797 4.809 18.422 1 92.94 281 ALA B N 1
ATOM 6141 C CA . ALA B 1 281 ? 22.266 3.818 17.484 1 92.94 281 ALA B CA 1
ATOM 6142 C C . ALA B 1 281 ? 23.359 3.361 16.516 1 92.94 281 ALA B C 1
ATOM 6144 O O . ALA B 1 281 ? 23.516 2.164 16.266 1 92.94 281 ALA B O 1
ATOM 6145 N N . ILE B 1 282 ? 24.141 4.281 16 1 93.69 282 ILE B N 1
ATOM 6146 C CA . ILE B 1 282 ? 25.172 3.992 15.023 1 93.69 282 ILE B CA 1
ATOM 6147 C C . ILE B 1 282 ? 26.266 3.131 15.656 1 93.69 282 ILE B C 1
ATOM 6149 O O . ILE B 1 282 ? 26.766 2.195 15.031 1 93.69 282 ILE B O 1
ATOM 6153 N N . ASP B 1 283 ? 26.562 3.461 16.922 1 94.38 283 ASP B N 1
ATOM 6154 C CA . ASP B 1 283 ? 27.562 2.684 17.641 1 94.38 283 ASP B CA 1
ATOM 6155 C C . ASP B 1 283 ? 27.062 1.263 17.906 1 94.38 283 ASP B C 1
ATOM 6157 O O . ASP B 1 283 ? 27.828 0.304 17.812 1 94.38 283 ASP B O 1
ATOM 6161 N N . ASP B 1 284 ? 25.812 1.168 18.234 1 94.25 284 ASP B N 1
ATOM 6162 C CA . ASP B 1 284 ? 25.219 -0.137 18.5 1 94.25 284 ASP B CA 1
ATOM 6163 C C . ASP B 1 284 ? 25.188 -1.002 17.25 1 94.25 284 ASP B C 1
ATOM 6165 O O . ASP B 1 284 ? 25.438 -2.211 17.312 1 94.25 284 ASP B O 1
ATOM 6169 N N . ILE B 1 285 ? 24.859 -0.455 16.109 1 93.81 285 ILE B N 1
ATOM 6170 C CA . ILE B 1 285 ? 24.828 -1.169 14.844 1 93.81 285 ILE B CA 1
ATOM 6171 C C . ILE B 1 285 ? 26.234 -1.607 14.453 1 93.81 285 ILE B C 1
ATOM 6173 O O . ILE B 1 285 ? 26.406 -2.678 13.867 1 93.81 285 ILE B O 1
ATOM 6177 N N . ASN B 1 286 ? 27.219 -0.741 14.734 1 93.88 286 ASN B N 1
ATOM 6178 C CA . ASN B 1 286 ? 28.641 -1.057 14.695 1 93.88 286 ASN B CA 1
ATOM 6179 C C . ASN B 1 286 ? 29.125 -1.285 13.266 1 93.88 286 ASN B C 1
ATOM 6181 O O . ASN B 1 286 ? 29.922 -2.193 13.016 1 93.88 286 ASN B O 1
ATOM 6185 N N . ILE B 1 287 ? 28.594 -0.615 12.281 1 94.94 287 ILE B N 1
ATOM 6186 C CA . ILE B 1 287 ? 29.094 -0.656 10.914 1 94.94 287 ILE B CA 1
ATOM 6187 C C . ILE B 1 287 ? 30 0.539 10.664 1 94.94 287 ILE B C 1
ATOM 6189 O O . ILE B 1 287 ? 31.172 0.369 10.297 1 94.94 287 ILE B O 1
ATOM 6193 N N . LEU B 1 288 ? 29.547 1.697 10.992 1 93.56 288 LEU B N 1
ATOM 6194 C CA . LEU B 1 288 ? 30.234 2.941 10.68 1 93.56 288 LEU B CA 1
ATOM 6195 C C . LEU B 1 288 ? 31.516 3.07 11.5 1 93.56 288 LEU B C 1
ATOM 6197 O O . LEU B 1 288 ? 32.531 3.543 11 1 93.56 288 LEU B O 1
ATOM 6201 N N . PRO B 1 289 ? 31.531 2.629 12.789 1 93.81 289 PRO B N 1
ATOM 6202 C CA . PRO B 1 289 ? 32.75 2.729 13.586 1 93.81 289 PRO B CA 1
ATOM 6203 C C . PRO B 1 289 ? 33.906 1.898 13.016 1 93.81 289 PRO B C 1
ATOM 6205 O O . PRO B 1 289 ? 35.062 2.225 13.227 1 93.81 289 PRO B O 1
ATOM 6208 N N . LYS B 1 290 ? 33.594 0.9 12.289 1 94.44 290 LYS B N 1
ATOM 6209 C CA . LYS B 1 290 ? 34.625 0.006 11.742 1 94.44 290 LYS B CA 1
ATOM 6210 C C . LYS B 1 290 ? 34.812 0.231 10.25 1 94.44 290 LYS B C 1
ATOM 6212 O O . LYS B 1 290 ? 35.656 -0.401 9.617 1 94.44 290 LYS B O 1
ATOM 6217 N N . PHE B 1 291 ? 34.062 1.092 9.734 1 95.44 291 PHE B N 1
ATOM 6218 C CA . PHE B 1 291 ? 34.031 1.323 8.289 1 95.44 291 PHE B CA 1
ATOM 6219 C C . PHE B 1 291 ? 35.219 2.186 7.867 1 95.44 291 PHE B C 1
ATOM 6221 O O . PHE B 1 291 ? 35.531 3.184 8.516 1 95.44 291 PHE B O 1
ATOM 6228 N N . THR B 1 292 ? 35.875 1.808 6.766 1 93.75 292 THR B N 1
ATOM 6229 C CA . THR B 1 292 ? 37.062 2.533 6.324 1 93.75 292 THR B CA 1
ATOM 6230 C C . THR B 1 292 ? 36.875 3.078 4.91 1 93.75 292 THR B C 1
ATOM 6232 O O . THR B 1 292 ? 37.812 3.652 4.328 1 93.75 292 THR B O 1
ATOM 6235 N N . GLY B 1 293 ? 35.781 2.896 4.367 1 94.94 293 GLY B N 1
ATOM 6236 C CA . GLY B 1 293 ? 35.5 3.418 3.037 1 94.94 293 GLY B CA 1
ATOM 6237 C C . GLY B 1 293 ? 34.938 4.828 3.059 1 94.94 293 GLY B C 1
ATOM 6238 O O . GLY B 1 293 ? 35.344 5.652 3.875 1 94.94 293 GLY B O 1
ATOM 6239 N N . THR B 1 294 ? 34.125 5.152 2.082 1 96.56 294 THR B N 1
ATOM 6240 C CA . THR B 1 294 ? 33.531 6.48 1.989 1 96.56 294 THR B CA 1
ATOM 6241 C C . THR B 1 294 ? 32.062 6.438 2.355 1 96.56 294 THR B C 1
ATOM 6243 O O . THR B 1 294 ? 31.266 5.762 1.692 1 96.56 294 THR B O 1
ATOM 6246 N N . ALA B 1 295 ? 31.672 7.109 3.367 1 96.81 295 ALA B N 1
ATOM 6247 C CA . ALA B 1 295 ? 30.266 7.172 3.803 1 96.81 295 ALA B CA 1
ATOM 6248 C C . ALA B 1 295 ? 29.531 8.297 3.096 1 96.81 295 ALA B C 1
ATOM 6250 O O . ALA B 1 295 ? 29.906 9.469 3.209 1 96.81 295 ALA B O 1
ATOM 6251 N N . VAL B 1 296 ? 28.547 7.965 2.371 1 97.12 296 VAL B N 1
ATOM 6252 C CA . VAL B 1 296 ? 27.719 8.945 1.687 1 97.12 296 VAL B CA 1
ATOM 6253 C C . VAL B 1 296 ? 26.453 9.219 2.506 1 97.12 296 VAL B C 1
ATOM 6255 O O . VAL B 1 296 ? 25.719 8.289 2.85 1 97.12 296 VAL B O 1
ATOM 6258 N N . HIS B 1 297 ? 26.141 10.312 2.891 1 94.94 297 HIS B N 1
ATOM 6259 C CA . HIS B 1 297 ? 24.984 10.633 3.732 1 94.94 297 HIS B CA 1
ATOM 6260 C C . HIS B 1 297 ? 24.547 12.078 3.529 1 94.94 297 HIS B C 1
ATOM 6262 O O . HIS B 1 297 ? 25.125 12.805 2.723 1 94.94 297 HIS B O 1
ATOM 6268 N N . ASP B 1 298 ? 23.5 12.211 4.309 1 86.31 298 ASP B N 1
ATOM 6269 C CA . ASP B 1 298 ? 23.062 13.609 4.34 1 86.31 298 ASP B CA 1
ATOM 6270 C C . ASP B 1 298 ? 23.844 14.398 5.383 1 86.31 298 ASP B C 1
ATOM 6272 O O . ASP B 1 298 ? 24.562 13.82 6.195 1 86.31 298 ASP B O 1
ATOM 6276 N N . CYS B 1 299 ? 24.281 15.555 5.289 1 84.94 299 CYS B N 1
ATOM 6277 C CA . CYS B 1 299 ? 25.125 16.422 6.102 1 84.94 299 CYS B CA 1
ATOM 6278 C C . CYS B 1 299 ? 24.672 16.422 7.559 1 84.94 299 CYS B C 1
ATOM 6280 O O . CYS B 1 299 ? 24.734 17.438 8.234 1 84.94 299 CYS B O 1
ATOM 6282 N N . TRP B 1 300 ? 24.172 15.109 7.965 1 83.5 300 TRP B N 1
ATOM 6283 C CA . TRP B 1 300 ? 23.828 15.008 9.383 1 83.5 300 TRP B CA 1
ATOM 6284 C C . TRP B 1 300 ? 25.094 14.938 10.234 1 83.5 300 TRP B C 1
ATOM 6286 O O . TRP B 1 300 ? 26 14.156 9.945 1 83.5 300 TRP B O 1
ATOM 6296 N N . LYS B 1 301 ? 25.203 15.711 11.234 1 84.38 301 LYS B N 1
ATOM 6297 C CA . LYS B 1 301 ? 26.406 15.969 12.008 1 84.38 301 LYS B CA 1
ATOM 6298 C C . LYS B 1 301 ? 26.922 14.695 12.672 1 84.38 301 LYS B C 1
ATOM 6300 O O . LYS B 1 301 ? 28.125 14.508 12.836 1 84.38 301 LYS B O 1
ATOM 6305 N N . THR B 1 302 ? 26.047 13.797 12.945 1 87 302 THR B N 1
ATOM 6306 C CA . THR B 1 302 ? 26.391 12.578 13.664 1 87 302 THR B CA 1
ATOM 6307 C C . THR B 1 302 ? 27.344 11.719 12.828 1 87 302 THR B C 1
ATOM 6309 O O . THR B 1 302 ? 28.25 11.078 13.375 1 87 302 THR B O 1
ATOM 6312 N N . TYR B 1 303 ? 27.219 11.727 11.547 1 91 303 TYR B N 1
ATOM 6313 C CA . TYR B 1 303 ? 28.031 10.883 10.672 1 91 303 TYR B CA 1
ATOM 6314 C C . TYR B 1 303 ? 29.469 11.367 10.633 1 91 303 TYR B C 1
ATOM 6316 O O . TYR B 1 303 ? 30.391 10.57 10.438 1 91 303 TYR B O 1
ATOM 6324 N N . HIS B 1 304 ? 29.656 12.656 10.883 1 89.69 304 HIS B N 1
ATOM 6325 C CA . HIS B 1 304 ? 30.984 13.258 10.758 1 89.69 304 HIS B CA 1
ATOM 6326 C C . HIS B 1 304 ? 31.859 12.906 11.961 1 89.69 304 HIS B C 1
ATOM 6328 O O . HIS B 1 304 ? 33.062 13.188 11.961 1 89.69 304 HIS B O 1
ATOM 6334 N N . GLN B 1 305 ? 31.344 12.25 12.859 1 89.12 305 GLN B N 1
ATOM 6335 C CA . GLN B 1 305 ? 32.094 11.891 14.07 1 89.12 305 GLN B CA 1
ATOM 6336 C C . GLN B 1 305 ? 32.906 10.633 13.852 1 89.12 305 GLN B C 1
ATOM 6338 O O . GLN B 1 305 ? 33.75 10.281 14.688 1 89.12 305 GLN B O 1
ATOM 6343 N N . TYR B 1 306 ? 32.781 10.07 12.758 1 92.25 306 TYR B N 1
ATOM 6344 C CA . TYR B 1 306 ? 33.469 8.82 12.492 1 92.25 306 TYR B CA 1
ATOM 6345 C C . TYR B 1 306 ? 34.625 9.031 11.508 1 92.25 306 TYR B C 1
ATOM 6347 O O . TYR B 1 306 ? 34.562 9.914 10.656 1 92.25 306 TYR B O 1
ATOM 6355 N N . SER B 1 307 ? 35.688 8.227 11.664 1 88.12 307 SER B N 1
ATOM 6356 C CA . SER B 1 307 ? 37 8.477 11.031 1 88.12 307 SER B CA 1
ATOM 6357 C C . SER B 1 307 ? 37 7.957 9.594 1 88.12 307 SER B C 1
ATOM 6359 O O . SER B 1 307 ? 38.031 8.047 8.906 1 88.12 307 SER B O 1
ATOM 6361 N N . CYS B 1 308 ? 36 7.754 8.961 1 92.56 308 CYS B N 1
ATOM 6362 C CA . CYS B 1 308 ? 35.969 7.336 7.562 1 92.56 308 CYS B CA 1
ATOM 6363 C C . CYS B 1 308 ? 35.875 8.547 6.637 1 92.56 308 CYS B C 1
ATOM 6365 O O . CYS B 1 308 ? 35.812 9.688 7.102 1 92.56 308 CYS B O 1
ATOM 6367 N N . GLU B 1 309 ? 36.062 8.32 5.363 1 94.19 309 GLU B N 1
ATOM 6368 C CA . GLU B 1 309 ? 35.844 9.391 4.395 1 94.19 309 GLU B CA 1
ATOM 6369 C C . GLU B 1 309 ? 34.344 9.672 4.207 1 94.19 309 GLU B C 1
ATOM 6371 O O . GLU B 1 309 ? 33.531 8.766 4.34 1 94.19 309 GLU B O 1
ATOM 6376 N N . HIS B 1 310 ? 34.094 10.875 3.953 1 95.88 310 HIS B N 1
ATOM 6377 C CA . HIS B 1 310 ? 32.688 11.258 3.85 1 95.88 310 HIS B CA 1
ATOM 6378 C C . HIS B 1 310 ? 32.406 11.93 2.512 1 95.88 310 HIS B C 1
ATOM 6380 O O . HIS B 1 310 ? 33.25 12.586 1.939 1 95.88 310 HIS B O 1
ATOM 6386 N N . ALA B 1 311 ? 31.281 11.703 2.002 1 96.44 311 ALA B N 1
ATOM 6387 C CA . ALA B 1 311 ? 30.719 12.391 0.843 1 96.44 311 ALA B CA 1
ATOM 6388 C C . ALA B 1 311 ? 29.297 12.852 1.12 1 96.44 311 ALA B C 1
ATOM 6390 O O . ALA B 1 311 ? 28.516 12.141 1.757 1 96.44 311 ALA B O 1
ATOM 6391 N N . LEU B 1 312 ? 28.969 14.008 0.641 1 95.69 312 LEU B N 1
ATOM 6392 C CA . LEU B 1 312 ? 27.656 14.586 0.964 1 95.69 312 LEU B CA 1
ATOM 6393 C C . LEU B 1 312 ? 26.719 14.508 -0.234 1 95.69 312 LEU B C 1
ATOM 6395 O O . LEU B 1 312 ? 27.172 14.562 -1.383 1 95.69 312 LEU B O 1
ATOM 6399 N N . CYS B 1 313 ? 25.484 14.352 0.09 1 95.06 313 CYS B N 1
ATOM 6400 C CA . CYS B 1 313 ? 24.453 14.25 -0.934 1 95.06 313 CYS B CA 1
ATOM 6401 C C . CYS B 1 313 ? 24.172 15.602 -1.572 1 95.06 313 CYS B C 1
ATOM 6403 O O . CYS B 1 313 ? 23.609 16.484 -0.937 1 95.06 313 CYS B O 1
ATOM 6405 N N . ASN B 1 314 ? 24.422 15.75 -2.83 1 94.75 314 ASN B N 1
ATOM 6406 C CA . ASN B 1 314 ? 24.25 17.016 -3.529 1 94.75 314 ASN B CA 1
ATOM 6407 C C . ASN B 1 314 ? 22.781 17.266 -3.902 1 94.75 314 ASN B C 1
ATOM 6409 O O . ASN B 1 314 ? 22.406 18.391 -4.23 1 94.75 314 ASN B O 1
ATOM 6413 N N . ALA B 1 315 ? 22 16.234 -3.857 1 91.19 315 ALA B N 1
ATOM 6414 C CA . ALA B 1 315 ? 20.578 16.438 -4.086 1 91.19 315 ALA B CA 1
ATOM 6415 C C . ALA B 1 315 ? 19.969 17.328 -2.996 1 91.19 315 ALA B C 1
ATOM 6417 O O . ALA B 1 315 ? 19.125 18.188 -3.275 1 91.19 315 ALA B O 1
ATOM 6418 N N . HIS B 1 316 ? 20.375 17.094 -1.835 1 88.62 316 HIS B N 1
ATOM 6419 C CA . HIS B 1 316 ? 19.922 17.922 -0.729 1 88.62 316 HIS B CA 1
ATOM 6420 C C . HIS B 1 316 ? 20.438 19.359 -0.865 1 88.62 316 HIS B C 1
ATOM 6422 O O . HIS B 1 316 ? 19.703 20.312 -0.628 1 88.62 316 HIS B O 1
ATOM 6428 N N . ILE B 1 317 ? 21.609 19.453 -1.243 1 90.69 317 ILE B N 1
ATOM 6429 C CA . ILE B 1 317 ? 22.234 20.766 -1.411 1 90.69 317 ILE B CA 1
ATOM 6430 C C . ILE B 1 317 ? 21.516 21.547 -2.508 1 90.69 317 ILE B C 1
ATOM 6432 O O . ILE B 1 317 ? 21.203 22.719 -2.338 1 90.69 317 ILE B O 1
ATOM 6436 N N . LEU B 1 318 ? 21.234 20.891 -3.555 1 90.31 318 LEU B N 1
ATOM 6437 C CA . LEU B 1 318 ? 20.531 21.516 -4.656 1 90.31 318 LEU B CA 1
ATOM 6438 C C . LEU B 1 318 ? 19.172 22.031 -4.199 1 90.31 318 LEU B C 1
ATOM 6440 O O . LEU B 1 318 ? 18.75 23.125 -4.586 1 90.31 318 LEU B O 1
ATOM 6444 N N . ARG B 1 319 ? 18.5 21.25 -3.391 1 84.31 319 ARG B N 1
ATOM 6445 C CA . ARG B 1 319 ? 17.188 21.672 -2.875 1 84.31 319 ARG B CA 1
ATOM 6446 C C . ARG B 1 319 ? 17.328 22.891 -1.981 1 84.31 319 ARG B C 1
ATOM 6448 O O . ARG B 1 319 ? 16.484 23.797 -2.039 1 84.31 319 ARG B O 1
ATOM 6455 N N . GLU B 1 320 ? 18.297 22.875 -1.208 1 86.19 320 GLU B N 1
ATOM 6456 C CA . GLU B 1 320 ? 18.531 24 -0.311 1 86.19 320 GLU B CA 1
ATOM 6457 C C . GLU B 1 320 ? 18.891 25.266 -1.092 1 86.19 320 GLU B C 1
ATOM 6459 O O . GLU B 1 320 ? 18.484 26.359 -0.723 1 86.19 320 GLU B O 1
ATOM 6464 N N . LEU B 1 321 ? 19.656 25.078 -2.131 1 89.69 321 LEU B N 1
ATOM 6465 C CA . LEU B 1 321 ? 20.016 26.203 -2.988 1 89.69 321 LEU B CA 1
ATOM 6466 C C . LEU B 1 321 ? 18.781 26.781 -3.674 1 89.69 321 LEU B C 1
ATOM 6468 O O . LEU B 1 321 ? 18.656 28 -3.801 1 89.69 321 LEU B O 1
ATOM 6472 N N . ASN B 1 322 ? 17.922 25.922 -4.027 1 84.38 322 ASN B N 1
ATOM 6473 C CA . ASN B 1 322 ? 16.672 26.375 -4.602 1 84.38 322 ASN B CA 1
ATOM 6474 C C . ASN B 1 322 ? 15.859 27.203 -3.6 1 84.38 322 ASN B C 1
ATOM 6476 O O . ASN B 1 322 ? 15.258 28.219 -3.961 1 84.38 322 ASN B O 1
ATOM 6480 N N . ALA B 1 323 ? 15.883 26.734 -2.418 1 80.75 323 ALA B N 1
ATOM 6481 C CA . ALA B 1 323 ? 15.156 27.438 -1.367 1 80.75 323 ALA B CA 1
ATOM 6482 C C . ALA B 1 323 ? 15.727 28.828 -1.144 1 80.75 323 ALA B C 1
ATOM 6484 O O . ALA B 1 323 ? 14.969 29.797 -0.948 1 80.75 323 ALA B O 1
ATOM 6485 N N . ILE B 1 324 ? 17 28.906 -1.227 1 81.94 324 ILE B N 1
ATOM 6486 C CA . ILE B 1 324 ? 17.656 30.188 -1.03 1 81.94 324 ILE B CA 1
ATOM 6487 C C . ILE B 1 324 ? 17.328 31.125 -2.191 1 81.94 324 ILE B C 1
ATOM 6489 O O . ILE B 1 324 ? 17.047 32.312 -1.982 1 81.94 324 ILE B O 1
ATOM 6493 N N . SER B 1 325 ? 17.344 30.625 -3.309 1 81.69 325 SER B N 1
ATOM 6494 C CA . SER B 1 325 ? 17.047 31.422 -4.496 1 81.69 325 SER B CA 1
ATOM 6495 C C . SER B 1 325 ? 15.602 31.891 -4.492 1 81.69 325 SER B C 1
ATOM 6497 O O . SER B 1 325 ? 15.32 33.031 -4.836 1 81.69 325 SER B O 1
ATOM 6499 N N . GLU B 1 326 ? 14.719 31.047 -4.051 1 75.12 326 GLU B N 1
ATOM 6500 C CA . GLU B 1 326 ? 13.289 31.344 -4.125 1 75.12 326 GLU B CA 1
ATOM 6501 C C . GLU B 1 326 ? 12.836 32.156 -2.926 1 75.12 326 GLU B C 1
ATOM 6503 O O . GLU B 1 326 ? 12.047 33.094 -3.074 1 75.12 326 GLU B O 1
ATOM 6508 N N . LEU B 1 327 ? 13.336 31.859 -1.78 1 69.25 327 LEU B N 1
ATOM 6509 C CA . LEU B 1 327 ? 12.812 32.469 -0.562 1 69.25 327 LEU B CA 1
ATOM 6510 C C . LEU B 1 327 ? 13.641 33.688 -0.167 1 69.25 327 LEU B C 1
ATOM 6512 O O . LEU B 1 327 ? 13.086 34.719 0.242 1 69.25 327 LEU B O 1
ATOM 6516 N N . GLU B 1 328 ? 14.992 33.594 -0.263 1 71.5 328 GLU B N 1
ATOM 6517 C CA . GLU B 1 328 ? 15.852 34.688 0.192 1 71.5 328 GLU B CA 1
ATOM 6518 C C . GLU B 1 328 ? 16.312 35.531 -0.978 1 71.5 328 GLU B C 1
ATOM 6520 O O . GLU B 1 328 ? 16.891 36.625 -0.775 1 71.5 328 GLU B O 1
ATOM 6525 N N . LYS B 1 329 ? 16.031 35.094 -2.213 1 76.81 329 LYS B N 1
ATOM 6526 C CA . LYS B 1 329 ? 16.312 35.812 -3.447 1 76.81 329 LYS B CA 1
ATOM 6527 C C . LYS B 1 329 ? 17.781 36.219 -3.531 1 76.81 329 LYS B C 1
ATOM 6529 O O . LYS B 1 329 ? 18.094 37.344 -3.934 1 76.81 329 LYS B O 1
ATOM 6534 N N . GLN B 1 330 ? 18.625 35.438 -2.982 1 84.12 330 GLN B N 1
ATOM 6535 C CA . GLN B 1 330 ? 20.062 35.688 -3.129 1 84.12 330 GLN B CA 1
ATOM 6536 C C . GLN B 1 330 ? 20.578 35.125 -4.461 1 84.12 330 GLN B C 1
ATOM 6538 O O . GLN B 1 330 ? 20.156 34.062 -4.891 1 84.12 330 GLN B O 1
ATOM 6543 N N . LYS B 1 331 ? 21.516 35.781 -5.055 1 88.5 331 LYS B N 1
ATOM 6544 C CA . LYS B 1 331 ? 21.891 35.562 -6.441 1 88.5 331 LYS B CA 1
ATOM 6545 C C . LYS B 1 331 ? 22.984 34.5 -6.539 1 88.5 331 LYS B C 1
ATOM 6547 O O . LYS B 1 331 ? 23.156 33.875 -7.59 1 88.5 331 LYS B O 1
ATOM 6552 N N . TRP B 1 332 ? 23.688 34.25 -5.461 1 91.31 332 TRP B N 1
ATOM 6553 C CA . TRP B 1 332 ? 24.844 33.375 -5.52 1 91.31 332 TRP B CA 1
ATOM 6554 C C . TRP B 1 332 ? 24.391 31.906 -5.645 1 91.31 332 TRP B C 1
ATOM 6556 O O . TRP B 1 332 ? 25.141 31.047 -6.098 1 91.31 332 TRP B O 1
ATOM 6566 N N . ALA B 1 333 ? 23.172 31.594 -5.273 1 91.75 333 ALA B N 1
ATOM 6567 C CA . ALA B 1 333 ? 22.688 30.219 -5.176 1 91.75 333 ALA B CA 1
ATOM 6568 C C . ALA B 1 333 ? 22.562 29.594 -6.559 1 91.75 333 ALA B C 1
ATOM 6570 O O . ALA B 1 333 ? 22.906 28.422 -6.75 1 91.75 333 ALA B O 1
ATOM 6571 N N . GLU B 1 334 ? 22.109 30.312 -7.484 1 92.25 334 GLU B N 1
ATOM 6572 C CA . GLU B 1 334 ? 21.859 29.766 -8.82 1 92.25 334 GLU B CA 1
ATOM 6573 C C . GLU B 1 334 ? 23.172 29.391 -9.516 1 92.25 334 GLU B C 1
ATOM 6575 O O . GLU B 1 334 ? 23.297 28.312 -10.07 1 92.25 334 GLU B O 1
ATOM 6580 N N . PRO B 1 335 ? 24.125 30.266 -9.469 1 94.12 335 PRO B N 1
ATOM 6581 C CA . PRO B 1 335 ? 25.391 29.906 -10.086 1 94.12 335 PRO B CA 1
ATOM 6582 C C . PRO B 1 335 ? 26.016 28.672 -9.461 1 94.12 335 PRO B C 1
ATOM 6584 O O . PRO B 1 335 ? 26.656 27.875 -10.164 1 94.12 335 PRO B O 1
ATOM 6587 N N . LEU B 1 336 ? 25.891 28.562 -8.219 1 95.38 336 LEU B N 1
ATOM 6588 C CA . LEU B 1 336 ? 26.453 27.391 -7.57 1 95.38 336 LEU B CA 1
ATOM 6589 C C . LEU B 1 336 ? 25.703 26.125 -7.996 1 95.38 336 LEU B C 1
ATOM 6591 O O . LEU B 1 336 ? 26.328 25.078 -8.234 1 95.38 336 LEU B O 1
ATOM 6595 N N . LYS B 1 337 ? 24.422 26.188 -8.008 1 94.38 337 LYS B N 1
ATOM 6596 C CA . LYS B 1 337 ? 23.609 25.078 -8.492 1 94.38 337 LYS B CA 1
ATOM 6597 C C . LYS B 1 337 ? 24.047 24.656 -9.898 1 94.38 337 LYS B C 1
ATOM 6599 O O . LYS B 1 337 ? 24.25 23.469 -10.148 1 94.38 337 LYS B O 1
ATOM 6604 N N . ASN B 1 338 ? 24.203 25.625 -10.711 1 95 338 ASN B N 1
ATOM 6605 C CA . ASN B 1 338 ? 24.609 25.344 -12.086 1 95 338 ASN B CA 1
ATOM 6606 C C . ASN B 1 338 ? 26 24.719 -12.148 1 95 338 ASN B C 1
ATOM 6608 O O . ASN B 1 338 ? 26.266 23.859 -12.984 1 95 338 ASN B O 1
ATOM 6612 N N . LEU B 1 339 ? 26.797 25.203 -11.297 1 96.31 339 LEU B N 1
ATOM 6613 C CA . LEU B 1 339 ? 28.156 24.672 -11.273 1 96.31 339 LEU B CA 1
ATOM 6614 C C . LEU B 1 339 ? 28.156 23.188 -10.898 1 96.31 339 LEU B C 1
ATOM 6616 O O . LEU B 1 339 ? 28.812 22.375 -11.562 1 96.31 339 LEU B O 1
ATOM 6620 N N . LEU B 1 340 ? 27.438 22.844 -9.875 1 96.19 340 LEU B N 1
ATOM 6621 C CA . LEU B 1 340 ? 27.391 21.453 -9.438 1 96.19 340 LEU B CA 1
ATOM 6622 C C . LEU B 1 340 ? 26.812 20.562 -10.531 1 96.19 340 LEU B C 1
ATOM 6624 O O . LEU B 1 340 ? 27.312 19.453 -10.75 1 96.19 340 LEU B O 1
ATOM 6628 N N . VAL B 1 341 ? 25.828 21.016 -11.172 1 95.69 341 VAL B N 1
ATOM 6629 C CA . VAL B 1 341 ? 25.203 20.25 -12.25 1 95.69 341 VAL B CA 1
ATOM 6630 C C . VAL B 1 341 ? 26.172 20.094 -13.414 1 95.69 341 VAL B C 1
ATOM 6632 O O . VAL B 1 341 ? 26.25 19.031 -14.039 1 95.69 341 VAL B O 1
ATOM 6635 N N . GLU B 1 342 ? 26.875 21.156 -13.648 1 95 342 GLU B N 1
ATOM 6636 C CA . GLU B 1 342 ? 27.875 21.125 -14.711 1 95 342 GLU B CA 1
ATOM 6637 C C . GLU B 1 342 ? 28.953 20.094 -14.406 1 95 342 GLU B C 1
ATOM 6639 O O . GLU B 1 342 ? 29.375 19.344 -15.289 1 95 342 GLU B O 1
ATOM 6644 N N . ILE B 1 343 ? 29.406 20.125 -13.25 1 95.56 343 ILE B N 1
ATOM 6645 C CA . ILE B 1 343 ? 30.422 19.156 -12.844 1 95.56 343 ILE B CA 1
ATOM 6646 C C . ILE B 1 343 ? 29.875 17.734 -13.008 1 95.56 343 ILE B C 1
ATOM 6648 O O . ILE B 1 343 ? 30.578 16.844 -13.508 1 95.56 343 ILE B O 1
ATOM 6652 N N . LYS B 1 344 ? 28.703 17.516 -12.516 1 95.25 344 LYS B N 1
ATOM 6653 C CA . LYS B 1 344 ? 28.078 16.203 -12.641 1 95.25 344 LYS B CA 1
ATOM 6654 C C . LYS B 1 344 ? 28.031 15.75 -14.102 1 95.25 344 LYS B C 1
ATOM 6656 O O . LYS B 1 344 ? 28.328 14.594 -14.406 1 95.25 344 LYS B O 1
ATOM 6661 N N . LYS B 1 345 ? 27.641 16.609 -14.977 1 94.12 345 LYS B N 1
ATOM 6662 C CA . LYS B 1 345 ? 27.578 16.297 -16.406 1 94.12 345 LYS B CA 1
ATOM 6663 C C . LYS B 1 345 ? 28.953 15.883 -16.938 1 94.12 345 LYS B C 1
ATOM 6665 O O . LYS B 1 345 ? 29.062 14.938 -17.719 1 94.12 345 LYS B O 1
ATOM 6670 N N . GLU B 1 346 ? 29.891 16.656 -16.516 1 93 346 GLU B N 1
ATOM 6671 C CA . GLU B 1 346 ? 31.25 16.344 -16.953 1 93 346 GLU B CA 1
ATOM 6672 C C . GLU B 1 346 ? 31.688 14.969 -16.453 1 93 346 GLU B C 1
ATOM 6674 O O . GLU B 1 346 ? 32.344 14.227 -17.188 1 93 346 GLU B O 1
ATOM 6679 N N . VAL B 1 347 ? 31.422 14.695 -15.281 1 93.5 347 VAL B N 1
ATOM 6680 C CA . VAL B 1 347 ? 31.75 13.398 -14.703 1 93.5 347 VAL B CA 1
ATOM 6681 C C . VAL B 1 347 ? 31.031 12.289 -15.461 1 93.5 347 VAL B C 1
ATOM 6683 O O . VAL B 1 347 ? 31.609 11.25 -15.781 1 93.5 347 VAL B O 1
ATOM 6686 N N . ASP B 1 348 ? 29.719 12.477 -15.75 1 91.19 348 ASP B N 1
ATOM 6687 C CA . ASP B 1 348 ? 28.906 11.492 -16.453 1 91.19 348 ASP B CA 1
ATOM 6688 C C . ASP B 1 348 ? 29.469 11.219 -17.844 1 91.19 348 ASP B C 1
ATOM 6690 O O . ASP B 1 348 ? 29.391 10.094 -18.344 1 91.19 348 ASP B O 1
ATOM 6694 N N . LEU B 1 349 ? 30.016 12.172 -18.406 1 89.19 349 LEU B N 1
ATOM 6695 C CA . LEU B 1 349 ? 30.578 12.039 -19.75 1 89.19 349 LEU B CA 1
ATOM 6696 C C . LEU B 1 349 ? 31.906 11.305 -19.703 1 89.19 349 LEU B C 1
ATOM 6698 O O . LEU B 1 349 ? 32.25 10.586 -20.641 1 89.19 349 LEU B O 1
ATOM 6702 N N . SER B 1 350 ? 32.531 11.461 -18.609 1 86.81 350 SER B N 1
ATOM 6703 C CA . SER B 1 350 ? 33.875 10.938 -18.547 1 86.81 350 SER B CA 1
ATOM 6704 C C . SER B 1 350 ? 33.906 9.609 -17.797 1 86.81 350 SER B C 1
ATOM 6706 O O . SER B 1 350 ? 35 9.008 -17.641 1 86.81 350 SER B O 1
ATOM 6708 N N . TRP B 1 351 ? 32.875 9.141 -17.391 1 79.69 351 TRP B N 1
ATOM 6709 C CA . TRP B 1 351 ? 32.812 8.016 -16.453 1 79.69 351 TRP B CA 1
ATOM 6710 C C . TRP B 1 351 ? 33.344 6.742 -17.109 1 79.69 351 TRP B C 1
ATOM 6712 O O . TRP B 1 351 ? 33.906 5.875 -16.438 1 79.69 351 TRP B O 1
ATOM 6722 N N . ASN B 1 352 ? 33.281 6.574 -18.375 1 80.75 352 ASN B N 1
ATOM 6723 C CA . ASN B 1 352 ? 33.719 5.367 -19.078 1 80.75 352 ASN B CA 1
ATOM 6724 C C . ASN B 1 352 ? 35.188 5.398 -19.375 1 80.75 352 ASN B C 1
ATOM 6726 O O . ASN B 1 352 ? 35.812 4.359 -19.656 1 80.75 352 ASN B O 1
ATOM 6730 N N . THR B 1 353 ? 35.812 6.59 -19.234 1 80.81 353 THR B N 1
ATOM 6731 C CA . THR B 1 353 ? 37.188 6.711 -19.719 1 80.81 353 THR B CA 1
ATOM 6732 C C . THR B 1 353 ? 38.156 6.961 -18.562 1 80.81 353 THR B C 1
ATOM 6734 O O . THR B 1 353 ? 39.344 6.719 -18.688 1 80.81 353 THR B O 1
ATOM 6737 N N . ALA B 1 354 ? 37.562 7.488 -17.5 1 84.12 354 ALA B N 1
ATOM 6738 C CA . ALA B 1 354 ? 38.438 7.848 -16.391 1 84.12 354 ALA B CA 1
ATOM 6739 C C . ALA B 1 354 ? 37.781 7.566 -15.047 1 84.12 354 ALA B C 1
ATOM 6741 O O . ALA B 1 354 ? 36.625 7.164 -14.992 1 84.12 354 ALA B O 1
ATOM 6742 N N . ASN B 1 355 ? 38.688 7.609 -14.047 1 87.88 355 ASN B N 1
ATOM 6743 C CA . ASN B 1 355 ? 38.156 7.402 -12.695 1 87.88 355 ASN B CA 1
ATOM 6744 C C . ASN B 1 355 ? 38.031 8.719 -11.938 1 87.88 355 ASN B C 1
ATOM 6746 O O . ASN B 1 355 ? 37.531 8.75 -10.82 1 87.88 355 ASN B O 1
ATOM 6750 N N . ALA B 1 356 ? 38.594 9.773 -12.539 1 89.88 356 ALA B N 1
ATOM 6751 C CA . ALA B 1 356 ? 38.531 11.117 -11.977 1 89.88 356 ALA B CA 1
ATOM 6752 C C . ALA B 1 356 ? 38.656 12.18 -13.062 1 89.88 356 ALA B C 1
ATOM 6754 O O . ALA B 1 356 ? 39.062 11.875 -14.195 1 89.88 356 ALA B O 1
ATOM 6755 N N . LEU B 1 357 ? 38.25 13.344 -12.766 1 92 357 LEU B N 1
ATOM 6756 C CA . LEU B 1 357 ? 38.469 14.445 -13.703 1 92 357 LEU B CA 1
ATOM 6757 C C . LEU B 1 357 ? 39.938 14.828 -13.781 1 92 357 LEU B C 1
ATOM 6759 O O . LEU B 1 357 ? 40.719 14.492 -12.891 1 92 357 LEU B O 1
ATOM 6763 N N . THR B 1 358 ? 40.25 15.43 -14.867 1 91.88 358 THR B N 1
ATOM 6764 C CA . THR B 1 358 ? 41.625 15.867 -15.039 1 91.88 358 THR B CA 1
ATOM 6765 C C . THR B 1 358 ? 41.969 16.969 -14.039 1 91.88 358 THR B C 1
ATOM 6767 O O . THR B 1 358 ? 41.094 17.719 -13.609 1 91.88 358 THR B O 1
ATOM 6770 N N . LEU B 1 359 ? 43.188 17.062 -13.641 1 93.06 359 LEU B N 1
ATOM 6771 C CA . LEU B 1 359 ? 43.656 18.031 -12.641 1 93.06 359 LEU B CA 1
ATOM 6772 C C . LEU B 1 359 ? 43.312 19.453 -13.062 1 93.06 359 LEU B C 1
ATOM 6774 O O . LEU B 1 359 ? 42.969 20.297 -12.227 1 93.06 359 LEU B O 1
ATOM 6778 N N . ASP B 1 360 ? 43.406 19.672 -14.289 1 93.12 360 ASP B N 1
ATOM 6779 C CA . ASP B 1 360 ? 43.094 21 -14.789 1 93.12 360 ASP B CA 1
ATOM 6780 C C . ASP B 1 360 ? 41.625 21.359 -14.578 1 93.12 360 ASP B C 1
ATOM 6782 O O . ASP B 1 360 ? 41.312 22.469 -14.164 1 93.12 360 ASP B O 1
ATOM 6786 N N . LYS B 1 361 ? 40.844 20.391 -14.922 1 93.88 361 LYS B N 1
ATOM 6787 C CA . LYS B 1 361 ? 39.438 20.609 -14.758 1 93.88 361 LYS B CA 1
ATOM 6788 C C . LYS B 1 361 ? 39.062 20.75 -13.281 1 93.88 361 LYS B C 1
ATOM 6790 O O . LYS B 1 361 ? 38.219 21.578 -12.922 1 93.88 361 LYS B O 1
ATOM 6795 N N . ILE B 1 362 ? 39.688 19.922 -12.453 1 95.81 362 ILE B N 1
ATOM 6796 C CA . ILE B 1 362 ? 39.438 19.953 -11.016 1 95.81 362 ILE B CA 1
ATOM 6797 C C . ILE B 1 362 ? 39.812 21.328 -10.453 1 95.81 362 ILE B C 1
ATOM 6799 O O . ILE B 1 362 ? 39 21.922 -9.719 1 95.81 362 ILE B O 1
ATOM 6803 N N . GLU B 1 363 ? 40.875 21.859 -10.852 1 95.5 363 GLU B N 1
ATOM 6804 C CA . GLU B 1 363 ? 41.312 23.156 -10.367 1 95.5 363 GLU B CA 1
ATOM 6805 C C . GLU B 1 363 ? 40.375 24.266 -10.836 1 95.5 363 GLU B C 1
ATOM 6807 O O . GLU B 1 363 ? 40.094 25.203 -10.078 1 95.5 363 GLU B O 1
ATOM 6812 N N . ALA B 1 364 ? 40 24.125 -12.016 1 95.81 364 ALA B N 1
ATOM 6813 C CA . ALA B 1 364 ? 39.094 25.125 -12.57 1 95.81 364 ALA B CA 1
ATOM 6814 C C . ALA B 1 364 ? 37.781 25.141 -11.812 1 95.81 364 ALA B C 1
ATOM 6816 O O . ALA B 1 364 ? 37.25 26.203 -11.469 1 95.81 364 ALA B O 1
ATOM 6817 N N . PHE B 1 365 ? 37.281 23.953 -11.633 1 96.75 365 PHE B N 1
ATOM 6818 C CA . PHE B 1 365 ? 36.031 23.844 -10.938 1 96.75 365 PHE B CA 1
ATOM 6819 C C . PHE B 1 365 ? 36.156 24.312 -9.492 1 96.75 365 PHE B C 1
ATOM 6821 O O . PHE B 1 365 ? 35.25 24.969 -8.961 1 96.75 365 PHE B O 1
ATOM 6828 N N . GLU B 1 366 ? 37.219 24.016 -8.812 1 96.62 366 GLU B N 1
ATOM 6829 C CA . GLU B 1 366 ? 37.469 24.438 -7.441 1 96.62 366 GLU B CA 1
ATOM 6830 C C . GLU B 1 366 ? 37.531 25.969 -7.34 1 96.62 366 GLU B C 1
ATOM 6832 O O . GLU B 1 366 ? 37 26.562 -6.402 1 96.62 366 GLU B O 1
ATOM 6837 N N . LYS B 1 367 ? 38.188 26.516 -8.281 1 96.31 367 LYS B N 1
ATOM 6838 C CA . LYS B 1 367 ? 38.312 27.969 -8.297 1 96.31 367 LYS B CA 1
ATOM 6839 C C . LYS B 1 367 ? 36.969 28.656 -8.453 1 96.31 367 LYS B C 1
ATOM 6841 O O . LYS B 1 367 ? 36.656 29.625 -7.762 1 96.31 367 LYS B O 1
ATOM 6846 N N . ARG B 1 368 ? 36.25 28.125 -9.367 1 96.75 368 ARG B N 1
ATOM 6847 C CA . ARG B 1 368 ? 34.938 28.688 -9.578 1 96.75 368 ARG B CA 1
ATOM 6848 C C . ARG B 1 368 ? 34.062 28.516 -8.328 1 96.75 368 ARG B C 1
ATOM 6850 O O . ARG B 1 368 ? 33.312 29.422 -7.957 1 96.75 368 ARG B O 1
ATOM 6857 N N . TYR B 1 369 ? 34.219 27.344 -7.73 1 97.44 369 TYR B N 1
ATOM 6858 C CA . TYR B 1 369 ? 33.469 27.047 -6.5 1 97.44 369 TYR B CA 1
ATOM 6859 C C . TYR B 1 369 ? 33.812 28.047 -5.41 1 97.44 369 TYR B C 1
ATOM 6861 O O . TYR B 1 369 ? 32.938 28.641 -4.785 1 97.44 369 TYR B O 1
ATOM 6869 N N . ASP B 1 370 ? 35.031 28.344 -5.254 1 96.56 370 ASP B N 1
ATOM 6870 C CA . ASP B 1 370 ? 35.5 29.266 -4.219 1 96.56 370 ASP B CA 1
ATOM 6871 C C . ASP B 1 370 ? 35.062 30.688 -4.512 1 96.56 370 ASP B C 1
ATOM 6873 O O . ASP B 1 370 ? 34.688 31.438 -3.6 1 96.56 370 ASP B O 1
ATOM 6877 N N . GLN B 1 371 ? 35.125 31 -5.766 1 96.12 371 GLN B N 1
ATOM 6878 C CA . GLN B 1 371 ? 34.719 32.344 -6.152 1 96.12 371 GLN B CA 1
ATOM 6879 C C . GLN B 1 371 ? 33.219 32.594 -5.863 1 96.12 371 GLN B C 1
ATOM 6881 O O . GLN B 1 371 ? 32.844 33.656 -5.371 1 96.12 371 GLN B O 1
ATOM 6886 N N . ILE B 1 372 ? 32.469 31.578 -6.207 1 96.19 372 ILE B N 1
ATOM 6887 C CA . ILE B 1 372 ? 31.016 31.703 -5.98 1 96.19 372 ILE B CA 1
ATOM 6888 C C . ILE B 1 372 ? 30.75 31.828 -4.484 1 96.19 372 ILE B C 1
ATOM 6890 O O . ILE B 1 372 ? 29.891 32.625 -4.07 1 96.19 372 ILE B O 1
ATOM 6894 N N . LEU B 1 373 ? 31.453 31.062 -3.652 1 95.81 373 LEU B N 1
ATOM 6895 C CA . LEU B 1 373 ? 31.266 31.109 -2.207 1 95.81 373 LEU B CA 1
ATOM 6896 C C . LEU B 1 373 ? 31.656 32.469 -1.65 1 95.81 373 LEU B C 1
ATOM 6898 O O . LEU B 1 373 ? 30.984 33.031 -0.783 1 95.81 373 LEU B O 1
ATOM 6902 N N . GLU B 1 374 ? 32.75 33 -2.17 1 94.5 374 GLU B N 1
ATOM 6903 C CA . GLU B 1 374 ? 33.188 34.344 -1.736 1 94.5 374 GLU B CA 1
ATOM 6904 C C . GLU B 1 374 ? 32.125 35.406 -2.059 1 94.5 374 GLU B C 1
ATOM 6906 O O . GLU B 1 374 ? 31.844 36.25 -1.23 1 94.5 374 GLU B O 1
ATOM 6911 N N . ASP B 1 375 ? 31.672 35.281 -3.244 1 93.81 375 ASP B N 1
ATOM 6912 C CA . ASP B 1 375 ? 30.609 36.188 -3.646 1 93.81 375 ASP B CA 1
ATOM 6913 C C . ASP B 1 375 ? 29.375 36.031 -2.77 1 93.81 375 ASP B C 1
ATOM 6915 O O . ASP B 1 375 ? 28.688 37 -2.447 1 93.81 375 ASP B O 1
ATOM 6919 N N . GLY B 1 376 ? 29.156 34.812 -2.432 1 92.94 376 GLY B N 1
ATOM 6920 C CA . GLY B 1 376 ? 28.016 34.531 -1.585 1 92.94 376 GLY B CA 1
ATOM 6921 C C . GLY B 1 376 ? 28.156 35.094 -0.188 1 92.94 376 GLY B C 1
ATOM 6922 O O . GLY B 1 376 ? 27.203 35.656 0.351 1 92.94 376 GLY B O 1
ATOM 6923 N N . PHE B 1 377 ? 29.312 34.969 0.376 1 92.38 377 PHE B N 1
ATOM 6924 C CA . PHE B 1 377 ? 29.578 35.531 1.699 1 92.38 377 PHE B CA 1
ATOM 6925 C C . PHE B 1 377 ? 29.422 37.062 1.688 1 92.38 377 PHE B C 1
ATOM 6927 O O . PHE B 1 377 ? 28.828 37.625 2.607 1 92.38 377 PHE B O 1
ATOM 6934 N N . LYS B 1 378 ? 29.891 37.656 0.636 1 90.88 378 LYS B N 1
ATOM 6935 C CA . LYS B 1 378 ? 29.797 39.094 0.501 1 90.88 378 LYS B CA 1
ATOM 6936 C C . LYS B 1 378 ? 28.328 39.531 0.376 1 90.88 378 LYS B C 1
ATOM 6938 O O . LYS B 1 378 ? 27.906 40.5 1.033 1 90.88 378 LYS B O 1
ATOM 6943 N N . GLU B 1 379 ? 27.719 38.812 -0.454 1 90.31 379 GLU B N 1
ATOM 6944 C CA . GLU B 1 379 ? 26.312 39.125 -0.671 1 90.31 379 GLU B CA 1
ATOM 6945 C C . GLU B 1 379 ? 25.516 39 0.617 1 90.31 379 GLU B C 1
ATOM 6947 O O . GLU B 1 379 ? 24.672 39.844 0.927 1 90.31 379 GLU B O 1
ATOM 6952 N N . ASP B 1 380 ? 25.75 37.938 1.356 1 86.5 380 ASP B N 1
ATOM 6953 C CA . ASP B 1 380 ? 25 37.688 2.59 1 86.5 380 ASP B CA 1
ATOM 6954 C C . ASP B 1 380 ? 25.344 38.719 3.654 1 86.5 380 ASP B C 1
ATOM 6956 O O . ASP B 1 380 ? 24.469 39.188 4.387 1 86.5 380 ASP B O 1
ATOM 6960 N N . TYR B 1 381 ? 26.562 39.125 3.689 1 82.44 381 TYR B N 1
ATOM 6961 C CA . TYR B 1 381 ? 26.984 40.125 4.664 1 82.44 381 TYR B CA 1
ATOM 6962 C C . TYR B 1 381 ? 26.328 41.469 4.379 1 82.44 381 TYR B C 1
ATOM 6964 O O . TYR B 1 381 ? 25.891 42.156 5.305 1 82.44 381 TYR B O 1
ATOM 6972 N N . ILE B 1 382 ? 26.266 41.781 3.148 1 81.5 382 ILE B N 1
ATOM 6973 C CA . ILE B 1 382 ? 25.656 43.031 2.75 1 81.5 382 ILE B CA 1
ATOM 6974 C C . ILE B 1 382 ? 24.172 43 3.064 1 81.5 382 ILE B C 1
ATOM 6976 O O . ILE B 1 382 ? 23.625 43.969 3.598 1 81.5 382 ILE B O 1
ATOM 6980 N N . ALA B 1 383 ? 23.609 41.969 2.779 1 79.5 383 ALA B N 1
ATOM 6981 C CA . ALA B 1 383 ? 22.156 41.844 2.943 1 79.5 383 ALA B CA 1
ATOM 6982 C C . ALA B 1 383 ? 21.766 41.812 4.418 1 79.5 383 ALA B C 1
ATOM 6984 O O . ALA B 1 383 ? 20.703 42.312 4.797 1 79.5 383 ALA B O 1
ATOM 6985 N N . ASN B 1 384 ? 22.625 41.312 5.262 1 76.81 384 ASN B N 1
ATOM 6986 C CA . ASN B 1 384 ? 22.266 41.125 6.664 1 76.81 384 ASN B CA 1
ATOM 6987 C C . ASN B 1 384 ? 23.156 41.938 7.586 1 76.81 384 ASN B C 1
ATOM 6989 O O . ASN B 1 384 ? 23.297 41.625 8.773 1 76.81 384 ASN B O 1
ATOM 6993 N N . SER B 1 385 ? 23.766 42.844 7.117 1 74.75 385 SER B N 1
ATOM 6994 C CA . SER B 1 385 ? 24.719 43.688 7.855 1 74.75 385 SER B CA 1
ATOM 6995 C C . SER B 1 385 ? 24.078 44.281 9.094 1 74.75 385 SER B C 1
ATOM 6997 O O . SER B 1 385 ? 24.672 44.312 10.172 1 74.75 385 SER B O 1
ATOM 6999 N N . LYS B 1 386 ? 22.938 44.781 8.953 1 67.38 386 LYS B N 1
ATOM 7000 C CA . LYS B 1 386 ? 22.25 45.406 10.078 1 67.38 386 LYS B CA 1
ATOM 7001 C C . LYS B 1 386 ? 21.922 44.375 11.156 1 67.38 386 LYS B C 1
ATOM 7003 O O . LYS B 1 386 ? 22.062 44.656 12.352 1 67.38 386 LYS B O 1
ATOM 7008 N N . ALA B 1 387 ? 21.531 43.219 10.609 1 71.38 387 ALA B N 1
ATOM 7009 C CA . ALA B 1 387 ? 21.141 42.188 11.555 1 71.38 387 ALA B CA 1
ATOM 7010 C C . ALA B 1 387 ? 22.359 41.625 12.289 1 71.38 387 ALA B C 1
ATOM 7012 O O . ALA B 1 387 ? 22.281 41.375 13.492 1 71.38 387 ALA B O 1
ATOM 7013 N N . TYR B 1 388 ? 23.453 41.531 11.617 1 72.25 388 TYR B N 1
ATOM 7014 C CA . TYR B 1 388 ? 24.641 40.906 12.18 1 72.25 388 TYR B CA 1
ATOM 7015 C C . TYR B 1 388 ? 25.344 41.844 13.148 1 72.25 388 TYR B C 1
ATOM 7017 O O . TYR B 1 388 ? 26.172 41.406 13.953 1 72.25 388 TYR B O 1
ATOM 7025 N N . SER B 1 389 ? 25.062 43.156 13.039 1 64 389 SER B N 1
ATOM 7026 C CA . SER B 1 389 ? 25.625 44.156 13.938 1 64 389 SER B CA 1
ATOM 7027 C C . SER B 1 389 ? 25.016 44.062 15.328 1 64 389 SER B C 1
ATOM 7029 O O . SER B 1 389 ? 25.594 44.5 16.312 1 64 389 SER B O 1
ATOM 7031 N N . LYS B 1 390 ? 23.844 43.531 15.398 1 62.97 390 LYS B N 1
ATOM 7032 C CA . LYS B 1 390 ? 23.188 43.375 16.688 1 62.97 390 LYS B CA 1
ATOM 7033 C C . LYS B 1 390 ? 23.688 42.094 17.391 1 62.97 390 LYS B C 1
ATOM 7035 O O . LYS B 1 390 ? 24.094 41.125 16.734 1 62.97 390 LYS B O 1
ATOM 7040 N N . LYS B 1 391 ? 23.812 42.125 18.703 1 61.28 391 LYS B N 1
ATOM 7041 C CA . LYS B 1 391 ? 24.281 41 19.469 1 61.28 391 LYS B CA 1
ATOM 7042 C C . LYS B 1 391 ? 23.281 39.844 19.391 1 61.28 391 LYS B C 1
ATOM 7044 O O . LYS B 1 391 ? 22.062 40.062 19.328 1 61.28 391 LYS B O 1
ATOM 7049 N N . LYS B 1 392 ? 23.672 38.562 19.297 1 61.09 392 LYS B N 1
ATOM 7050 C CA . LYS B 1 392 ? 23.031 37.281 19.469 1 61.09 392 LYS B CA 1
ATOM 7051 C C . LYS B 1 392 ? 22.016 37 18.359 1 61.09 392 LYS B C 1
ATOM 7053 O O . LYS B 1 392 ? 20.891 36.562 18.625 1 61.09 392 LYS B O 1
ATOM 7058 N N . VAL B 1 393 ? 22.5 37.469 17.141 1 60.69 393 VAL B N 1
ATOM 7059 C CA . VAL B 1 393 ? 21.484 37.25 16.125 1 60.69 393 VAL B CA 1
ATOM 7060 C C . VAL B 1 393 ? 21.688 35.875 15.484 1 60.69 393 VAL B C 1
ATOM 7062 O O . VAL B 1 393 ? 22.812 35.406 15.344 1 60.69 393 VAL B O 1
ATOM 7065 N N . LYS B 1 394 ? 20.609 35.156 15.32 1 69.12 394 LYS B N 1
ATOM 7066 C CA . LYS B 1 394 ? 20.609 33.875 14.633 1 69.12 394 LYS B CA 1
ATOM 7067 C C . LYS B 1 394 ? 21.078 34.031 13.188 1 69.12 394 LYS B C 1
ATOM 7069 O O . LYS B 1 394 ? 20.719 34.969 12.516 1 69.12 394 LYS B O 1
ATOM 7074 N N . LYS B 1 395 ? 22.141 33.281 12.812 1 74.5 395 LYS B N 1
ATOM 7075 C CA . LYS B 1 395 ? 22.656 33.25 11.453 1 74.5 395 LYS B CA 1
ATOM 7076 C C . LYS B 1 395 ? 21.562 33 10.438 1 74.5 395 LYS B C 1
ATOM 7078 O O . LYS B 1 395 ? 20.594 32.281 10.727 1 74.5 395 LYS B O 1
ATOM 7083 N N . SER B 1 396 ? 21.703 33.625 9.414 1 77.44 396 SER B N 1
ATOM 7084 C CA . SER B 1 396 ? 20.734 33.406 8.344 1 77.44 396 SER B CA 1
ATOM 7085 C C . SER B 1 396 ? 20.875 32 7.742 1 77.44 396 SER B C 1
ATOM 7087 O O . SER B 1 396 ? 21.906 31.359 7.918 1 77.44 396 SER B O 1
ATOM 7089 N N . THR B 1 397 ? 19.844 31.484 7.145 1 80.06 397 THR B N 1
ATOM 7090 C CA . THR B 1 397 ? 19.859 30.203 6.465 1 80.06 397 THR B CA 1
ATOM 7091 C C . THR B 1 397 ? 20.922 30.188 5.367 1 80.06 397 THR B C 1
ATOM 7093 O O . THR B 1 397 ? 21.578 29.172 5.148 1 80.06 397 THR B O 1
ATOM 7096 N N . SER B 1 398 ? 21 31.344 4.758 1 85.44 398 SER B N 1
ATOM 7097 C CA . SER B 1 398 ? 21.984 31.469 3.695 1 85.44 398 SER B CA 1
ATOM 7098 C C . SER B 1 398 ? 23.406 31.344 4.246 1 85.44 398 SER B C 1
ATOM 7100 O O . SER B 1 398 ? 24.234 30.609 3.709 1 85.44 398 SER B O 1
ATOM 7102 N N . LEU B 1 399 ? 23.656 32.031 5.277 1 87.19 399 LEU B N 1
ATOM 7103 C CA . LEU B 1 399 ? 24.984 31.984 5.879 1 87.19 399 LEU B CA 1
ATOM 7104 C C . LEU B 1 399 ? 25.297 30.578 6.379 1 87.19 399 LEU B C 1
ATOM 7106 O O . LEU B 1 399 ? 26.438 30.109 6.223 1 87.19 399 LEU B O 1
ATOM 7110 N N . ASN B 1 400 ? 24.359 30 6.977 1 87.75 400 ASN B N 1
ATOM 7111 C CA . ASN B 1 400 ? 24.547 28.625 7.441 1 87.75 400 ASN B CA 1
ATOM 7112 C C . ASN B 1 400 ? 24.922 27.688 6.293 1 87.75 400 ASN B C 1
ATOM 7114 O O . ASN B 1 400 ? 25.812 26.844 6.434 1 87.75 400 ASN B O 1
ATOM 7118 N N . LEU B 1 401 ? 24.188 27.781 5.215 1 90.56 401 LEU B N 1
ATOM 7119 C CA . LEU B 1 401 ? 24.484 26.938 4.055 1 90.56 401 LEU B CA 1
ATOM 7120 C C . LEU B 1 401 ? 25.875 27.25 3.494 1 90.56 401 LEU B C 1
ATOM 7122 O O . LEU B 1 401 ? 26.625 26.344 3.152 1 90.56 401 LEU B O 1
ATOM 7126 N N . LEU B 1 402 ? 26.172 28.547 3.428 1 92.44 402 LEU B N 1
ATOM 7127 C CA . LEU B 1 402 ? 27.484 28.953 2.918 1 92.44 402 LEU B CA 1
ATOM 7128 C C . LEU B 1 402 ? 28.609 28.391 3.781 1 92.44 402 LEU B C 1
ATOM 7130 O O . LEU B 1 402 ? 29.609 27.906 3.26 1 92.44 402 LEU B O 1
ATOM 7134 N N . ASN B 1 403 ? 28.422 28.453 5.039 1 92.38 403 ASN B N 1
ATOM 7135 C CA . ASN B 1 403 ? 29.422 27.891 5.953 1 92.38 403 ASN B CA 1
ATOM 7136 C C . ASN B 1 403 ? 29.578 26.391 5.75 1 92.38 403 ASN B C 1
ATOM 7138 O O . ASN B 1 403 ? 30.703 25.875 5.77 1 92.38 403 ASN B O 1
ATOM 7142 N N . ARG B 1 404 ? 28.484 25.719 5.578 1 92 404 ARG B N 1
ATOM 7143 C CA . ARG B 1 404 ? 28.531 24.281 5.336 1 92 404 ARG B CA 1
ATOM 7144 C C . ARG B 1 404 ? 29.234 23.969 4.016 1 92 404 ARG B C 1
ATOM 7146 O O . ARG B 1 404 ? 30.062 23.047 3.943 1 92 404 ARG B O 1
ATOM 7153 N N . LEU B 1 405 ? 28.891 24.719 3 1 95.19 405 LEU B N 1
ATOM 7154 C CA . LEU B 1 405 ? 29.484 24.531 1.678 1 95.19 405 LEU B CA 1
ATOM 7155 C C . LEU B 1 405 ? 30.984 24.781 1.709 1 95.19 405 LEU B C 1
ATOM 7157 O O . LEU B 1 405 ? 31.75 24.094 1.025 1 95.19 405 LEU B O 1
ATOM 7161 N N . SER B 1 406 ? 31.344 25.766 2.467 1 95 406 SER B N 1
ATOM 7162 C CA . SER B 1 406 ? 32.75 26.094 2.584 1 95 406 SER B CA 1
ATOM 7163 C C . SER B 1 406 ? 33.5 25.062 3.432 1 95 406 SER B C 1
ATOM 7165 O O . SER B 1 406 ? 34.594 24.641 3.086 1 95 406 SER B O 1
ATOM 7167 N N . GLY B 1 407 ? 32.906 24.641 4.504 1 93.31 407 GLY B N 1
ATOM 7168 C CA . GLY B 1 407 ? 33.531 23.734 5.449 1 93.31 407 GLY B CA 1
ATOM 7169 C C . GLY B 1 407 ? 33.688 22.312 4.91 1 93.31 407 GLY B C 1
ATOM 7170 O O . GLY B 1 407 ? 34.594 21.578 5.301 1 93.31 407 GLY B O 1
ATOM 7171 N N . TYR B 1 408 ? 32.812 21.906 4.012 1 95.19 408 TYR B N 1
ATOM 7172 C CA . TYR B 1 408 ? 32.781 20.547 3.508 1 95.19 408 TYR B CA 1
ATOM 7173 C C . TYR B 1 408 ? 33 20.516 1.999 1 95.19 408 TYR B C 1
ATOM 7175 O O . TYR B 1 408 ? 32.375 19.719 1.294 1 95.19 408 TYR B O 1
ATOM 7183 N N . LYS B 1 409 ? 33.781 21.406 1.521 1 95.94 409 LYS B N 1
ATOM 7184 C CA . LYS B 1 409 ? 34.062 21.531 0.089 1 95.94 409 LYS B CA 1
ATOM 7185 C C . LYS B 1 409 ? 34.531 20.219 -0.508 1 95.94 409 LYS B C 1
ATOM 7187 O O . LYS B 1 409 ? 33.969 19.734 -1.495 1 95.94 409 LYS B O 1
ATOM 7192 N N . ASN B 1 410 ? 35.438 19.547 0.166 1 95.19 410 ASN B N 1
ATOM 7193 C CA . ASN B 1 410 ? 36 18.312 -0.349 1 95.19 410 ASN B CA 1
ATOM 7194 C C . ASN B 1 410 ? 34.969 17.188 -0.385 1 95.19 410 ASN B C 1
ATOM 7196 O O . ASN B 1 410 ? 34.938 16.391 -1.32 1 95.19 410 ASN B O 1
ATOM 7200 N N . GLN B 1 411 ? 34.125 17.141 0.578 1 95.75 411 GLN B N 1
ATOM 7201 C CA . GLN B 1 411 ? 33.094 16.109 0.672 1 95.75 411 GLN B CA 1
ATOM 7202 C C . GLN B 1 411 ? 32 16.344 -0.345 1 95.75 411 GLN B C 1
ATOM 7204 O O . GLN B 1 411 ? 31.406 15.398 -0.86 1 95.75 411 GLN B O 1
ATOM 7209 N N . ILE B 1 412 ? 31.719 17.578 -0.623 1 96.75 412 ILE B N 1
ATOM 7210 C CA . ILE B 1 412 ? 30.672 17.938 -1.569 1 96.75 412 ILE B CA 1
ATOM 7211 C C . ILE B 1 412 ? 31.141 17.656 -2.994 1 96.75 412 ILE B C 1
ATOM 7213 O O . ILE B 1 412 ? 30.375 17.156 -3.822 1 96.75 412 ILE B O 1
ATOM 7217 N N . LEU B 1 413 ? 32.406 17.938 -3.26 1 96.94 413 LEU B N 1
ATOM 7218 C CA . LEU B 1 413 ? 32.969 17.781 -4.602 1 96.94 413 LEU B CA 1
ATOM 7219 C C . LEU B 1 413 ? 33.656 16.422 -4.754 1 96.94 413 LEU B C 1
ATOM 7221 O O . LEU B 1 413 ? 34.344 16.172 -5.742 1 96.94 413 LEU B O 1
ATOM 7225 N N . ALA B 1 414 ? 33.438 15.531 -3.871 1 96.06 414 ALA B N 1
ATOM 7226 C CA . ALA B 1 414 ? 34.125 14.242 -3.84 1 96.06 414 ALA B CA 1
ATOM 7227 C C . ALA B 1 414 ? 33.844 13.453 -5.117 1 96.06 414 ALA B C 1
ATOM 7229 O O . ALA B 1 414 ? 34.719 12.711 -5.59 1 96.06 414 ALA B O 1
ATOM 7230 N N . PHE B 1 415 ? 32.688 13.609 -5.758 1 95.38 415 PHE B N 1
ATOM 7231 C CA . PHE B 1 415 ? 32.281 12.828 -6.918 1 95.38 415 PHE B CA 1
ATOM 7232 C C . PHE B 1 415 ? 33.156 13.18 -8.133 1 95.38 415 PHE B C 1
ATOM 7234 O O . PHE B 1 415 ? 33.188 12.43 -9.117 1 95.38 415 PHE B O 1
ATOM 7241 N N . MET B 1 416 ? 33.75 14.344 -8.125 1 95 416 MET B N 1
ATOM 7242 C CA . MET B 1 416 ? 34.594 14.695 -9.273 1 95 416 MET B CA 1
ATOM 7243 C C . MET B 1 416 ? 36 14.164 -9.102 1 95 416 MET B C 1
ATOM 7245 O O . MET B 1 416 ? 36.75 14.047 -10.078 1 95 416 MET B O 1
ATOM 7249 N N . TYR B 1 417 ? 36.406 13.875 -7.746 1 95 417 TYR B N 1
ATOM 7250 C CA . TYR B 1 417 ? 37.719 13.336 -7.461 1 95 417 TYR B CA 1
ATOM 7251 C C . TYR B 1 417 ? 37.781 11.828 -7.688 1 95 417 TYR B C 1
ATOM 7253 O O . TYR B 1 417 ? 38.844 11.273 -7.984 1 95 417 TYR B O 1
ATOM 7261 N N . ASP B 1 418 ? 36.688 11.172 -7.434 1 94.12 418 ASP B N 1
ATOM 7262 C CA . ASP B 1 418 ? 36.5 9.734 -7.582 1 94.12 418 ASP B CA 1
ATOM 7263 C C . ASP B 1 418 ? 35.094 9.398 -8.117 1 94.12 418 ASP B C 1
ATOM 7265 O O . ASP B 1 418 ? 34.125 9.555 -7.406 1 94.12 418 ASP B O 1
ATOM 7269 N N . PHE B 1 419 ? 35.125 8.805 -9.297 1 93.38 419 PHE B N 1
ATOM 7270 C CA . PHE B 1 419 ? 33.844 8.578 -9.984 1 93.38 419 PHE B CA 1
ATOM 7271 C C . PHE B 1 419 ? 33.062 7.465 -9.305 1 93.38 419 PHE B C 1
ATOM 7273 O O . PHE B 1 419 ? 31.875 7.293 -9.562 1 93.38 419 PHE B O 1
ATOM 7280 N N . GLU B 1 420 ? 33.656 6.77 -8.367 1 91.44 420 GLU B N 1
ATOM 7281 C CA . GLU B 1 420 ? 32.969 5.73 -7.613 1 91.44 420 GLU B CA 1
ATOM 7282 C C . GLU B 1 420 ? 32.062 6.336 -6.539 1 91.44 420 GLU B C 1
ATOM 7284 O O . GLU B 1 420 ? 31.156 5.668 -6.031 1 91.44 420 GLU B O 1
ATOM 7289 N N . ILE B 1 421 ? 32.344 7.562 -6.223 1 94.62 421 ILE B N 1
ATOM 7290 C CA . ILE B 1 421 ? 31.516 8.273 -5.254 1 94.62 421 ILE B CA 1
ATOM 7291 C C . ILE B 1 421 ? 30.328 8.898 -5.957 1 94.62 421 ILE B C 1
ATOM 7293 O O . ILE B 1 421 ? 30.484 9.711 -6.871 1 94.62 421 ILE B O 1
ATOM 7297 N N . PRO B 1 422 ? 29.172 8.508 -5.551 1 95.19 422 PRO B N 1
ATOM 7298 C CA . PRO B 1 422 ? 27.984 9 -6.227 1 95.19 422 PRO B CA 1
ATOM 7299 C C . PRO B 1 422 ? 27.703 10.477 -5.938 1 95.19 422 PRO B C 1
ATOM 7301 O O . PRO B 1 422 ? 28.172 11.008 -4.922 1 95.19 422 PRO B O 1
ATOM 7304 N N . PHE B 1 423 ? 26.984 11.125 -6.797 1 95.56 423 PHE B N 1
ATOM 7305 C CA . PHE B 1 423 ? 26.609 12.523 -6.703 1 95.56 423 PHE B CA 1
ATOM 7306 C C . PHE B 1 423 ? 25.625 12.742 -5.566 1 95.56 423 PHE B C 1
ATOM 7308 O O . PHE B 1 423 ? 25.625 13.805 -4.93 1 95.56 423 PHE B O 1
ATOM 7315 N N . ASP B 1 424 ? 24.828 11.711 -5.379 1 94.94 424 ASP B N 1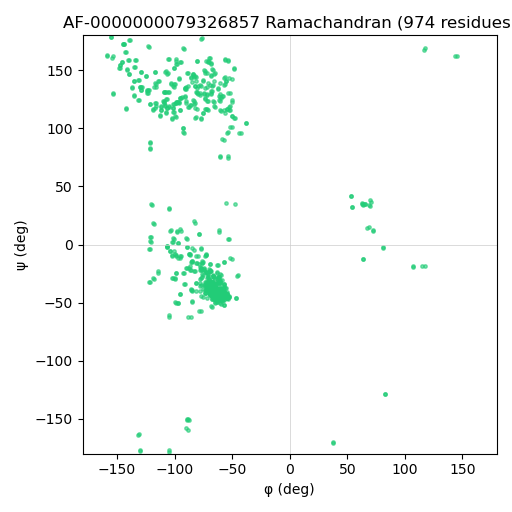
ATOM 7316 C CA . ASP B 1 424 ? 23.781 11.867 -4.375 1 94.94 424 ASP B CA 1
ATOM 7317 C C . ASP B 1 424 ? 23.625 10.602 -3.541 1 94.94 424 ASP B C 1
ATOM 7319 O O . ASP B 1 424 ? 24.359 9.633 -3.732 1 94.94 424 ASP B O 1
ATOM 7323 N N . ASN B 1 425 ? 22.719 10.672 -2.506 1 95.12 425 ASN B N 1
ATOM 7324 C CA . ASN B 1 425 ? 22.438 9.562 -1.6 1 95.12 425 ASN B CA 1
ATOM 7325 C C . ASN B 1 425 ? 21.094 8.914 -1.921 1 95.12 425 ASN B C 1
ATOM 7327 O O . ASN B 1 425 ? 20.391 8.445 -1.021 1 95.12 425 ASN B O 1
ATOM 7331 N N . ASN B 1 426 ? 20.672 8.922 -3.213 1 91.31 426 ASN B N 1
ATOM 7332 C CA . ASN B 1 426 ? 19.359 8.469 -3.641 1 91.31 426 ASN B CA 1
ATOM 7333 C C . ASN B 1 426 ? 19.188 6.965 -3.434 1 91.31 426 ASN B C 1
ATOM 7335 O O . ASN B 1 426 ? 18.078 6.48 -3.221 1 91.31 426 ASN B O 1
ATOM 7339 N N . LEU B 1 427 ? 20.281 6.23 -3.461 1 94.69 427 LEU B N 1
ATOM 7340 C CA . LEU B 1 427 ? 20.219 4.785 -3.262 1 94.69 427 LEU B CA 1
ATOM 7341 C C . LEU B 1 427 ? 19.641 4.457 -1.889 1 94.69 427 LEU B C 1
ATOM 7343 O O . LEU B 1 427 ? 18.75 3.605 -1.771 1 94.69 427 LEU B O 1
ATOM 7347 N N . ALA B 1 428 ? 20.141 5.148 -0.883 1 94.69 428 ALA B N 1
ATOM 7348 C CA . ALA B 1 428 ? 19.625 4.922 0.466 1 94.69 428 ALA B CA 1
ATOM 7349 C C . ALA B 1 428 ? 18.156 5.301 0.565 1 94.69 428 ALA B C 1
ATOM 7351 O O . ALA B 1 428 ? 17.375 4.609 1.222 1 94.69 428 ALA B O 1
ATOM 7352 N N . GLU B 1 429 ? 17.797 6.398 -0.092 1 89.44 429 GLU B N 1
ATOM 7353 C CA . GLU B 1 429 ? 16.406 6.836 -0.09 1 89.44 429 GLU B CA 1
ATOM 7354 C C . GLU B 1 429 ? 15.508 5.801 -0.75 1 89.44 429 GLU B C 1
ATOM 7356 O O . GLU B 1 429 ? 14.414 5.512 -0.25 1 89.44 429 GLU B O 1
ATOM 7361 N N . ARG B 1 430 ? 15.961 5.262 -1.784 1 91.81 430 ARG B N 1
ATOM 7362 C CA . ARG B 1 430 ? 15.203 4.238 -2.488 1 91.81 430 ARG B CA 1
ATOM 7363 C C . ARG B 1 430 ? 15.047 2.984 -1.635 1 91.81 430 ARG B C 1
ATOM 7365 O O . ARG B 1 430 ? 13.984 2.363 -1.617 1 91.81 430 ARG B O 1
ATOM 7372 N N . ASP B 1 431 ? 16.078 2.654 -0.983 1 94.12 431 ASP B N 1
ATOM 7373 C CA . ASP B 1 431 ? 16.047 1.463 -0.142 1 94.12 431 ASP B CA 1
ATOM 7374 C C . ASP B 1 431 ? 15.109 1.649 1.047 1 94.12 431 ASP B C 1
ATOM 7376 O O . ASP B 1 431 ? 14.469 0.695 1.495 1 94.12 431 ASP B O 1
ATOM 7380 N N . LEU B 1 432 ? 15.008 2.863 1.526 1 93.75 432 LEU B N 1
ATOM 7381 C CA . LEU B 1 432 ? 14.172 3.127 2.693 1 93.75 432 LEU B CA 1
ATOM 7382 C C . LEU B 1 432 ? 12.711 3.297 2.289 1 93.75 432 LEU B C 1
ATOM 7384 O O . LEU B 1 432 ? 11.812 3.156 3.121 1 93.75 432 LEU B O 1
ATOM 7388 N N . ARG B 1 433 ? 12.461 3.637 1.078 1 87.62 433 ARG B N 1
ATOM 7389 C CA . ARG B 1 433 ? 11.125 3.969 0.591 1 87.62 433 ARG B CA 1
ATOM 7390 C C . ARG B 1 433 ? 10.156 2.82 0.836 1 87.62 433 ARG B C 1
ATOM 7392 O O . ARG B 1 433 ? 9 3.045 1.211 1 87.62 433 ARG B O 1
ATOM 7399 N N . MET B 1 434 ? 10.523 1.621 0.636 1 89.31 434 MET B N 1
ATOM 7400 C CA . MET B 1 434 ? 9.633 0.472 0.73 1 89.31 434 MET B CA 1
ATOM 7401 C C . MET B 1 434 ? 9.172 0.257 2.168 1 89.31 434 MET B C 1
ATOM 7403 O O . MET B 1 434 ? 8.047 -0.2 2.404 1 89.31 434 MET B O 1
ATOM 7407 N N . THR B 1 435 ? 10.039 0.588 3.08 1 88.62 435 THR B N 1
ATOM 7408 C CA . THR B 1 435 ? 9.625 0.483 4.477 1 88.62 435 THR B CA 1
ATOM 7409 C C . THR B 1 435 ? 8.508 1.478 4.785 1 88.62 435 THR B C 1
ATOM 7411 O O . THR B 1 435 ? 7.586 1.168 5.547 1 88.62 435 THR B O 1
ATOM 7414 N N . LYS B 1 436 ? 8.594 2.658 4.195 1 85.25 436 LYS B N 1
ATOM 7415 C CA . LYS B 1 436 ? 7.531 3.648 4.363 1 85.25 436 LYS B CA 1
ATOM 7416 C C . LYS B 1 436 ? 6.23 3.178 3.719 1 85.25 436 LYS B C 1
ATOM 7418 O O . LYS B 1 436 ? 5.145 3.402 4.258 1 85.25 436 LYS B O 1
ATOM 7423 N N . VAL B 1 437 ? 6.371 2.52 2.662 1 86.75 437 VAL B N 1
ATOM 7424 C CA . VAL B 1 437 ? 5.207 1.987 1.966 1 86.75 437 VAL B CA 1
ATOM 7425 C C . VAL B 1 437 ? 4.531 0.924 2.828 1 86.75 437 VAL B C 1
ATOM 7427 O O . VAL B 1 437 ? 3.301 0.879 2.922 1 86.75 437 VAL B O 1
ATOM 7430 N N . LYS B 1 438 ? 5.355 0.098 3.436 1 89 438 LYS B N 1
ATOM 7431 C CA . LYS B 1 438 ? 4.82 -0.907 4.352 1 89 438 LYS B CA 1
ATOM 7432 C C . LYS B 1 438 ? 3.961 -0.263 5.434 1 89 438 LYS B C 1
ATOM 7434 O O . LYS B 1 438 ? 2.873 -0.751 5.742 1 89 438 LYS B O 1
ATOM 7439 N N . GLN B 1 439 ? 4.398 0.798 5.949 1 85.56 439 GLN B N 1
ATOM 7440 C CA . GLN B 1 439 ? 3.676 1.482 7.016 1 85.56 439 GLN B CA 1
ATOM 7441 C C . GLN B 1 439 ? 2.393 2.119 6.492 1 85.56 439 GLN B C 1
ATOM 7443 O O . GLN B 1 439 ? 1.391 2.188 7.207 1 85.56 439 GLN B O 1
ATOM 7448 N N . LYS B 1 440 ? 2.445 2.557 5.262 1 80.19 440 LYS B N 1
ATOM 7449 C CA . LYS B 1 440 ? 1.26 3.15 4.648 1 80.19 440 LYS B CA 1
ATOM 7450 C C . LYS B 1 440 ? 0.166 2.107 4.445 1 80.19 440 LYS B C 1
ATOM 7452 O O . LYS B 1 440 ? -1.021 2.408 4.582 1 80.19 440 LYS B O 1
ATOM 7457 N N . ILE B 1 441 ? 0.575 0.959 4.137 1 84.25 441 ILE B N 1
ATOM 7458 C CA . ILE B 1 441 ? -0.372 -0.095 3.787 1 84.25 441 ILE B CA 1
ATOM 7459 C C . ILE B 1 441 ? -0.881 -0.773 5.059 1 84.25 441 ILE B C 1
ATOM 7461 O O . ILE B 1 441 ? -2.09 -0.928 5.242 1 84.25 441 ILE B O 1
ATOM 7465 N N . SER B 1 442 ? 0.058 -1.137 5.906 1 79.5 442 SER B N 1
ATOM 7466 C CA . SER B 1 442 ? -0.291 -1.983 7.043 1 79.5 442 SER B CA 1
ATOM 7467 C C . SER B 1 442 ? -0.278 -1.191 8.344 1 79.5 442 SER B C 1
ATOM 7469 O O . SER B 1 442 ? -0.612 -1.726 9.406 1 79.5 442 SER B O 1
ATOM 7471 N N . GLY B 1 443 ? 0.082 0.088 8.211 1 73.06 443 GLY B N 1
ATOM 7472 C CA . GLY B 1 443 ? 0.151 0.89 9.422 1 73.06 443 GLY B CA 1
ATOM 7473 C C . GLY B 1 443 ? 1.456 0.72 10.18 1 73.06 443 GLY B C 1
ATOM 7474 O O . GLY B 1 443 ? 2.535 0.807 9.586 1 73.06 443 GLY B O 1
ATOM 7475 N N . THR B 1 444 ? 1.357 0.418 11.523 1 73.19 444 THR B N 1
ATOM 7476 C CA . THR B 1 444 ? 2.537 0.315 12.375 1 73.19 444 THR B CA 1
ATOM 7477 C C . THR B 1 444 ? 2.912 -1.146 12.602 1 73.19 444 THR B C 1
ATOM 7479 O O . THR B 1 444 ? 2.117 -2.047 12.328 1 73.19 444 THR B O 1
ATOM 7482 N N . PHE B 1 445 ? 4.211 -1.349 12.836 1 84.25 445 PHE B N 1
ATOM 7483 C CA . PHE B 1 445 ? 4.602 -2.668 13.32 1 84.25 445 PHE B CA 1
ATOM 7484 C C . PHE B 1 445 ? 4.043 -2.924 14.719 1 84.25 445 PHE B C 1
ATOM 7486 O O . PHE B 1 445 ? 4.254 -2.127 15.633 1 84.25 445 PHE B O 1
ATOM 7493 N N . ARG B 1 446 ? 3.354 -3.928 14.797 1 78.31 446 ARG B N 1
ATOM 7494 C CA . ARG B 1 446 ? 2.65 -4.207 16.047 1 78.31 446 ARG B CA 1
ATOM 7495 C C . ARG B 1 446 ? 3.607 -4.734 17.109 1 78.31 446 ARG B C 1
ATOM 7497 O O . ARG B 1 446 ? 3.297 -4.703 18.297 1 78.31 446 ARG B O 1
ATOM 7504 N N . SER B 1 447 ? 4.758 -5.277 16.656 1 84.94 447 SER B N 1
ATOM 7505 C CA . SER B 1 447 ? 5.73 -5.832 17.594 1 84.94 447 SER B CA 1
ATOM 7506 C C . SER B 1 447 ? 7.156 -5.605 17.109 1 84.94 447 SER B C 1
ATOM 7508 O O . SER B 1 447 ? 7.391 -5.395 15.922 1 84.94 447 SER B O 1
ATOM 7510 N N . LYS B 1 448 ? 8.008 -5.648 18.094 1 87.44 448 LYS B N 1
ATOM 7511 C CA . LYS B 1 448 ? 9.43 -5.547 17.781 1 87.44 448 LYS B CA 1
ATOM 7512 C C . LYS B 1 448 ? 9.898 -6.73 16.938 1 87.44 448 LYS B C 1
ATOM 7514 O O . LYS B 1 448 ? 10.688 -6.566 16.016 1 87.44 448 LYS B O 1
ATOM 7519 N N . ASP B 1 449 ? 9.359 -7.828 17.266 1 88.88 449 ASP B N 1
ATOM 7520 C CA . ASP B 1 449 ? 9.727 -9.039 16.531 1 88.88 449 ASP B CA 1
ATOM 7521 C C . ASP B 1 449 ? 9.312 -8.938 15.07 1 88.88 449 ASP B C 1
ATOM 7523 O O . ASP B 1 449 ? 10.062 -9.336 14.18 1 88.88 449 ASP B O 1
ATOM 7527 N N . GLY B 1 450 ? 8.188 -8.414 14.883 1 88.19 450 GLY B N 1
ATOM 7528 C CA . GLY B 1 450 ? 7.707 -8.219 13.523 1 88.19 450 GLY B CA 1
ATOM 7529 C C . GLY B 1 450 ? 8.555 -7.25 12.727 1 88.19 450 GLY B C 1
ATOM 7530 O O . GLY B 1 450 ? 8.82 -7.473 11.539 1 88.19 450 GLY B O 1
ATOM 7531 N N . ALA B 1 451 ? 8.984 -6.266 13.422 1 90.62 451 ALA B N 1
ATOM 7532 C CA . ALA B 1 451 ? 9.828 -5.27 12.766 1 90.62 451 ALA B CA 1
ATOM 7533 C C . ALA B 1 451 ? 11.195 -5.852 12.414 1 90.62 451 ALA B C 1
ATOM 7535 O O . ALA B 1 451 ? 11.719 -5.609 11.328 1 90.62 451 ALA B O 1
ATOM 7536 N N . LYS B 1 452 ? 11.75 -6.613 13.344 1 92.12 452 LYS B N 1
ATOM 7537 C CA . LYS B 1 452 ? 13.047 -7.25 13.117 1 92.12 452 LYS B CA 1
ATOM 7538 C C . LYS B 1 452 ? 12.977 -8.242 11.961 1 92.12 452 LYS B C 1
ATOM 7540 O O . LYS B 1 452 ? 13.883 -8.297 11.125 1 92.12 452 LYS B O 1
ATOM 7545 N N . ALA B 1 453 ? 11.938 -8.977 11.945 1 93.94 453 ALA B N 1
ATOM 7546 C CA . ALA B 1 453 ? 11.758 -9.938 10.859 1 93.94 453 ALA B CA 1
ATOM 7547 C C . ALA B 1 453 ? 11.664 -9.227 9.508 1 93.94 453 ALA B C 1
ATOM 7549 O O . ALA B 1 453 ? 12.312 -9.633 8.547 1 93.94 453 ALA B O 1
ATOM 7550 N N . PHE B 1 454 ? 10.891 -8.18 9.508 1 93.5 454 PHE B N 1
ATOM 7551 C CA . PHE B 1 454 ? 10.703 -7.426 8.273 1 93.5 454 PHE B CA 1
ATOM 7552 C C . PHE B 1 454 ? 12.031 -6.852 7.777 1 93.5 454 PHE B C 1
ATOM 7554 O O . PHE B 1 454 ? 12.375 -6.996 6.605 1 93.5 454 PHE B O 1
ATOM 7561 N N . THR B 1 455 ? 12.797 -6.25 8.672 1 94.69 455 THR B N 1
ATOM 7562 C CA . THR B 1 455 ? 14.023 -5.559 8.289 1 94.69 455 THR B CA 1
ATOM 7563 C C . THR B 1 455 ? 15.07 -6.555 7.793 1 94.69 455 THR B C 1
ATOM 7565 O O . THR B 1 455 ? 15.742 -6.305 6.789 1 94.69 455 THR B O 1
ATOM 7568 N N . ARG B 1 456 ? 15.195 -7.672 8.477 1 96.69 456 ARG B N 1
ATOM 7569 C CA . ARG B 1 456 ? 16.156 -8.68 8.062 1 96.69 456 ARG B CA 1
ATOM 7570 C C . ARG B 1 456 ? 15.789 -9.266 6.703 1 96.69 456 ARG B C 1
ATOM 7572 O O . ARG B 1 456 ? 16.641 -9.367 5.809 1 96.69 456 ARG B O 1
ATOM 7579 N N . ILE B 1 457 ? 14.562 -9.664 6.539 1 97.38 457 ILE B N 1
ATOM 7580 C CA . ILE B 1 457 ? 14.109 -10.273 5.289 1 97.38 457 ILE B CA 1
ATOM 7581 C C . ILE B 1 457 ? 14.219 -9.25 4.156 1 97.38 457 ILE B C 1
ATOM 7583 O O . ILE B 1 457 ? 14.664 -9.586 3.055 1 97.38 457 ILE B O 1
ATOM 7587 N N . ARG B 1 458 ? 13.844 -8.047 4.441 1 96.25 458 ARG B N 1
ATOM 7588 C CA . ARG B 1 458 ? 13.906 -6.992 3.436 1 96.25 458 ARG B CA 1
ATOM 7589 C C . ARG B 1 458 ? 15.344 -6.73 3.008 1 96.25 458 ARG B C 1
ATOM 7591 O O . ARG B 1 458 ? 15.617 -6.492 1.83 1 96.25 458 ARG B O 1
ATOM 7598 N N . GLY B 1 459 ? 16.234 -6.641 4.012 1 97.12 459 GLY B N 1
ATOM 7599 C CA . GLY B 1 459 ? 17.641 -6.496 3.674 1 97.12 459 GLY B CA 1
ATOM 7600 C C . GLY B 1 459 ? 18.156 -7.59 2.756 1 97.12 459 GLY B C 1
ATOM 7601 O O . GLY B 1 459 ? 18.891 -7.316 1.799 1 97.12 459 GLY B O 1
ATOM 7602 N N . TYR B 1 460 ? 17.766 -8.836 3.031 1 97.56 460 TYR B N 1
ATOM 7603 C CA . TYR B 1 460 ? 18.125 -9.977 2.195 1 97.56 460 TYR B CA 1
ATOM 7604 C C . TYR B 1 460 ? 17.562 -9.828 0.791 1 97.56 460 TYR B C 1
ATOM 7606 O O . TYR B 1 460 ? 18.281 -9.992 -0.199 1 97.56 460 TYR B O 1
ATOM 7614 N N . VAL B 1 461 ? 16.281 -9.453 0.692 1 96.31 461 VAL B N 1
ATOM 7615 C CA . VAL B 1 461 ? 15.594 -9.32 -0.583 1 96.31 461 VAL B CA 1
ATOM 7616 C C . VAL B 1 461 ? 16.234 -8.211 -1.41 1 96.31 461 VAL B C 1
ATOM 7618 O O . VAL B 1 461 ? 16.469 -8.375 -2.607 1 96.31 461 VAL B O 1
ATOM 7621 N N . SER B 1 462 ? 16.469 -7.066 -0.753 1 96.19 462 SER B N 1
ATOM 7622 C CA . SER B 1 462 ? 17.125 -5.957 -1.443 1 96.19 462 SER B CA 1
ATOM 7623 C C . SER B 1 462 ? 18.469 -6.375 -1.999 1 96.19 462 SER B C 1
ATOM 7625 O O . SER B 1 462 ? 18.812 -6.051 -3.141 1 96.19 462 SER B O 1
ATOM 7627 N N . THR B 1 463 ? 19.25 -7.082 -1.202 1 97.38 463 THR B N 1
ATOM 7628 C CA . THR B 1 463 ? 20.562 -7.566 -1.616 1 97.38 463 THR B CA 1
ATOM 7629 C C . THR B 1 463 ? 20.438 -8.539 -2.787 1 97.38 463 THR B C 1
ATOM 7631 O O . THR B 1 463 ? 21.203 -8.453 -3.752 1 97.38 463 THR B O 1
ATOM 7634 N N . VAL B 1 464 ? 19.453 -9.461 -2.699 1 96.25 464 VAL B N 1
ATOM 7635 C CA . VAL B 1 464 ? 19.203 -10.445 -3.748 1 96.25 464 VAL B CA 1
ATOM 7636 C C . VAL B 1 464 ? 18.859 -9.734 -5.055 1 96.25 464 VAL B C 1
ATOM 7638 O O . VAL B 1 464 ? 19.406 -10.062 -6.109 1 96.25 464 VAL B O 1
ATOM 7641 N N . ARG B 1 465 ? 18.047 -8.773 -5.016 1 93.88 465 ARG B N 1
ATOM 7642 C CA . ARG B 1 465 ? 17.625 -8.031 -6.195 1 93.88 465 ARG B CA 1
ATOM 7643 C C . ARG B 1 465 ? 18.781 -7.25 -6.809 1 93.88 465 ARG B C 1
ATOM 7645 O O . ARG B 1 465 ? 18.906 -7.172 -8.031 1 93.88 465 ARG B O 1
ATOM 7652 N N . LYS B 1 466 ? 19.594 -6.637 -5.953 1 95.06 466 LYS B N 1
ATOM 7653 C CA . LYS B 1 466 ? 20.766 -5.891 -6.426 1 95.06 466 LYS B CA 1
ATOM 7654 C C . LYS B 1 466 ? 21.719 -6.797 -7.188 1 95.06 466 LYS B C 1
ATOM 7656 O O . LYS B 1 466 ? 22.469 -6.336 -8.055 1 95.06 466 LYS B O 1
ATOM 7661 N N . ASN B 1 467 ? 21.672 -8.078 -6.855 1 94.81 467 ASN B N 1
ATOM 7662 C CA . ASN B 1 467 ? 22.547 -9.039 -7.52 1 94.81 467 ASN B CA 1
ATOM 7663 C C . ASN B 1 467 ? 21.828 -9.766 -8.648 1 94.81 467 ASN B C 1
ATOM 7665 O O . ASN B 1 467 ? 22.266 -10.828 -9.094 1 94.81 467 ASN B O 1
ATOM 7669 N N . SER B 1 468 ? 20.641 -9.367 -9.094 1 91.38 468 SER B N 1
ATOM 7670 C CA . SER B 1 468 ? 19.875 -9.828 -10.25 1 91.38 468 SER B CA 1
ATOM 7671 C C . SER B 1 468 ? 19.469 -11.289 -10.102 1 91.38 468 SER B C 1
ATOM 7673 O O . SER B 1 468 ? 19.547 -12.062 -11.062 1 91.38 468 SER B O 1
ATOM 7675 N N . LEU B 1 469 ? 19.203 -11.695 -8.891 1 92.69 469 LEU B N 1
ATOM 7676 C CA . LEU B 1 469 ? 18.719 -13.039 -8.617 1 92.69 469 LEU B CA 1
ATOM 7677 C C . LEU B 1 469 ? 17.188 -13.055 -8.469 1 92.69 469 LEU B C 1
ATOM 7679 O O . LEU B 1 469 ? 16.594 -12.023 -8.172 1 92.69 469 LEU B O 1
ATOM 7683 N N . ASN B 1 470 ? 16.641 -14.203 -8.719 1 93.19 470 ASN B N 1
ATOM 7684 C CA . ASN B 1 470 ? 15.195 -14.352 -8.508 1 93.19 470 ASN B CA 1
ATOM 7685 C C . ASN B 1 470 ? 14.852 -14.367 -7.023 1 93.19 470 ASN B C 1
ATOM 7687 O O . ASN B 1 470 ? 15.242 -15.289 -6.301 1 93.19 470 ASN B O 1
ATOM 7691 N N . THR B 1 471 ? 14.133 -13.414 -6.645 1 95.19 471 THR B N 1
ATOM 7692 C CA . THR B 1 471 ? 13.859 -13.211 -5.227 1 95.19 471 THR B CA 1
ATOM 7693 C C . THR B 1 471 ? 13.086 -14.391 -4.652 1 95.19 471 THR B C 1
ATOM 7695 O O . THR B 1 471 ? 13.383 -14.859 -3.551 1 95.19 471 THR B O 1
ATOM 7698 N N . LEU B 1 472 ? 12.062 -14.914 -5.375 1 95.25 472 LEU B N 1
ATOM 7699 C CA . LEU B 1 472 ? 11.242 -16.016 -4.879 1 95.25 472 LEU B CA 1
ATOM 7700 C C . LEU B 1 472 ? 12.07 -17.281 -4.707 1 95.25 472 LEU B C 1
ATOM 7702 O O . LEU B 1 472 ? 11.961 -17.969 -3.693 1 95.25 472 LEU B O 1
ATOM 7706 N N . ASP B 1 473 ? 12.938 -17.562 -5.629 1 93.75 473 ASP B N 1
ATOM 7707 C CA . ASP B 1 473 ? 13.82 -18.719 -5.547 1 93.75 473 ASP B CA 1
ATOM 7708 C C . ASP B 1 473 ? 14.773 -18.609 -4.363 1 93.75 473 ASP B C 1
ATOM 7710 O O . ASP B 1 473 ? 15.039 -19.594 -3.668 1 93.75 473 ASP B O 1
ATOM 7714 N N . CYS B 1 474 ? 15.273 -17.406 -4.191 1 96 474 CYS B N 1
ATOM 7715 C CA . CYS B 1 474 ? 16.203 -17.188 -3.086 1 96 474 CYS B CA 1
ATOM 7716 C C . CYS B 1 474 ? 15.5 -17.344 -1.743 1 96 474 CYS B C 1
ATOM 7718 O O . CYS B 1 474 ? 16.047 -17.953 -0.821 1 96 474 CYS B O 1
ATOM 7720 N N . ILE B 1 475 ? 14.289 -16.812 -1.606 1 97.12 475 ILE B N 1
ATOM 7721 C CA . ILE B 1 475 ? 13.531 -16.984 -0.372 1 97.12 475 ILE B CA 1
ATOM 7722 C C . ILE B 1 475 ? 13.219 -18.469 -0.16 1 97.12 475 ILE B C 1
ATOM 7724 O O . ILE B 1 475 ? 13.273 -18.969 0.968 1 97.12 475 ILE B O 1
ATOM 7728 N N . LYS B 1 476 ? 12.836 -19.172 -1.237 1 95.62 476 LYS B N 1
ATOM 7729 C CA . LYS B 1 476 ? 12.578 -20.609 -1.151 1 95.62 476 LYS B CA 1
ATOM 7730 C C . LYS B 1 476 ? 13.797 -21.359 -0.625 1 95.62 476 LYS B C 1
ATOM 7732 O O . LYS B 1 476 ? 13.664 -22.266 0.201 1 95.62 476 LYS B O 1
ATOM 7737 N N . SER B 1 477 ? 14.969 -20.953 -1.072 1 95.25 477 SER B N 1
ATOM 7738 C CA . SER B 1 477 ? 16.203 -21.609 -0.648 1 95.25 477 SER B CA 1
ATOM 7739 C C . SER B 1 477 ? 16.406 -21.469 0.856 1 95.25 477 SER B C 1
ATOM 7741 O O . SER B 1 477 ? 17.062 -22.312 1.475 1 95.25 477 SER B O 1
ATOM 7743 N N . VAL B 1 478 ? 15.875 -20.406 1.451 1 95.62 478 VAL B N 1
ATOM 7744 C CA . VAL B 1 478 ? 16.016 -20.156 2.881 1 95.62 478 VAL B CA 1
ATOM 7745 C C . VAL B 1 478 ? 15.367 -21.281 3.674 1 95.62 478 VAL B C 1
ATOM 7747 O O . VAL B 1 478 ? 15.805 -21.609 4.777 1 95.62 478 VAL B O 1
ATOM 7750 N N . PHE B 1 479 ? 14.297 -21.906 3.111 1 93.5 479 PHE B N 1
ATOM 7751 C CA . PHE B 1 479 ? 13.562 -22.953 3.805 1 93.5 479 PHE B CA 1
ATOM 7752 C C . PHE B 1 479 ? 14.164 -24.328 3.512 1 93.5 479 PHE B C 1
ATOM 7754 O O . PHE B 1 479 ? 13.703 -25.344 4.043 1 93.5 479 PHE B O 1
ATOM 7761 N N . THR B 1 480 ? 15.18 -24.328 2.686 1 89.81 480 THR B N 1
ATOM 7762 C CA . THR B 1 480 ? 15.891 -25.562 2.389 1 89.81 480 THR B CA 1
ATOM 7763 C C . THR B 1 480 ? 17.234 -25.594 3.107 1 89.81 480 THR B C 1
ATOM 7765 O O . THR B 1 480 ? 17.547 -24.703 3.896 1 89.81 480 THR B O 1
ATOM 7768 N N . SER B 1 481 ? 17.984 -26.641 2.861 1 85.25 481 SER B N 1
ATOM 7769 C CA . SER B 1 481 ? 19.281 -26.797 3.504 1 85.25 481 SER B CA 1
ATOM 7770 C C . SER B 1 481 ? 20.344 -25.984 2.797 1 85.25 481 SER B C 1
ATOM 7772 O O . SER B 1 481 ? 21.422 -25.75 3.346 1 85.25 481 SER B O 1
ATOM 7774 N N . ASN B 1 482 ? 20 -25.469 1.688 1 88.19 482 ASN B N 1
ATOM 7775 C CA . ASN B 1 482 ? 20.969 -24.719 0.899 1 88.19 482 ASN B CA 1
ATOM 7776 C C . ASN B 1 482 ? 20.484 -23.281 0.654 1 88.19 482 ASN B C 1
ATOM 7778 O O . ASN B 1 482 ? 20.016 -22.969 -0.435 1 88.19 482 ASN B O 1
ATOM 7782 N N . ILE B 1 483 ? 20.828 -22.469 1.596 1 92.31 483 ILE B N 1
ATOM 7783 C CA . ILE B 1 483 ? 20.406 -21.078 1.498 1 92.31 483 ILE B CA 1
ATOM 7784 C C . ILE B 1 483 ? 21.312 -20.344 0.504 1 92.31 483 ILE B C 1
ATOM 7786 O O . ILE B 1 483 ? 22.531 -20.469 0.549 1 92.31 483 ILE B O 1
ATOM 7790 N N . ILE B 1 484 ? 20.781 -19.672 -0.39 1 92.06 484 ILE B N 1
ATOM 7791 C CA . ILE B 1 484 ? 21.516 -18.859 -1.342 1 92.06 484 ILE B CA 1
ATOM 7792 C C . ILE B 1 484 ? 22 -17.578 -0.661 1 92.06 484 ILE B C 1
ATOM 7794 O O . ILE B 1 484 ? 21.188 -16.75 -0.24 1 92.06 484 ILE B O 1
ATOM 7798 N N . ASP B 1 485 ? 23.234 -17.438 -0.508 1 93.25 485 ASP B N 1
ATOM 7799 C CA . ASP B 1 485 ? 23.875 -16.25 0.065 1 93.25 485 ASP B CA 1
ATOM 7800 C C . ASP B 1 485 ? 24.484 -15.367 -1.024 1 93.25 485 ASP B C 1
ATOM 7802 O O . ASP B 1 485 ? 25.5 -15.734 -1.632 1 93.25 485 ASP B O 1
ATOM 7806 N N . PRO B 1 486 ? 23.875 -14.234 -1.271 1 90.5 486 PRO B N 1
ATOM 7807 C CA . PRO B 1 486 ? 24.344 -13.367 -2.355 1 90.5 486 PRO B CA 1
ATOM 7808 C C . PRO B 1 486 ? 25.766 -12.859 -2.141 1 90.5 486 PRO B C 1
ATOM 7810 O O . PRO B 1 486 ? 26.406 -12.359 -3.076 1 90.5 486 PRO B O 1
ATOM 7813 N N . THR B 1 487 ? 26.312 -12.93 -0.887 1 88 487 THR B N 1
ATOM 7814 C CA . THR B 1 487 ? 27.672 -12.477 -0.614 1 88 487 THR B CA 1
ATOM 7815 C C . THR B 1 487 ? 28.703 -13.492 -1.116 1 88 487 THR B C 1
ATOM 7817 O O . THR B 1 487 ? 29.875 -13.172 -1.255 1 88 487 THR B O 1
ATOM 7820 N N . LEU B 1 488 ? 28.188 -14.695 -1.385 1 79.25 488 LEU B N 1
ATOM 7821 C CA . LEU B 1 488 ? 29.078 -15.766 -1.809 1 79.25 488 LEU B CA 1
ATOM 7822 C C . LEU B 1 488 ? 28.953 -16.016 -3.309 1 79.25 488 LEU B C 1
ATOM 7824 O O . LEU B 1 488 ? 29.672 -16.859 -3.863 1 79.25 488 LEU B O 1
ATOM 7828 N N . VAL B 1 489 ? 28.031 -15.344 -3.965 1 68.62 489 VAL B N 1
ATOM 7829 C CA . VAL B 1 489 ? 27.844 -15.57 -5.395 1 68.62 489 VAL B CA 1
ATOM 7830 C C . VAL B 1 489 ? 28.781 -14.664 -6.188 1 68.62 489 VAL B C 1
ATOM 7832 O O . VAL B 1 489 ? 29.094 -13.547 -5.766 1 68.62 489 VAL B O 1
#

Radius of gyration: 38.3 Å; Cα contacts (8 Å, |Δi|>4): 1459; chains: 2; bounding box: 88×142×101 Å

Sequence (978 aa):
MSEGKIIEIYNQGLTQVMSVIKELTNEIKGLNSQVEKISKENKALGERVQSLEKQTQKNSNNSSKPPSTDGFKKKTKTLRTKSGKKPGGQEGHDGKTLELTENPDEIIVHTVDKCDICGESLQDVAPDSIIVRQVVDLPETKVKVTEHRSEVKKCPKCRRKNTGKFPEGITNTVQYGDKVKAIAVYLTQYQLIPFKRGAELISDMFNISLSQGTIVNFNNNCHEKLELVEENIKNAITNYQGAVHYDETGIYIDKKRQWLHVASNDKYTYYEAHEKRGKEAIDDINILPKFTGTAVHDCWKTYHQYSCEHALCNAHILRELNAISELEKQKWAEPLKNLLVEIKKEVDLSWNTANALTLDKIEAFEKRYDQILEDGFKEDYIANSKAYSKKKVKKSTSLNLLNRLSGYKNQILAFMYDFEIPFDNNLAERDLRMTKVKQKISGTFRSKDGAKAFTRIRGYVSTVRKNSLNTLDCIKSVFTSNIIDPTLVMSEGKIIEIYNQGLTQVMSVIKELTNEIKGLNSQVEKISKENKALGERVQSLEKQTQKNSNNSSKPPSTDGFKKKTKTLRTKSGKKPGGQEGHDGKTLELTENPDEIIVHTVDKCDICGESLQDVAPDSIIVRQVVDLPETKVKVTEHRSEVKKCPKCRRKNTGKFPEGITNTVQYGDKVKAIAVYLTQYQLIPFKRGAELISDMFNISLSQGTIVNFNNNCHEKLELVEENIKNAITNYQGAVHYDETGIYIDKKRQWLHVASNDKYTYYEAHEKRGKEAIDDINILPKFTGTAVHDCWKTYHQYSCEHALCNAHILRELNAISELEKQKWAEPLKNLLVEIKKEVDLSWNTANALTLDKIEAFEKRYDQILEDGFKEDYIANSKAYSKKKVKKSTSLNLLNRLSGYKNQILAFMYDFEIPFDNNLAERDLRMTKVKQKISGTFRSKDGAKAFTRIRGYVSTVRKNSLNTLDCIKSVFTSNIIDPTLV

Foldseek 3Di:
DDPVVQVVQVVVDPVSNVVVVVVVVVVVVVVVVVCVVVVVVVVVVVVVVVVVVVVLVDAVLQDVDDNVVVPPPDDNPPPDDCPVDDPDDPPPDPPPDDDDDPDDPDDDDDDDQADPPPRDGCPPPDDPDDDDDDDDDDDQAEDDDDDDDWDWDQDPPPRDTDIHDDPPPPDDPDDDALLVLLQLCCCCQPVVDDLVVSQVVCCVRHVDRDDSVVSVVSLLLLLVLCVVLLVLLLVCLLEDAFEKEWDKDWAFEQNAIWIKIWIDDLQFIAIDIDRDDALVVCVVSPRQQSHAHEYEYDVPVRSVVHDHHYAHFCVNVLSNLVNCCVPVVQDLSVVLSVLLVVLVVVLVVCVVPDFADDPVVVVVSVVSLVVSLVVQVVRLCVVCVVVVPDPPHDDDSSVVSSVVCVVCVCNQCVCRGGVSHDNHSVVRVVLCVVVVVSCVNVNHHNHPSSVSSSRSLSRQQVNCVSLVHDSSVQSSCSSPPHHDRSSVD/DDPVVQVVQVVVDPVSNVVVVVVVVVVVVVVVVVCVVVVVVVVVVVVVVVVVVVVLVDAVLQDVDDNVPVPPPDDNPPPDDCPVDDPDDPPPDPPPDDDDDPDDPDDDDDDDQADPPPRDGCPPPDDPDDDDDDDDDDDQAEDDDDDDDWDWDQDPPPRDTDIDDDPPPPDDPDDDALLVLLQLCCCCQPVVDDLVVSQVVCCVRHVDRDDSVVSVVSLLLLLVLCVVLLVLLLVCLLEDAEEWEWDKDWAFEQNAIWIKIWIDDLQFIAIDIDRDDALVVCVVSPRQQSHAHEYEYDVPVRSVVHPHHYAHFCVNVLSNLVNCCPPVVQDLSVVLSVLLVVLVVVLVVCVVPDFADDPVVVVVSVVVLVVSLVVQVVRLCVVCVVVVPDPPHDDDSSVVSSCVCVVCVCNQCVCRGGVSDDNHSVVRVVLCVVVVVSCVNVNHHNHPSSVSSSRSLSRQQVNCVSLVHDSSVQSSCSSPPHHDRSSVD

Secondary structure (DSSP, 8-state):
--HHHHHHHHHT-HHHHHHHHHHHHHHHHHHHHHHHHHHHHHHHHHHHHHHHHHHHH--TTTSSS-GGGGTTTS----SS----PPSS--TT------PPPS--SEEEEE---B-TTT--B-TTSPPSEEEEEEEEE------EEEEEEEEEEE-TTT--EEEPPPPTT--SSEEE-HHHHHHHHIIIIIS---HHHHHHHHHHHH-----HHHHHHHHHHHHHHTHHHHHHHHHHHHT--SEEEEEEEEEEETTEEEEEEEEE-SS-EEEEEES--SHHHHHHHTSGGG--SEEEE-S-GGGGGSSSEEEE-HHHHHHHHHHIIIII--TTHHHHHHHHHHHHHHHHHHTTT-SS--HHHHHHHHHHHHHHHHHHHHHHHHHTHHHHHSTTPPPPHHHHHHHHHHHTHHHHSHHHH-TTS-SS-HHHHHHHHHHHHHHHHH-SBS-HHHHHHHHHHHHHHHHHHHTT--HHHHHHHHTSSS---TTT-/--HHHHHHHHHT-HHHHHHHHHHHHHHHHHHHHHHHHHHHHHHHHHHHHHHHHHHHH--TTTSSS-GGGGTTTS----SS----PPSS--TT------PPPS--SEEEEE---B-TTT--B-TTSPPSEEEEEEEEE------EEEEEEEEEEE-TTT--EEEPPPPTT--SSEEE-HHHHHHHHIIIIIS---HHHHHHHHHHHH-----HHHHHHHHHHHHHHTHHHHHHHHHHHHT--SEEEEEEEEEEETTEEEEEEEEE-SS-EEEEEES--SHHHHHHHTSGGG--SEEEE-S-GGGGGSSSEEEE-HHHHHHHHHHIIIII--SSHHHHHHHHHHHHHHHHHHTTT-SS--HHHHHHHHHHHHHHHHHHHHHHHHHTHHHHHSTTPPPPHHHHHHHHHHHTHHHHSHHHH-TTS-SS-HHHHHHHHHHHHHHHHH-SBS-HHHHHHHHHHHHHHHHHHHTT--HHHHHHHHTSSS---TT--

pLDDT: mean 84.43, std 14.14, range [40.59, 97.94]

Organism: NCBI:txid704125